Protein AF-0000000069268567 (afdb_homodimer)

pLDDT: mean 73.96, std 30.25, range [15.16, 98.88]

Foldseek 3Di:
DPPDDPVVVVPPPPPVVVVVVVCVVPVPPPPPVPCLVVLAPEDEPVQVCQFQVHVDPVQWPDADPFFTWGWGAGPVGFIKIKTKGLPCVQQLVVVQSVLQSVQDDPQAWHFRHKYADDPRRMIMTITHDAPQAFQLVVLVCLLVVNDFQALLLLLQLLLSNLVSQLSQQPDAFHKDQLEDDRNQWGAHPVSRTHGHRSRVMDTDRDQKDQDPDRDYDPLLFAPVCVVRSIDHLLRNLQSSLQRLLCSFQVDHQWDADPVDPPDIDGPCVVCVLPLVVSVVRGSVSRVDDPVLSSQSSVLSSLSNDPDSVSRDGSVVVSVSSVVSSVVVVVPPPPPPDPPVPPDDDDPDDDPPDDDPPDDPDPPPDPPCPDPPPPPDPPPDPDPDPPDPPPPDPPDPPDPPPPPPPDPDDDDPDDDD/DPPDDPVVVVPPDPPVVVVVVVCLVPVPPPPPVPCLVVLAPEDEPVQVCQFQVHVDPVQWPDADPFFTWGWGAGPVGFIKIKTKGLPCVQQLVVVQSVLQSVQDDPQAWHFRHKYADPPRRMIMTITHDAPQAFQLVVLVCLLVVNDFQALLLLLQLLLSALVSQLSQQPDVFHKDQLEDDRNQWGAHPVSRTHGHRSRVMDTDRDQKDQDPDRDYDPLLFAPVCVVRSIDHLLRNLQSSLQRLLCSFQVDHQWDADPVDPPDIDGPCVVCVLPLVVSVVRGSVSRVDDPVLSSQSSVLSSLSNDPDSVSRDGSVVVSVSSVVSSVVVVVPPPPPPDPPVPPDDDDDDDDPPDDDPPDDPDPPPDPPCPDPPPDPDPPPDPDPPPPDPPPPPPPDDPDPPPPDPPDPPDDDDDDPD

Sequence (832 aa):
CFFDDPSDLMALGIPDWLEGWREYLKSEAPRTDSHLNQANNEYTEEELRVATKDFDAACMLGSGSFGMVYRGAMNDGTEVAIKVLQIPEEGGFEDEVKVLSRFRHPNLVILMGFARHATTGWRSLIYEFLAGGDLSNRLLRSRQQKESFEGRQRVSVALDAACGLSHLHNMSPRAFHRDIKSPNILLDKNGTAKMADFGLSCVSKETQYQVLRVGGTVGYACPEYIRTGLITEGSEVYSFGMVLLELLTGAPPAVRRPDRPGAFAFLSDHLQGSPAKVQQMLDPSAHFSPNGSQALTAVAFRCTGPRPPERPLFKLLVEELRQLLLLSQDDSPVRGAAQTPKFGQGECGGFTPAAPPAAPSPFPNLAVYAQNPLPAPPPAAAASTWQPAMARPFAAPVATPVAVLPATLLYAAAVPCFFDDPSDLMALGIPDWLEGWREYLKSEAPRTDSHLNQANNEYTEEELRVATKDFDAACMLGSGSFGMVYRGAMNDGTEVAIKVLQIPEEGGFEDEVKVLSRFRHPNLVILMGFARHATTGWRSLIYEFLAGGDLSNRLLRSRQQKESFEGRQRVSVALDAACGLSHLHNMSPRAFHRDIKSPNILLDKNGTAKMADFGLSCVSKETQYQVLRVGGTVGYACPEYIRTGLITEGSEVYSFGMVLLELLTGAPPAVRRPDRPGAFAFLSDHLQGSPAKVQQMLDPSAHFSPNGSQALTAVAFRCTGPRPPERPLFKLLVEELRQLLLLSQDDSPVRGAAQTPKFGQGECGGFTPAAPPAAPSPFPNLAVYAQNPLPAPPPAAAASTWQPAMARPFAAPVATPVAVLPATLLYAAAVP

Organism: Polarella glacialis (NCBI:txid89957)

Structure (mmCIF, N/CA/C/O backbone):
data_AF-0000000069268567-model_v1
#
loop_
_entity.id
_entity.type
_entity.pdbx_description
1 polymer 'Protein kinase domain-containing protein'
#
loop_
_atom_site.group_PDB
_atom_site.id
_atom_site.type_symbol
_atom_site.label_atom_id
_atom_site.label_alt_id
_atom_site.label_comp_id
_atom_site.label_asym_id
_atom_site.label_entity_id
_atom_site.label_seq_id
_atom_site.pdbx_PDB_ins_code
_atom_site.Cartn_x
_atom_site.Cartn_y
_atom_site.Cartn_z
_atom_site.occupancy
_atom_site.B_iso_or_equiv
_atom_site.auth_seq_id
_atom_site.auth_comp_id
_atom_site.auth_asym_id
_atom_site.auth_atom_id
_atom_site.pdbx_PDB_model_num
ATOM 1 N N . CYS A 1 1 ? 28.484 7.785 40.875 1 21.34 1 CYS A N 1
ATOM 2 C CA . CYS A 1 1 ? 28.344 9.031 40.125 1 21.34 1 CYS A CA 1
ATOM 3 C C . CYS A 1 1 ? 29.156 8.984 38.844 1 21.34 1 CYS A C 1
ATOM 5 O O . CYS A 1 1 ? 29.422 10.023 38.25 1 21.34 1 CYS A O 1
ATOM 7 N N . PHE A 1 2 ? 29.641 7.855 38.438 1 23.48 2 PHE A N 1
ATOM 8 C CA . PHE A 1 2 ? 30.844 7.531 37.688 1 23.48 2 PHE A CA 1
ATOM 9 C C . PHE A 1 2 ? 30.672 7.898 36.219 1 23.48 2 PHE A C 1
ATOM 11 O O . PHE A 1 2 ? 31.594 7.738 35.406 1 23.48 2 PHE A O 1
ATOM 18 N N . PHE A 1 3 ? 29.375 7.668 35.688 1 28.72 3 PHE A N 1
ATOM 19 C CA . PHE A 1 3 ? 29.438 7.703 34.219 1 28.72 3 PHE A CA 1
ATOM 20 C C . PHE A 1 3 ? 29.75 9.109 33.719 1 28.72 3 PHE A C 1
ATOM 22 O O . PHE A 1 3 ? 28.859 9.977 33.719 1 28.72 3 PHE A O 1
ATOM 29 N N . ASP A 1 4 ? 30.906 9.562 33.969 1 25.5 4 ASP A N 1
ATOM 30 C CA . ASP A 1 4 ? 31.391 10.938 33.906 1 25.5 4 ASP A CA 1
ATOM 31 C C . ASP A 1 4 ? 31.172 11.531 32.5 1 25.5 4 ASP A C 1
ATOM 33 O O . ASP A 1 4 ? 30.609 12.617 32.375 1 25.5 4 ASP A O 1
ATOM 37 N N . ASP A 1 5 ? 32.312 11.352 31.594 1 28.27 5 ASP A N 1
ATOM 38 C CA . ASP A 1 5 ? 32.625 12.352 30.578 1 28.27 5 ASP A CA 1
ATOM 39 C C . ASP A 1 5 ? 31.781 12.172 29.328 1 28.27 5 ASP A C 1
ATOM 41 O O . ASP A 1 5 ? 31.672 11.062 28.797 1 28.27 5 ASP A O 1
ATOM 45 N N . PRO A 1 6 ? 30.875 13.109 28.906 1 30.38 6 PRO A N 1
ATOM 46 C CA . PRO A 1 6 ? 29.938 13.18 27.781 1 30.38 6 PRO A CA 1
ATOM 47 C C . PRO A 1 6 ? 30.625 12.969 26.438 1 30.38 6 PRO A C 1
ATOM 49 O O . PRO A 1 6 ? 29.953 12.961 25.391 1 30.38 6 PRO A O 1
ATOM 52 N N . SER A 1 7 ? 31.984 13.047 26.359 1 30.25 7 SER A N 1
ATOM 53 C CA . SER A 1 7 ? 32.781 13.008 25.125 1 30.25 7 SER A CA 1
ATOM 54 C C . SER A 1 7 ? 32.625 11.672 24.422 1 30.25 7 SER A C 1
ATOM 56 O O . SER A 1 7 ? 32.969 11.547 23.25 1 30.25 7 SER A O 1
ATOM 58 N N . ASP A 1 8 ? 32.406 10.586 25.125 1 26.41 8 ASP A N 1
ATOM 59 C CA . ASP A 1 8 ? 32.531 9.25 24.547 1 26.41 8 ASP A CA 1
ATOM 60 C C . ASP A 1 8 ? 31.359 8.93 23.625 1 26.41 8 ASP A C 1
ATOM 62 O O . ASP A 1 8 ? 31.328 7.859 23.016 1 26.41 8 ASP A O 1
ATOM 66 N N . LEU A 1 9 ? 30.312 9.578 23.828 1 25.94 9 LEU A N 1
ATOM 67 C CA . LEU A 1 9 ? 29.188 9.18 23 1 25.94 9 LEU A CA 1
ATOM 68 C C . LEU A 1 9 ? 29.375 9.656 21.562 1 25.94 9 LEU A C 1
ATOM 70 O O . LEU A 1 9 ? 28.562 9.352 20.688 1 25.94 9 LEU A O 1
ATOM 74 N N . MET A 1 10 ? 30.266 10.641 21.297 1 29.7 10 MET A N 1
ATOM 75 C CA . MET A 1 10 ? 30.5 11.18 19.953 1 29.7 10 MET A CA 1
ATOM 76 C C . MET A 1 10 ? 31.109 10.125 19.047 1 29.7 10 MET A C 1
ATOM 78 O O . MET A 1 10 ? 31.297 10.359 17.859 1 29.7 10 MET A O 1
ATOM 82 N N . ALA A 1 11 ? 31.828 9.195 19.594 1 28.27 11 ALA A N 1
ATOM 83 C CA . ALA A 1 11 ? 32.688 8.305 18.812 1 28.27 11 ALA A CA 1
ATOM 84 C C . ALA A 1 11 ? 31.859 7.277 18.047 1 28.27 11 ALA A C 1
ATOM 86 O O . ALA A 1 11 ? 32.406 6.328 17.484 1 28.27 11 ALA A O 1
ATOM 87 N N . LEU A 1 12 ? 30.656 7.152 18.422 1 30.8 12 LEU A N 1
ATOM 88 C CA . LEU A 1 12 ? 30.062 6.129 17.562 1 30.8 12 LEU A CA 1
ATOM 89 C C . LEU A 1 12 ? 29.953 6.613 16.125 1 30.8 12 LEU A C 1
ATOM 91 O O . LEU A 1 12 ? 29.375 7.668 15.859 1 30.8 12 LEU A O 1
ATOM 95 N N . GLY A 1 13 ? 30.891 6.258 15.289 1 30.31 13 GLY A N 1
ATOM 96 C CA . GLY A 1 13 ? 31.094 6.516 13.867 1 30.31 13 GLY A CA 1
ATOM 97 C C . GLY A 1 13 ? 29.797 6.523 13.078 1 30.31 13 GLY A C 1
ATOM 98 O O . GLY A 1 13 ? 28.938 5.652 13.266 1 30.31 13 GLY A O 1
ATOM 99 N N . ILE A 1 14 ? 29.406 7.684 12.797 1 35.53 14 ILE A N 1
ATOM 100 C CA . ILE A 1 14 ? 28.344 7.816 11.797 1 35.53 14 ILE A CA 1
ATOM 101 C C . ILE A 1 14 ? 28.531 6.766 10.711 1 35.53 14 ILE A C 1
ATOM 103 O O . ILE A 1 14 ? 29.578 6.715 10.055 1 35.53 14 ILE A O 1
ATOM 107 N N . PRO A 1 15 ? 27.875 5.691 10.836 1 37.25 15 PRO A N 1
ATOM 108 C CA . PRO A 1 15 ? 28.156 4.68 9.812 1 37.25 15 PRO A CA 1
ATOM 109 C C . PRO A 1 15 ? 28.266 5.27 8.406 1 37.25 15 PRO A C 1
ATOM 111 O O . PRO A 1 15 ? 27.609 6.277 8.109 1 37.25 15 PRO A O 1
ATOM 114 N N . ASP A 1 16 ? 29.266 4.961 7.703 1 38.75 16 ASP A N 1
ATOM 115 C CA . ASP A 1 16 ? 29.703 5.41 6.387 1 38.75 16 ASP A CA 1
ATOM 116 C C . ASP A 1 16 ? 28.516 5.566 5.438 1 38.75 16 ASP A C 1
ATOM 118 O O . ASP A 1 16 ? 28.484 6.488 4.621 1 38.75 16 ASP A O 1
ATOM 122 N N . TRP A 1 17 ? 27.594 4.785 5.582 1 36.72 17 TRP A N 1
ATOM 123 C CA . TRP A 1 17 ? 26.484 4.848 4.629 1 36.72 17 TRP A CA 1
ATOM 124 C C . TRP A 1 17 ? 25.641 6.094 4.863 1 36.72 17 TRP A C 1
ATOM 126 O O . TRP A 1 17 ? 25.062 6.641 3.922 1 36.72 17 TRP A O 1
ATOM 136 N N . LEU A 1 18 ? 25.594 6.602 6.035 1 37.22 18 LEU A N 1
ATOM 137 C CA . LEU A 1 18 ? 24.953 7.883 6.32 1 37.22 18 LEU A CA 1
ATOM 138 C C . LEU A 1 18 ? 25.75 9.031 5.711 1 37.22 18 LEU A C 1
ATOM 140 O O . LEU A 1 18 ? 25.172 10.023 5.258 1 37.22 18 LEU A O 1
ATOM 144 N N . GLU A 1 19 ? 27.094 8.812 5.82 1 39.84 19 GLU A N 1
ATOM 145 C CA . GLU A 1 19 ? 27.906 9.828 5.164 1 39.84 19 GLU A CA 1
ATOM 146 C C . GLU A 1 19 ? 27.641 9.867 3.664 1 39.84 19 GLU A C 1
ATOM 148 O O . GLU A 1 19 ? 27.547 10.938 3.07 1 39.84 19 GLU A O 1
ATOM 153 N N . GLY A 1 20 ? 27.547 8.727 3.062 1 39.28 20 GLY A N 1
ATOM 154 C CA . GLY A 1 20 ? 27.203 8.688 1.649 1 39.28 20 GLY A CA 1
ATOM 155 C C . GLY A 1 20 ? 25.828 9.281 1.353 1 39.28 20 GLY A C 1
ATOM 156 O O . GLY A 1 20 ? 25.672 10.047 0.396 1 39.28 20 GLY A O 1
ATOM 157 N N . TRP A 1 21 ? 24.875 8.953 2.068 1 37.06 21 TRP A N 1
ATOM 158 C CA . TRP A 1 21 ? 23.562 9.555 1.95 1 37.06 21 TRP A CA 1
ATOM 159 C C . TRP A 1 21 ? 23.609 11.047 2.289 1 37.06 21 TRP A C 1
ATOM 161 O O . TRP A 1 21 ? 22.984 11.859 1.605 1 37.06 21 TRP A O 1
ATOM 171 N N . ARG A 1 22 ? 24.375 11.508 3.344 1 38.66 22 ARG A N 1
ATOM 172 C CA . ARG A 1 22 ? 24.656 12.898 3.654 1 38.66 22 ARG A CA 1
ATOM 173 C C . ARG A 1 22 ? 25.312 13.602 2.473 1 38.66 22 ARG A C 1
ATOM 175 O O . ARG A 1 22 ? 24.969 14.742 2.148 1 38.66 22 ARG A O 1
ATOM 182 N N . GLU A 1 23 ? 26.438 12.938 2.123 1 39.84 23 GLU A N 1
ATOM 183 C CA . GLU A 1 23 ? 27.078 13.508 0.946 1 39.84 23 GLU A CA 1
ATOM 184 C C . GLU A 1 23 ? 26.109 13.602 -0.227 1 39.84 23 GLU A C 1
ATOM 186 O O . GLU A 1 23 ? 26.109 14.594 -0.96 1 39.84 23 GLU A O 1
ATOM 191 N N . TYR A 1 24 ? 25.328 12.57 -0.347 1 38.25 24 TYR A N 1
ATOM 192 C CA . TYR A 1 24 ? 24.312 12.609 -1.396 1 38.25 24 TYR A CA 1
ATOM 193 C C . TYR A 1 24 ? 23.297 13.719 -1.144 1 38.25 24 TYR A C 1
ATOM 195 O O . TYR A 1 24 ? 22.953 14.477 -2.059 1 38.25 24 TYR A O 1
ATOM 203 N N . LEU A 1 25 ? 22.922 13.93 0.058 1 36.34 25 LEU A N 1
ATOM 204 C CA . LEU A 1 25 ? 21.953 14.953 0.435 1 36.34 25 LEU A CA 1
ATOM 205 C C . LEU A 1 25 ? 22.594 16.344 0.417 1 36.34 25 LEU A C 1
ATOM 207 O O . LEU A 1 25 ? 21.906 17.328 0.147 1 36.34 25 LEU A O 1
ATOM 211 N N . LYS A 1 26 ? 23.844 16.609 0.869 1 37.53 26 LYS A N 1
ATOM 212 C CA . LYS A 1 26 ? 24.562 17.875 0.924 1 37.53 26 LYS A CA 1
ATOM 213 C C . LYS A 1 26 ? 25.25 18.172 -0.402 1 37.53 26 LYS A C 1
ATOM 215 O O . LYS A 1 26 ? 25.766 19.266 -0.608 1 37.53 26 LYS A O 1
ATOM 220 N N . SER A 1 27 ? 25.719 17.172 -1.188 1 34.72 27 SER A N 1
ATOM 221 C CA . SER A 1 27 ? 26.547 17.531 -2.34 1 34.72 27 SER A CA 1
ATOM 222 C C . SER A 1 27 ? 25.781 18.453 -3.287 1 34.72 27 SER A C 1
ATOM 224 O O . SER A 1 27 ? 24.609 18.234 -3.572 1 34.72 27 SER A O 1
ATOM 226 N N . GLU A 1 28 ? 26.125 19.688 -3.373 1 32.31 28 GLU A N 1
ATOM 227 C CA . GLU A 1 28 ? 25.844 20.656 -4.422 1 32.31 28 GLU A CA 1
ATOM 228 C C . GLU A 1 28 ? 26.031 20.047 -5.809 1 32.31 28 GLU A C 1
ATOM 230 O O . GLU A 1 28 ? 26.125 20.766 -6.801 1 32.31 28 GLU A O 1
ATOM 235 N N . ALA A 1 29 ? 26.656 18.844 -5.93 1 34.5 29 ALA A N 1
ATOM 236 C CA . ALA A 1 29 ? 26.859 18.422 -7.312 1 34.5 29 ALA A CA 1
ATOM 237 C C . ALA A 1 29 ? 25.547 18.516 -8.102 1 34.5 29 ALA A C 1
ATOM 239 O O . ALA A 1 29 ? 24.469 18.281 -7.555 1 34.5 29 ALA A O 1
ATOM 240 N N . PRO A 1 30 ? 25.641 19.094 -9.219 1 36.41 30 PRO A N 1
ATOM 241 C CA . PRO A 1 30 ? 24.422 19.141 -10.031 1 36.41 30 PRO A CA 1
ATOM 242 C C . PRO A 1 30 ? 23.562 17.891 -9.852 1 36.41 30 PRO A C 1
ATOM 244 O O . PRO A 1 30 ? 24.078 16.781 -9.82 1 36.41 30 PRO A O 1
ATOM 247 N N . ARG A 1 31 ? 22.438 17.922 -9.055 1 41.81 31 ARG A N 1
ATOM 248 C CA . ARG A 1 31 ? 21.375 16.938 -8.883 1 41.81 31 ARG A CA 1
ATOM 249 C C . ARG A 1 31 ? 21.25 16.031 -10.109 1 41.81 31 ARG A C 1
ATOM 251 O O . ARG A 1 31 ? 20.531 16.359 -11.047 1 41.81 31 ARG A O 1
ATOM 258 N N . THR A 1 32 ? 22.359 15.547 -10.625 1 46.03 32 THR A N 1
ATOM 259 C CA . THR A 1 32 ? 22.188 14.57 -11.695 1 46.03 32 THR A CA 1
ATOM 260 C C . THR A 1 32 ? 21.359 13.383 -11.203 1 46.03 32 THR A C 1
ATOM 262 O O . THR A 1 32 ? 21.672 12.781 -10.172 1 46.03 32 THR A O 1
ATOM 265 N N . ASP A 1 33 ? 20.062 13.336 -11.57 1 59 33 ASP A N 1
ATOM 266 C CA . ASP A 1 33 ? 19.016 12.383 -11.25 1 59 33 ASP A CA 1
ATOM 267 C C . ASP A 1 33 ? 19.484 10.945 -11.5 1 59 33 ASP A C 1
ATOM 269 O O . ASP A 1 33 ? 18.656 10.031 -11.602 1 59 33 ASP A O 1
ATOM 273 N N . SER A 1 34 ? 20.75 10.688 -11.664 1 57.56 34 SER A N 1
ATOM 274 C CA . SER A 1 34 ? 21.234 9.336 -11.953 1 57.56 34 SER A CA 1
ATOM 275 C C . SER A 1 34 ? 21.078 8.43 -10.742 1 57.56 34 SER A C 1
ATOM 277 O O . SER A 1 34 ? 20.875 7.219 -10.883 1 57.56 34 SER A O 1
ATOM 279 N N . HIS A 1 35 ? 21.078 9.039 -9.57 1 66.5 35 HIS A N 1
ATOM 280 C CA . HIS A 1 35 ? 21.031 8.242 -8.352 1 66.5 35 HIS A CA 1
ATOM 281 C C . HIS A 1 35 ? 19.609 7.773 -8.055 1 66.5 35 HIS A C 1
ATOM 283 O O . HIS A 1 35 ? 19.406 6.836 -7.281 1 66.5 35 HIS A O 1
ATOM 289 N N . LEU A 1 36 ? 18.719 8.352 -8.773 1 76.19 36 LEU A N 1
ATOM 290 C CA . LEU A 1 36 ? 17.328 8.023 -8.492 1 76.19 36 LEU A CA 1
ATOM 291 C C . LEU A 1 36 ? 17 6.609 -8.953 1 76.19 36 LEU A C 1
ATOM 293 O O . LEU A 1 36 ? 16.109 5.961 -8.398 1 76.19 36 LEU A O 1
ATOM 297 N N . ASN A 1 37 ? 17.719 6.125 -9.891 1 74.44 37 ASN A N 1
ATOM 298 C CA . ASN A 1 37 ? 17.469 4.793 -10.422 1 74.44 37 ASN A CA 1
ATOM 299 C C . ASN A 1 37 ? 17.828 3.705 -9.414 1 74.44 37 ASN A C 1
ATOM 301 O O . ASN A 1 37 ? 17.406 2.559 -9.547 1 74.44 37 ASN A O 1
ATOM 305 N N . GLN A 1 38 ? 18.578 4.152 -8.438 1 69.88 38 GLN A N 1
ATOM 306 C CA . GLN A 1 38 ? 18.922 3.215 -7.375 1 69.88 38 GLN A CA 1
ATOM 307 C C . GLN A 1 38 ? 17.781 3.105 -6.359 1 69.88 38 GLN A C 1
ATOM 309 O O . GLN A 1 38 ? 17.641 2.086 -5.68 1 69.88 38 GLN A O 1
ATOM 314 N N . ALA A 1 39 ? 17.078 4.129 -6.414 1 70.06 39 ALA A N 1
ATOM 315 C CA . ALA A 1 39 ? 16.078 4.227 -5.367 1 70.06 39 ALA A CA 1
ATOM 316 C C . ALA A 1 39 ? 14.727 3.707 -5.855 1 70.06 39 ALA A C 1
ATOM 318 O O . ALA A 1 39 ? 13.914 3.217 -5.062 1 70.06 39 ALA A O 1
ATOM 319 N N . ASN A 1 40 ? 14.531 3.904 -7.172 1 81.5 40 ASN A N 1
ATOM 320 C CA . ASN A 1 40 ? 13.203 3.582 -7.684 1 81.5 40 ASN A CA 1
ATOM 321 C C . ASN A 1 40 ? 13.25 3.203 -9.164 1 81.5 40 ASN A C 1
ATOM 323 O O . ASN A 1 40 ? 14.281 3.377 -9.82 1 81.5 40 ASN A O 1
ATOM 327 N N . ASN A 1 41 ? 12.156 2.686 -9.672 1 83.44 41 ASN A N 1
ATOM 328 C CA . ASN A 1 41 ? 12.047 2.287 -11.07 1 83.44 41 ASN A CA 1
ATOM 329 C C . ASN A 1 41 ? 11.805 3.49 -11.977 1 83.44 41 ASN A C 1
ATOM 331 O O . ASN A 1 41 ? 11.094 4.422 -11.602 1 83.44 41 ASN A O 1
ATOM 335 N N . GLU A 1 42 ? 12.414 3.432 -13.117 1 88.38 42 GLU A N 1
ATOM 336 C CA . GLU A 1 42 ? 12.172 4.461 -14.125 1 88.38 42 GLU A CA 1
ATOM 337 C C . GLU A 1 42 ? 11.312 3.92 -15.266 1 88.38 42 GLU A C 1
ATOM 339 O O . GLU A 1 42 ? 11.594 2.85 -15.812 1 88.38 42 GLU A O 1
ATOM 344 N N . TYR A 1 43 ? 10.297 4.605 -15.586 1 92.19 43 TYR A N 1
ATOM 345 C CA . TYR A 1 43 ? 9.445 4.324 -16.734 1 92.19 43 TYR A CA 1
ATOM 346 C C . TYR A 1 43 ? 9.828 5.191 -17.922 1 92.19 43 TYR A C 1
ATOM 348 O O . TYR A 1 43 ? 10.383 6.277 -17.766 1 92.19 43 TYR A O 1
ATOM 356 N N . THR A 1 44 ? 9.5 4.699 -19.094 1 92.5 44 THR A N 1
ATOM 357 C CA . THR A 1 44 ? 9.773 5.488 -20.297 1 92.5 44 THR A CA 1
ATOM 358 C C . THR A 1 44 ? 8.625 6.449 -20.578 1 92.5 44 THR A C 1
ATOM 360 O O . THR A 1 44 ? 7.488 6.211 -20.172 1 92.5 44 THR A O 1
ATOM 363 N N . GLU A 1 45 ? 8.945 7.48 -21.266 1 93.75 45 GLU A N 1
ATOM 364 C CA . GLU A 1 45 ? 7.91 8.422 -21.688 1 93.75 45 GLU A CA 1
ATOM 365 C C . GLU A 1 45 ? 6.855 7.734 -22.562 1 93.75 45 GLU A C 1
ATOM 367 O O . GLU A 1 45 ? 5.668 8.055 -22.469 1 93.75 45 GLU A O 1
ATOM 372 N N . GLU A 1 46 ? 7.262 6.84 -23.391 1 94.25 46 GLU A N 1
ATOM 373 C CA . GLU A 1 46 ? 6.355 6.113 -24.266 1 94.25 46 GLU A CA 1
ATOM 374 C C . GLU A 1 46 ? 5.324 5.32 -23.469 1 94.25 46 GLU A C 1
ATOM 376 O O . GLU A 1 46 ? 4.145 5.289 -23.828 1 94.25 46 GLU A O 1
ATOM 381 N N . GLU A 1 47 ? 5.781 4.703 -22.453 1 94.38 47 GLU A N 1
ATOM 382 C CA . GLU A 1 47 ? 4.867 3.963 -21.578 1 94.38 47 GLU A CA 1
ATOM 383 C C . GLU A 1 47 ? 3.799 4.883 -21 1 94.38 47 GLU A C 1
ATOM 385 O O . GLU A 1 47 ? 2.631 4.5 -20.906 1 94.38 47 GLU A O 1
ATOM 390 N N . LEU A 1 48 ? 4.223 6.07 -20.609 1 96.06 48 LEU A N 1
ATOM 391 C CA . LEU A 1 48 ? 3.287 7.016 -20.016 1 96.06 48 LEU A CA 1
ATOM 392 C C . LEU A 1 48 ? 2.299 7.535 -21.047 1 96.06 48 LEU A C 1
ATOM 394 O O . LEU A 1 48 ? 1.122 7.746 -20.75 1 96.06 48 LEU A O 1
ATOM 398 N N . ARG A 1 49 ? 2.785 7.777 -22.25 1 95.56 49 ARG A N 1
ATOM 399 C CA . ARG A 1 49 ? 1.911 8.227 -23.328 1 95.56 49 ARG A CA 1
ATOM 400 C C . ARG A 1 49 ? 0.84 7.188 -23.641 1 95.56 49 ARG A C 1
ATOM 402 O O . ARG A 1 49 ? -0.331 7.527 -23.828 1 95.56 49 ARG A O 1
ATOM 409 N N . VAL A 1 50 ? 1.25 5.98 -23.703 1 95.69 50 VAL A N 1
ATOM 410 C CA . VAL A 1 50 ? 0.298 4.906 -23.953 1 95.69 50 VAL A CA 1
ATOM 411 C C . VAL A 1 50 ? -0.697 4.812 -22.797 1 95.69 50 VAL A C 1
ATOM 413 O O . VAL A 1 50 ? -1.906 4.715 -23.016 1 95.69 50 VAL A O 1
ATOM 416 N N . ALA A 1 51 ? -0.191 4.906 -21.609 1 96.12 51 ALA A N 1
ATOM 417 C CA . ALA A 1 51 ? -1.021 4.754 -20.406 1 96.12 51 ALA A CA 1
ATOM 418 C C . ALA A 1 51 ? -2.08 5.852 -20.344 1 96.12 51 ALA A C 1
ATOM 420 O O . ALA A 1 51 ? -3.182 5.625 -19.828 1 96.12 51 ALA A O 1
ATOM 421 N N . THR A 1 52 ? -1.791 7.023 -20.812 1 96.31 52 THR A N 1
ATOM 422 C CA . THR A 1 52 ? -2.652 8.188 -20.641 1 96.31 52 THR A CA 1
ATOM 423 C C . THR A 1 52 ? -3.303 8.57 -21.969 1 96.31 52 THR A C 1
ATOM 425 O O . THR A 1 52 ? -3.877 9.656 -22.109 1 96.31 52 THR A O 1
ATOM 428 N N . LYS A 1 53 ? -3.143 7.723 -22.969 1 95.88 53 LYS A N 1
ATOM 429 C CA . LYS A 1 53 ? -3.611 8.062 -24.312 1 95.88 53 LYS A CA 1
ATOM 430 C C . LYS A 1 53 ? -3.059 9.414 -24.766 1 95.88 53 LYS A C 1
ATOM 432 O O . LYS A 1 53 ? -3.818 10.297 -25.156 1 95.88 53 LYS A O 1
ATOM 437 N N . ASP A 1 54 ? -1.766 9.508 -24.609 1 95.44 54 ASP A N 1
ATOM 438 C CA . ASP A 1 54 ? -1.004 10.695 -24.984 1 95.44 54 ASP A CA 1
ATOM 439 C C . ASP A 1 54 ? -1.426 11.906 -24.156 1 95.44 54 ASP A C 1
ATOM 441 O O . ASP A 1 54 ? -1.698 12.977 -24.719 1 95.44 54 ASP A O 1
ATOM 445 N N . PHE A 1 55 ? -1.603 11.648 -22.891 1 93.56 55 PHE A N 1
ATOM 446 C CA . PHE A 1 55 ? -1.954 12.688 -21.938 1 93.56 55 PHE A CA 1
ATOM 447 C C . PHE A 1 55 ? -3.215 13.422 -22.375 1 93.56 55 PHE A C 1
ATOM 449 O O . PHE A 1 55 ? -3.264 14.656 -22.344 1 93.56 55 PHE A O 1
ATOM 456 N N . ASP A 1 56 ? -4.121 12.656 -22.703 1 93.69 56 ASP A N 1
ATOM 457 C CA . ASP A 1 56 ? -5.422 13.18 -23.094 1 93.69 56 ASP A CA 1
ATOM 458 C C . ASP A 1 56 ? -6.094 13.922 -21.953 1 93.69 56 ASP A C 1
ATOM 460 O O . ASP A 1 56 ? -6.012 13.492 -20.797 1 93.69 56 ASP A O 1
ATOM 464 N N . ALA A 1 57 ? -6.836 14.961 -22.266 1 91.31 57 ALA A N 1
ATOM 465 C CA . ALA A 1 57 ? -7.52 15.781 -21.281 1 91.31 57 ALA A CA 1
ATOM 466 C C . ALA A 1 57 ? -8.562 14.961 -20.516 1 91.31 57 ALA A C 1
ATOM 468 O O . ALA A 1 57 ? -8.812 15.211 -19.328 1 91.31 57 ALA A O 1
ATOM 469 N N . ALA A 1 58 ? -9.102 14.008 -21.156 1 92.25 58 ALA A N 1
ATOM 470 C CA . ALA A 1 58 ? -10.109 13.156 -20.531 1 92.25 58 ALA A CA 1
ATOM 471 C C . ALA A 1 58 ? -9.508 12.359 -19.375 1 92.25 58 ALA A C 1
ATOM 473 O O . ALA A 1 58 ? -10.234 11.898 -18.484 1 92.25 58 ALA A O 1
ATOM 474 N N . CYS A 1 59 ? -8.25 12.219 -19.344 1 93.44 59 CYS A N 1
ATOM 475 C CA . CYS A 1 59 ? -7.543 11.453 -18.312 1 93.44 59 CYS A CA 1
ATOM 476 C C . CYS A 1 59 ? -7.066 12.359 -17.188 1 93.44 59 CYS A C 1
ATOM 478 O O . CYS A 1 59 ? -6.547 11.883 -16.188 1 93.44 59 CYS A O 1
ATOM 480 N N . MET A 1 60 ? -7.273 13.617 -17.297 1 92.88 60 MET A N 1
ATOM 481 C CA . MET A 1 60 ? -6.758 14.555 -16.312 1 92.88 60 MET A CA 1
ATOM 482 C C . MET A 1 60 ? -7.578 14.5 -15.023 1 92.88 60 MET A C 1
ATOM 484 O O . MET A 1 60 ? -8.805 14.609 -15.062 1 92.88 60 MET A O 1
ATOM 488 N N . LEU A 1 61 ? -6.965 14.281 -13.93 1 90.31 61 LEU A N 1
ATOM 489 C CA . LEU A 1 61 ? -7.602 14.219 -12.617 1 90.31 61 LEU A CA 1
ATOM 490 C C . LEU A 1 61 ? -7.609 15.594 -11.961 1 90.31 61 LEU A C 1
ATOM 492 O O . LEU A 1 61 ? -8.531 15.922 -11.211 1 90.31 61 LEU A O 1
ATOM 496 N N . GLY A 1 62 ? -6.543 16.297 -12.125 1 84.94 62 GLY A N 1
ATOM 497 C CA . GLY A 1 62 ? -6.43 17.609 -11.523 1 84.94 62 GLY A CA 1
ATOM 498 C C . GLY A 1 62 ? -5.145 18.328 -11.891 1 84.94 62 GLY A C 1
ATOM 499 O O . GLY A 1 62 ? -4.277 17.75 -12.555 1 84.94 62 GLY A O 1
ATOM 500 N N . SER A 1 63 ? -5.207 19.609 -11.609 1 80.19 63 SER A N 1
ATOM 501 C CA . SER A 1 63 ? -4.035 20.438 -11.828 1 80.19 63 SER A CA 1
ATOM 502 C C . SER A 1 63 ? -3.654 21.219 -10.57 1 80.19 63 SER A C 1
ATOM 504 O O . SER A 1 63 ? -4.527 21.641 -9.805 1 80.19 63 SER A O 1
ATOM 506 N N . GLY A 1 64 ? -2.398 21.016 -10.172 1 65.25 64 GLY A N 1
ATOM 507 C CA . GLY A 1 64 ? -1.947 21.828 -9.055 1 65.25 64 GLY A CA 1
ATOM 508 C C . GLY A 1 64 ? -0.865 22.812 -9.438 1 65.25 64 GLY A C 1
ATOM 509 O O . GLY A 1 64 ? -0.6 23.031 -10.617 1 65.25 64 GLY A O 1
ATOM 510 N N . SER A 1 65 ? -0.372 23.469 -8.406 1 59.59 65 SER A N 1
ATOM 511 C CA . SER A 1 65 ? 0.604 24.547 -8.57 1 59.59 65 SER A CA 1
ATOM 512 C C . SER A 1 65 ? 1.84 24.062 -9.32 1 59.59 65 SER A C 1
ATOM 514 O O . SER A 1 65 ? 2.475 24.828 -10.047 1 59.59 65 SER A O 1
ATOM 516 N N . PHE A 1 66 ? 2.068 22.766 -9.219 1 67.31 66 PHE A N 1
ATOM 517 C CA . PHE A 1 66 ? 3.365 22.375 -9.742 1 67.31 66 PHE A CA 1
ATOM 518 C C . PHE A 1 66 ? 3.197 21.422 -10.93 1 67.31 66 PHE A C 1
ATOM 520 O O . PHE A 1 66 ? 4.18 21.016 -11.555 1 67.31 66 PHE A O 1
ATOM 527 N N . GLY A 1 67 ? 1.962 21.047 -11.172 1 79.5 67 GLY A N 1
ATOM 528 C CA . GLY A 1 67 ? 1.838 20.156 -12.305 1 79.5 67 GLY A CA 1
ATOM 529 C C . GLY A 1 67 ? 0.446 19.562 -12.453 1 79.5 67 GLY A C 1
ATOM 530 O O . GLY A 1 67 ? -0.502 20.031 -11.82 1 79.5 67 GLY A O 1
ATOM 531 N N . MET A 1 68 ? 0.435 18.703 -13.461 1 90.44 68 MET A N 1
ATOM 532 C CA . MET A 1 68 ? -0.822 18.047 -13.812 1 90.44 68 MET A CA 1
ATOM 533 C C . MET A 1 68 ? -0.788 16.578 -13.43 1 90.44 68 MET A C 1
ATOM 535 O O . MET A 1 68 ? 0.264 15.938 -13.492 1 90.44 68 MET A O 1
ATOM 539 N N . VAL A 1 69 ? -1.946 16.125 -13 1 95.06 69 VAL A N 1
ATOM 540 C CA . VAL A 1 69 ? -2.043 14.711 -12.656 1 95.06 69 VAL A CA 1
ATOM 541 C C . VAL A 1 69 ? -3.02 14.016 -13.602 1 95.06 69 VAL A C 1
ATOM 543 O O . VAL A 1 69 ? -4.129 14.508 -13.828 1 95.06 69 VAL A O 1
ATOM 546 N N . TYR A 1 70 ? -2.619 12.891 -14.172 1 96.31 70 TYR A N 1
ATOM 547 C CA . TYR A 1 70 ? -3.416 12.117 -15.117 1 96.31 70 TYR A CA 1
ATOM 548 C C . TYR A 1 70 ? -3.693 10.719 -14.578 1 96.31 70 TYR A C 1
ATOM 550 O O . TYR A 1 70 ? -2.828 10.109 -13.945 1 96.31 70 TYR A O 1
ATOM 558 N N . ARG A 1 71 ? -4.867 10.312 -14.828 1 97 71 ARG A N 1
ATOM 559 C CA . ARG A 1 71 ? -5.156 8.891 -14.641 1 97 71 ARG A CA 1
ATOM 560 C C . ARG A 1 71 ? -4.668 8.07 -15.828 1 97 71 ARG A C 1
ATOM 562 O O . ARG A 1 71 ? -4.797 8.5 -16.984 1 97 71 ARG A O 1
ATOM 569 N N . GLY A 1 72 ? -4.102 6.938 -15.594 1 96.69 72 GLY A N 1
ATOM 570 C CA . GLY A 1 72 ? -3.621 6.074 -16.656 1 96.69 72 GLY A CA 1
ATOM 571 C C . GLY A 1 72 ? -3.732 4.598 -16.328 1 96.69 72 GLY A C 1
ATOM 572 O O . GLY A 1 72 ? -3.971 4.23 -15.18 1 96.69 72 GLY A O 1
ATOM 573 N N . ALA A 1 73 ? -3.602 3.779 -17.375 1 95.38 73 ALA A N 1
ATOM 574 C CA . ALA A 1 73 ? -3.49 2.328 -17.25 1 95.38 73 ALA A CA 1
ATOM 575 C C . ALA A 1 73 ? -2.199 1.822 -17.891 1 95.38 73 ALA A C 1
ATOM 577 O O . ALA A 1 73 ? -2.014 1.929 -19.109 1 95.38 73 ALA A O 1
ATOM 578 N N . MET A 1 74 ? -1.363 1.241 -17.094 1 95.44 74 MET A N 1
ATOM 579 C CA . MET A 1 74 ? -0.095 0.73 -17.609 1 95.44 74 MET A CA 1
ATOM 580 C C . MET A 1 74 ? -0.308 -0.544 -18.422 1 95.44 74 MET A C 1
ATOM 582 O O . MET A 1 74 ? -1.403 -1.109 -18.422 1 95.44 74 MET A O 1
ATOM 586 N N . ASN A 1 75 ? 0.74 -1.012 -19.047 1 92.12 75 ASN A N 1
ATOM 587 C CA . ASN A 1 75 ? 0.661 -2.191 -19.906 1 92.12 75 ASN A CA 1
ATOM 588 C C . ASN A 1 75 ? 0.306 -3.441 -19.094 1 92.12 75 ASN A C 1
ATOM 590 O O . ASN A 1 75 ? -0.311 -4.367 -19.625 1 92.12 75 ASN A O 1
ATOM 594 N N . ASP A 1 76 ? 0.624 -3.432 -17.906 1 93 76 ASP A N 1
ATOM 595 C CA . ASP A 1 76 ? 0.378 -4.602 -17.062 1 93 76 ASP A CA 1
ATOM 596 C C . ASP A 1 76 ? -1.032 -4.574 -16.484 1 93 76 ASP A C 1
ATOM 598 O O . ASP A 1 76 ? -1.402 -5.449 -15.695 1 93 76 ASP A O 1
ATOM 602 N N . GLY A 1 77 ? -1.759 -3.566 -16.781 1 93 77 GLY A N 1
ATOM 603 C CA . GLY A 1 77 ? -3.131 -3.457 -16.312 1 93 77 GLY A CA 1
ATOM 604 C C . GLY A 1 77 ? -3.27 -2.615 -15.07 1 93 77 GLY A C 1
ATOM 605 O O . GLY A 1 77 ? -4.383 -2.355 -14.609 1 93 77 GLY A O 1
ATOM 606 N N . THR A 1 78 ? -2.223 -2.129 -14.57 1 94.81 78 THR A N 1
ATOM 607 C CA . THR A 1 78 ? -2.258 -1.351 -13.344 1 94.81 78 THR A CA 1
ATOM 608 C C . THR A 1 78 ? -2.816 0.046 -13.602 1 94.81 78 THR A C 1
ATOM 610 O O . THR A 1 78 ? -2.355 0.746 -14.508 1 94.81 78 THR A O 1
ATOM 613 N N . GLU A 1 79 ? -3.795 0.366 -12.852 1 95.44 79 GLU A N 1
ATOM 614 C CA . GLU A 1 79 ? -4.262 1.748 -12.875 1 95.44 79 GLU A CA 1
ATOM 615 C C . GLU A 1 79 ? -3.342 2.658 -12.07 1 95.44 79 GLU A C 1
ATOM 617 O O . GLU A 1 79 ? -2.98 2.336 -10.938 1 95.44 79 GLU A O 1
ATOM 622 N N . VAL A 1 80 ? -2.988 3.801 -12.664 1 97.5 80 VAL A N 1
ATOM 623 C CA . VAL A 1 80 ? -1.994 4.656 -12.031 1 97.5 80 VAL A CA 1
ATOM 624 C C . VAL A 1 80 ? -2.451 6.113 -12.086 1 97.5 80 VAL A C 1
ATOM 626 O O . VAL A 1 80 ? -3.346 6.457 -12.859 1 97.5 80 VAL A O 1
ATOM 629 N N . ALA A 1 81 ? -1.945 6.918 -11.18 1 97.38 81 ALA A N 1
ATOM 630 C CA . ALA A 1 81 ? -1.96 8.375 -11.266 1 97.38 81 ALA A CA 1
ATOM 631 C C . ALA A 1 81 ? -0.582 8.922 -11.625 1 97.38 81 ALA A C 1
ATOM 633 O O . ALA A 1 81 ? 0.412 8.594 -10.969 1 97.38 81 ALA A O 1
ATOM 634 N N . ILE A 1 82 ? -0.51 9.719 -12.633 1 96.69 82 ILE A N 1
ATOM 635 C CA . ILE A 1 82 ? 0.755 10.242 -13.133 1 96.69 82 ILE A CA 1
ATOM 636 C C . ILE A 1 82 ? 0.806 11.758 -12.938 1 96.69 82 ILE A C 1
ATOM 638 O O . ILE A 1 82 ? 0.03 12.492 -13.547 1 96.69 82 ILE A O 1
ATOM 642 N N . LYS A 1 83 ? 1.658 12.195 -12.086 1 94.5 83 LYS A N 1
ATOM 643 C CA . LYS A 1 83 ? 1.911 13.617 -11.867 1 94.5 83 LYS A CA 1
ATOM 644 C C . LYS A 1 83 ? 3.029 14.125 -12.781 1 94.5 83 LYS A C 1
ATOM 646 O O . LYS A 1 83 ? 4.156 13.625 -12.719 1 94.5 83 LYS A O 1
ATOM 651 N N . VAL A 1 84 ? 2.736 15.07 -13.602 1 93.94 84 VAL A N 1
ATOM 652 C CA . VAL A 1 84 ? 3.709 15.648 -14.523 1 93.94 84 VAL A CA 1
ATOM 653 C C . VAL A 1 84 ? 4.188 17 -14 1 93.94 84 VAL A C 1
ATOM 655 O O . VAL A 1 84 ? 3.383 17.906 -13.789 1 93.94 84 VAL A O 1
ATOM 658 N N . LEU A 1 85 ? 5.441 17.062 -13.828 1 90.94 85 LEU A N 1
ATOM 659 C CA . LEU A 1 85 ? 6.062 18.281 -13.336 1 90.94 85 LEU A CA 1
ATOM 660 C C . LEU A 1 85 ? 6.82 19 -14.453 1 90.94 85 LEU A C 1
ATOM 662 O O . LEU A 1 85 ? 7.785 18.453 -15 1 90.94 85 LEU A O 1
ATOM 666 N N . GLN A 1 86 ? 6.465 20.203 -14.688 1 85.06 86 GLN A N 1
ATOM 667 C CA . GLN A 1 86 ? 7.086 20.984 -15.75 1 85.06 86 GLN A CA 1
ATOM 668 C C . GLN A 1 86 ? 8.367 21.656 -15.266 1 85.06 86 GLN A C 1
ATOM 670 O O . GLN A 1 86 ? 9.297 21.875 -16.047 1 85.06 86 GLN A O 1
ATOM 675 N N . ILE A 1 87 ? 8.367 22.031 -14.039 1 79.25 87 ILE A N 1
ATOM 676 C CA . ILE A 1 87 ? 9.555 22.547 -13.375 1 79.25 87 ILE A CA 1
ATOM 677 C C . ILE A 1 87 ? 9.906 21.656 -12.18 1 79.25 87 ILE A C 1
ATOM 679 O O . ILE A 1 87 ? 9.555 21.969 -11.039 1 79.25 87 ILE A O 1
ATOM 683 N N . PRO A 1 88 ? 10.633 20.609 -12.43 1 75.94 88 PRO A N 1
ATOM 684 C CA . PRO A 1 88 ? 10.844 19.562 -11.43 1 75.94 88 PRO A CA 1
ATOM 685 C C . PRO A 1 88 ? 11.484 20.078 -10.148 1 75.94 88 PRO A C 1
ATOM 687 O O . PRO A 1 88 ? 11.164 19.609 -9.047 1 75.94 88 PRO A O 1
ATOM 690 N N . GLU A 1 89 ? 12.391 20.984 -10.266 1 71.31 89 GLU A N 1
ATOM 691 C CA . GLU A 1 89 ? 13.078 21.516 -9.094 1 71.31 89 GLU A CA 1
ATOM 692 C C . GLU A 1 89 ? 12.109 22.234 -8.164 1 71.31 89 GLU A C 1
ATOM 694 O O . GLU A 1 89 ? 12.188 22.094 -6.941 1 71.31 89 GLU A O 1
ATOM 699 N N . GLU A 1 90 ? 11.234 22.891 -8.773 1 67.56 90 GLU A N 1
ATOM 700 C CA . GLU A 1 90 ? 10.242 23.625 -7.992 1 67.56 90 GLU A CA 1
ATOM 701 C C . GLU A 1 90 ? 9.172 22.688 -7.434 1 67.56 90 GLU A C 1
ATOM 703 O O . GLU A 1 90 ? 8.609 22.953 -6.371 1 67.56 90 GLU A O 1
ATOM 708 N N . GLY A 1 91 ? 9.078 21.625 -8.07 1 71.06 91 GLY A N 1
ATOM 709 C CA . GLY A 1 91 ? 8.016 20.703 -7.695 1 71.06 91 GLY A CA 1
ATOM 710 C C . GLY A 1 91 ? 8.453 19.672 -6.68 1 71.06 91 GLY A C 1
ATOM 711 O O . GLY A 1 91 ? 7.66 18.812 -6.277 1 71.06 91 GLY A O 1
ATOM 712 N N . GLY A 1 92 ? 9.688 19.781 -6.242 1 79 92 GLY A N 1
ATOM 713 C CA . GLY A 1 92 ? 10.164 18.875 -5.219 1 79 92 GLY A CA 1
ATOM 714 C C . GLY A 1 92 ? 10.336 17.453 -5.723 1 79 92 GLY A C 1
ATOM 715 O O . GLY A 1 92 ? 10.164 16.484 -4.969 1 79 92 GLY A O 1
ATOM 716 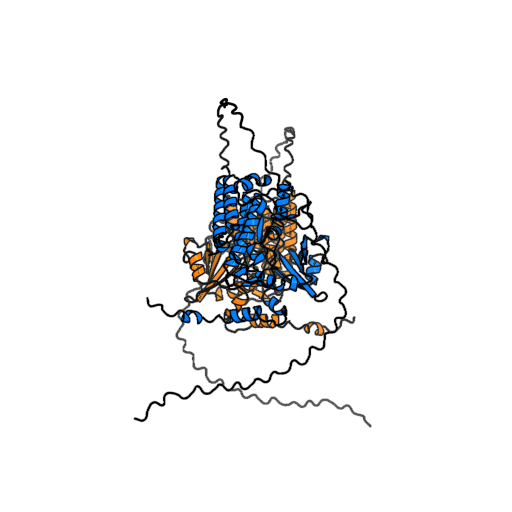N N . PHE A 1 93 ? 10.547 17.266 -7.027 1 85.88 93 PHE A N 1
ATOM 717 C CA . PHE A 1 93 ? 10.633 15.969 -7.68 1 85.88 93 PHE A CA 1
ATOM 718 C C . PHE A 1 93 ? 11.609 15.062 -6.941 1 85.88 93 PHE A C 1
ATOM 720 O O . PHE A 1 93 ? 11.25 13.961 -6.527 1 85.88 93 PHE A O 1
ATOM 727 N N . GLU A 1 94 ? 12.703 15.492 -6.73 1 82.31 94 GLU A N 1
ATOM 728 C CA . GLU A 1 94 ? 13.742 14.664 -6.117 1 82.31 94 GLU A CA 1
ATOM 729 C C . GLU A 1 94 ? 13.383 14.32 -4.672 1 82.31 94 GLU A C 1
ATOM 731 O O . GLU A 1 94 ? 13.594 13.188 -4.227 1 82.31 94 GLU A O 1
ATOM 736 N N . ASP A 1 95 ? 12.906 15.312 -3.965 1 82.19 95 ASP A N 1
ATOM 737 C CA . ASP A 1 95 ? 12.523 15.094 -2.574 1 82.19 95 ASP A CA 1
ATOM 738 C C . ASP A 1 95 ? 11.414 14.047 -2.465 1 82.19 95 ASP A C 1
ATOM 740 O O . ASP A 1 95 ? 11.461 13.172 -1.596 1 82.19 95 ASP A O 1
ATOM 744 N N . GLU A 1 96 ? 10.523 14.18 -3.322 1 87.38 96 GLU A N 1
ATOM 745 C CA . GLU A 1 96 ? 9.406 13.242 -3.32 1 87.38 96 GLU A CA 1
ATOM 746 C C . GLU A 1 96 ? 9.875 11.82 -3.607 1 87.38 96 GLU A C 1
ATOM 748 O O . GLU A 1 96 ? 9.477 10.875 -2.918 1 87.38 96 GLU A O 1
ATOM 753 N N . VAL A 1 97 ? 10.695 11.664 -4.59 1 86.56 97 VAL A N 1
ATOM 754 C CA . VAL A 1 97 ? 11.234 10.344 -4.922 1 86.56 97 VAL A CA 1
ATOM 755 C C . VAL A 1 97 ? 12.039 9.797 -3.744 1 86.56 97 VAL A C 1
ATOM 757 O O . VAL A 1 97 ? 11.883 8.641 -3.363 1 86.56 97 VAL A O 1
ATOM 760 N N . LYS A 1 98 ? 12.789 10.609 -3.158 1 83.44 98 LYS A N 1
ATOM 761 C CA . LYS A 1 98 ? 13.641 10.203 -2.045 1 83.44 98 LYS A CA 1
ATOM 762 C C . LYS A 1 98 ? 12.805 9.75 -0.85 1 83.44 98 LYS A C 1
ATOM 764 O O . LYS A 1 98 ? 13.047 8.688 -0.278 1 83.44 98 LYS A O 1
ATOM 769 N N . VAL A 1 99 ? 11.883 10.555 -0.521 1 88.06 99 VAL A N 1
ATOM 770 C CA . VAL A 1 99 ? 11.078 10.289 0.665 1 88.06 99 VAL A CA 1
ATOM 771 C C . VAL A 1 99 ? 10.242 9.023 0.447 1 88.06 99 VAL A C 1
ATOM 773 O O . VAL A 1 99 ? 10.258 8.109 1.274 1 88.06 99 VAL A O 1
ATOM 776 N N . LEU A 1 100 ? 9.617 8.922 -0.664 1 90.19 100 LEU A N 1
ATOM 777 C CA . LEU A 1 100 ? 8.672 7.824 -0.871 1 90.19 100 LEU A CA 1
ATOM 778 C C . LEU A 1 100 ? 9.406 6.543 -1.248 1 90.19 100 LEU A C 1
ATOM 780 O O . LEU A 1 100 ? 8.828 5.453 -1.19 1 90.19 100 LEU A O 1
ATOM 784 N N . SER A 1 101 ? 10.602 6.707 -1.638 1 86.12 101 SER A N 1
ATOM 785 C CA . SER A 1 101 ? 11.391 5.504 -1.871 1 86.12 101 SER A CA 1
ATOM 786 C C . SER A 1 101 ? 11.891 4.906 -0.56 1 86.12 101 SER A C 1
ATOM 788 O O . SER A 1 101 ? 12.133 3.701 -0.47 1 86.12 101 SER A O 1
ATOM 790 N N . ARG A 1 102 ? 11.984 5.719 0.357 1 85.31 102 ARG A N 1
ATOM 791 C CA . ARG A 1 102 ? 12.539 5.277 1.633 1 85.31 102 ARG A CA 1
ATOM 792 C C . ARG A 1 102 ? 11.43 4.93 2.621 1 85.31 102 ARG A C 1
ATOM 794 O O . ARG A 1 102 ? 11.516 3.92 3.324 1 85.31 102 ARG A O 1
ATOM 801 N N . PHE A 1 103 ? 10.523 5.781 2.729 1 90.81 103 PHE A N 1
ATOM 802 C CA . PHE A 1 103 ? 9.438 5.598 3.684 1 90.81 103 PHE A CA 1
ATOM 803 C C . PHE A 1 103 ? 8.289 4.812 3.059 1 90.81 103 PHE A C 1
ATOM 805 O O . PHE A 1 103 ? 7.594 5.316 2.176 1 90.81 103 PHE A O 1
ATOM 812 N N . ARG A 1 104 ? 8.148 3.625 3.547 1 92.88 104 ARG A N 1
ATOM 813 C CA . ARG A 1 104 ? 7.098 2.74 3.041 1 92.88 104 ARG A CA 1
ATOM 814 C C . ARG A 1 104 ? 6.117 2.369 4.145 1 92.88 104 ARG A C 1
ATOM 816 O O . ARG A 1 104 ? 6.516 1.86 5.195 1 92.88 104 ARG A O 1
ATOM 823 N N . HIS A 1 105 ? 4.918 2.578 3.883 1 96 105 HIS A N 1
ATOM 824 C CA . HIS A 1 105 ? 3.869 2.406 4.883 1 96 105 HIS A CA 1
ATOM 825 C C . HIS A 1 105 ? 2.5 2.26 4.227 1 96 105 HIS A C 1
ATOM 827 O O . HIS A 1 105 ? 2.23 2.885 3.199 1 96 105 HIS A O 1
ATOM 833 N N . PRO A 1 106 ? 1.625 1.466 4.848 1 96.19 106 PRO A N 1
ATOM 834 C CA . PRO A 1 106 ? 0.298 1.26 4.266 1 96.19 106 PRO A CA 1
ATOM 835 C C . PRO A 1 106 ? -0.495 2.559 4.129 1 96.19 106 PRO A C 1
ATOM 837 O O . PRO A 1 106 ? -1.44 2.627 3.338 1 96.19 106 PRO A O 1
ATOM 840 N N . ASN A 1 107 ? -0.176 3.539 4.887 1 98.19 107 ASN A N 1
ATOM 841 C CA . ASN A 1 107 ? -0.929 4.789 4.863 1 98.19 107 ASN A CA 1
ATOM 842 C C . ASN A 1 107 ? -0.132 5.91 4.199 1 98.19 107 ASN A C 1
ATOM 844 O O . ASN A 1 107 ? -0.38 7.09 4.457 1 98.19 107 ASN A O 1
ATOM 848 N N . LEU A 1 108 ? 0.828 5.57 3.445 1 97.94 108 LEU A N 1
ATOM 849 C CA . LEU A 1 108 ? 1.507 6.445 2.494 1 97.94 108 LEU A CA 1
ATOM 850 C C . LEU A 1 108 ? 1.261 5.984 1.062 1 97.94 108 LEU A C 1
ATOM 852 O O . LEU A 1 108 ? 1.278 4.785 0.778 1 97.94 108 LEU A O 1
ATOM 856 N N . VAL A 1 109 ? 1.022 6.926 0.218 1 97.88 109 VAL A N 1
ATOM 857 C CA . VAL A 1 109 ? 0.784 6.59 -1.182 1 97.88 109 VAL A CA 1
ATOM 858 C C . VAL A 1 109 ? 1.993 5.848 -1.749 1 97.88 109 VAL A C 1
ATOM 860 O O . VAL A 1 109 ? 3.137 6.18 -1.431 1 97.88 109 VAL A O 1
ATOM 863 N N . ILE A 1 110 ? 1.728 4.93 -2.613 1 96.94 110 ILE A N 1
ATOM 864 C CA . ILE A 1 110 ? 2.795 4.137 -3.209 1 96.94 110 ILE A CA 1
ATOM 865 C C . ILE A 1 110 ? 3.336 4.844 -4.449 1 96.94 110 ILE A C 1
ATOM 867 O O . ILE A 1 110 ? 2.588 5.113 -5.395 1 96.94 110 ILE A O 1
ATOM 871 N N . LEU A 1 111 ? 4.562 5.199 -4.398 1 95.5 111 LEU A N 1
ATOM 872 C CA . LEU A 1 111 ? 5.281 5.648 -5.582 1 95.5 111 LEU A CA 1
ATOM 873 C C . LEU A 1 111 ? 5.855 4.465 -6.352 1 95.5 111 LEU A C 1
ATOM 875 O O . LEU A 1 111 ? 6.797 3.818 -5.891 1 95.5 111 LEU A O 1
ATOM 879 N N . MET A 1 112 ? 5.352 4.223 -7.469 1 93.81 112 MET A N 1
ATOM 880 C CA . MET A 1 112 ? 5.758 3.061 -8.25 1 93.81 112 MET A CA 1
ATOM 881 C C . MET A 1 112 ? 7.027 3.355 -9.047 1 93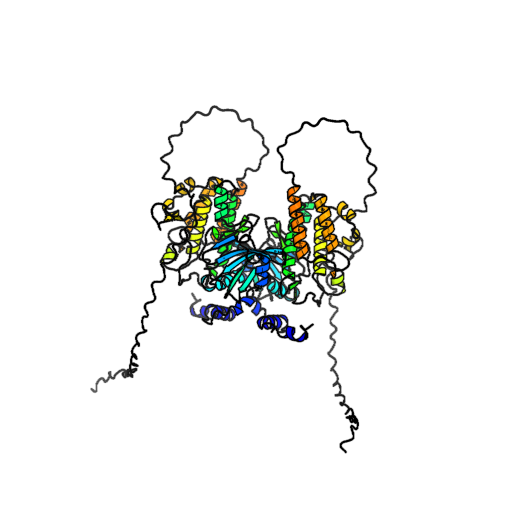.81 112 MET A C 1
ATOM 883 O O . MET A 1 112 ? 7.793 2.443 -9.367 1 93.81 112 MET A O 1
ATOM 887 N N . GLY A 1 113 ? 7.176 4.629 -9.375 1 92.88 113 GLY A N 1
ATOM 888 C CA . GLY A 1 113 ? 8.367 5.023 -10.109 1 92.88 113 GLY A CA 1
ATOM 889 C C . GLY A 1 113 ? 8.305 6.445 -10.633 1 92.88 113 GLY A C 1
ATOM 890 O O . GLY A 1 113 ? 7.473 7.238 -10.195 1 92.88 113 GLY A O 1
ATOM 891 N N . PHE A 1 114 ? 9.305 6.785 -11.461 1 93.38 114 PHE A N 1
ATOM 892 C CA . PHE A 1 114 ? 9.375 8.109 -12.07 1 93.38 114 PHE A CA 1
ATOM 893 C C . PHE A 1 114 ? 9.758 8.016 -13.539 1 93.38 114 PHE A C 1
ATOM 895 O O . PHE A 1 114 ? 10.07 6.93 -14.039 1 93.38 114 PHE A O 1
ATOM 902 N N . ALA A 1 115 ? 9.625 9.07 -14.258 1 93.56 115 ALA A N 1
ATOM 903 C CA . ALA A 1 115 ? 10.023 9.148 -15.656 1 93.56 115 ALA A CA 1
ATOM 904 C C . ALA A 1 115 ? 10.648 10.508 -15.977 1 93.56 115 ALA A C 1
ATOM 906 O O . ALA A 1 115 ? 10.32 11.516 -15.344 1 93.56 115 ALA A O 1
ATOM 907 N N . ARG A 1 116 ? 11.5 10.453 -16.938 1 91.44 116 ARG A N 1
ATOM 908 C CA . ARG A 1 116 ? 12.141 11.656 -17.453 1 91.44 116 ARG A CA 1
ATOM 909 C C . ARG A 1 116 ? 11.727 11.906 -18.906 1 91.44 116 ARG A C 1
ATOM 911 O O . ARG A 1 116 ? 11.719 10.977 -19.719 1 91.44 116 ARG A O 1
ATOM 918 N N . HIS A 1 117 ? 11.367 13.117 -19.094 1 91.25 117 HIS A N 1
ATOM 919 C CA . HIS A 1 117 ? 11.031 13.516 -20.453 1 91.25 117 HIS A CA 1
ATOM 920 C C . HIS A 1 117 ? 12.203 14.227 -21.125 1 91.25 117 HIS A C 1
ATOM 922 O O . HIS A 1 117 ? 12.453 15.406 -20.859 1 91.25 117 HIS A O 1
ATOM 928 N N . ALA A 1 118 ? 12.805 13.594 -21.969 1 86.38 118 ALA A N 1
ATOM 929 C CA . ALA A 1 118 ? 14.07 14.047 -22.531 1 86.38 118 ALA A CA 1
ATOM 930 C C . ALA A 1 118 ? 13.891 15.344 -23.312 1 86.38 118 ALA A C 1
ATOM 932 O O . ALA A 1 118 ? 14.703 16.266 -23.219 1 86.38 118 ALA A O 1
ATOM 933 N N . THR A 1 119 ? 12.883 15.445 -24.094 1 88.31 119 THR A N 1
ATOM 934 C CA . THR A 1 119 ? 12.688 16.578 -25 1 88.31 119 THR A CA 1
ATOM 935 C C . THR A 1 119 ? 12.297 17.828 -24.219 1 88.31 119 THR A C 1
ATOM 937 O O . THR A 1 119 ? 12.812 18.922 -24.484 1 88.31 119 THR A O 1
ATOM 940 N N . THR A 1 120 ? 11.484 17.719 -23.219 1 86.62 120 THR A N 1
ATOM 941 C CA . THR A 1 120 ? 10.922 18.875 -22.531 1 86.62 120 THR A CA 1
ATOM 942 C C . THR A 1 120 ? 11.68 19.172 -21.234 1 86.62 120 THR A C 1
ATOM 944 O O . THR A 1 120 ? 11.578 20.266 -20.688 1 86.62 120 THR A O 1
ATOM 947 N N . GLY A 1 121 ? 12.344 18.141 -20.75 1 87.88 121 GLY A N 1
ATOM 948 C CA . GLY A 1 121 ? 12.969 18.281 -19.438 1 87.88 121 GLY A CA 1
ATOM 949 C C . GLY A 1 121 ? 12 18.047 -18.281 1 87.88 121 GLY A C 1
ATOM 950 O O . GLY A 1 121 ? 12.383 18.125 -17.125 1 87.88 121 GLY A O 1
ATOM 951 N N . TRP A 1 122 ? 10.781 17.781 -18.625 1 90.31 122 TRP A N 1
ATOM 952 C CA . TRP A 1 122 ? 9.773 17.5 -17.625 1 90.31 122 TRP A CA 1
ATOM 953 C C . TRP A 1 122 ? 10.078 16.188 -16.891 1 90.31 122 TRP A C 1
ATOM 955 O O . TRP A 1 122 ? 10.93 15.414 -17.328 1 90.31 122 TRP A O 1
ATOM 965 N N . ARG A 1 123 ? 9.5 16.062 -15.68 1 93.44 123 ARG A N 1
ATOM 966 C CA . ARG A 1 123 ? 9.57 14.836 -14.898 1 93.44 123 ARG A CA 1
ATOM 967 C C . ARG A 1 123 ? 8.18 14.359 -14.5 1 93.44 123 ARG A C 1
ATOM 969 O O . ARG A 1 123 ? 7.266 15.172 -14.336 1 93.44 123 ARG A O 1
ATOM 976 N N . SER A 1 124 ? 8.102 13.031 -14.438 1 95 124 SER A N 1
ATOM 977 C CA . SER A 1 124 ? 6.82 12.461 -14.016 1 95 124 SER A CA 1
ATOM 978 C C . SER A 1 124 ? 7 11.523 -12.828 1 95 124 SER A C 1
ATOM 980 O O . SER A 1 124 ? 8.016 10.836 -12.711 1 95 124 SER A O 1
ATOM 982 N N . LEU A 1 125 ? 6.07 11.625 -11.93 1 95.06 125 LEU A N 1
ATOM 983 C CA . LEU A 1 125 ? 5.949 10.68 -10.828 1 95.06 125 LEU A CA 1
ATOM 984 C C . LEU A 1 125 ? 4.758 9.75 -11.031 1 95.06 125 LEU A C 1
ATOM 986 O O . LEU A 1 125 ? 3.643 10.211 -11.297 1 95.06 125 LEU A O 1
ATOM 990 N N . ILE A 1 126 ? 4.945 8.438 -10.969 1 96.25 126 ILE A N 1
ATOM 991 C CA . ILE A 1 126 ? 3.9 7.441 -11.172 1 96.25 126 ILE A CA 1
ATOM 992 C C . ILE A 1 126 ? 3.471 6.859 -9.828 1 96.25 126 ILE A C 1
ATOM 994 O O . ILE A 1 126 ? 4.266 6.207 -9.148 1 96.25 126 ILE A O 1
ATOM 998 N N . TYR A 1 127 ? 2.17 7.07 -9.484 1 97.06 127 TYR A N 1
ATOM 999 C CA . TYR A 1 127 ? 1.609 6.613 -8.219 1 97.06 127 TYR A CA 1
ATOM 1000 C C . TYR A 1 127 ? 0.542 5.547 -8.445 1 97.06 127 TYR A C 1
ATOM 1002 O O . TYR A 1 127 ? -0.038 5.465 -9.531 1 97.06 127 TYR A O 1
ATOM 1010 N N . GLU A 1 128 ? 0.339 4.746 -7.41 1 97.56 128 GLU A N 1
ATOM 1011 C CA . GLU A 1 128 ? -0.916 4 -7.398 1 97.56 128 GLU A CA 1
ATOM 1012 C C . GLU A 1 128 ? -2.113 4.934 -7.562 1 97.56 128 GLU A C 1
ATOM 1014 O O . GLU A 1 128 ? -2.09 6.07 -7.09 1 97.56 128 GLU A O 1
ATOM 1019 N N . PHE A 1 129 ? -3.104 4.445 -8.25 1 97.19 129 PHE A N 1
ATOM 1020 C CA . PHE A 1 129 ? -4.34 5.203 -8.383 1 97.19 129 PHE A CA 1
ATOM 1021 C C . PHE A 1 129 ? -5.289 4.895 -7.227 1 97.19 129 PHE A C 1
ATOM 1023 O O . PHE A 1 129 ? -5.629 3.732 -6.988 1 97.19 129 PHE A O 1
ATOM 1030 N N . LEU A 1 130 ? -5.672 5.895 -6.516 1 97.38 130 LEU A N 1
ATOM 1031 C CA . LEU A 1 130 ? -6.625 5.766 -5.418 1 97.38 130 LEU A CA 1
ATOM 1032 C C . LEU A 1 130 ? -8.008 6.234 -5.848 1 97.38 130 LEU A C 1
ATOM 1034 O O . LEU A 1 130 ? -8.297 7.434 -5.828 1 97.38 130 LEU A O 1
ATOM 1038 N N . ALA A 1 131 ? -8.883 5.316 -6.012 1 94.94 131 ALA A N 1
ATOM 1039 C CA . ALA A 1 131 ? -10.148 5.531 -6.711 1 94.94 131 ALA A CA 1
ATOM 1040 C C . ALA A 1 131 ? -11.141 6.273 -5.828 1 94.94 131 ALA A C 1
ATOM 1042 O O . ALA A 1 131 ? -12.141 6.805 -6.32 1 94.94 131 ALA A O 1
ATOM 1043 N N . GLY A 1 132 ? -10.906 6.324 -4.516 1 95.69 132 GLY A N 1
ATOM 1044 C CA . GLY A 1 132 ? -11.82 7.016 -3.623 1 95.69 132 GLY A CA 1
ATOM 1045 C C . GLY A 1 132 ? -11.664 8.523 -3.666 1 95.69 132 GLY A C 1
ATOM 1046 O O . GLY A 1 132 ? -12.445 9.25 -3.045 1 95.69 132 GLY A O 1
ATOM 1047 N N . GLY A 1 133 ? -10.617 8.969 -4.348 1 95 133 GLY A N 1
ATOM 1048 C CA . GLY A 1 133 ? -10.406 10.406 -4.438 1 95 133 GLY A CA 1
ATOM 1049 C C . GLY A 1 133 ? -9.75 10.984 -3.201 1 95 133 GLY A C 1
ATOM 1050 O O . GLY A 1 133 ? -9.133 10.266 -2.42 1 95 133 GLY A O 1
ATOM 1051 N N . ASP A 1 134 ? -9.852 12.336 -3.057 1 96.5 134 ASP A N 1
ATOM 1052 C CA . ASP A 1 134 ? -9.227 13.008 -1.921 1 96.5 134 ASP A CA 1
ATOM 1053 C C . ASP A 1 134 ? -10.25 13.336 -0.84 1 96.5 134 ASP A C 1
ATOM 1055 O O . ASP A 1 134 ? -11.453 13.359 -1.108 1 96.5 134 ASP A O 1
ATOM 1059 N N . LEU A 1 135 ? -9.789 13.586 0.316 1 98.25 135 LEU A N 1
ATOM 1060 C CA . LEU A 1 135 ? -10.625 13.797 1.496 1 98.25 135 LEU A CA 1
ATOM 1061 C C . LEU A 1 135 ? -11.469 15.055 1.343 1 98.25 135 LEU A C 1
ATOM 1063 O O . LEU A 1 135 ? -12.633 15.086 1.758 1 98.25 135 LEU A O 1
ATOM 1067 N N . SER A 1 136 ? -10.922 16.141 0.779 1 97 136 SER A N 1
ATOM 1068 C CA . SER A 1 136 ? -11.656 17.391 0.62 1 97 136 SER A CA 1
ATOM 1069 C C . SER A 1 136 ? -12.906 17.188 -0.237 1 97 136 SER A C 1
ATOM 1071 O O . SER A 1 136 ? -13.992 17.625 0.143 1 97 136 SER A O 1
ATOM 1073 N N . ASN A 1 137 ? -12.734 16.516 -1.35 1 96.06 137 ASN A N 1
ATOM 1074 C CA . ASN A 1 137 ? -13.867 16.25 -2.232 1 96.06 137 ASN A CA 1
ATOM 1075 C C . ASN A 1 137 ? -14.867 15.289 -1.599 1 96.06 137 ASN A C 1
ATOM 1077 O O . ASN A 1 137 ? -16.078 15.398 -1.817 1 96.06 137 ASN A O 1
ATOM 1081 N N . ARG A 1 138 ? -14.383 14.32 -0.878 1 97.5 138 ARG A N 1
ATOM 1082 C CA . ARG A 1 138 ? -15.266 13.398 -0.176 1 97.5 138 ARG A CA 1
ATOM 1083 C C . ARG A 1 138 ? -16.141 14.133 0.831 1 97.5 138 ARG A C 1
ATOM 1085 O O . ARG A 1 138 ? -17.328 13.828 0.963 1 97.5 138 ARG A O 1
ATOM 1092 N N . LEU A 1 139 ? -15.586 15.07 1.537 1 97.62 139 LEU A N 1
ATOM 1093 C CA . LEU A 1 139 ? -16.328 15.891 2.486 1 97.62 139 LEU A CA 1
ATOM 1094 C C . LEU A 1 139 ? -17.391 16.719 1.77 1 97.62 139 LEU A C 1
ATOM 1096 O O . LEU A 1 139 ? -18.531 16.812 2.229 1 97.62 139 LEU A O 1
ATOM 1100 N N . LEU A 1 140 ? -17 17.281 0.678 1 96 140 LEU A N 1
ATOM 1101 C CA . LEU A 1 140 ? -17.922 18.094 -0.108 1 96 140 LEU A CA 1
ATOM 1102 C C . LEU A 1 140 ? -19.109 17.266 -0.592 1 96 140 LEU A C 1
ATOM 1104 O O . LEU A 1 140 ? -20.25 17.688 -0.48 1 96 140 LEU A O 1
ATOM 1108 N N . ARG A 1 141 ? -18.781 16.078 -1.078 1 96.38 141 ARG A N 1
ATOM 1109 C CA . ARG A 1 141 ? -19.844 15.195 -1.568 1 96.38 141 ARG A CA 1
ATOM 1110 C C . ARG A 1 141 ? -20.766 14.773 -0.435 1 96.38 141 ARG A C 1
ATOM 1112 O O . ARG A 1 141 ? -21.984 14.609 -0.638 1 96.38 141 ARG A O 1
ATOM 1119 N N . SER A 1 142 ? -20.234 14.547 0.667 1 95.94 142 SER A N 1
ATOM 1120 C CA . SER A 1 142 ? -21.047 14.188 1.825 1 95.94 142 SER A CA 1
ATOM 1121 C C . SER A 1 142 ? -21.969 15.336 2.234 1 95.94 142 SER A C 1
ATOM 1123 O O . SER A 1 142 ? -23.156 15.125 2.457 1 95.94 142 SER A O 1
ATOM 1125 N N . ARG A 1 143 ? -21.484 16.484 2.281 1 94.12 143 ARG A N 1
ATOM 1126 C CA . ARG A 1 143 ? -22.25 17.656 2.658 1 94.12 143 ARG A CA 1
ATOM 1127 C C . ARG A 1 143 ? -23.391 17.906 1.676 1 94.12 143 ARG A C 1
ATOM 1129 O O . ARG A 1 143 ? -24.453 18.391 2.062 1 94.12 143 ARG A O 1
ATOM 1136 N N . GLN A 1 144 ? -23.125 17.531 0.439 1 93.75 144 GLN A N 1
ATOM 1137 C CA . GLN A 1 144 ? -24.141 17.672 -0.606 1 93.75 144 GLN A CA 1
ATOM 1138 C C . GLN A 1 144 ? -25.078 16.469 -0.627 1 93.75 144 GLN A C 1
ATOM 1140 O O . GLN A 1 144 ? -25.938 16.359 -1.515 1 93.75 144 GLN A O 1
ATOM 1145 N N . GLN A 1 145 ? -24.859 15.531 0.28 1 91.12 145 GLN A N 1
ATOM 1146 C CA . GLN A 1 145 ? -25.688 14.344 0.455 1 91.12 145 GLN A CA 1
ATOM 1147 C C . GLN A 1 145 ? -25.625 13.445 -0.774 1 91.12 145 GLN A C 1
ATOM 1149 O O . GLN A 1 145 ? -26.609 12.805 -1.131 1 91.12 145 GLN A O 1
ATOM 1154 N N . LYS A 1 146 ? -24.547 13.477 -1.433 1 92.88 146 LYS A N 1
ATOM 1155 C CA . LYS A 1 146 ? -24.344 12.625 -2.598 1 92.88 146 LYS A CA 1
ATOM 1156 C C . LYS A 1 146 ? -23.734 11.281 -2.197 1 92.88 146 LYS A C 1
ATOM 1158 O O . LYS A 1 146 ? -23.938 10.273 -2.885 1 92.88 146 LYS A O 1
ATOM 1163 N N . GLU A 1 147 ? -22.984 11.312 -1.178 1 93.69 147 GLU A N 1
ATOM 1164 C CA . GLU A 1 147 ? -22.312 10.117 -0.664 1 93.69 147 GLU A CA 1
ATOM 1165 C C . GLU A 1 147 ? -22.156 10.18 0.853 1 93.69 147 GLU A C 1
ATOM 1167 O O . GLU A 1 147 ? -21.797 11.227 1.4 1 93.69 147 GLU A O 1
ATOM 1172 N N . SER A 1 148 ? -22.422 9.141 1.438 1 95 148 SER A N 1
ATOM 1173 C CA . SER A 1 148 ? -22.297 9.109 2.891 1 95 148 SER A CA 1
ATOM 1174 C C . SER A 1 148 ? -20.828 9.094 3.326 1 95 148 SER A C 1
ATOM 1176 O O . SER A 1 148 ? -20 8.461 2.686 1 95 148 SER A O 1
ATOM 1178 N N . PHE A 1 149 ? -20.531 9.797 4.352 1 97.31 149 PHE A N 1
ATOM 1179 C CA . PHE A 1 149 ? -19.234 9.867 5.02 1 97.31 149 PHE A CA 1
ATOM 1180 C C . PHE A 1 149 ? -19.406 10.156 6.504 1 97.31 149 PHE A C 1
ATOM 1182 O O . PHE A 1 149 ? -19.156 11.281 6.953 1 97.31 149 PHE A O 1
ATOM 1189 N N . GLU A 1 150 ? -19.766 9.117 7.211 1 96.81 150 GLU A N 1
ATOM 1190 C CA . GLU A 1 150 ? -20.234 9.266 8.586 1 96.81 150 GLU A CA 1
ATOM 1191 C C . GLU A 1 150 ? -19.078 9.391 9.562 1 96.81 150 GLU A C 1
ATOM 1193 O O . GLU A 1 150 ? -17.922 9.195 9.18 1 96.81 150 GLU A O 1
ATOM 1198 N N . GLY A 1 151 ? -19.422 9.727 10.75 1 96.94 151 GLY A N 1
ATOM 1199 C CA . GLY A 1 151 ? -18.453 10.039 11.781 1 96.94 151 GLY A CA 1
ATOM 1200 C C . GLY A 1 151 ? -17.391 8.969 11.953 1 96.94 151 GLY A C 1
ATOM 1201 O O . GLY A 1 151 ? -16.203 9.266 12.023 1 96.94 151 GLY A O 1
ATOM 1202 N N . ARG A 1 152 ? -17.828 7.734 11.992 1 95.81 152 ARG A N 1
ATOM 1203 C CA . ARG A 1 152 ? -16.891 6.637 12.203 1 95.81 152 ARG A CA 1
ATOM 1204 C C . ARG A 1 152 ? -15.859 6.574 11.07 1 95.81 152 ARG A C 1
ATOM 1206 O O . ARG A 1 152 ? -14.672 6.359 11.312 1 95.81 152 ARG A O 1
ATOM 1213 N N . GLN A 1 153 ? -16.359 6.703 9.859 1 97.12 153 GLN A N 1
ATOM 1214 C CA . GLN A 1 153 ? -15.469 6.711 8.703 1 97.12 153 GLN A CA 1
ATOM 1215 C C . GLN A 1 153 ? -14.484 7.875 8.781 1 97.12 153 GLN A C 1
ATOM 1217 O O . GLN A 1 153 ? -13.305 7.723 8.445 1 97.12 153 GLN A O 1
ATOM 1222 N N . ARG A 1 154 ? -14.938 9.031 9.188 1 98.19 154 ARG A N 1
ATOM 1223 C CA . ARG A 1 154 ? -14.094 10.219 9.289 1 98.19 154 ARG A CA 1
ATOM 1224 C C . ARG A 1 154 ? -12.992 10.016 10.336 1 98.19 154 ARG A C 1
ATOM 1226 O O . ARG A 1 154 ? -11.844 10.398 10.109 1 98.19 154 ARG A O 1
ATOM 1233 N N . VAL A 1 155 ? -13.352 9.383 11.453 1 98.31 155 VAL A N 1
ATOM 1234 C CA . VAL A 1 155 ? -12.352 9.078 12.469 1 98.31 155 VAL A CA 1
ATOM 1235 C C . VAL A 1 155 ? -11.352 8.055 11.93 1 98.31 155 VAL A C 1
ATOM 1237 O O . VAL A 1 155 ? -10.156 8.156 12.195 1 98.31 155 VAL A O 1
ATOM 1240 N N . SER A 1 156 ? -11.836 7.098 11.195 1 97.94 156 SER A N 1
ATOM 1241 C CA . SER A 1 156 ? -10.953 6.109 10.586 1 97.94 156 SER A CA 1
ATOM 1242 C C . SER A 1 156 ? -9.945 6.773 9.648 1 97.94 156 SER A C 1
ATOM 1244 O O . SER A 1 156 ? -8.773 6.41 9.633 1 97.94 156 SER A O 1
ATOM 1246 N N . VAL A 1 157 ? -10.406 7.672 8.898 1 98.56 157 VAL A N 1
ATOM 1247 C CA . VAL A 1 157 ? -9.539 8.414 7.984 1 98.56 157 VAL A CA 1
ATOM 1248 C C . VAL A 1 157 ? -8.492 9.188 8.781 1 98.56 157 VAL A C 1
ATOM 1250 O O . VAL A 1 157 ? -7.32 9.219 8.414 1 98.56 157 VAL A O 1
ATOM 1253 N N . ALA A 1 158 ? -8.938 9.82 9.836 1 98.81 158 ALA A N 1
ATOM 1254 C CA . ALA A 1 158 ? -8.008 10.539 10.703 1 98.81 158 ALA A CA 1
ATOM 1255 C C . ALA A 1 158 ? -6.941 9.609 11.266 1 98.81 158 ALA A C 1
ATOM 1257 O O . ALA A 1 158 ? -5.758 9.953 11.297 1 98.81 158 ALA A O 1
ATOM 1258 N N . LEU A 1 159 ? -7.359 8.484 11.68 1 98.5 159 LEU A N 1
ATOM 1259 C CA . LEU A 1 159 ? -6.426 7.492 12.211 1 98.5 159 LEU A CA 1
ATOM 1260 C C . LEU A 1 159 ? -5.414 7.078 11.148 1 98.5 159 LEU A C 1
ATOM 1262 O O . LEU A 1 159 ? -4.211 7.051 11.406 1 98.5 159 LEU A O 1
ATOM 1266 N N . ASP A 1 160 ? -5.898 6.746 9.992 1 98.44 160 ASP A N 1
ATOM 1267 C CA . ASP A 1 160 ? -5.012 6.332 8.906 1 98.44 160 ASP A CA 1
ATOM 1268 C C . ASP A 1 160 ? -3.971 7.41 8.609 1 98.44 160 ASP A C 1
ATOM 1270 O O . ASP A 1 160 ? -2.779 7.109 8.484 1 98.44 160 ASP A O 1
ATOM 1274 N N . ALA A 1 161 ? -4.418 8.641 8.477 1 98.81 161 ALA A N 1
ATOM 1275 C CA . ALA A 1 161 ? -3.51 9.75 8.219 1 98.81 161 ALA A CA 1
ATOM 1276 C C . ALA A 1 161 ? -2.475 9.891 9.328 1 98.81 161 ALA A C 1
ATOM 1278 O O . ALA A 1 161 ? -1.281 10.047 9.062 1 98.81 161 ALA A O 1
ATOM 1279 N N . ALA A 1 162 ? -2.941 9.828 10.562 1 98.81 162 ALA A N 1
ATOM 1280 C CA . ALA A 1 162 ? -2.039 9.922 11.703 1 98.81 162 ALA A CA 1
ATOM 1281 C C . ALA A 1 162 ? -0.999 8.812 11.68 1 98.81 162 ALA A C 1
ATOM 1283 O O . ALA A 1 162 ? 0.163 9.023 12.031 1 98.81 162 ALA A O 1
ATOM 1284 N N . CYS A 1 163 ? -1.406 7.656 11.289 1 98.38 163 CYS A N 1
ATOM 1285 C CA . CYS A 1 163 ? -0.481 6.531 11.195 1 98.38 163 CYS A CA 1
ATOM 1286 C C . CYS A 1 163 ? 0.635 6.82 10.203 1 98.38 163 CYS A C 1
ATOM 1288 O O . CYS A 1 163 ? 1.811 6.605 10.5 1 98.38 163 CYS A O 1
ATOM 1290 N N . GLY A 1 164 ? 0.28 7.254 9.039 1 98.31 164 GLY A N 1
ATOM 1291 C CA . GLY A 1 164 ? 1.286 7.629 8.055 1 98.31 164 GLY A CA 1
ATOM 1292 C C . GLY A 1 164 ? 2.238 8.695 8.555 1 98.31 164 GLY A C 1
ATOM 1293 O O . GLY A 1 164 ? 3.455 8.578 8.391 1 98.31 164 GLY A O 1
ATOM 1294 N N . LEU A 1 165 ? 1.675 9.703 9.156 1 98.69 165 LEU A N 1
ATOM 1295 C CA . LEU A 1 165 ? 2.48 10.812 9.656 1 98.69 165 LEU A CA 1
ATOM 1296 C C . LEU A 1 165 ? 3.363 10.359 10.812 1 98.69 165 LEU A C 1
ATOM 1298 O O . LEU A 1 165 ? 4.508 10.805 10.938 1 98.69 165 LEU A O 1
ATOM 1302 N N . SER A 1 166 ? 2.809 9.555 11.688 1 98.38 166 SER A N 1
ATOM 1303 C CA . SER A 1 166 ? 3.594 9 12.781 1 98.38 166 SER A CA 1
ATOM 1304 C C . SER A 1 166 ? 4.809 8.234 12.266 1 98.38 166 SER A C 1
ATOM 1306 O O . SER A 1 166 ? 5.906 8.359 12.812 1 98.38 166 SER A O 1
ATOM 1308 N N . HIS A 1 167 ? 4.629 7.5 11.227 1 97 167 HIS A N 1
ATOM 1309 C CA . HIS A 1 167 ? 5.723 6.75 10.625 1 97 167 HIS A CA 1
ATOM 1310 C C . HIS A 1 167 ? 6.84 7.684 10.164 1 97 167 HIS A C 1
ATOM 1312 O O . HIS A 1 167 ? 8.016 7.426 10.422 1 97 167 HIS A O 1
ATOM 1318 N N . LEU A 1 168 ? 6.516 8.734 9.516 1 96.75 168 LEU A N 1
ATOM 1319 C CA . LEU A 1 168 ? 7.488 9.695 9.008 1 96.75 168 LEU A CA 1
ATOM 1320 C C . LEU A 1 168 ? 8.328 10.266 10.148 1 96.75 168 LEU A C 1
ATOM 1322 O O . LEU A 1 168 ? 9.539 10.43 10.016 1 96.75 168 LEU A O 1
ATOM 1326 N N . HIS A 1 169 ? 7.703 10.516 11.242 1 96.75 169 HIS A N 1
ATOM 1327 C CA . HIS A 1 169 ? 8.359 11.227 12.328 1 96.75 169 HIS A CA 1
ATOM 1328 C C . HIS A 1 169 ? 9.141 10.273 13.227 1 96.75 169 HIS A C 1
ATOM 1330 O O . HIS A 1 169 ? 9.969 10.711 14.031 1 96.75 169 HIS A O 1
ATOM 1336 N N . ASN A 1 170 ? 8.883 9.047 13.117 1 93.5 170 ASN A N 1
ATOM 1337 C CA . ASN A 1 170 ? 9.516 8.117 14.047 1 93.5 170 ASN A CA 1
ATOM 1338 C C . ASN A 1 170 ? 10.547 7.238 13.352 1 93.5 170 ASN A C 1
ATOM 1340 O O . ASN A 1 170 ? 11.031 6.262 13.922 1 93.5 170 ASN A O 1
ATOM 1344 N N . MET A 1 171 ? 10.805 7.559 12.195 1 88.81 171 MET A N 1
ATOM 1345 C CA . MET A 1 171 ? 11.922 6.938 11.484 1 88.81 171 MET A CA 1
ATOM 1346 C C . MET A 1 171 ? 13.188 7.762 11.633 1 88.81 171 MET A C 1
ATOM 1348 O O . MET A 1 171 ? 13.133 8.938 12.008 1 88.81 171 MET A O 1
ATOM 1352 N N . SER A 1 172 ? 14.32 7.035 11.398 1 84.5 172 SER A N 1
ATOM 1353 C CA . SER A 1 172 ? 15.602 7.727 11.367 1 84.5 172 SER A CA 1
ATOM 1354 C C . SER A 1 172 ? 16.312 7.516 10.039 1 84.5 172 SER A C 1
ATOM 1356 O O . SER A 1 172 ? 16.656 6.391 9.68 1 84.5 172 SER A O 1
ATOM 1358 N N . PRO A 1 173 ? 16.625 8.641 9.383 1 87.88 173 PRO A N 1
ATOM 1359 C CA . PRO A 1 173 ? 16.125 10 9.609 1 87.88 173 PRO A CA 1
ATOM 1360 C C . PRO A 1 173 ? 14.617 10.109 9.477 1 87.88 173 PRO A C 1
ATOM 1362 O O . PRO A 1 173 ? 13.969 9.211 8.93 1 87.88 173 PRO A O 1
ATOM 1365 N N . ARG A 1 174 ? 14.117 11.188 10.008 1 93.5 174 ARG A N 1
ATOM 1366 C CA . ARG A 1 174 ? 12.68 11.422 9.891 1 93.5 174 ARG A CA 1
ATOM 1367 C C . ARG A 1 174 ? 12.367 12.297 8.68 1 93.5 174 ARG A C 1
ATOM 1369 O O . ARG A 1 174 ? 13.266 12.891 8.086 1 93.5 174 ARG A O 1
ATOM 1376 N N . ALA A 1 175 ? 11.133 12.344 8.352 1 94.75 175 ALA A N 1
ATOM 1377 C CA . ALA A 1 175 ? 10.672 13.188 7.246 1 94.75 175 ALA A CA 1
ATOM 1378 C C . ALA A 1 175 ? 9.562 14.133 7.699 1 94.75 175 ALA A C 1
ATOM 1380 O O . ALA A 1 175 ? 8.711 13.75 8.508 1 94.75 175 ALA A O 1
ATOM 1381 N N . PHE A 1 176 ? 9.625 15.359 7.215 1 96.44 176 PHE A N 1
ATOM 1382 C CA . PHE A 1 176 ? 8.555 16.344 7.387 1 96.44 176 PHE A CA 1
ATOM 1383 C C . PHE A 1 176 ? 7.758 16.5 6.098 1 96.44 176 PHE A C 1
ATOM 1385 O O . PHE A 1 176 ? 8.328 16.656 5.02 1 96.44 176 PHE A O 1
ATOM 1392 N N . HIS A 1 177 ? 6.492 16.438 6.191 1 96.88 177 HIS A N 1
ATOM 1393 C CA . HIS A 1 177 ? 5.625 16.516 5.02 1 96.88 177 HIS A CA 1
ATOM 1394 C C . HIS A 1 177 ? 5.516 17.953 4.523 1 96.88 177 HIS A C 1
ATOM 1396 O O . HIS A 1 177 ? 5.668 18.219 3.326 1 96.88 177 HIS A O 1
ATOM 1402 N N . ARG A 1 178 ? 5.152 18.891 5.441 1 96.06 178 ARG A N 1
ATOM 1403 C CA . ARG A 1 178 ? 5.16 20.344 5.309 1 96.06 178 ARG A CA 1
ATOM 1404 C C . ARG A 1 178 ? 3.918 20.844 4.574 1 96.06 178 ARG A C 1
ATOM 1406 O O . ARG A 1 178 ? 3.715 22.047 4.426 1 96.06 178 ARG A O 1
ATOM 1413 N N . ASP A 1 179 ? 2.996 19.969 4.133 1 95.38 179 ASP A N 1
ATOM 1414 C CA . ASP A 1 179 ? 1.77 20.406 3.475 1 95.38 179 ASP A CA 1
ATOM 1415 C C . ASP A 1 179 ? 0.609 19.469 3.795 1 95.38 179 ASP A C 1
ATOM 1417 O O . ASP A 1 179 ? -0.073 18.984 2.889 1 95.38 179 ASP A O 1
ATOM 1421 N N . ILE A 1 180 ? 0.351 19.234 5.012 1 98.19 180 ILE A N 1
ATOM 1422 C CA . ILE A 1 180 ? -0.754 18.422 5.488 1 98.19 180 ILE A CA 1
ATOM 1423 C C . ILE A 1 180 ? -2.072 19.172 5.316 1 98.19 180 ILE A C 1
ATOM 1425 O O . ILE A 1 180 ? -2.271 20.234 5.918 1 98.19 180 ILE A O 1
ATOM 1429 N N . LYS A 1 181 ? -2.934 18.672 4.441 1 97.81 181 LYS A N 1
ATOM 1430 C CA . LYS A 1 181 ? -4.25 19.219 4.137 1 97.81 181 LYS A CA 1
ATOM 1431 C C . LYS A 1 181 ? -5.172 18.156 3.543 1 97.81 181 LYS A C 1
ATOM 1433 O O . LYS A 1 181 ? -4.707 17.109 3.096 1 97.81 181 LYS A O 1
ATOM 1438 N N . SER A 1 182 ? -6.41 18.359 3.6 1 98.12 182 SER A N 1
ATOM 1439 C CA . SER A 1 182 ? -7.406 17.359 3.227 1 98.12 182 SER A CA 1
ATOM 1440 C C . SER A 1 182 ? -7.254 16.953 1.766 1 98.12 182 SER A C 1
ATOM 1442 O O . SER A 1 182 ? -7.441 15.773 1.423 1 98.12 182 SER A O 1
ATOM 1444 N N . PRO A 1 183 ? -6.82 17.844 0.786 1 96 183 PRO A N 1
ATOM 1445 C CA . PRO A 1 183 ? -6.625 17.406 -0.596 1 96 183 PRO A CA 1
ATOM 1446 C C . PRO A 1 183 ? -5.438 16.453 -0.748 1 96 183 PRO A C 1
ATOM 1448 O O . PRO A 1 183 ? -5.324 15.766 -1.764 1 96 183 PRO A O 1
ATOM 1451 N N . ASN A 1 184 ? -4.559 16.438 0.223 1 96.56 184 ASN A N 1
ATOM 1452 C CA . ASN A 1 184 ? -3.373 15.586 0.147 1 96.56 184 ASN A CA 1
ATOM 1453 C C . ASN A 1 184 ? -3.568 14.281 0.916 1 96.56 184 ASN A C 1
ATOM 1455 O O . ASN A 1 184 ? -2.611 13.539 1.147 1 96.56 184 ASN A O 1
ATOM 1459 N N . ILE A 1 185 ? -4.723 14.055 1.396 1 98.62 185 ILE A N 1
ATOM 1460 C CA . ILE A 1 185 ? -5.145 12.781 1.958 1 98.62 185 ILE A CA 1
ATOM 1461 C C . ILE A 1 185 ? -6.062 12.062 0.974 1 98.62 185 ILE A C 1
ATOM 1463 O O . ILE A 1 185 ? -7.211 12.469 0.774 1 98.62 185 ILE A O 1
ATOM 1467 N N . LEU A 1 186 ? -5.543 10.984 0.417 1 98.31 186 LEU A N 1
ATOM 1468 C CA . LEU A 1 186 ? -6.27 10.266 -0.623 1 98.31 186 LEU A CA 1
ATOM 1469 C C . LEU A 1 186 ? -6.906 8.992 -0.064 1 98.31 186 LEU A C 1
ATOM 1471 O O . LEU A 1 186 ? -6.375 8.391 0.871 1 98.31 186 LEU A O 1
ATOM 1475 N N . LEU A 1 187 ? -8.016 8.656 -0.649 1 98.06 187 LEU A N 1
ATOM 1476 C CA . LEU A 1 187 ? -8.75 7.48 -0.215 1 98.06 187 LEU A CA 1
ATOM 1477 C C . LEU A 1 187 ? -8.727 6.398 -1.289 1 98.06 187 LEU A C 1
ATOM 1479 O O . LEU A 1 187 ? -8.859 6.695 -2.479 1 98.06 187 LEU A O 1
ATOM 1483 N N . ASP A 1 188 ? -8.531 5.148 -0.877 1 96.38 188 ASP A N 1
ATOM 1484 C CA . ASP A 1 188 ? -8.672 4.059 -1.836 1 96.38 188 ASP A CA 1
ATOM 1485 C C . ASP A 1 188 ? -10.133 3.656 -2.004 1 96.38 188 ASP A C 1
ATOM 1487 O O . ASP A 1 188 ? -11.031 4.32 -1.474 1 96.38 188 ASP A O 1
ATOM 1491 N N . LYS A 1 189 ? -10.414 2.613 -2.768 1 91.81 189 LYS A N 1
ATOM 1492 C CA . LYS A 1 189 ? -11.766 2.203 -3.127 1 91.81 189 LYS A CA 1
ATOM 1493 C C . LYS A 1 189 ? -12.57 1.814 -1.889 1 91.81 189 LYS A C 1
ATOM 1495 O O . LYS A 1 189 ? -13.805 1.888 -1.894 1 91.81 189 LYS A O 1
ATOM 1500 N N . ASN A 1 190 ? -11.875 1.454 -0.789 1 93.19 190 ASN A N 1
ATOM 1501 C CA . ASN A 1 190 ? -12.547 0.992 0.422 1 93.19 190 ASN A CA 1
ATOM 1502 C C . ASN A 1 190 ? -12.57 2.072 1.499 1 93.19 190 ASN A C 1
ATOM 1504 O O . ASN A 1 190 ? -13.031 1.834 2.615 1 93.19 190 ASN A O 1
ATOM 1508 N N . GLY A 1 191 ? -11.977 3.238 1.228 1 95.88 191 GLY A N 1
ATOM 1509 C CA . GLY A 1 191 ? -12.016 4.348 2.164 1 95.88 191 GLY A CA 1
ATOM 1510 C C . GLY A 1 191 ? -10.773 4.441 3.031 1 95.88 191 GLY A C 1
ATOM 1511 O O . GLY A 1 191 ? -10.688 5.301 3.912 1 95.88 191 GLY A O 1
ATOM 1512 N N . THR A 1 192 ? -9.812 3.582 2.824 1 96.94 192 THR A N 1
ATOM 1513 C CA . THR A 1 192 ? -8.547 3.695 3.545 1 96.94 192 THR A CA 1
ATOM 1514 C C . THR A 1 192 ? -7.773 4.926 3.082 1 96.94 192 THR A C 1
ATOM 1516 O O . THR A 1 192 ? -7.641 5.168 1.881 1 96.94 192 THR A O 1
ATOM 1519 N N . ALA A 1 193 ? -7.246 5.676 4.039 1 98.5 193 ALA A N 1
ATOM 1520 C CA . ALA A 1 193 ? -6.598 6.941 3.705 1 98.5 193 ALA A CA 1
ATOM 1521 C C . ALA A 1 193 ? -5.086 6.77 3.586 1 98.5 193 ALA A C 1
ATOM 1523 O O . ALA A 1 193 ? -4.48 6.02 4.352 1 98.5 193 ALA A O 1
ATOM 1524 N N . LYS A 1 194 ? -4.5 7.449 2.662 1 98.62 194 LYS A N 1
ATOM 1525 C CA . LYS A 1 194 ? -3.057 7.516 2.461 1 98.62 194 LYS A CA 1
ATOM 1526 C C . LYS A 1 194 ? -2.592 8.953 2.275 1 98.62 194 LYS A C 1
ATOM 1528 O O . LYS A 1 194 ? -3.219 9.727 1.546 1 98.62 194 LYS A O 1
ATOM 1533 N N . MET A 1 195 ? -1.541 9.312 2.969 1 98.5 195 MET A N 1
ATOM 1534 C CA . MET A 1 195 ? -0.925 10.617 2.75 1 98.5 195 MET A CA 1
ATOM 1535 C C . MET A 1 195 ? -0.3 10.695 1.36 1 98.5 195 MET A C 1
ATOM 1537 O O . MET A 1 195 ? 0.319 9.742 0.896 1 98.5 195 MET A O 1
ATOM 1541 N N . ALA A 1 196 ? -0.486 11.812 0.725 1 96.25 196 ALA A N 1
ATOM 1542 C CA . ALA A 1 196 ? 0.047 12.008 -0.621 1 96.25 196 ALA A CA 1
ATOM 1543 C C . ALA A 1 196 ? 0.667 13.398 -0.767 1 96.25 196 ALA A C 1
ATOM 1545 O O . ALA A 1 196 ? 0.667 14.188 0.179 1 96.25 196 ALA A O 1
ATOM 1546 N N . ASP A 1 197 ? 1.321 13.656 -1.942 1 92.38 197 ASP A N 1
ATOM 1547 C CA . ASP A 1 197 ? 1.949 14.906 -2.348 1 92.38 197 ASP A CA 1
ATOM 1548 C C . ASP A 1 197 ? 3.088 15.281 -1.401 1 92.38 197 ASP A C 1
ATOM 1550 O O . ASP A 1 197 ? 2.939 16.172 -0.564 1 92.38 197 ASP A O 1
ATOM 1554 N N . PHE A 1 198 ? 4.176 14.797 -1.612 1 93.69 198 PHE A N 1
ATOM 1555 C CA . PHE A 1 198 ? 5.371 15.008 -0.806 1 93.69 198 PHE A CA 1
ATOM 1556 C C . PHE A 1 198 ? 6.324 15.984 -1.486 1 93.69 198 PHE A C 1
ATOM 1558 O O . PHE A 1 198 ? 7.543 15.883 -1.324 1 93.69 198 PHE A O 1
ATOM 1565 N N . GLY A 1 199 ? 5.809 16.844 -2.262 1 88.69 199 GLY A N 1
ATOM 1566 C CA . GLY A 1 199 ? 6.613 17.781 -3.023 1 88.69 199 GLY A CA 1
ATOM 1567 C C . GLY A 1 199 ? 7.391 18.75 -2.148 1 88.69 199 GLY A C 1
ATOM 1568 O O . GLY A 1 199 ? 8.469 19.219 -2.531 1 88.69 199 GLY A O 1
ATOM 1569 N N . LEU A 1 200 ? 6.902 19.078 -1.006 1 87.88 200 LEU A N 1
ATOM 1570 C CA . LEU A 1 200 ? 7.555 20.016 -0.099 1 87.88 200 LEU A CA 1
ATOM 1571 C C . LEU A 1 200 ? 8.32 19.266 0.993 1 87.88 200 LEU A C 1
ATOM 1573 O O . LEU A 1 200 ? 8.945 19.906 1.854 1 87.88 200 LEU A O 1
ATOM 1577 N N . SER A 1 201 ? 8.234 17.953 0.926 1 92.38 201 SER A N 1
ATOM 1578 C CA . SER A 1 201 ? 8.773 17.156 2.023 1 92.38 201 SER A CA 1
ATOM 1579 C C . SER A 1 201 ? 10.289 17.297 2.115 1 92.38 201 SER A C 1
ATOM 1581 O O . SER A 1 201 ? 10.938 17.719 1.156 1 92.38 201 SER A O 1
ATOM 1583 N N . CYS A 1 202 ? 10.773 17.062 3.283 1 89.81 202 CYS A N 1
ATOM 1584 C CA . CYS A 1 202 ? 12.219 17.047 3.506 1 89.81 202 CYS A CA 1
ATOM 1585 C C . CYS A 1 202 ? 12.594 16.031 4.586 1 89.81 202 CYS A C 1
ATOM 1587 O O . CYS A 1 202 ? 11.758 15.672 5.418 1 89.81 202 CYS A O 1
ATOM 1589 N N . VAL A 1 203 ? 13.758 15.586 4.504 1 90.06 203 VAL A N 1
ATOM 1590 C CA . VAL A 1 203 ? 14.273 14.602 5.449 1 90.06 203 VAL A CA 1
ATOM 1591 C C . VAL A 1 203 ? 15.289 15.25 6.375 1 90.06 203 VAL A C 1
ATOM 1593 O O . VAL A 1 203 ? 16.094 16.078 5.938 1 90.06 203 VAL A O 1
ATOM 1596 N N . SER A 1 204 ? 15.227 14.914 7.672 1 90.88 204 SER A N 1
ATOM 1597 C CA . SER A 1 204 ? 16.156 15.469 8.641 1 90.88 204 SER A CA 1
ATOM 1598 C C . SER A 1 204 ? 16.469 14.461 9.75 1 90.88 204 SER A C 1
ATOM 1600 O O . SER A 1 204 ? 15.594 13.703 10.172 1 90.88 204 SER A O 1
ATOM 1602 N N . LYS A 1 205 ? 17.625 14.516 10.242 1 89.5 205 LYS A N 1
ATOM 1603 C CA . LYS A 1 205 ? 18.016 13.703 11.398 1 89.5 205 LYS A CA 1
ATOM 1604 C C . LYS A 1 205 ? 17.609 14.383 12.703 1 89.5 205 LYS A C 1
ATOM 1606 O O . LYS A 1 205 ? 17.562 13.742 13.75 1 89.5 205 LYS A O 1
ATOM 1611 N N . GLU A 1 206 ? 17.391 15.648 12.57 1 91.5 206 GLU A N 1
ATOM 1612 C CA . GLU A 1 206 ? 17.031 16.438 13.75 1 91.5 206 GLU A CA 1
ATOM 1613 C C . GLU A 1 206 ? 15.516 16.469 13.945 1 91.5 206 GLU A C 1
ATOM 1615 O O . GLU A 1 206 ? 14.758 16.125 13.039 1 91.5 206 GLU A O 1
ATOM 1620 N N . THR A 1 207 ? 15.172 16.859 15.148 1 93.06 207 THR A N 1
ATOM 1621 C CA . THR A 1 207 ? 13.75 16.922 15.492 1 93.06 207 THR A CA 1
ATOM 1622 C C . THR A 1 207 ? 13.117 18.188 14.898 1 93.06 207 THR A C 1
ATOM 1624 O O . THR A 1 207 ? 11.891 18.312 14.883 1 93.06 207 THR A O 1
ATOM 1627 N N . GLN A 1 208 ? 13.938 19.109 14.484 1 93.31 208 GLN A N 1
ATOM 1628 C CA . GLN A 1 208 ? 13.469 20.328 13.828 1 93.31 208 GLN A CA 1
ATOM 1629 C C . GLN A 1 208 ? 14.32 20.641 12.602 1 93.31 208 GLN A C 1
ATOM 1631 O O . GLN A 1 208 ? 15.445 20.156 12.469 1 93.31 208 GLN A O 1
ATOM 1636 N N . TYR A 1 209 ? 13.68 21.391 11.703 1 92.56 209 TYR A N 1
ATOM 1637 C CA . TYR A 1 209 ? 14.375 21.75 10.469 1 92.56 209 TYR A CA 1
ATOM 1638 C C . TYR A 1 209 ? 14.031 23.172 10.039 1 92.56 209 TYR A C 1
ATOM 1640 O O . TYR A 1 209 ? 12.852 23.531 9.953 1 92.56 209 TYR A O 1
ATOM 1648 N N . GLN A 1 210 ? 15.023 24 9.82 1 92.88 210 GLN A N 1
ATOM 1649 C CA . GLN A 1 210 ? 14.852 25.359 9.305 1 92.88 210 GLN A CA 1
ATOM 1650 C C . GLN A 1 210 ? 14.75 25.359 7.781 1 92.88 210 GLN A C 1
ATOM 1652 O O . GLN A 1 210 ? 15.727 25.062 7.09 1 92.88 210 GLN A O 1
ATOM 1657 N N . VAL A 1 211 ? 13.617 25.703 7.309 1 89.06 211 VAL A N 1
ATOM 1658 C CA . VAL A 1 211 ? 13.445 25.688 5.859 1 89.06 211 VAL A CA 1
ATOM 1659 C C . VAL A 1 211 ? 13.883 27.031 5.273 1 89.06 211 VAL A C 1
ATOM 1661 O O . VAL A 1 211 ? 13.789 28.062 5.934 1 89.06 211 VAL A O 1
ATOM 1664 N N . LEU A 1 212 ? 14.344 27 4.062 1 82.75 212 LEU A N 1
ATOM 1665 C CA . LEU A 1 212 ? 14.75 28.234 3.379 1 82.75 212 LEU A CA 1
ATOM 1666 C C . LEU A 1 212 ? 13.531 29 2.867 1 82.75 212 LEU A C 1
ATOM 1668 O O . LEU A 1 212 ? 13.484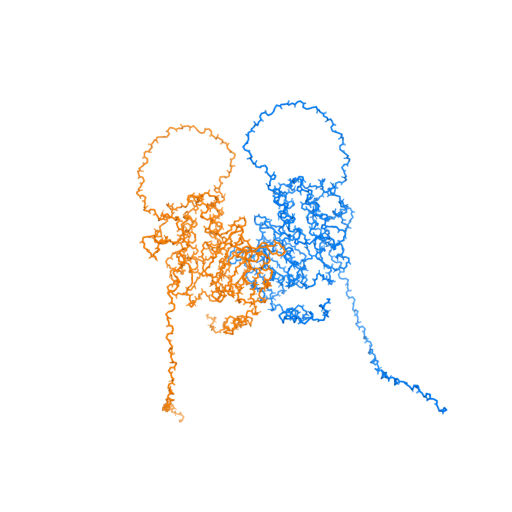 30.219 2.955 1 82.75 212 LEU A O 1
ATOM 1672 N N . ARG A 1 213 ? 12.609 28.266 2.328 1 83.12 213 ARG A N 1
ATOM 1673 C CA . ARG A 1 213 ? 11.352 28.844 1.852 1 83.12 213 ARG A CA 1
ATOM 1674 C C . ARG A 1 213 ? 10.156 28.125 2.475 1 83.12 213 ARG A C 1
ATOM 1676 O O . ARG A 1 213 ? 10.023 26.906 2.352 1 83.12 213 ARG A O 1
ATOM 1683 N N . VAL A 1 214 ? 9.398 28.953 3.105 1 84.88 214 VAL A N 1
ATOM 1684 C CA . VAL A 1 214 ? 8.227 28.391 3.766 1 84.88 214 VAL A CA 1
ATOM 1685 C C . VAL A 1 214 ? 7.184 27.984 2.721 1 84.88 214 VAL A C 1
ATOM 1687 O O . VAL A 1 214 ? 6.918 28.734 1.779 1 84.88 214 VAL A O 1
ATOM 1690 N N . GLY A 1 215 ? 6.719 26.781 2.812 1 85.25 215 GLY A N 1
ATOM 1691 C CA . GLY A 1 215 ? 5.633 26.266 1.996 1 85.25 215 GLY A CA 1
ATOM 1692 C C . GLY A 1 215 ? 4.473 25.734 2.816 1 85.25 215 GLY A C 1
ATOM 1693 O O . GLY A 1 215 ? 4.605 25.516 4.023 1 85.25 215 GLY A O 1
ATOM 1694 N N . GLY A 1 216 ? 3.322 25.641 2.215 1 88.44 216 GLY A N 1
ATOM 1695 C CA . GLY A 1 216 ? 2.111 25.156 2.861 1 88.44 216 GLY A CA 1
ATOM 1696 C C . GLY A 1 216 ? 0.851 25.812 2.33 1 88.44 216 GLY A C 1
ATOM 1697 O O . GLY A 1 216 ? 0.905 26.594 1.377 1 88.44 216 GLY A O 1
ATOM 1698 N N . THR A 1 217 ? -0.189 25.375 2.936 1 90.44 217 THR A N 1
ATOM 1699 C CA . THR A 1 217 ? -1.479 25.891 2.49 1 90.44 217 THR A CA 1
ATOM 1700 C C . THR A 1 217 ? -2.111 26.781 3.562 1 90.44 217 THR A C 1
ATOM 1702 O O . THR A 1 217 ? -2.158 26.406 4.734 1 90.44 217 THR A O 1
ATOM 1705 N N . VAL A 1 218 ? -2.613 27.922 3.154 1 90.5 218 VAL A N 1
ATOM 1706 C CA . VAL A 1 218 ? -3.258 28.875 4.039 1 90.5 218 VAL A CA 1
ATOM 1707 C C . VAL A 1 218 ? -4.406 28.203 4.789 1 90.5 218 VAL A C 1
ATOM 1709 O O . VAL A 1 218 ? -5.191 27.469 4.195 1 90.5 218 VAL A O 1
ATOM 1712 N N . GLY A 1 219 ? -4.48 28.453 6.031 1 93.06 219 GLY A N 1
ATOM 1713 C CA . GLY A 1 219 ? -5.52 27.891 6.871 1 93.06 219 GLY A CA 1
ATOM 1714 C C . GLY A 1 219 ? -5.098 26.594 7.547 1 93.06 219 GLY A C 1
ATOM 1715 O O . GLY A 1 219 ? -5.477 26.328 8.695 1 93.06 219 GLY A O 1
ATOM 1716 N N . TYR A 1 220 ? -4.336 25.812 6.836 1 96.56 220 TYR A N 1
ATOM 1717 C CA . TYR A 1 220 ? -3.871 24.547 7.383 1 96.56 220 TYR A CA 1
ATOM 1718 C C . TYR A 1 220 ? -2.537 24.719 8.102 1 96.56 220 TYR A C 1
ATOM 1720 O O . TYR A 1 220 ? -2.295 24.094 9.133 1 96.56 220 TYR A O 1
ATOM 1728 N N . ALA A 1 221 ? -1.701 25.531 7.555 1 95.75 221 ALA A N 1
ATOM 1729 C CA . ALA A 1 221 ? -0.314 25.625 7.996 1 95.75 221 ALA A CA 1
ATOM 1730 C C . ALA A 1 221 ? -0.229 26.219 9.406 1 95.75 221 ALA A C 1
ATOM 1732 O O . ALA A 1 221 ? -0.979 27.125 9.75 1 95.75 221 ALA A O 1
ATOM 1733 N N . CYS A 1 222 ? 0.716 25.734 10.133 1 95.94 222 CYS A N 1
ATOM 1734 C CA . CYS A 1 222 ? 0.983 26.219 11.484 1 95.94 222 CYS A CA 1
ATOM 1735 C C . CYS A 1 222 ? 1.479 27.656 11.469 1 95.94 222 CYS A C 1
ATOM 1737 O O . CYS A 1 222 ? 2.463 27.969 10.797 1 95.94 222 CYS A O 1
ATOM 1739 N N . PRO A 1 223 ? 0.878 28.516 12.25 1 93.56 223 PRO A N 1
ATOM 1740 C CA . PRO A 1 223 ? 1.277 29.922 12.25 1 93.56 223 PRO A CA 1
ATOM 1741 C C . PRO A 1 223 ? 2.727 30.125 12.688 1 93.56 223 PRO A C 1
ATOM 1743 O O . PRO A 1 223 ? 3.428 30.984 12.141 1 93.56 223 PRO A O 1
ATOM 1746 N N . GLU A 1 224 ? 3.217 29.406 13.68 1 94.19 224 GLU A N 1
ATOM 1747 C CA . GLU A 1 224 ? 4.602 29.516 14.133 1 94.19 224 GLU A CA 1
ATOM 1748 C C . GLU A 1 224 ? 5.574 29.125 13.031 1 94.19 224 GLU A C 1
ATOM 1750 O O . GLU A 1 224 ? 6.605 29.766 12.836 1 94.19 224 GLU A O 1
ATOM 1755 N N . TYR A 1 225 ? 5.242 28.062 12.344 1 94.44 225 TYR A N 1
ATOM 1756 C CA . TYR A 1 225 ? 6.059 27.609 11.219 1 94.44 225 TYR A CA 1
ATOM 1757 C C . TYR A 1 225 ? 6.113 28.688 10.133 1 94.44 225 TYR A C 1
ATOM 1759 O O . TYR A 1 225 ? 7.188 28.984 9.602 1 94.44 225 TYR A O 1
ATOM 1767 N N . ILE A 1 226 ? 4.992 29.266 9.812 1 91.62 226 ILE A N 1
ATOM 1768 C CA . ILE A 1 226 ? 4.918 30.297 8.789 1 91.62 226 ILE A CA 1
ATOM 1769 C C . ILE A 1 226 ? 5.793 31.484 9.195 1 91.62 226 ILE A C 1
ATOM 1771 O O . ILE A 1 226 ? 6.512 32.031 8.367 1 91.62 226 ILE A O 1
ATOM 1775 N N . ARG A 1 227 ? 5.773 31.844 10.445 1 91.19 227 ARG A N 1
ATOM 1776 C CA . ARG A 1 227 ? 6.469 33.031 10.945 1 91.19 227 ARG A CA 1
ATOM 1777 C C . ARG A 1 227 ? 7.969 32.781 11.039 1 91.19 227 ARG A C 1
ATOM 1779 O O . ARG A 1 227 ? 8.773 33.656 10.75 1 91.19 227 ARG A O 1
ATOM 1786 N N . THR A 1 228 ? 8.367 31.547 11.414 1 92.5 228 THR A N 1
ATOM 1787 C CA . THR A 1 228 ? 9.758 31.344 11.797 1 92.5 228 THR A CA 1
ATOM 1788 C C . THR A 1 228 ? 10.492 30.531 10.727 1 92.5 228 THR A C 1
ATOM 1790 O O . THR A 1 228 ? 11.727 30.531 10.68 1 92.5 228 THR A O 1
ATOM 1793 N N . GLY A 1 229 ? 9.688 29.734 10 1 92.88 229 GLY A N 1
ATOM 1794 C CA . GLY A 1 229 ? 10.312 28.828 9.039 1 92.88 229 GLY A CA 1
ATOM 1795 C C . GLY A 1 229 ? 10.836 27.547 9.68 1 92.88 229 GLY A C 1
ATOM 1796 O O . GLY A 1 229 ? 11.484 26.75 9.008 1 92.88 229 GLY A O 1
ATOM 1797 N N . LEU A 1 230 ? 10.594 27.438 10.945 1 94.19 230 LEU A N 1
ATOM 1798 C CA . LEU A 1 230 ? 11.039 26.234 11.656 1 94.19 230 LEU A CA 1
ATOM 1799 C C . LEU A 1 230 ? 9.945 25.172 11.672 1 94.19 230 LEU A C 1
ATOM 1801 O O . LEU A 1 230 ? 8.883 25.375 12.25 1 94.19 230 LEU A O 1
ATOM 1805 N N . ILE A 1 231 ? 10.258 24.031 11.039 1 95.75 231 ILE A N 1
ATOM 1806 C CA . ILE A 1 231 ? 9.281 22.953 11.008 1 95.75 231 ILE A CA 1
ATOM 1807 C C . ILE A 1 231 ? 9.602 21.938 12.094 1 95.75 231 ILE A C 1
ATOM 1809 O O . ILE A 1 231 ? 10.773 21.609 12.32 1 95.75 231 ILE A O 1
ATOM 1813 N N . THR A 1 232 ? 8.609 21.547 12.836 1 97.25 232 THR A N 1
ATOM 1814 C CA . THR A 1 232 ? 8.68 20.531 13.883 1 97.25 232 THR A CA 1
ATOM 1815 C C . THR A 1 232 ? 7.504 19.562 13.781 1 97.25 232 THR A C 1
ATOM 1817 O O . THR A 1 232 ? 6.598 19.766 12.969 1 97.25 232 THR A O 1
ATOM 1820 N N . GLU A 1 233 ? 7.586 18.453 14.547 1 97.94 233 GLU A N 1
ATOM 1821 C CA . GLU A 1 233 ? 6.418 17.578 14.648 1 97.94 233 GLU A CA 1
ATOM 1822 C C . GLU A 1 233 ? 5.195 18.344 15.141 1 97.94 233 GLU A C 1
ATOM 1824 O O . GLU A 1 233 ? 4.082 18.141 14.656 1 97.94 233 GLU A O 1
ATOM 1829 N N . GLY A 1 234 ? 5.422 19.297 16.078 1 98.31 234 GLY A N 1
ATOM 1830 C CA . GLY A 1 234 ? 4.34 20.109 16.594 1 98.31 234 GLY A CA 1
ATOM 1831 C C . GLY A 1 234 ? 3.678 20.969 15.531 1 98.31 234 GLY A C 1
ATOM 1832 O O . GLY A 1 234 ? 2.461 21.172 15.555 1 98.31 234 GLY A O 1
ATOM 1833 N N . SER A 1 235 ? 4.504 21.5 14.633 1 97.44 235 SER A N 1
ATOM 1834 C CA . SER A 1 235 ? 3.947 22.281 13.531 1 97.44 235 SER A CA 1
ATOM 1835 C C . SER A 1 235 ? 3.059 21.422 12.641 1 97.44 235 SER A C 1
ATOM 1837 O O . SER A 1 235 ? 2.012 21.875 12.172 1 97.44 235 SER A O 1
ATOM 1839 N N . GLU A 1 236 ? 3.449 20.219 12.391 1 98.31 236 GLU A N 1
ATOM 1840 C CA . GLU A 1 236 ? 2.674 19.312 11.539 1 98.31 236 GLU A CA 1
ATOM 1841 C C . GLU A 1 236 ? 1.419 18.828 12.258 1 98.31 236 GLU A C 1
ATOM 1843 O O . GLU A 1 236 ? 0.374 18.641 11.625 1 98.31 236 GLU A O 1
ATOM 1848 N N . VAL A 1 237 ? 1.572 18.641 13.547 1 98.81 237 VAL A N 1
ATOM 1849 C CA . VAL A 1 237 ? 0.42 18.266 14.359 1 98.81 237 VAL A CA 1
ATOM 1850 C C . VAL A 1 237 ? -0.647 19.344 14.281 1 98.81 237 VAL A C 1
ATOM 1852 O O . VAL A 1 237 ? -1.844 19.062 14.25 1 98.81 237 VAL A O 1
ATOM 1855 N N . TYR A 1 238 ? -0.202 20.594 14.258 1 98.62 238 TYR A N 1
ATOM 1856 C CA . TYR A 1 238 ? -1.152 21.688 14.094 1 98.62 238 TYR A CA 1
ATOM 1857 C C . TYR A 1 238 ? -1.951 21.531 12.805 1 98.62 238 TYR A C 1
ATOM 1859 O O . TYR A 1 238 ? -3.182 21.594 12.82 1 98.62 238 TYR A O 1
ATOM 1867 N N . SER A 1 239 ? -1.24 21.328 11.695 1 98.69 239 SER A N 1
ATOM 1868 C CA . SER A 1 239 ? -1.896 21.172 10.406 1 98.69 239 SER A CA 1
ATOM 1869 C C . SER A 1 239 ? -2.877 20 10.43 1 98.69 239 SER A C 1
ATOM 1871 O O . SER A 1 239 ? -3.973 20.094 9.875 1 98.69 239 SER A O 1
ATOM 1873 N N . PHE A 1 240 ? -2.465 18.953 11.086 1 98.88 240 PHE A N 1
ATOM 1874 C CA . PHE A 1 240 ? -3.342 17.797 11.242 1 98.88 240 PHE A CA 1
ATOM 1875 C C . PHE A 1 240 ? -4.574 18.156 12.062 1 98.88 240 PHE A C 1
ATOM 1877 O O . PHE A 1 240 ? -5.684 17.719 11.758 1 98.88 240 PHE A O 1
ATOM 1884 N N . GLY A 1 241 ? -4.41 18.906 13.094 1 98.88 241 GLY A N 1
ATOM 1885 C CA . GLY A 1 241 ? -5.527 19.391 13.891 1 98.88 241 GLY A CA 1
ATOM 1886 C C . GLY A 1 241 ? -6.543 20.172 13.07 1 98.88 241 GLY A C 1
ATOM 1887 O O . GLY A 1 241 ? -7.75 20.031 13.281 1 98.88 241 GLY A O 1
ATOM 1888 N N . MET A 1 242 ? -6.039 20.969 12.172 1 98.62 242 MET A N 1
ATOM 1889 C CA . MET A 1 242 ? -6.941 21.703 11.297 1 98.62 242 MET A CA 1
ATOM 1890 C C . MET A 1 242 ? -7.75 20.766 10.414 1 98.62 242 MET A C 1
ATOM 1892 O O . MET A 1 242 ? -8.922 21.016 10.141 1 98.62 242 MET A O 1
ATOM 1896 N N . VAL A 1 243 ? -7.113 19.672 9.961 1 98.88 243 VAL A N 1
ATOM 1897 C CA . VAL A 1 243 ? -7.84 18.656 9.211 1 98.88 243 VAL A CA 1
ATOM 1898 C C . VAL A 1 243 ? -8.93 18.047 10.086 1 98.88 243 VAL A C 1
ATOM 1900 O O . VAL A 1 243 ? -10.039 17.797 9.625 1 98.88 243 VAL A O 1
ATOM 1903 N N . LEU A 1 244 ? -8.609 17.781 11.391 1 98.81 244 LEU A N 1
ATOM 1904 C CA . LEU A 1 244 ? -9.602 17.219 12.297 1 98.81 244 LEU A CA 1
ATOM 1905 C C . LEU A 1 244 ? -10.805 18.141 12.43 1 98.81 244 LEU A C 1
ATOM 1907 O O . LEU A 1 244 ? -11.945 17.688 12.414 1 98.81 244 LEU A O 1
ATOM 1911 N N . LEU A 1 245 ? -10.555 19.438 12.539 1 98.69 245 LEU A N 1
ATOM 1912 C CA . LEU A 1 245 ? -11.648 20.406 12.633 1 98.69 245 LEU A CA 1
ATOM 1913 C C . LEU A 1 245 ? -12.477 20.406 11.352 1 98.69 245 LEU A C 1
ATOM 1915 O O . LEU A 1 245 ? -13.703 20.531 11.406 1 98.69 245 LEU A O 1
ATOM 1919 N N . GLU A 1 246 ? -11.789 20.266 10.266 1 98.44 246 GLU A N 1
ATOM 1920 C CA . GLU A 1 246 ? -12.484 20.141 8.992 1 98.44 246 GLU A CA 1
ATOM 1921 C C . GLU A 1 246 ? -13.344 18.891 8.938 1 98.44 246 GLU A C 1
ATOM 1923 O O . GLU A 1 246 ? -14.469 18.906 8.422 1 98.44 246 GLU A O 1
ATOM 1928 N N . LEU A 1 247 ? -12.844 17.797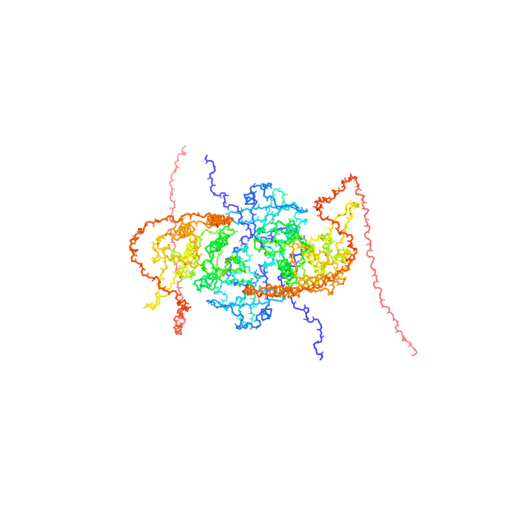 9.445 1 98.62 247 LEU A N 1
ATOM 1929 C CA . LEU A 1 247 ? -13.586 16.531 9.484 1 98.62 247 LEU A CA 1
ATOM 1930 C C . LEU A 1 247 ? -14.844 16.672 10.336 1 98.62 247 LEU A C 1
ATOM 1932 O O . LEU A 1 247 ? -15.875 16.062 10.039 1 98.62 247 LEU A O 1
ATOM 1936 N N . LEU A 1 248 ? -14.773 17.438 11.359 1 98.5 248 LEU A N 1
ATOM 1937 C CA . LEU A 1 248 ? -15.883 17.625 12.281 1 98.5 248 LEU A CA 1
ATOM 1938 C C . LEU A 1 248 ? -16.938 18.562 11.68 1 98.5 248 LEU A C 1
ATOM 1940 O O . LEU A 1 248 ? -18.125 18.266 11.719 1 98.5 248 LEU A O 1
ATOM 1944 N N . THR A 1 249 ? -16.484 19.641 11.031 1 97.56 249 THR A N 1
ATOM 1945 C CA . THR A 1 249 ? -17.391 20.719 10.695 1 97.56 249 THR A CA 1
ATOM 1946 C C . THR A 1 249 ? -17.766 20.688 9.219 1 97.56 249 THR A C 1
ATOM 1948 O O . THR A 1 249 ? -18.766 21.266 8.805 1 97.56 249 THR A O 1
ATOM 1951 N N . GLY A 1 250 ? -16.828 20.031 8.445 1 96.44 250 GLY A N 1
ATOM 1952 C CA . GLY A 1 250 ? -17.016 20.078 7 1 96.44 250 GLY A CA 1
ATOM 1953 C C . GLY A 1 250 ? -16.578 21.391 6.383 1 96.44 250 GLY A C 1
ATOM 1954 O O . GLY A 1 250 ? -16.641 21.562 5.164 1 96.44 250 GLY A O 1
ATOM 1955 N N . ALA A 1 251 ? -16.094 22.328 7.195 1 94.62 251 ALA A N 1
ATOM 1956 C CA . ALA A 1 251 ? -15.672 23.641 6.723 1 94.62 251 ALA A CA 1
ATOM 1957 C C . ALA A 1 251 ? -14.164 23.688 6.496 1 94.62 251 ALA A C 1
ATOM 1959 O O . ALA A 1 251 ? -13.383 23.219 7.332 1 94.62 251 ALA A O 1
ATOM 1960 N N . PRO A 1 252 ? -13.812 24.234 5.355 1 94.88 252 PRO A N 1
ATOM 1961 C CA . PRO A 1 252 ? -12.375 24.375 5.152 1 94.88 252 PRO A CA 1
ATOM 1962 C C . PRO A 1 252 ? -11.734 25.344 6.148 1 94.88 252 PRO A C 1
ATOM 1964 O O . PRO A 1 252 ? -12.391 26.281 6.621 1 94.88 252 PRO A O 1
ATOM 1967 N N . PRO A 1 253 ? -10.477 25.188 6.414 1 95.94 253 PRO A N 1
ATOM 1968 C CA . PRO A 1 253 ? -9.797 26 7.426 1 95.94 253 PRO A CA 1
ATOM 1969 C C . PRO A 1 253 ? -9.688 27.469 7.027 1 95.94 253 PRO A C 1
ATOM 1971 O O . PRO A 1 253 ? -9.539 28.328 7.891 1 95.94 253 PRO A O 1
ATOM 1974 N N . ALA A 1 254 ? -9.711 27.734 5.754 1 93.06 254 ALA A N 1
ATOM 1975 C CA . ALA A 1 254 ? -9.68 29.109 5.273 1 93.06 254 ALA A CA 1
ATOM 1976 C C . ALA A 1 254 ? -10.586 29.297 4.059 1 93.06 254 ALA A C 1
ATOM 1978 O O . ALA A 1 254 ? -10.641 28.422 3.186 1 93.06 254 ALA A O 1
ATOM 1979 N N . VAL A 1 255 ? -11.266 30.359 4.105 1 89.5 255 VAL A N 1
ATOM 1980 C CA . VAL A 1 255 ? -12.141 30.703 2.992 1 89.5 255 VAL A CA 1
ATOM 1981 C C . VAL A 1 255 ? -11.906 32.156 2.574 1 89.5 255 VAL A C 1
ATOM 1983 O O . VAL A 1 255 ? -11.742 33.031 3.422 1 89.5 255 VAL A O 1
ATOM 1986 N N . ARG A 1 256 ? -11.867 32.344 1.313 1 85.88 256 ARG A N 1
ATOM 1987 C CA . ARG A 1 256 ? -11.711 33.719 0.823 1 85.88 256 ARG A CA 1
ATOM 1988 C C . ARG A 1 256 ? -12.953 34.562 1.115 1 85.88 256 ARG A C 1
ATOM 1990 O O . ARG A 1 256 ? -14.078 34.094 0.929 1 85.88 256 ARG A O 1
ATOM 1997 N N . ARG A 1 257 ? -12.664 35.75 1.54 1 82.88 257 ARG A N 1
ATOM 1998 C CA . ARG A 1 257 ? -13.773 36.625 1.838 1 82.88 257 ARG A CA 1
ATOM 1999 C C . ARG A 1 257 ? -14.289 37.312 0.569 1 82.88 257 ARG A C 1
ATOM 2001 O O . ARG A 1 257 ? -13.508 37.844 -0.213 1 82.88 257 ARG A O 1
ATOM 2008 N N . PRO A 1 258 ? -15.531 37.188 0.378 1 80.25 258 PRO A N 1
ATOM 2009 C CA . PRO A 1 258 ? -16.078 37.812 -0.826 1 80.25 258 PRO A CA 1
ATOM 2010 C C . PRO A 1 258 ? -15.977 39.344 -0.807 1 80.25 258 PRO A C 1
ATOM 2012 O O . PRO A 1 258 ? -15.836 39.969 -1.861 1 80.25 258 PRO A O 1
ATOM 2015 N N . ASP A 1 259 ? -16.094 40 0.313 1 80.81 259 ASP A N 1
ATOM 2016 C CA . ASP A 1 259 ? -16.203 41.469 0.446 1 80.81 259 ASP A CA 1
ATOM 2017 C C . ASP A 1 259 ? -14.82 42.094 0.443 1 80.81 259 ASP A C 1
ATOM 2019 O O . ASP A 1 259 ? -14.703 43.312 0.257 1 80.81 259 ASP A O 1
ATOM 2023 N N . ARG A 1 260 ? -13.812 41.438 0.737 1 80.5 260 ARG A N 1
ATOM 2024 C CA . ARG A 1 260 ? -12.461 41.969 0.804 1 80.5 260 ARG A CA 1
ATOM 2025 C C . ARG A 1 260 ? -11.492 41.125 0.001 1 80.5 260 ARG A C 1
ATOM 2027 O O . ARG A 1 260 ? -10.977 40.125 0.506 1 80.5 260 ARG A O 1
ATOM 2034 N N . PRO A 1 261 ? -11.195 41.625 -1.149 1 75.06 261 PRO A N 1
ATOM 2035 C CA . PRO A 1 261 ? -10.289 40.844 -1.992 1 75.06 261 PRO A CA 1
ATOM 2036 C C . PRO A 1 261 ? -8.945 40.594 -1.315 1 75.06 261 PRO A C 1
ATOM 2038 O O . PRO A 1 261 ? -8.391 41.469 -0.659 1 75.06 261 PRO A O 1
ATOM 2041 N N . GLY A 1 262 ? -8.469 39.281 -1.282 1 76.56 262 GLY A N 1
ATOM 2042 C CA . GLY A 1 262 ? -7.18 38.875 -0.734 1 76.56 262 GLY A CA 1
ATOM 2043 C C . GLY A 1 262 ? -7.254 38.469 0.72 1 76.56 262 GLY A C 1
ATOM 2044 O O . GLY A 1 262 ? -6.281 37.938 1.272 1 76.56 262 GLY A O 1
ATOM 2045 N N . ALA A 1 263 ? -8.484 38.781 1.244 1 82.88 263 ALA A N 1
ATOM 2046 C CA . ALA A 1 263 ? -8.617 38.469 2.664 1 82.88 263 ALA A CA 1
ATOM 2047 C C . ALA A 1 263 ? -9.258 37.094 2.859 1 82.88 263 ALA A C 1
ATOM 2049 O O . ALA A 1 263 ? -10.023 36.625 2.014 1 82.88 263 ALA A O 1
ATOM 2050 N N . PHE A 1 264 ? -8.836 36.438 3.92 1 87.5 264 PHE A N 1
ATOM 2051 C CA . PHE A 1 264 ? -9.367 35.125 4.262 1 87.5 264 PHE A CA 1
ATOM 2052 C C . PHE A 1 264 ? -10.086 35.156 5.605 1 87.5 264 PHE A C 1
ATOM 2054 O O . PHE A 1 264 ? -9.711 35.906 6.492 1 87.5 264 PHE A O 1
ATOM 2061 N N . ALA A 1 265 ? -11.18 34.406 5.648 1 88.94 265 ALA A N 1
ATOM 2062 C CA . ALA A 1 265 ? -11.758 34.062 6.938 1 88.94 265 ALA A CA 1
ATOM 2063 C C . ALA A 1 265 ? -11.211 32.719 7.422 1 88.94 265 ALA A C 1
ATOM 2065 O O . ALA A 1 265 ? -11.164 31.75 6.664 1 88.94 265 ALA A O 1
ATOM 2066 N N . PHE A 1 266 ? -10.781 32.75 8.664 1 91.94 266 PHE A N 1
ATOM 2067 C CA . PHE A 1 266 ? -10.133 31.562 9.188 1 91.94 266 PHE A CA 1
ATOM 2068 C C . PHE A 1 266 ? -11.055 30.828 10.156 1 91.94 266 PHE A C 1
ATOM 2070 O O . PHE A 1 266 ? -11.664 31.453 11.031 1 91.94 266 PHE A O 1
ATOM 2077 N N . LEU A 1 267 ? -11.125 29.516 9.984 1 93.31 267 LEU A N 1
ATOM 2078 C CA . LEU A 1 267 ? -11.93 28.672 10.867 1 93.31 267 LEU A CA 1
ATOM 2079 C C . LEU A 1 267 ? -11.461 28.797 12.312 1 93.31 267 LEU A C 1
ATOM 2081 O O . LEU A 1 267 ? -12.281 28.875 13.227 1 93.31 267 LEU A O 1
ATOM 2085 N N . SER A 1 268 ? -10.234 28.797 12.555 1 93.06 268 SER A N 1
ATOM 2086 C CA . SER A 1 268 ? -9.664 28.891 13.891 1 93.06 268 SER A CA 1
ATOM 2087 C C . SER A 1 268 ? -10.117 30.172 14.586 1 93.06 268 SER A C 1
ATOM 2089 O O . SER A 1 268 ? -10.43 30.156 15.781 1 93.06 268 SER A O 1
ATOM 2091 N N . ASP A 1 269 ? -10.156 31.25 13.82 1 91 269 ASP A N 1
ATOM 2092 C CA . ASP A 1 269 ? -10.609 32.531 14.367 1 91 269 ASP A CA 1
ATOM 2093 C C . ASP A 1 269 ? -12.078 32.469 14.773 1 91 269 ASP A C 1
ATOM 2095 O O . ASP A 1 269 ? -12.469 33.031 15.789 1 91 269 ASP A O 1
ATOM 2099 N N . HIS A 1 270 ? -12.797 31.812 13.953 1 92.5 270 HIS A N 1
ATOM 2100 C CA . HIS A 1 270 ? -14.227 31.688 14.227 1 92.5 270 HIS A CA 1
ATOM 2101 C C . HIS A 1 270 ? -14.477 30.828 15.461 1 92.5 270 HIS A C 1
ATOM 2103 O O . HIS A 1 270 ? -15.305 31.172 16.297 1 92.5 270 HIS A O 1
ATOM 2109 N N . LEU A 1 271 ? -13.773 29.75 15.562 1 95.12 271 LEU A N 1
ATOM 2110 C CA . LEU A 1 271 ? -14 28.797 16.641 1 95.12 271 LEU A CA 1
ATOM 2111 C C . LEU A 1 271 ? -13.422 29.297 17.953 1 95.12 271 LEU A C 1
ATOM 2113 O O . LEU A 1 271 ? -13.945 29 19.031 1 95.12 271 LEU A O 1
ATOM 2117 N N . GLN A 1 272 ? -12.305 30.031 17.922 1 92.31 272 GLN A N 1
ATOM 2118 C CA . GLN A 1 272 ? -11.648 30.641 19.078 1 92.31 272 GLN A CA 1
ATOM 2119 C C . GLN A 1 272 ? -11.445 29.625 20.188 1 92.31 272 GLN A C 1
ATOM 2121 O O . GLN A 1 272 ? -11.727 29.922 21.359 1 92.31 272 GLN A O 1
ATOM 2126 N N . GLY A 1 273 ? -11.164 28.406 19.844 1 93.19 273 GLY A N 1
ATOM 2127 C CA . GLY A 1 273 ? -10.859 27.391 20.828 1 93.19 273 GLY A CA 1
ATOM 2128 C C . GLY A 1 273 ? -12.07 26.922 21.609 1 93.19 273 GLY A C 1
ATOM 2129 O O . GLY A 1 273 ? -11.93 26.312 22.672 1 93.19 273 GLY A O 1
ATOM 2130 N N . SER A 1 274 ? -13.289 27.125 21.078 1 96.69 274 SER A N 1
ATOM 2131 C CA . SER A 1 274 ? -14.516 26.812 21.797 1 96.69 274 SER A CA 1
ATOM 2132 C C . SER A 1 274 ? -15.094 25.469 21.344 1 96.69 274 SER A C 1
ATOM 2134 O O . SER A 1 274 ? -15.625 25.359 20.25 1 96.69 274 SER A O 1
ATOM 2136 N N . PRO A 1 275 ? -15.078 24.531 22.203 1 97.25 275 PRO A N 1
ATOM 2137 C CA . PRO A 1 275 ? -15.719 23.25 21.859 1 97.25 275 PRO A CA 1
ATOM 2138 C C . PRO A 1 275 ? -17.203 23.406 21.531 1 97.25 275 PRO A C 1
ATOM 2140 O O . PRO A 1 275 ? -17.719 22.703 20.672 1 97.25 275 PRO A O 1
ATOM 2143 N N . ALA A 1 276 ? -17.828 24.281 22.25 1 97.06 276 ALA A N 1
ATOM 2144 C CA . ALA A 1 276 ? -19.25 24.516 22.031 1 97.06 276 ALA A CA 1
ATOM 2145 C C . ALA A 1 276 ? -19.531 24.984 20.609 1 97.06 276 ALA A C 1
ATOM 2147 O O . ALA A 1 276 ? -20.5 24.547 19.984 1 97.06 276 ALA A O 1
ATOM 2148 N N . LYS A 1 277 ? -18.703 25.859 20.125 1 97.25 277 LYS A N 1
ATOM 2149 C CA . LYS A 1 277 ? -18.875 26.344 18.766 1 97.25 277 LYS A CA 1
ATOM 2150 C C . LYS A 1 277 ? -18.672 25.219 17.75 1 97.25 277 LYS A C 1
ATOM 2152 O O . LYS A 1 277 ? -19.375 25.156 16.734 1 97.25 277 LYS A O 1
ATOM 2157 N N . VAL A 1 278 ? -17.703 24.328 18.047 1 98 278 VAL A N 1
ATOM 2158 C CA . VAL A 1 278 ? -17.5 23.188 17.156 1 98 278 VAL A CA 1
ATOM 2159 C C . VAL A 1 278 ? -18.75 22.328 17.109 1 98 278 VAL A C 1
ATOM 2161 O O . VAL A 1 278 ? -19.203 21.922 16.047 1 98 278 VAL A O 1
ATOM 2164 N N . GLN A 1 279 ? -19.281 22.047 18.297 1 97.69 279 GLN A N 1
ATOM 2165 C CA . GLN A 1 279 ? -20.484 21.203 18.375 1 97.69 279 GLN A CA 1
ATOM 2166 C C . GLN A 1 279 ? -21.641 21.812 17.625 1 97.69 279 GLN A C 1
ATOM 2168 O O . GLN A 1 279 ? -22.453 21.109 17.016 1 97.69 279 GLN A O 1
ATOM 2173 N N . GLN A 1 280 ? -21.703 23.125 17.609 1 96.88 280 GLN A N 1
ATOM 2174 C CA . GLN A 1 280 ? -22.75 23.828 16.906 1 96.88 280 GLN A CA 1
ATOM 2175 C C . GLN A 1 280 ? -22.531 23.781 15.391 1 96.88 280 GLN A C 1
ATOM 2177 O O . GLN A 1 280 ? -23.484 23.859 14.617 1 96.88 280 GLN A O 1
ATOM 2182 N N . MET A 1 281 ? -21.281 23.578 15 1 97.31 281 MET A N 1
ATOM 2183 C CA . MET A 1 281 ? -20.938 23.656 13.586 1 97.31 281 MET A CA 1
ATOM 2184 C C . MET A 1 281 ? -20.734 22.266 13 1 97.31 281 MET A C 1
ATOM 2186 O O . MET A 1 281 ? -20.234 22.141 11.875 1 97.31 281 MET A O 1
ATOM 2190 N N . LEU A 1 282 ? -21.062 21.234 13.711 1 98 282 LEU A N 1
ATOM 2191 C CA . LEU A 1 282 ? -20.844 19.875 13.203 1 98 282 LEU A CA 1
ATOM 2192 C C . LEU A 1 282 ? -21.547 19.688 11.867 1 98 282 LEU A C 1
ATOM 2194 O O . LEU A 1 282 ? -22.672 20.156 11.672 1 98 282 LEU A O 1
ATOM 2198 N N . ASP A 1 283 ? -20.797 19.062 10.969 1 97.5 283 ASP A N 1
ATOM 2199 C CA . ASP A 1 283 ? -21.438 18.672 9.719 1 97.5 283 ASP A CA 1
ATOM 2200 C C . ASP A 1 283 ? -22.562 17.672 9.961 1 97.5 283 ASP A C 1
ATOM 2202 O O . ASP A 1 283 ? -22.328 16.531 10.375 1 97.5 283 ASP A O 1
ATOM 2206 N N . PRO A 1 284 ? -23.734 18.016 9.688 1 96.44 284 PRO A N 1
ATOM 2207 C CA . PRO A 1 284 ? -24.859 17.125 9.992 1 96.44 284 PRO A CA 1
ATOM 2208 C C . PRO A 1 284 ? -24.812 15.828 9.188 1 96.44 284 PRO A C 1
ATOM 2210 O O . PRO A 1 284 ? -25.328 14.805 9.641 1 96.44 284 PRO A O 1
ATOM 2213 N N . SER A 1 285 ? -24.156 15.891 8.031 1 96.31 285 SER A N 1
ATOM 2214 C CA . SER A 1 285 ? -24.125 14.703 7.18 1 96.31 285 SER A CA 1
ATOM 2215 C C . SER A 1 285 ? -23.234 13.617 7.777 1 96.31 285 SER A C 1
ATOM 2217 O O . SER A 1 285 ? -23.297 12.461 7.352 1 96.31 285 SER A O 1
ATOM 2219 N N . ALA A 1 286 ? -22.516 13.945 8.75 1 96.38 286 ALA A N 1
ATOM 2220 C CA . ALA A 1 286 ? -21.594 12.992 9.352 1 96.38 286 ALA A CA 1
ATOM 2221 C C . ALA A 1 286 ? -22.297 12.125 10.391 1 96.38 286 ALA A C 1
ATOM 2223 O O . ALA A 1 286 ? -21.797 11.055 10.758 1 96.38 286 ALA A O 1
ATOM 2224 N N . HIS A 1 287 ? -23.359 12.617 10.953 1 95.69 287 HIS A N 1
ATOM 2225 C CA . HIS A 1 287 ? -24.094 11.898 11.984 1 95.69 287 HIS A CA 1
ATOM 2226 C C . HIS A 1 287 ? -23.172 11.445 13.109 1 95.69 287 HIS A C 1
ATOM 2228 O O . HIS A 1 287 ? -23.203 10.281 13.508 1 95.69 287 HIS A O 1
ATOM 2234 N N . PHE A 1 288 ? -22.469 12.383 13.648 1 96 288 PHE A N 1
ATOM 2235 C CA . PHE A 1 288 ? -21.562 12.07 14.75 1 96 288 PHE A CA 1
ATOM 2236 C C . PHE A 1 288 ? -22.359 11.688 16 1 96 288 PHE A C 1
ATOM 2238 O O . PHE A 1 288 ? -23.375 12.297 16.312 1 96 288 PHE A O 1
ATOM 2245 N N . SER A 1 289 ? -21.859 10.648 16.688 1 94.19 289 SER A N 1
ATOM 2246 C CA . SER A 1 289 ? -22.328 10.492 18.062 1 94.19 289 SER A CA 1
ATOM 2247 C C . SER A 1 289 ? -21.844 11.633 18.953 1 94.19 289 SER A C 1
ATOM 2249 O O . SER A 1 289 ? -20.766 12.172 18.734 1 94.19 289 SER A O 1
ATOM 2251 N N . PRO A 1 290 ? -22.641 12.008 19.891 1 93.94 290 PRO A N 1
ATOM 2252 C CA . PRO A 1 290 ? -22.219 13.102 20.766 1 93.94 290 PRO A CA 1
ATOM 2253 C C . PRO A 1 290 ? -20.859 12.852 21.422 1 93.94 290 PRO A C 1
ATOM 2255 O O . PRO A 1 290 ? -20.016 13.75 21.453 1 93.94 290 PRO A O 1
ATOM 2258 N N . ASN A 1 291 ? -20.656 11.648 21.891 1 93.56 291 ASN A N 1
ATOM 2259 C CA . ASN A 1 291 ? -19.391 11.32 22.531 1 93.56 291 ASN A CA 1
ATOM 2260 C C . ASN A 1 291 ? -18.234 11.352 21.531 1 93.56 291 ASN A C 1
ATOM 2262 O O . ASN A 1 291 ? -17.141 11.805 21.859 1 93.56 291 ASN A O 1
ATOM 2266 N N . GLY A 1 292 ? -18.562 10.875 20.375 1 95.19 292 GLY A N 1
ATOM 2267 C CA . GLY A 1 292 ? -17.531 10.844 19.344 1 95.19 292 GLY A CA 1
ATOM 2268 C C . GLY A 1 292 ? -17.094 12.227 18.906 1 95.19 292 GLY A C 1
ATOM 2269 O O . GLY A 1 292 ? -15.891 12.492 18.781 1 95.19 292 GLY A O 1
ATOM 2270 N N . SER A 1 293 ? -18.062 13.094 18.688 1 97.12 293 SER A N 1
ATOM 2271 C CA . SER A 1 293 ? -17.719 14.445 18.25 1 97.12 293 SER A CA 1
ATOM 2272 C C . SER A 1 293 ? -16.984 15.219 19.344 1 97.12 293 SER A C 1
ATOM 2274 O O . SER A 1 293 ? -16.047 15.977 19.062 1 97.12 293 SER A O 1
ATOM 2276 N N . GLN A 1 294 ? -17.375 15.023 20.578 1 97.5 294 GLN A N 1
ATOM 2277 C CA . GLN A 1 294 ? -16.734 15.719 21.688 1 97.5 294 GLN A CA 1
ATOM 2278 C C . GLN A 1 294 ? -15.289 15.25 21.844 1 97.5 294 GLN A C 1
ATOM 2280 O O . GLN A 1 294 ? -14.383 16.078 22.047 1 97.5 294 GLN A O 1
ATOM 2285 N N . ALA A 1 295 ? -15.141 13.961 21.766 1 97.75 295 ALA A N 1
ATOM 2286 C CA . ALA A 1 295 ? -13.797 13.398 21.922 1 97.75 295 ALA A CA 1
ATOM 2287 C C . ALA A 1 295 ? -12.867 13.883 20.812 1 97.75 295 ALA A C 1
ATOM 2289 O O . ALA A 1 295 ? -11.727 14.273 21.078 1 97.75 295 ALA A O 1
ATOM 2290 N N . LEU A 1 296 ? -13.336 13.844 19.609 1 98.25 296 LEU A N 1
ATOM 2291 C CA . LEU A 1 296 ? -12.523 14.289 18.484 1 98.25 296 LEU A CA 1
ATOM 2292 C C . LEU A 1 296 ? -12.242 15.781 18.578 1 98.25 296 LEU A C 1
ATOM 2294 O O . LEU A 1 296 ? -11.164 16.234 18.188 1 98.25 296 LEU A O 1
ATOM 2298 N N . THR A 1 297 ? -13.227 16.578 19.031 1 98.62 297 THR A N 1
ATOM 2299 C CA . THR A 1 297 ? -13.039 18 19.234 1 98.62 297 THR A CA 1
ATOM 2300 C C . THR A 1 297 ? -11.898 18.266 20.219 1 98.62 297 THR A C 1
ATOM 2302 O O . THR A 1 297 ? -11.047 19.125 19.984 1 98.62 297 THR A O 1
ATOM 2305 N N . ALA A 1 298 ? -11.922 17.484 21.234 1 98.44 298 ALA A N 1
ATOM 2306 C CA . ALA A 1 298 ? -10.875 17.625 22.25 1 98.44 298 ALA A CA 1
ATOM 2307 C C . ALA A 1 298 ? -9.5 17.344 21.656 1 98.44 298 ALA A C 1
ATOM 2309 O O . ALA A 1 298 ? -8.539 18.078 21.922 1 98.44 298 ALA A O 1
ATOM 2310 N N . VAL A 1 299 ? -9.398 16.297 20.891 1 98.56 299 VAL A N 1
ATOM 2311 C CA . VAL A 1 299 ? -8.141 15.961 20.234 1 98.56 299 VAL A CA 1
ATOM 2312 C C . VAL A 1 299 ? -7.723 17.109 19.312 1 98.56 299 VAL A C 1
ATOM 2314 O O . VAL A 1 299 ? -6.559 17.516 19.312 1 98.56 299 VAL A O 1
ATOM 2317 N N . ALA A 1 300 ? -8.633 17.656 18.516 1 98.75 300 ALA A N 1
ATOM 2318 C CA . ALA A 1 300 ? -8.344 18.719 17.562 1 98.75 300 ALA A CA 1
ATOM 2319 C C . ALA A 1 300 ? -7.785 19.953 18.266 1 98.75 300 ALA A C 1
ATOM 2321 O O . ALA A 1 300 ? -6.816 20.547 17.797 1 98.75 300 ALA A O 1
ATOM 2322 N N . PHE A 1 301 ? -8.32 20.297 19.375 1 98.44 301 PHE A N 1
ATOM 2323 C CA . PHE A 1 301 ? -7.902 21.516 20.062 1 98.44 301 PHE A CA 1
ATOM 2324 C C . PHE A 1 301 ? -6.562 21.312 20.75 1 98.44 301 PHE A C 1
ATOM 2326 O O . PHE A 1 301 ? -5.773 22.25 20.875 1 98.44 301 PHE A O 1
ATOM 2333 N N . ARG A 1 302 ? -6.27 20.094 21.219 1 98.44 302 ARG A N 1
ATOM 2334 C CA . ARG A 1 302 ? -4.926 19.828 21.719 1 98.44 302 ARG A CA 1
ATOM 2335 C C . ARG A 1 302 ? -3.891 19.953 20.609 1 98.44 302 ARG A C 1
ATOM 2337 O O . ARG A 1 302 ? -2.789 20.453 20.828 1 98.44 302 ARG A O 1
ATOM 2344 N N . CYS A 1 303 ? -4.23 19.516 19.438 1 98.75 303 CYS A N 1
ATOM 2345 C CA . CYS A 1 303 ? -3.338 19.578 18.297 1 98.75 303 CYS A CA 1
ATOM 2346 C C . CYS A 1 303 ? -3.104 21.031 17.875 1 98.75 303 CYS A C 1
ATOM 2348 O O . CYS A 1 303 ? -2.023 21.375 17.391 1 98.75 303 CYS A O 1
ATOM 2350 N N . THR A 1 304 ? -4.125 21.859 18.016 1 98 304 THR A N 1
ATOM 2351 C CA . THR A 1 304 ? -4.043 23.234 17.531 1 98 304 THR A CA 1
ATOM 2352 C C . THR A 1 304 ? -3.76 24.203 18.672 1 98 304 THR A C 1
ATOM 2354 O O . THR A 1 304 ? -3.996 25.406 18.562 1 98 304 THR A O 1
ATOM 2357 N N . GLY A 1 305 ? -3.33 23.719 19.75 1 96.38 305 GLY A N 1
ATOM 2358 C CA . GLY A 1 305 ? -2.99 24.562 20.891 1 96.38 305 GLY A CA 1
ATOM 2359 C C . GLY A 1 305 ? -1.938 25.609 20.547 1 96.38 305 GLY A C 1
ATOM 2360 O O . GLY A 1 305 ? -1.188 25.453 19.578 1 96.38 305 GLY A O 1
ATOM 2361 N N . PRO A 1 306 ? -1.798 26.641 21.328 1 92.81 306 PRO A N 1
ATOM 2362 C CA . PRO A 1 306 ? -0.959 27.797 20.984 1 92.81 306 PRO A CA 1
ATOM 2363 C C . PRO A 1 306 ? 0.534 27.484 21.078 1 92.81 306 PRO A C 1
ATOM 2365 O O . PRO A 1 306 ? 1.341 28.109 20.391 1 92.81 306 PRO A O 1
ATOM 2368 N N . ARG A 1 307 ? 0.945 26.531 21.906 1 93.94 307 ARG A N 1
ATOM 2369 C CA . ARG A 1 307 ? 2.361 26.234 22.078 1 93.94 307 ARG A CA 1
ATOM 2370 C C . ARG A 1 307 ? 2.725 24.922 21.391 1 93.94 307 ARG A C 1
ATOM 2372 O O . ARG A 1 307 ? 2.387 23.844 21.891 1 93.94 307 ARG A O 1
ATOM 2379 N N . PRO A 1 308 ? 3.562 24.922 20.391 1 94.56 308 PRO A N 1
ATOM 2380 C CA . PRO A 1 308 ? 3.875 23.734 19.594 1 94.56 308 PRO A CA 1
ATOM 2381 C C . PRO A 1 308 ? 4.457 22.594 20.422 1 94.56 308 PRO A C 1
ATOM 2383 O O . PRO A 1 308 ? 4.047 21.438 20.281 1 94.56 308 PRO A O 1
ATOM 2386 N N . PRO A 1 309 ? 5.352 22.828 21.391 1 94.69 309 PRO A N 1
ATOM 2387 C CA . PRO A 1 309 ? 5.957 21.719 22.141 1 94.69 309 PRO A CA 1
ATOM 2388 C C . PRO A 1 309 ? 4.953 20.984 23.016 1 94.69 309 PRO A C 1
ATOM 2390 O O . PRO A 1 309 ? 5.23 19.859 23.484 1 94.69 309 PRO A O 1
ATOM 2393 N N . GLU A 1 310 ? 3.818 21.609 23.297 1 97.06 310 GLU A N 1
ATOM 2394 C CA . GLU A 1 310 ? 2.812 21.016 24.172 1 97.06 310 GLU A CA 1
ATOM 2395 C C . GLU A 1 310 ? 1.83 20.156 23.375 1 97.06 310 GLU A C 1
ATOM 2397 O O . GLU A 1 310 ? 1.03 19.422 23.953 1 97.06 310 GLU A O 1
ATOM 2402 N N . ARG A 1 311 ? 1.924 20.281 22.109 1 98.31 311 ARG A N 1
ATOM 2403 C CA . ARG A 1 311 ? 1.031 19.484 21.266 1 98.31 311 ARG A CA 1
ATOM 2404 C C . ARG A 1 311 ? 1.41 18.016 21.297 1 98.31 311 ARG A C 1
ATOM 2406 O O . ARG A 1 311 ? 2.58 17.672 21.484 1 98.31 311 ARG A O 1
ATOM 2413 N N . PRO A 1 312 ? 0.423 17.156 21.203 1 98.38 312 PRO A N 1
ATOM 2414 C CA . PRO A 1 312 ? 0.723 15.719 21.281 1 98.38 312 PRO A CA 1
ATOM 2415 C C . PRO A 1 312 ? 1.586 15.227 20.125 1 98.38 312 PRO A C 1
ATOM 2417 O O . PRO A 1 312 ? 1.551 15.805 19.031 1 98.38 312 PRO A O 1
ATOM 2420 N N . LEU A 1 313 ? 2.35 14.164 20.375 1 98.12 313 LEU A N 1
ATOM 2421 C CA . LEU A 1 313 ? 3.078 13.477 19.312 1 98.12 313 LEU A CA 1
ATOM 2422 C C . LEU A 1 313 ? 2.135 12.617 18.469 1 98.12 313 LEU A C 1
ATOM 2424 O O . LEU A 1 313 ? 1.109 12.148 18.969 1 98.12 313 LEU A O 1
ATOM 2428 N N . PHE A 1 314 ? 2.477 12.375 17.25 1 98.56 314 PHE A N 1
ATOM 2429 C CA . PHE A 1 314 ? 1.627 11.586 16.359 1 98.56 314 PHE A CA 1
ATOM 2430 C C . PHE A 1 314 ? 1.433 10.18 16.922 1 98.56 314 PHE A C 1
ATOM 2432 O O . PHE A 1 314 ? 0.349 9.602 16.797 1 98.56 314 PHE A O 1
ATOM 2439 N N . LYS A 1 315 ? 2.475 9.594 17.516 1 97.44 315 LYS A N 1
ATOM 2440 C CA . LYS A 1 315 ? 2.35 8.234 18.031 1 97.44 315 LYS A CA 1
ATOM 2441 C C . LYS A 1 315 ? 1.243 8.156 19.078 1 97.44 315 LYS A C 1
ATOM 2443 O O . LYS A 1 315 ? 0.518 7.16 19.156 1 97.44 315 LYS A O 1
ATOM 2448 N N . LEU A 1 316 ? 1.071 9.18 19.875 1 98.06 316 LEU A N 1
ATOM 2449 C CA . LEU A 1 316 ? 0.018 9.227 20.891 1 98.06 316 LEU A CA 1
ATOM 2450 C C . LEU A 1 316 ? -1.344 9.461 20.234 1 98.06 316 LEU A C 1
ATOM 2452 O O . LEU A 1 316 ? -2.352 8.906 20.688 1 98.06 316 LEU A O 1
ATOM 2456 N N . LEU A 1 317 ? -1.344 10.297 19.234 1 98.69 317 LEU A N 1
ATOM 2457 C CA . LEU A 1 317 ? -2.588 10.539 18.5 1 98.69 317 LEU A CA 1
ATOM 2458 C C . LEU A 1 317 ? -3.115 9.25 17.875 1 98.69 317 LEU A C 1
ATOM 2460 O O . LEU A 1 317 ? -4.328 9.023 17.859 1 98.69 317 LEU A O 1
ATOM 2464 N N . VAL A 1 318 ? -2.205 8.422 17.312 1 98.5 318 VAL A N 1
ATOM 2465 C CA . VAL A 1 318 ? -2.596 7.137 16.75 1 98.5 318 VAL A CA 1
ATOM 2466 C C . VAL A 1 318 ? -3.309 6.293 17.797 1 98.5 318 VAL A C 1
ATOM 2468 O O . VAL A 1 318 ? -4.387 5.754 17.547 1 98.5 318 VAL A O 1
ATOM 2471 N N . GLU A 1 319 ? -2.779 6.234 18.969 1 97.12 319 GLU A N 1
ATOM 2472 C CA . GLU A 1 319 ? -3.371 5.457 20.047 1 97.12 319 GLU A CA 1
ATOM 2473 C C . GLU A 1 319 ? -4.742 6.004 20.438 1 97.12 319 GLU A C 1
ATOM 2475 O O . GLU A 1 319 ? -5.691 5.242 20.625 1 97.12 319 GLU A O 1
ATOM 2480 N N . GLU A 1 320 ? -4.82 7.254 20.547 1 97.62 320 GLU A N 1
ATOM 2481 C CA . GLU A 1 320 ? -6.062 7.891 20.984 1 97.62 320 GLU A CA 1
ATOM 2482 C C . GLU A 1 320 ? -7.164 7.715 19.938 1 97.62 320 GLU A C 1
ATOM 2484 O O . GLU A 1 320 ? -8.305 7.414 20.281 1 97.62 320 GLU A O 1
ATOM 2489 N N . LEU A 1 321 ? -6.82 7.91 18.734 1 98.06 321 LEU A N 1
ATOM 2490 C CA . LEU A 1 321 ? -7.812 7.777 17.672 1 98.06 321 LEU A CA 1
ATOM 2491 C C . LEU A 1 321 ? -8.258 6.328 17.516 1 98.06 321 LEU A C 1
ATOM 2493 O O . LEU A 1 321 ? -9.43 6.062 17.219 1 98.06 321 LEU A O 1
ATOM 2497 N N . ARG A 1 322 ? -7.316 5.43 17.672 1 96.5 322 ARG A N 1
ATOM 2498 C CA . ARG A 1 322 ? -7.672 4.012 17.656 1 96.5 322 ARG A CA 1
ATOM 2499 C C . ARG A 1 322 ? -8.68 3.684 18.75 1 96.5 322 ARG A C 1
ATOM 2501 O O . ARG A 1 322 ? -9.648 2.959 18.516 1 96.5 322 ARG A O 1
ATOM 2508 N N . GLN A 1 323 ? -8.469 4.199 19.922 1 95.5 323 GLN A N 1
ATOM 2509 C CA . GLN A 1 323 ? -9.383 3.988 21.031 1 95.5 323 GLN A CA 1
ATOM 2510 C C . GLN A 1 323 ? -10.758 4.59 20.75 1 95.5 323 GLN A C 1
ATOM 2512 O O . GLN A 1 323 ? -11.781 4 21.078 1 95.5 323 GLN A O 1
ATOM 2517 N N . LEU A 1 324 ? -10.75 5.746 20.172 1 95.56 324 LEU A N 1
ATOM 2518 C CA . LEU A 1 324 ? -12 6.402 19.812 1 95.56 324 LEU A CA 1
ATOM 2519 C C . LEU A 1 324 ? -12.805 5.547 18.828 1 95.56 324 LEU A C 1
ATOM 2521 O O . LEU A 1 324 ? -14.031 5.477 18.922 1 95.56 324 LEU A O 1
ATOM 2525 N N . LEU A 1 325 ? -12.133 4.895 17.891 1 94 325 LEU A N 1
ATOM 2526 C CA . LEU A 1 325 ? -12.797 4.062 16.906 1 94 325 LEU A CA 1
ATOM 2527 C C . LEU A 1 325 ? -13.367 2.803 17.547 1 94 325 LEU A C 1
ATOM 2529 O O . LEU A 1 325 ? -14.453 2.348 17.172 1 94 325 LEU A O 1
ATOM 2533 N N . LEU A 1 326 ? -12.68 2.303 18.484 1 89.75 326 LEU A N 1
ATOM 2534 C CA . LEU A 1 326 ? -13.125 1.097 19.172 1 89.75 326 LEU A CA 1
ATOM 2535 C C . LEU A 1 326 ? -14.359 1.381 20.016 1 89.75 326 LEU A C 1
ATOM 2537 O O . LEU A 1 326 ? -15.258 0.544 20.109 1 89.75 326 LEU A O 1
ATOM 2541 N N . LEU A 1 327 ? -14.469 2.494 20.578 1 84.25 327 LEU A N 1
ATOM 2542 C CA . LEU A 1 327 ? -15.578 2.877 21.438 1 84.25 327 LEU A CA 1
ATOM 2543 C C . LEU A 1 327 ? -16.828 3.184 20.609 1 84.25 327 LEU A C 1
ATOM 2545 O O . LEU A 1 327 ? -17.953 3.041 21.109 1 84.25 327 LEU A O 1
ATOM 2549 N N . SER A 1 328 ? -16.656 3.637 19.469 1 77.25 328 SER A N 1
ATOM 2550 C CA . SER A 1 328 ? -17.781 3.965 18.594 1 77.25 328 SER A CA 1
ATOM 2551 C C . SER A 1 328 ? -18.438 2.705 18.047 1 77.25 328 SER A C 1
ATOM 2553 O O . SER A 1 328 ? -19.609 2.738 17.609 1 77.25 328 SER A O 1
ATOM 2555 N N . GLN A 1 329 ? -17.766 1.616 17.891 1 66.12 329 GLN A N 1
ATOM 2556 C CA . GLN A 1 329 ? -18.344 0.353 17.438 1 66.12 329 GLN A CA 1
ATOM 2557 C C . GLN A 1 329 ? -19.359 -0.177 18.438 1 66.12 329 GLN A C 1
ATOM 2559 O O . GLN A 1 329 ? -20.359 -0.787 18.047 1 66.12 329 GLN A O 1
ATOM 2564 N N . ASP A 1 330 ? -19.125 0.049 19.75 1 53.12 330 ASP A N 1
ATOM 2565 C CA . ASP A 1 330 ? -20 -0.467 20.797 1 53.12 330 ASP A CA 1
ATOM 2566 C C . ASP A 1 330 ? -21.328 0.274 20.812 1 53.12 330 ASP A C 1
ATOM 2568 O O . ASP A 1 330 ? -22.359 -0.287 21.203 1 53.12 330 ASP A O 1
ATOM 2572 N N . ASP A 1 331 ? -21.297 1.565 20.469 1 48.34 331 ASP A N 1
ATOM 2573 C CA . ASP A 1 331 ? -22.547 2.312 20.547 1 48.34 331 ASP A CA 1
ATOM 2574 C C . ASP A 1 331 ? -23.469 1.949 19.375 1 48.34 331 ASP A C 1
ATOM 2576 O O . ASP A 1 331 ? -24.547 2.521 19.234 1 48.34 331 ASP A O 1
ATOM 2580 N N . SER A 1 332 ? -22.891 1.365 18.422 1 46.16 332 SER A N 1
ATOM 2581 C CA . SER A 1 332 ? -23.875 0.923 17.438 1 46.16 332 SER A CA 1
ATOM 2582 C C . SER A 1 332 ? -24.812 -0.12 18.016 1 46.16 332 SER A C 1
ATOM 2584 O O . SER A 1 332 ? -24.375 -1.07 18.672 1 46.16 332 SER A O 1
ATOM 2586 N N . PRO A 1 333 ? -26.094 0.225 18.297 1 36.91 333 PRO A N 1
ATOM 2587 C CA . PRO A 1 333 ? -27.031 -0.716 18.922 1 36.91 333 PRO A CA 1
ATOM 2588 C C . PRO A 1 333 ? -26.844 -2.15 18.438 1 36.91 333 PRO A C 1
ATOM 2590 O O . PRO A 1 333 ? -26.625 -2.375 17.234 1 36.91 333 PRO A O 1
ATOM 2593 N N . VAL A 1 334 ? -26.156 -2.971 19.203 1 35.06 334 VAL A N 1
ATOM 2594 C CA . VAL A 1 334 ? -26.484 -4.363 18.922 1 35.06 334 VAL A CA 1
ATOM 2595 C C . VAL A 1 334 ? -27.922 -4.465 18.406 1 35.06 334 VAL A C 1
ATOM 2597 O O . VAL A 1 334 ? -28.844 -3.953 19.047 1 35.06 334 VAL A O 1
ATOM 2600 N N . ARG A 1 335 ? -28.141 -4.609 17.203 1 31.25 335 ARG A N 1
ATOM 2601 C CA . ARG A 1 335 ? -29.484 -4.969 16.766 1 31.25 335 ARG A CA 1
ATOM 2602 C C . ARG A 1 335 ? -30.125 -5.949 17.734 1 31.25 335 ARG A C 1
ATOM 2604 O O . ARG A 1 335 ? -29.828 -7.148 17.703 1 31.25 335 ARG A O 1
ATOM 2611 N N . GLY A 1 336 ? -30.188 -5.746 19.047 1 26.73 336 GLY A N 1
ATOM 2612 C CA . GLY A 1 336 ? -31.109 -6.578 19.797 1 26.73 336 GLY A CA 1
ATOM 2613 C C . GLY A 1 336 ? -32.406 -6.84 19.062 1 26.73 336 GLY A C 1
ATOM 2614 O O . GLY A 1 336 ? -32.875 -6.004 18.281 1 26.73 336 GLY A O 1
ATOM 2615 N N . ALA A 1 337 ? -32.812 -8.125 18.906 1 27.7 337 ALA A N 1
ATOM 2616 C CA . ALA A 1 337 ? -34.125 -8.602 18.547 1 27.7 337 ALA A CA 1
ATOM 2617 C C . ALA A 1 337 ? -35.219 -7.664 19.094 1 27.7 337 ALA A C 1
ATOM 2619 O O . ALA A 1 337 ? -35.125 -7.215 20.25 1 27.7 337 ALA A O 1
ATOM 2620 N N . ALA A 1 338 ? -35.906 -6.93 18.266 1 25.67 338 ALA A N 1
ATOM 2621 C CA . ALA A 1 338 ? -37.094 -6.078 18.375 1 25.67 338 ALA A CA 1
ATOM 2622 C C . ALA A 1 338 ? -38 -6.551 19.5 1 25.67 338 ALA A C 1
ATOM 2624 O O . ALA A 1 338 ? -38.844 -7.441 19.297 1 25.67 338 ALA A O 1
ATOM 2625 N N . GLN A 1 339 ? -37.469 -7.02 20.672 1 23.34 339 GLN A N 1
ATOM 2626 C CA . GLN A 1 339 ? -38.656 -7.238 21.484 1 23.34 339 GLN A CA 1
ATOM 2627 C C . GLN A 1 339 ? -39.375 -5.922 21.797 1 23.34 339 GLN A C 1
ATOM 2629 O O . GLN A 1 339 ? -38.75 -4.988 22.312 1 23.34 339 GLN A O 1
ATOM 2634 N N . THR A 1 340 ? -40.281 -5.605 20.922 1 24.55 340 THR A N 1
ATOM 2635 C CA . THR A 1 340 ? -41.219 -4.484 20.922 1 24.55 340 THR A CA 1
ATOM 2636 C C . THR A 1 340 ? -41.812 -4.281 22.312 1 24.55 340 THR A C 1
ATOM 2638 O O . THR A 1 340 ? -42.688 -5.059 22.734 1 24.55 340 THR A O 1
ATOM 2641 N N . PRO A 1 341 ? -40.969 -4.066 23.344 1 21.7 341 PRO A N 1
ATOM 2642 C CA . PRO A 1 341 ? -41.875 -3.971 24.484 1 21.7 341 PRO A CA 1
ATOM 2643 C C . PRO A 1 341 ? -42.875 -2.822 24.344 1 21.7 341 PRO A C 1
ATOM 2645 O O . PRO A 1 341 ? -42.562 -1.785 23.766 1 21.7 341 PRO A O 1
ATOM 2648 N N . LYS A 1 342 ? -44.125 -3.143 24.297 1 21.84 342 LYS A N 1
ATOM 2649 C CA . LYS A 1 342 ? -45.344 -2.348 24.25 1 21.84 342 LYS A CA 1
ATOM 2650 C C . LYS A 1 342 ? -45.344 -1.299 25.359 1 21.84 342 LYS A C 1
ATOM 2652 O O . LYS A 1 342 ? -45.719 -1.595 26.5 1 21.84 342 LYS A O 1
ATOM 2657 N N . PHE A 1 343 ? -44.188 -0.466 25.594 1 19.58 343 PHE A N 1
ATOM 2658 C CA . PHE A 1 343 ? -44.312 0.436 26.734 1 19.58 343 PHE A CA 1
ATOM 2659 C C . PHE A 1 343 ? -45.375 1.49 26.5 1 19.58 343 PHE A C 1
ATOM 2661 O O . PHE A 1 343 ? -45.594 1.907 25.359 1 19.58 343 PHE A O 1
ATOM 2668 N N . GLY A 1 344 ? -46.25 1.624 27.5 1 21.55 344 GLY A N 1
ATOM 2669 C CA . GLY A 1 344 ? -47.438 2.428 27.734 1 21.55 344 GLY A CA 1
ATOM 2670 C C . GLY A 1 344 ? -47.188 3.918 27.578 1 21.55 344 GLY A C 1
ATOM 2671 O O . GLY A 1 344 ? -46.062 4.383 27.75 1 21.55 344 GLY A O 1
ATOM 2672 N N . GLN A 1 345 ? -48.062 4.664 27.047 1 21.47 345 GLN A N 1
ATOM 2673 C CA . GLN A 1 345 ? -48.344 5.988 26.5 1 21.47 345 GLN A CA 1
ATOM 2674 C C . GLN A 1 345 ? -48.25 7.066 27.562 1 21.47 345 GLN A C 1
ATOM 2676 O O . GLN A 1 345 ? -49.25 7.488 28.125 1 21.47 345 GLN A O 1
ATOM 2681 N N . GLY A 1 346 ? -47.344 6.883 28.625 1 20.2 346 GLY A N 1
ATOM 2682 C CA . GLY A 1 346 ? -47.75 7.914 29.578 1 20.2 346 GLY A CA 1
ATOM 2683 C C . GLY A 1 346 ? -47.562 9.32 29.031 1 20.2 346 GLY A C 1
ATOM 2684 O O . GLY A 1 346 ? -46.781 9.539 28.109 1 20.2 346 GLY A O 1
ATOM 2685 N N . GLU A 1 347 ? -48.438 10.242 29.406 1 22.62 347 GLU A N 1
ATOM 2686 C CA . GLU A 1 347 ? -48.906 11.586 29.062 1 22.62 347 GLU A CA 1
ATOM 2687 C C . GLU A 1 347 ? -47.844 12.633 29.391 1 22.62 347 GLU A C 1
ATOM 2689 O O . GLU A 1 347 ? -47.625 12.953 30.562 1 22.62 347 GLU A O 1
ATOM 2694 N N . CYS A 1 348 ? -46.562 12.375 29.109 1 20.44 348 CYS A N 1
ATOM 2695 C CA . CYS A 1 348 ? -45.656 13.359 29.734 1 20.44 348 CYS A CA 1
ATOM 2696 C C . CYS A 1 348 ? -46 14.773 29.266 1 20.44 348 CYS A C 1
ATOM 2698 O O . CYS A 1 348 ? -46.438 14.969 28.141 1 20.44 348 CYS A O 1
ATOM 2700 N N . GLY A 1 349 ? -46.125 15.695 30.281 1 21.27 349 GLY A N 1
ATOM 2701 C CA . GLY A 1 349 ? -46.406 17.125 30.359 1 21.27 349 GLY A CA 1
ATOM 2702 C C . GLY A 1 349 ? -45.469 17.969 29.547 1 21.27 349 GLY A C 1
ATOM 2703 O O . GLY A 1 349 ? -44.312 17.578 29.328 1 21.27 349 GLY A O 1
ATOM 2704 N N . GLY A 1 350 ? -45.906 18.844 28.734 1 20.98 350 GLY A N 1
ATOM 2705 C CA . GLY A 1 350 ? -45.531 19.75 27.656 1 20.98 350 GLY A CA 1
ATOM 2706 C C . GLY A 1 350 ? -44.562 20.828 28.094 1 20.98 350 GLY A C 1
ATOM 2707 O O . GLY A 1 350 ? -44.969 21.781 28.766 1 20.98 350 GLY A O 1
ATOM 2708 N N . PHE A 1 351 ? -43.438 20.484 28.891 1 21.41 351 PHE A N 1
ATOM 2709 C CA . PHE A 1 351 ? -42.688 21.672 29.266 1 21.41 351 PHE A CA 1
ATOM 2710 C C . PHE A 1 351 ? -42.25 22.438 28.016 1 21.41 351 PHE A C 1
ATOM 2712 O O . PHE A 1 351 ? -41.812 21.828 27.031 1 21.41 351 PHE A O 1
ATOM 2719 N N . THR A 1 352 ? -42.688 23.656 27.844 1 23.42 352 THR A N 1
ATOM 2720 C CA . THR A 1 352 ? -42.469 24.656 26.797 1 23.42 352 THR A CA 1
ATOM 2721 C C . THR A 1 352 ? -41 25.094 26.781 1 23.42 352 THR A C 1
ATOM 2723 O O . THR A 1 352 ? -40.5 25.641 27.766 1 23.42 352 THR A O 1
ATOM 2726 N N . PRO A 1 353 ? -40.062 24.344 26.172 1 23.03 353 PRO A N 1
ATOM 2727 C CA . PRO A 1 353 ? -38.656 24.719 26.188 1 23.03 353 PRO A CA 1
ATOM 2728 C C . PRO A 1 353 ? -38.438 26.172 25.75 1 23.03 353 PRO A C 1
ATOM 2730 O O . PRO A 1 353 ? -39.25 26.719 24.984 1 23.03 353 PRO A O 1
ATOM 2733 N N . ALA A 1 354 ? -37.75 26.984 26.594 1 26.98 354 ALA A N 1
ATOM 2734 C CA . ALA A 1 354 ? -37.344 28.375 26.406 1 26.98 354 ALA A CA 1
ATOM 2735 C C . ALA A 1 354 ? -36.594 28.562 25.078 1 26.98 354 ALA A C 1
ATOM 2737 O O . ALA A 1 354 ? -36.031 27.609 24.547 1 26.98 354 ALA A O 1
ATOM 2738 N N . ALA A 1 355 ? -36.781 29.719 24.422 1 25.98 355 ALA A N 1
ATOM 2739 C CA . ALA A 1 355 ? -36.344 30.188 23.109 1 25.98 355 ALA A CA 1
ATOM 2740 C C . ALA A 1 355 ? -34.812 30.141 22.984 1 25.98 355 ALA A C 1
ATOM 2742 O O . ALA A 1 355 ? -34.094 30.578 23.891 1 25.98 355 ALA A O 1
ATOM 2743 N N . PRO A 1 356 ? -34.25 29.172 22.25 1 28.91 356 PRO A N 1
ATOM 2744 C CA . PRO A 1 356 ? -32.812 29.047 22.141 1 28.91 356 PRO A CA 1
ATOM 2745 C C . PRO A 1 356 ? -32.125 30.359 21.766 1 28.91 356 PRO A C 1
ATOM 2747 O O . PRO A 1 356 ? -32.75 31.234 21.156 1 28.91 356 PRO A O 1
ATOM 2750 N N . PRO A 1 357 ? -31.125 30.797 22.516 1 26.88 357 PRO A N 1
ATOM 2751 C CA . PRO A 1 357 ? -30.391 32.031 22.266 1 26.88 357 PRO A CA 1
ATOM 2752 C C . PRO A 1 357 ? -30 32.188 20.797 1 26.88 357 PRO A C 1
ATOM 2754 O O . PRO A 1 357 ? -30 31.219 20.047 1 26.88 357 PRO A O 1
ATOM 2757 N N . ALA A 1 358 ? -29.781 33.469 20.297 1 28.23 358 ALA A N 1
ATOM 2758 C CA . ALA A 1 358 ? -29.531 34 18.953 1 28.23 358 ALA A CA 1
ATOM 2759 C C . ALA A 1 358 ? -28.328 33.312 18.312 1 28.23 358 ALA A C 1
ATOM 2761 O O . ALA A 1 358 ? -27.312 33.094 18.953 1 28.23 358 ALA A O 1
ATOM 2762 N N . ALA A 1 359 ? -28.516 32.531 17.297 1 33.22 359 ALA A N 1
ATOM 2763 C CA . ALA A 1 359 ? -27.562 31.766 16.5 1 33.22 359 ALA A CA 1
ATOM 2764 C C . ALA A 1 359 ? -26.438 32.656 16 1 33.22 359 ALA A C 1
ATOM 2766 O O . ALA A 1 359 ? -26.688 33.75 15.477 1 33.22 359 ALA A O 1
ATOM 2767 N N . PRO A 1 360 ? -25.266 32.594 16.547 1 33 360 PRO A N 1
ATOM 2768 C CA . PRO A 1 360 ? -24.188 33.438 15.969 1 33 360 PRO A CA 1
ATOM 2769 C C . PRO A 1 360 ? -24.172 33.406 14.445 1 33 360 PRO A C 1
ATOM 2771 O O . PRO A 1 360 ? -24.75 32.5 13.836 1 33 360 PRO A O 1
ATOM 2774 N N . SER A 1 361 ? -23.734 34.5 13.711 1 34.94 361 SER A N 1
ATOM 2775 C CA . SER A 1 361 ? -23.688 34.688 12.266 1 34.94 361 SER A CA 1
ATOM 2776 C C . SER A 1 361 ? -23.047 33.5 11.57 1 34.94 361 SER A C 1
ATOM 2778 O O . SER A 1 361 ? -22.016 32.969 12.023 1 34.94 361 SER A O 1
ATOM 2780 N N . PRO A 1 362 ? -23.703 32.812 10.727 1 43.19 362 PRO A N 1
ATOM 2781 C CA . PRO A 1 362 ? -23.25 31.609 10.023 1 43.19 362 PRO A CA 1
ATOM 2782 C C . PRO A 1 362 ? -21.938 31.812 9.281 1 43.19 362 PRO A C 1
ATOM 2784 O O . PRO A 1 362 ? -21.641 32.938 8.836 1 43.19 362 PRO A O 1
ATOM 2787 N N . PHE A 1 363 ? -20.875 31.203 9.758 1 46.56 363 PHE A N 1
ATOM 2788 C CA . PHE A 1 363 ? -19.672 31.156 8.938 1 46.56 363 PHE A CA 1
ATOM 2789 C C . PHE A 1 363 ? -20.031 31.094 7.457 1 46.56 363 PHE A C 1
ATOM 2791 O O . PHE A 1 363 ? -21.016 30.453 7.078 1 46.56 363 PHE A O 1
ATOM 2798 N N . PRO A 1 364 ? -19.703 32.125 6.602 1 38.47 364 PRO A N 1
ATOM 2799 C CA . PRO A 1 364 ? -20.109 32.25 5.199 1 38.47 364 PRO A CA 1
ATOM 2800 C C . PRO A 1 364 ? -20.172 30.906 4.484 1 38.47 364 PRO A C 1
ATOM 2802 O O . PRO A 1 364 ? -19.422 29.984 4.82 1 38.47 364 PRO A O 1
ATOM 2805 N N . ASN A 1 365 ? -21.453 30.656 4.082 1 37.59 365 ASN A N 1
ATOM 2806 C CA . ASN A 1 365 ? -21.766 29.422 3.342 1 37.59 365 ASN A CA 1
ATOM 2807 C C . ASN A 1 365 ? -20.703 29.125 2.285 1 37.59 365 ASN A C 1
ATOM 2809 O O . ASN A 1 365 ? -20.219 30.031 1.619 1 37.59 365 ASN A O 1
ATOM 2813 N N . LEU A 1 366 ? -20.156 28.031 2.354 1 37.34 366 LEU A N 1
ATOM 2814 C CA . LEU A 1 366 ? -19.062 27.406 1.631 1 37.34 366 LEU A CA 1
ATOM 2815 C C . LEU A 1 366 ? -19.375 27.297 0.142 1 37.34 366 LEU A C 1
ATOM 2817 O O . LEU A 1 366 ? -19.547 26.203 -0.382 1 37.34 366 LEU A O 1
ATOM 2821 N N . ALA A 1 367 ? -20.422 28.141 -0.392 1 29.7 367 ALA A N 1
ATOM 2822 C CA . ALA A 1 367 ? -20.609 27.734 -1.785 1 29.7 367 ALA A CA 1
ATOM 2823 C C . ALA A 1 367 ? -19.281 27.766 -2.547 1 29.7 367 ALA A C 1
ATOM 2825 O O . ALA A 1 367 ? -19.016 26.891 -3.371 1 29.7 367 ALA A O 1
ATOM 2826 N N . VAL A 1 368 ? -18.719 29.047 -2.787 1 27.33 368 VAL A N 1
ATOM 2827 C CA . VAL A 1 368 ? -17.891 29.328 -3.951 1 27.33 368 VAL A CA 1
ATOM 2828 C C . VAL A 1 368 ? -16.469 28.812 -3.711 1 27.33 368 VAL A C 1
ATOM 2830 O O . VAL A 1 368 ? -15.68 29.453 -3.012 1 27.33 368 VAL A O 1
ATOM 2833 N N . TYR A 1 369 ? -16.344 27.656 -3.395 1 30.72 369 TYR A N 1
ATOM 2834 C CA . TYR A 1 369 ? -14.938 27.266 -3.318 1 30.72 369 TYR A CA 1
ATOM 2835 C C . TYR A 1 369 ? -14.242 27.484 -4.656 1 30.72 369 TYR A C 1
ATOM 2837 O O . TYR A 1 369 ? -13.992 26.531 -5.395 1 30.72 369 TYR A O 1
ATOM 2845 N N . ALA A 1 370 ? -14.805 28.375 -5.574 1 26.05 370 ALA A N 1
ATOM 2846 C CA . ALA A 1 370 ? -14.078 28.391 -6.844 1 26.05 370 ALA A CA 1
ATOM 2847 C C . ALA A 1 370 ? -12.594 28.688 -6.621 1 26.05 370 ALA A C 1
ATOM 2849 O O . ALA A 1 370 ? -12.227 29.344 -5.652 1 26.05 370 ALA A O 1
ATOM 2850 N N . GLN A 1 371 ? -11.852 28 -7.445 1 27.36 371 GLN A N 1
ATOM 2851 C CA . GLN A 1 371 ? -10.414 27.984 -7.684 1 27.36 371 GLN A CA 1
ATOM 2852 C C . GLN A 1 371 ? -9.852 29.406 -7.781 1 27.36 371 GLN A C 1
ATOM 2854 O O . GLN A 1 371 ? -10.109 30.109 -8.758 1 27.36 371 GLN A O 1
ATOM 2859 N N . ASN A 1 372 ? -10.055 30.281 -6.891 1 25.81 372 ASN A N 1
ATOM 2860 C CA . ASN A 1 372 ? -9.453 31.594 -7.184 1 25.81 372 ASN A CA 1
ATOM 2861 C C . ASN A 1 372 ? -7.996 31.453 -7.613 1 25.81 372 ASN A C 1
ATOM 2863 O O . ASN A 1 372 ? -7.168 30.922 -6.867 1 25.81 372 ASN A O 1
ATOM 2867 N N . PRO A 1 373 ? -7.723 31.5 -8.875 1 27.7 373 PRO A N 1
ATOM 2868 C CA . PRO A 1 373 ? -6.328 31.469 -9.32 1 27.7 373 PRO A CA 1
ATOM 2869 C C . PRO A 1 373 ? -5.449 32.5 -8.602 1 27.7 373 PRO A C 1
ATOM 2871 O O . PRO A 1 373 ? -5.926 33.562 -8.234 1 27.7 373 PRO A O 1
ATOM 2874 N N . LEU A 1 374 ? -4.609 32.156 -7.766 1 26.64 374 LEU A N 1
ATOM 2875 C CA . LEU A 1 374 ? -3.662 33.125 -7.266 1 26.64 374 LEU A CA 1
ATOM 2876 C C . LEU A 1 374 ? -3.359 34.188 -8.328 1 26.64 374 LEU A C 1
ATOM 2878 O O . LEU A 1 374 ? -3.297 33.875 -9.516 1 26.64 374 LEU A O 1
ATOM 2882 N N . PRO A 1 375 ? -3.666 35.438 -8.172 1 27.95 375 PRO A N 1
ATOM 2883 C CA . PRO A 1 375 ? -3.398 36.469 -9.18 1 27.95 375 PRO A CA 1
ATOM 2884 C C . PRO A 1 375 ? -2.047 36.281 -9.867 1 27.95 375 PRO A C 1
ATOM 2886 O O . PRO A 1 375 ? -1.123 35.719 -9.281 1 27.95 375 PRO A O 1
ATOM 2889 N N . ALA A 1 376 ? -1.969 36.25 -11.227 1 26.16 376 ALA A N 1
ATOM 2890 C CA . ALA A 1 376 ? -0.792 36.156 -12.086 1 26.16 376 ALA A CA 1
ATOM 2891 C C . ALA A 1 376 ? 0.318 37.094 -11.609 1 26.16 376 ALA A C 1
ATOM 2893 O O . ALA A 1 376 ? 0.051 38.219 -11.164 1 26.16 376 ALA A O 1
ATOM 2894 N N . PRO A 1 377 ? 1.453 36.656 -11.219 1 27.3 377 PRO A N 1
ATOM 2895 C CA . PRO A 1 377 ? 2.48 37.594 -10.773 1 27.3 377 PRO A CA 1
ATOM 2896 C C . PRO A 1 377 ? 2.578 38.844 -11.672 1 27.3 377 PRO A C 1
ATOM 2898 O O . PRO A 1 377 ? 2.221 38.781 -12.852 1 27.3 377 PRO A O 1
ATOM 2901 N N . PRO A 1 378 ? 2.512 40 -11.211 1 27.12 378 PRO A N 1
ATOM 2902 C CA . PRO A 1 378 ? 2.572 41.219 -12.031 1 27.12 378 PRO A CA 1
ATOM 2903 C C . PRO A 1 378 ? 3.562 41.094 -13.188 1 27.12 378 PRO A C 1
ATOM 2905 O O . PRO A 1 378 ? 4.492 40.281 -13.133 1 27.12 378 PRO A O 1
ATOM 2908 N N . PRO A 1 379 ? 3.232 41.531 -14.352 1 25.47 379 PRO A N 1
ATOM 2909 C CA . PRO A 1 379 ? 4.086 41.406 -15.539 1 25.47 379 PRO A CA 1
ATOM 2910 C C . PRO A 1 379 ? 5.531 41.812 -15.258 1 25.47 379 PRO A C 1
ATOM 2912 O O . PRO A 1 379 ? 5.789 42.625 -14.375 1 25.47 379 PRO A O 1
ATOM 2915 N N . ALA A 1 380 ? 6.469 41.062 -15.594 1 24.09 380 ALA A N 1
ATOM 2916 C CA . ALA A 1 380 ? 7.895 41.312 -15.469 1 24.09 380 ALA A CA 1
ATOM 2917 C C . ALA A 1 380 ? 8.234 42.719 -16 1 24.09 380 ALA A C 1
ATOM 2919 O O . ALA A 1 380 ? 7.957 43.031 -17.156 1 24.09 380 ALA A O 1
ATOM 2920 N N . ALA A 1 381 ? 8.227 43.75 -15.227 1 25.52 381 ALA A N 1
ATOM 2921 C CA . ALA A 1 381 ? 8.75 45.031 -15.602 1 25.52 381 ALA A CA 1
ATOM 2922 C C . ALA A 1 381 ? 9.969 44.906 -16.516 1 25.52 381 ALA A C 1
ATOM 2924 O O . ALA A 1 381 ? 10.703 43.906 -16.422 1 25.52 381 ALA A O 1
ATOM 2925 N N . ALA A 1 382 ? 10.094 45.656 -17.562 1 22.7 382 ALA A N 1
ATOM 2926 C CA . ALA A 1 382 ? 11.156 45.781 -18.562 1 22.7 382 ALA A CA 1
ATOM 2927 C C . ALA A 1 382 ? 12.531 45.781 -17.906 1 22.7 382 ALA A C 1
ATOM 2929 O O . ALA A 1 382 ? 12.781 46.594 -17 1 22.7 382 ALA A O 1
ATOM 2930 N N . ALA A 1 383 ? 13.211 44.719 -17.922 1 23.03 383 ALA A N 1
ATOM 2931 C CA . ALA A 1 383 ? 14.602 44.656 -17.484 1 23.03 383 ALA A CA 1
ATOM 2932 C C . ALA A 1 383 ? 15.422 45.812 -18.047 1 23.03 383 ALA A C 1
ATOM 2934 O O . ALA A 1 383 ? 15.586 45.906 -19.266 1 23.03 383 ALA A O 1
ATOM 2935 N N . SER A 1 384 ? 15.32 47 -17.469 1 21.73 384 SER A N 1
ATOM 2936 C CA . SER A 1 384 ? 16.328 48 -17.781 1 21.73 384 SER A CA 1
ATOM 2937 C C . SER A 1 384 ? 17.719 47.375 -17.859 1 21.73 384 SER A C 1
ATOM 2939 O O . SER A 1 384 ? 17.984 46.344 -17.25 1 21.73 384 SER A O 1
ATOM 2941 N N . THR A 1 385 ? 18.578 47.688 -18.938 1 24.5 385 THR A N 1
ATOM 2942 C CA . THR A 1 385 ? 19.922 47.375 -19.391 1 24.5 385 THR A CA 1
ATOM 2943 C C . THR A 1 385 ? 20.938 47.562 -18.266 1 24.5 385 THR A C 1
ATOM 2945 O O . THR A 1 385 ? 22.125 47.781 -18.516 1 24.5 385 THR A O 1
ATOM 2948 N N . TRP A 1 386 ? 20.562 47.344 -17 1 20.77 386 TRP A N 1
ATOM 2949 C CA . TRP A 1 386 ? 21.484 47.844 -15.969 1 20.77 386 TRP A CA 1
ATOM 2950 C C . TRP A 1 386 ? 22.875 47.25 -16.156 1 20.77 386 TRP A C 1
ATOM 2952 O O . TRP A 1 386 ? 23.031 46.031 -16.219 1 20.77 386 TRP A O 1
ATOM 2962 N N . GLN A 1 387 ? 23.797 48 -16.859 1 21.31 387 GLN A N 1
ATOM 2963 C CA . GLN A 1 387 ? 25.203 47.844 -17.172 1 21.31 387 GLN A CA 1
ATOM 2964 C C . GLN A 1 387 ? 26.016 47.5 -15.914 1 21.31 387 GLN A C 1
ATOM 2966 O O . GLN A 1 387 ? 25.906 48.188 -14.898 1 21.31 387 GLN A O 1
ATOM 2971 N N . PRO A 1 388 ? 26.344 46.281 -15.758 1 22.11 388 PRO A N 1
ATOM 2972 C CA . PRO A 1 388 ? 27.078 45.844 -14.57 1 22.11 388 PRO A CA 1
ATOM 2973 C C . PRO A 1 388 ? 28.266 46.75 -14.234 1 22.11 388 PRO A C 1
ATOM 2975 O O . PRO A 1 388 ? 29.094 47.031 -15.094 1 22.11 388 PRO A O 1
ATOM 2978 N N . ALA A 1 389 ? 27.969 47.844 -13.547 1 21.05 389 ALA A N 1
ATOM 2979 C CA . ALA A 1 389 ? 29.094 48.688 -13.18 1 21.05 389 ALA A CA 1
ATOM 2980 C C . ALA A 1 389 ? 30.312 47.875 -12.797 1 21.05 389 ALA A C 1
ATOM 2982 O O . ALA A 1 389 ? 30.203 46.812 -12.219 1 21.05 389 ALA A O 1
ATOM 2983 N N . MET A 1 390 ? 31.438 48.219 -13.414 1 19.97 390 MET A N 1
ATOM 2984 C CA . MET A 1 390 ? 32.812 47.781 -13.359 1 19.97 390 MET A CA 1
ATOM 2985 C C . MET A 1 390 ? 33.344 47.75 -11.922 1 19.97 390 MET A C 1
ATOM 2987 O O . MET A 1 390 ? 33.469 48.812 -11.297 1 19.97 390 MET A O 1
ATOM 2991 N N . ALA A 1 391 ? 32.656 46.969 -11.102 1 20.84 391 ALA A N 1
ATOM 2992 C CA . ALA A 1 391 ? 33.062 47 -9.703 1 20.84 391 ALA A CA 1
ATOM 2993 C C . ALA A 1 391 ? 34.594 47.031 -9.578 1 20.84 391 ALA A C 1
ATOM 2995 O O . ALA A 1 391 ? 35.281 46.281 -10.25 1 20.84 391 ALA A O 1
ATOM 2996 N N . ARG A 1 392 ? 35.062 48.188 -9.172 1 21.17 392 ARG A N 1
ATOM 2997 C CA . ARG A 1 392 ? 36.438 48.594 -8.961 1 21.17 392 ARG A CA 1
ATOM 2998 C C . ARG A 1 392 ? 37.219 47.531 -8.211 1 21.17 392 ARG A C 1
ATOM 3000 O O . ARG A 1 392 ? 36.656 46.75 -7.453 1 21.17 392 ARG A O 1
ATOM 3007 N N . PRO A 1 393 ? 38.5 47.344 -8.586 1 21.2 393 PRO A N 1
ATOM 3008 C CA . PRO A 1 393 ? 39.531 46.406 -8.172 1 21.2 393 PRO A CA 1
ATOM 3009 C C . PRO A 1 393 ? 39.781 46.438 -6.668 1 21.2 393 PRO A C 1
ATOM 3011 O O . PRO A 1 393 ? 40.188 47.469 -6.129 1 21.2 393 PRO A O 1
ATOM 3014 N N . PHE A 1 394 ? 38.688 46.094 -5.871 1 20.45 394 PHE A N 1
ATOM 3015 C CA . PHE A 1 394 ? 38.969 46.344 -4.461 1 20.45 394 PHE A CA 1
ATOM 3016 C C . PHE A 1 394 ? 40.375 45.844 -4.094 1 20.45 394 PHE A C 1
ATOM 3018 O O . PHE A 1 394 ? 40.75 44.719 -4.465 1 20.45 394 PHE A O 1
ATOM 3025 N N . ALA A 1 395 ? 41.219 46.75 -3.867 1 20.16 395 ALA A N 1
ATOM 3026 C CA . ALA A 1 395 ? 42.625 46.688 -3.506 1 20.16 395 ALA A CA 1
ATOM 3027 C C . ALA A 1 395 ? 42.875 45.656 -2.391 1 20.16 395 ALA A C 1
ATOM 3029 O O . ALA A 1 395 ? 42 45.469 -1.537 1 20.16 395 ALA A O 1
ATOM 3030 N N . ALA A 1 396 ? 43.75 44.781 -2.641 1 21.33 396 ALA A N 1
ATOM 3031 C CA . ALA A 1 396 ? 44.312 43.625 -1.953 1 21.33 396 ALA A CA 1
ATOM 3032 C C . ALA A 1 396 ? 44.781 43.969 -0.542 1 21.33 396 ALA A C 1
ATOM 3034 O O . ALA A 1 396 ? 45.719 44.75 -0.369 1 21.33 396 ALA A O 1
ATOM 3035 N N . PRO A 1 397 ? 43.781 44.531 0.276 1 20.77 397 PRO A N 1
ATOM 3036 C CA . PRO A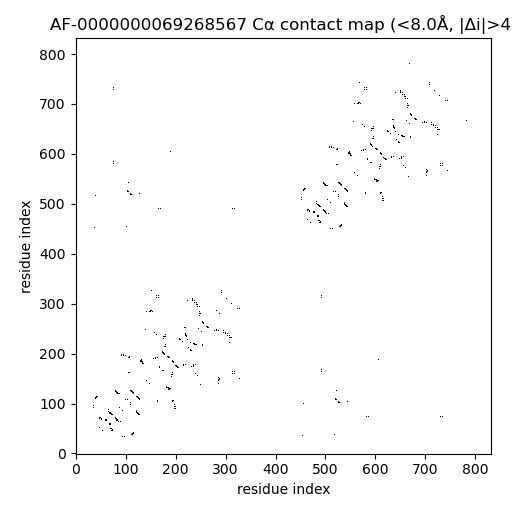 1 397 ? 44.531 45.125 1.395 1 20.77 397 PRO A CA 1
ATOM 3037 C C . PRO A 1 397 ? 45.625 44.219 1.924 1 20.77 397 PRO A C 1
ATOM 3039 O O . PRO A 1 397 ? 45.562 43 1.782 1 20.77 397 PRO A O 1
ATOM 3042 N N . VAL A 1 398 ? 46.812 44.75 1.948 1 19.83 398 VAL A N 1
ATOM 3043 C CA . VAL A 1 398 ? 48.125 44.312 2.41 1 19.83 398 VAL A CA 1
ATOM 3044 C C . VAL A 1 398 ? 48 43.75 3.83 1 19.83 398 VAL A C 1
ATOM 3046 O O . VAL A 1 398 ? 47.438 44.406 4.711 1 19.83 398 VAL A O 1
ATOM 3049 N N . ALA A 1 399 ? 47.938 42.469 3.873 1 21.45 399 ALA A N 1
ATOM 3050 C CA . ALA A 1 399 ? 47.938 41.656 5.082 1 21.45 399 ALA A CA 1
ATOM 3051 C C . ALA A 1 399 ? 49 42.156 6.074 1 21.45 399 ALA A C 1
ATOM 3053 O O . ALA A 1 399 ? 50.188 42.062 5.805 1 21.45 399 ALA A O 1
ATOM 3054 N N . THR A 1 400 ? 48.75 43.438 6.496 1 20.41 400 THR A N 1
ATOM 3055 C CA . THR A 1 400 ? 49.812 43.906 7.363 1 20.41 400 THR A CA 1
ATOM 3056 C C . THR A 1 400 ? 50.25 42.844 8.367 1 20.41 400 THR A C 1
ATOM 3058 O O . THR A 1 400 ? 49.406 42.094 8.852 1 20.41 400 THR A O 1
ATOM 3061 N N . PRO A 1 401 ? 51.562 42.562 8.367 1 22.48 401 PRO A N 1
ATOM 3062 C CA . PRO A 1 401 ? 52.312 41.594 9.164 1 22.48 401 PRO A CA 1
ATOM 3063 C C . PRO A 1 401 ? 52.031 41.719 10.664 1 22.48 401 PRO A C 1
ATOM 3065 O O . PRO A 1 401 ? 52.344 42.75 11.25 1 22.48 401 PRO A O 1
ATOM 3068 N N . VAL A 1 402 ? 50.781 41.781 11.031 1 19.56 402 VAL A N 1
ATOM 3069 C CA . VAL A 1 402 ? 50.656 42.281 12.391 1 19.56 402 VAL A CA 1
ATOM 3070 C C . VAL A 1 402 ? 51.625 41.531 13.312 1 19.56 402 VAL A C 1
ATOM 3072 O O . VAL A 1 402 ? 51.594 40.312 13.398 1 19.56 402 VAL A O 1
ATOM 3075 N N . ALA A 1 403 ? 52.781 42.188 13.492 1 18.98 403 ALA A N 1
ATOM 3076 C CA . ALA A 1 403 ? 53.875 41.906 14.414 1 18.98 403 ALA A CA 1
ATOM 3077 C C . ALA A 1 403 ? 53.344 41.438 15.773 1 18.98 403 ALA A C 1
ATOM 3079 O O . ALA A 1 403 ? 52.5 42.125 16.375 1 18.98 403 ALA A O 1
ATOM 3080 N N . VAL A 1 404 ? 53.062 40.156 15.734 1 18.78 404 VAL A N 1
ATOM 3081 C CA . VAL A 1 404 ? 52.719 39.562 17.031 1 18.78 404 VAL A CA 1
ATOM 3082 C C . VAL A 1 404 ? 53.719 40.094 18.094 1 18.78 404 VAL A C 1
ATOM 3084 O O . VAL A 1 404 ? 54.906 39.844 17.984 1 18.78 404 VAL A O 1
ATOM 3087 N N . LEU A 1 405 ? 53.5 41.312 18.516 1 18.22 405 LEU A N 1
ATOM 3088 C CA . LEU A 1 405 ? 54.312 41.969 19.516 1 18.22 405 LEU A CA 1
ATOM 3089 C C . LEU A 1 405 ? 54.719 41.031 20.641 1 18.22 405 LEU A C 1
ATOM 3091 O O . LEU A 1 405 ? 53.906 40.156 21.031 1 18.22 405 LEU A O 1
ATOM 3095 N N . PRO A 1 406 ? 56.062 40.875 20.781 1 19.05 406 PRO A N 1
ATOM 3096 C CA . PRO A 1 406 ? 56.812 40.188 21.844 1 19.05 406 PRO A CA 1
ATOM 3097 C C . PRO A 1 406 ? 56.281 40.469 23.234 1 19.05 406 PRO A C 1
ATOM 3099 O O . PRO A 1 406 ? 55.906 41.625 23.531 1 19.05 406 PRO A O 1
ATOM 3102 N N . ALA A 1 407 ? 55.406 39.656 23.641 1 16.84 407 ALA A N 1
ATOM 3103 C CA . ALA A 1 407 ? 55.031 39.75 25.047 1 16.84 407 ALA A CA 1
ATOM 3104 C C . ALA A 1 407 ? 56.25 40.125 25.891 1 16.84 407 ALA A C 1
ATOM 3106 O O . ALA A 1 407 ? 57.312 39.438 25.812 1 16.84 407 ALA A O 1
ATOM 3107 N N . THR A 1 408 ? 56.469 41.25 26.5 1 16.56 408 THR A N 1
ATOM 3108 C CA . THR A 1 408 ? 57.188 42.188 27.328 1 16.56 408 THR A CA 1
ATOM 3109 C C . THR A 1 408 ? 57.875 41.438 28.484 1 16.56 408 THR A C 1
ATOM 3111 O O . THR A 1 408 ? 57.438 40.375 28.891 1 16.56 408 THR A O 1
ATOM 3114 N N . LEU A 1 409 ? 58.781 42.188 29.297 1 17.25 409 LEU A N 1
ATOM 3115 C CA . LEU A 1 409 ? 60 42.594 29.969 1 17.25 409 LEU A CA 1
ATOM 3116 C C . LEU A 1 409 ? 59.969 42.125 31.438 1 17.25 409 LEU A C 1
ATOM 3118 O O . LEU A 1 409 ? 61 41.719 31.984 1 17.25 409 LEU A O 1
ATOM 3122 N N . LEU A 1 410 ? 58.812 42.375 32.281 1 15.85 410 LEU A N 1
ATOM 3123 C CA . LEU A 1 410 ? 59.188 43.25 33.406 1 15.85 410 LEU A CA 1
ATOM 3124 C C . LEU A 1 410 ? 60.094 42.5 34.375 1 15.85 410 LEU A C 1
ATOM 3126 O O . LEU A 1 410 ? 61.031 43.094 34.906 1 15.85 410 LEU A O 1
ATOM 3130 N N . TYR A 1 411 ? 59.75 41.375 35.094 1 15.9 411 TYR A N 1
ATOM 3131 C CA . TYR A 1 411 ? 60.062 41.688 36.5 1 15.9 411 TYR A CA 1
ATOM 3132 C C . TYR A 1 411 ? 61.562 41.656 36.75 1 15.9 411 TYR A C 1
ATOM 3134 O O . TYR A 1 411 ? 62.188 40.594 36.594 1 15.9 411 TYR A O 1
ATOM 3142 N N . ALA A 1 412 ? 62.312 42.75 36.688 1 15.16 412 ALA A N 1
ATOM 3143 C CA . ALA A 1 412 ? 63.688 43.188 37 1 15.16 412 ALA A CA 1
ATOM 3144 C C . ALA A 1 412 ? 63.969 43.094 38.5 1 15.16 412 ALA A C 1
ATOM 3146 O O . ALA A 1 412 ? 65.062 43.406 38.938 1 15.16 412 ALA A O 1
ATOM 3147 N N . ALA A 1 413 ? 62.969 42.938 39.438 1 17.36 413 ALA A N 1
ATOM 3148 C CA . ALA A 1 413 ? 63.5 43.688 40.594 1 17.36 413 ALA A CA 1
ATOM 3149 C C . ALA A 1 413 ? 65 43.375 40.812 1 17.36 413 ALA A C 1
ATOM 3151 O O . ALA A 1 413 ? 65.5 42.344 40.375 1 17.36 413 ALA A O 1
ATOM 3152 N N . ALA A 1 414 ? 65.312 44.156 41.844 1 16.97 414 ALA A N 1
ATOM 3153 C CA . ALA A 1 414 ? 66.188 45.094 42.5 1 16.97 414 ALA A CA 1
ATOM 3154 C C . ALA A 1 414 ? 67.438 44.375 43.062 1 16.97 414 ALA A C 1
ATOM 3156 O O . ALA A 1 414 ? 67.312 43.281 43.594 1 16.97 414 ALA A O 1
ATOM 3157 N N . VAL A 1 415 ? 68.375 44.938 42.75 1 17.67 415 VAL A N 1
ATOM 3158 C CA . VAL A 1 415 ? 69.812 45.156 43.031 1 17.67 415 VAL A CA 1
ATOM 3159 C C . VAL A 1 415 ? 70 45.531 44.5 1 17.67 415 VAL A C 1
ATOM 3161 O O . VAL A 1 415 ? 71.125 45.438 45.031 1 17.67 415 VAL A O 1
ATOM 3164 N N . PRO A 1 416 ? 69.062 45.969 45.469 1 20.27 416 PRO A N 1
ATOM 3165 C CA . PRO A 1 416 ? 70 46.031 46.625 1 20.27 416 PRO A CA 1
ATOM 3166 C C . PRO A 1 416 ? 70.5 44.656 47.062 1 20.27 416 PRO A C 1
ATOM 3168 O O . PRO A 1 416 ? 69.812 43.656 46.844 1 20.27 416 PRO A O 1
ATOM 3171 N N . CYS B 1 1 ? 14.617 -2.689 -48.844 1 20.77 1 CYS B N 1
ATOM 3172 C CA . CYS B 1 1 ? 15.078 -3.844 -48.062 1 20.77 1 CYS B CA 1
ATOM 3173 C C . CYS B 1 1 ? 16.172 -3.447 -47.094 1 20.77 1 CYS B C 1
ATOM 3175 O O . CYS B 1 1 ? 16.906 -4.305 -46.594 1 20.77 1 CYS B O 1
ATOM 3177 N N . PHE B 1 2 ? 16.359 -2.213 -46.844 1 23.56 2 PHE B N 1
ATOM 3178 C CA . PHE B 1 2 ? 17.547 -1.499 -46.438 1 23.56 2 PHE B CA 1
ATOM 3179 C C . PHE B 1 2 ? 17.891 -1.818 -44.969 1 23.56 2 PHE B C 1
ATOM 3181 O O . PHE B 1 2 ? 18.891 -1.325 -44.438 1 23.56 2 PHE B O 1
ATOM 3188 N N . PHE B 1 3 ? 16.812 -2.008 -44.125 1 29.02 3 PHE B N 1
ATOM 3189 C CA . PHE B 1 3 ? 17.266 -1.945 -42.75 1 29.02 3 PHE B CA 1
ATOM 3190 C C . PHE B 1 3 ? 18.156 -3.145 -42.406 1 29.02 3 PHE B C 1
ATOM 3192 O O . PHE B 1 3 ? 17.641 -4.238 -42.125 1 29.02 3 PHE B O 1
ATOM 3199 N N . ASP B 1 4 ? 19.25 -3.223 -43 1 25.75 4 ASP B N 1
ATOM 3200 C CA . ASP B 1 4 ? 20.141 -4.379 -43.125 1 25.75 4 ASP B CA 1
ATOM 3201 C C . ASP B 1 4 ? 20.547 -4.926 -41.781 1 25.75 4 ASP B C 1
ATOM 3203 O O . ASP B 1 4 ? 20.406 -6.121 -41.5 1 25.75 4 ASP B O 1
ATOM 3207 N N . ASP B 1 5 ? 21.797 -4.355 -41.25 1 28.39 5 ASP B N 1
ATOM 3208 C CA . ASP B 1 5 ? 22.734 -5.141 -40.438 1 28.39 5 ASP B CA 1
ATOM 3209 C C . ASP B 1 5 ? 22.297 -5.156 -38.969 1 28.39 5 ASP B C 1
ATOM 3211 O O . ASP B 1 5 ? 22.047 -4.105 -38.406 1 28.39 5 ASP B O 1
ATOM 3215 N N . PRO B 1 6 ? 21.859 -6.281 -38.344 1 29.98 6 PRO B N 1
ATOM 3216 C CA . PRO B 1 6 ? 21.391 -6.574 -36.969 1 29.98 6 PRO B CA 1
ATOM 3217 C C . PRO B 1 6 ? 22.391 -6.117 -35.906 1 29.98 6 PRO B C 1
ATOM 3219 O O . PRO B 1 6 ? 22.109 -6.258 -34.719 1 29.98 6 PRO B O 1
ATOM 3222 N N . SER B 1 7 ? 23.656 -5.785 -36.25 1 29.89 7 SER B N 1
ATOM 3223 C CA . SER B 1 7 ? 24.75 -5.473 -35.344 1 29.89 7 SER B CA 1
ATOM 3224 C C . SER B 1 7 ? 24.453 -4.207 -34.562 1 29.89 7 SER B C 1
ATOM 3226 O O . SER B 1 7 ? 25.125 -3.932 -33.562 1 29.89 7 SER B O 1
ATOM 3228 N N . ASP B 1 8 ? 23.75 -3.273 -35.094 1 26.47 8 ASP B N 1
ATOM 3229 C CA . ASP B 1 8 ? 23.672 -1.927 -34.531 1 26.47 8 ASP B CA 1
ATOM 3230 C C . ASP B 1 8 ? 22.828 -1.905 -33.281 1 26.47 8 ASP B C 1
ATOM 3232 O O . ASP B 1 8 ? 22.688 -0.865 -32.625 1 26.47 8 ASP B O 1
ATOM 3236 N N . LEU B 1 9 ? 21.969 -2.824 -33.156 1 25.89 9 LEU B N 1
ATOM 3237 C CA . LEU B 1 9 ? 21.109 -2.717 -31.969 1 25.89 9 LEU B CA 1
ATOM 3238 C C . LEU B 1 9 ? 21.875 -3.092 -30.703 1 25.89 9 LEU B C 1
ATOM 3240 O O . LEU B 1 9 ? 21.344 -2.99 -29.594 1 25.89 9 LEU B O 1
ATOM 3244 N N . MET B 1 10 ? 23.031 -3.805 -30.797 1 30.23 10 MET B N 1
ATOM 3245 C CA . MET B 1 10 ? 23.828 -4.207 -29.641 1 30.23 10 MET B CA 1
ATOM 3246 C C . MET B 1 10 ? 24.422 -2.99 -28.938 1 30.23 10 MET B C 1
ATOM 3248 O O . MET B 1 10 ? 25.078 -3.121 -27.906 1 30.23 10 MET B O 1
ATOM 3252 N N . ALA B 1 11 ? 24.656 -1.934 -29.625 1 28.94 11 ALA B N 1
ATOM 3253 C CA . ALA B 1 11 ? 25.453 -0.802 -29.156 1 28.94 11 ALA B CA 1
ATOM 3254 C C . ALA B 1 11 ? 24.688 0.021 -28.125 1 28.94 11 ALA B C 1
ATOM 3256 O O . ALA B 1 11 ? 25.125 1.104 -27.734 1 28.94 11 ALA B O 1
ATOM 3257 N N . LEU B 1 12 ? 23.438 -0.189 -28.016 1 30.61 12 LEU B N 1
ATOM 3258 C CA . LEU B 1 12 ? 22.906 0.683 -26.969 1 30.61 12 LEU B CA 1
ATOM 3259 C C . LEU B 1 12 ? 23.422 0.256 -25.594 1 30.61 12 LEU B C 1
ATOM 3261 O O . LEU B 1 12 ? 23.25 -0.899 -25.188 1 30.61 12 LEU B O 1
ATOM 3265 N N . GLY B 1 13 ? 24.438 0.9 -25.094 1 30.39 13 GLY B N 1
ATOM 3266 C CA . GLY B 1 13 ? 25.156 0.773 -23.844 1 30.39 13 GLY B CA 1
ATOM 3267 C C . GLY B 1 13 ? 24.266 0.439 -22.656 1 30.39 13 GLY B C 1
ATOM 3268 O O . GLY B 1 13 ? 23.203 1.044 -22.484 1 30.39 13 GLY B O 1
ATOM 3269 N N . ILE B 1 14 ? 24.344 -0.76 -22.328 1 35.78 14 ILE B N 1
ATOM 3270 C CA . ILE B 1 14 ? 23.75 -1.141 -21.047 1 35.78 14 ILE B CA 1
ATOM 3271 C C . ILE B 1 14 ? 24 -0.038 -20.016 1 35.78 14 ILE B C 1
ATOM 3273 O O . ILE B 1 14 ? 25.156 0.322 -19.75 1 35.78 14 ILE B O 1
ATOM 3277 N N . PRO B 1 15 ? 23.109 0.802 -19.844 1 37.59 15 PRO B N 1
ATOM 3278 C CA . PRO B 1 15 ? 23.438 1.891 -18.922 1 37.59 15 PRO B CA 1
ATOM 3279 C C . PRO B 1 15 ? 24.156 1.402 -17.672 1 37.59 15 PRO B C 1
ATOM 3281 O O . PRO B 1 15 ? 23.938 0.272 -17.219 1 37.59 15 PRO B O 1
ATOM 3284 N N . ASP B 1 16 ? 25.203 1.987 -17.328 1 39.22 16 ASP B N 1
ATOM 3285 C CA . ASP B 1 16 ? 26.172 1.724 -16.25 1 39.22 16 ASP B CA 1
ATOM 3286 C C . ASP B 1 16 ? 25.469 1.295 -14.969 1 39.22 16 ASP B C 1
ATOM 3288 O O . ASP B 1 16 ? 25.953 0.424 -14.25 1 39.22 16 ASP B O 1
ATOM 3292 N N . TRP B 1 17 ? 24.359 1.798 -14.758 1 36.94 17 TRP B N 1
ATOM 3293 C CA . TRP B 1 17 ? 23.703 1.478 -13.5 1 36.94 17 TRP B CA 1
ATOM 3294 C C . TRP B 1 17 ? 23.188 0.044 -13.508 1 36.94 17 TRP B C 1
ATOM 3296 O O . TRP B 1 17 ? 23.125 -0.607 -12.461 1 36.94 17 TRP B O 1
ATOM 3306 N N . LEU B 1 18 ? 22.859 -0.5 -14.633 1 37.22 18 LEU B N 1
ATOM 3307 C CA . LEU B 1 18 ? 22.531 -1.915 -14.766 1 37.22 18 LEU B CA 1
ATOM 3308 C C . LEU B 1 18 ? 23.766 -2.785 -14.531 1 37.22 18 LEU B C 1
ATOM 3310 O O . LEU B 1 18 ? 23.656 -3.877 -13.969 1 37.22 18 LEU B O 1
ATOM 3314 N N . GLU B 1 19 ? 24.875 -2.211 -15.07 1 40.44 19 GLU B N 1
ATOM 3315 C CA . GLU B 1 19 ? 26.109 -2.938 -14.789 1 40.44 19 GLU B CA 1
ATOM 3316 C C . GLU B 1 19 ? 26.391 -2.986 -13.289 1 40.44 19 GLU B C 1
ATOM 3318 O O . GLU B 1 19 ? 26.797 -4.023 -12.766 1 40.44 19 GLU B O 1
ATOM 3323 N N . GLY B 1 20 ? 26.188 -1.892 -12.625 1 39.69 20 GLY B N 1
ATOM 3324 C CA . GLY B 1 20 ? 26.344 -1.895 -11.18 1 39.69 20 GLY B CA 1
ATOM 3325 C C . GLY B 1 20 ? 25.375 -2.818 -10.469 1 39.69 20 GLY B C 1
ATOM 3326 O O . GLY B 1 20 ? 25.75 -3.561 -9.562 1 39.69 20 GLY B O 1
ATOM 3327 N N . TRP B 1 21 ? 24.188 -2.771 -10.812 1 37.75 21 TRP B N 1
ATOM 3328 C CA . TRP B 1 21 ? 23.188 -3.701 -10.297 1 37.75 21 TRP B CA 1
ATOM 3329 C C . TRP B 1 21 ? 23.5 -5.133 -10.719 1 37.75 21 TRP B C 1
ATOM 3331 O O . TRP B 1 21 ? 23.391 -6.062 -9.914 1 37.75 21 TRP B O 1
ATOM 3341 N N . ARG B 1 22 ? 23.953 -5.391 -11.977 1 39 22 ARG B N 1
ATOM 3342 C CA . ARG B 1 22 ? 24.469 -6.672 -12.453 1 39 22 ARG B CA 1
ATOM 3343 C C . ARG B 1 22 ? 25.656 -7.133 -11.609 1 39 22 ARG B C 1
ATOM 3345 O O . ARG B 1 22 ? 25.75 -8.305 -11.258 1 39 22 ARG B O 1
ATOM 3352 N N . GLU B 1 23 ? 26.594 -6.176 -11.617 1 39.91 23 GLU B N 1
ATOM 3353 C CA . GLU B 1 23 ? 27.75 -6.512 -10.773 1 39.91 23 GLU B CA 1
ATOM 3354 C C . GLU B 1 23 ? 27.297 -6.82 -9.344 1 39.91 23 GLU B C 1
ATOM 3356 O O . GLU B 1 23 ? 27.812 -7.746 -8.719 1 39.91 23 GLU B O 1
ATOM 3361 N N . TYR B 1 24 ? 26.359 -6.039 -8.898 1 38.5 24 TYR B N 1
ATOM 3362 C CA . TYR B 1 24 ? 25.812 -6.309 -7.57 1 38.5 24 TYR B CA 1
ATOM 3363 C C . TYR B 1 24 ? 25.109 -7.664 -7.531 1 38.5 24 TYR B C 1
ATOM 3365 O O . TYR B 1 24 ? 25.328 -8.445 -6.602 1 38.5 24 TYR B O 1
ATOM 3373 N N . LEU B 1 25 ? 24.422 -8.016 -8.547 1 36.81 25 LEU B N 1
ATOM 3374 C CA . LEU B 1 25 ? 23.688 -9.273 -8.641 1 36.81 25 LEU B CA 1
ATOM 3375 C C . LEU B 1 25 ? 24.641 -10.438 -8.914 1 36.81 25 LEU B C 1
ATOM 3377 O O . LEU B 1 25 ? 24.391 -11.562 -8.477 1 36.81 25 LEU B O 1
ATOM 3381 N N . LYS B 1 26 ? 25.641 -10.352 -9.789 1 38.09 26 LYS B N 1
ATOM 3382 C CA . LYS B 1 26 ? 26.594 -11.383 -10.156 1 38.09 26 LYS B CA 1
ATOM 3383 C C . LYS B 1 26 ? 27.75 -11.445 -9.164 1 38.09 26 LYS B C 1
ATOM 3385 O O . LYS B 1 26 ? 28.562 -12.375 -9.195 1 38.09 26 LYS B O 1
ATOM 3390 N N . SER B 1 27 ? 28.156 -10.359 -8.523 1 35.03 27 SER B N 1
ATOM 3391 C CA . SER B 1 27 ? 29.391 -10.453 -7.738 1 35.03 27 SER B CA 1
ATOM 3392 C C . SER B 1 27 ? 29.266 -11.523 -6.652 1 35.03 27 SER B C 1
ATOM 3394 O O . SER B 1 27 ? 28.234 -11.609 -5.977 1 35.03 27 SER B O 1
ATOM 3396 N N . GLU B 1 28 ? 29.922 -12.625 -6.793 1 33.28 28 GLU B N 1
ATOM 3397 C CA . GLU B 1 28 ? 30.25 -13.625 -5.781 1 33.28 28 GLU B CA 1
ATOM 3398 C C . GLU B 1 28 ? 30.75 -12.961 -4.496 1 33.28 28 GLU B C 1
ATOM 3400 O O . GLU B 1 28 ? 31.312 -13.633 -3.631 1 33.28 28 GLU B O 1
ATOM 3405 N N . ALA B 1 29 ? 31.078 -11.633 -4.523 1 34.91 29 ALA B N 1
ATOM 3406 C CA . ALA B 1 29 ? 31.609 -11.148 -3.252 1 34.91 29 ALA B CA 1
ATOM 3407 C C . ALA B 1 29 ? 30.703 -11.539 -2.09 1 34.91 29 ALA B C 1
ATOM 3409 O O . ALA B 1 29 ? 29.484 -11.578 -2.232 1 34.91 29 ALA B O 1
ATOM 3410 N N . PRO B 1 30 ? 31.266 -12.078 -1.09 1 33.84 30 PRO B N 1
ATOM 3411 C CA . PRO B 1 30 ? 30.422 -12.328 0.083 1 33.84 30 PRO B CA 1
ATOM 3412 C C . PRO B 1 30 ? 29.328 -11.266 0.264 1 33.84 30 PRO B C 1
ATOM 3414 O O . PRO B 1 30 ? 29.594 -10.07 0.107 1 33.84 30 PRO B O 1
ATOM 3417 N N . ARG B 1 31 ? 28.094 -11.492 -0.108 1 42.69 31 ARG B N 1
ATOM 3418 C CA . ARG B 1 31 ? 26.859 -10.719 0.086 1 42.69 31 ARG B CA 1
ATOM 3419 C C . ARG B 1 31 ? 26.953 -9.867 1.348 1 42.69 31 ARG B C 1
ATOM 3421 O O . ARG B 1 31 ? 26.656 -10.344 2.447 1 42.69 31 ARG B O 1
ATOM 3428 N N . THR B 1 32 ? 28 -9.172 1.53 1 45.44 32 THR B N 1
ATOM 3429 C CA . THR B 1 32 ? 27.906 -8.242 2.646 1 45.44 32 THR B CA 1
ATOM 3430 C C . THR B 1 32 ? 26.672 -7.359 2.518 1 45.44 32 THR B C 1
ATOM 3432 O O . THR B 1 32 ? 26.438 -6.758 1.466 1 45.44 32 THR B O 1
ATOM 3435 N N . ASP B 1 33 ? 25.641 -7.652 3.303 1 58.84 33 ASP B N 1
ATOM 3436 C CA . ASP B 1 33 ? 24.312 -7.035 3.371 1 58.84 33 ASP B CA 1
ATOM 3437 C C . ASP B 1 33 ? 24.422 -5.523 3.533 1 58.84 33 ASP B C 1
ATOM 3439 O O . ASP B 1 33 ? 23.469 -4.867 3.957 1 58.84 33 ASP B O 1
ATOM 3443 N N . SER B 1 34 ? 25.562 -4.906 3.293 1 58.06 34 SER B N 1
ATOM 3444 C CA . SER B 1 34 ? 25.734 -3.471 3.48 1 58.06 34 SER B CA 1
ATOM 3445 C C . SER B 1 34 ? 24.953 -2.682 2.438 1 58.06 34 SER B C 1
ATOM 3447 O O . SER B 1 34 ? 24.5 -1.568 2.705 1 58.06 34 SER B O 1
ATOM 3449 N N . HIS B 1 35 ? 24.719 -3.311 1.319 1 67.06 35 HIS B N 1
ATOM 3450 C CA . HIS B 1 35 ? 24.047 -2.604 0.231 1 67.06 35 HIS B CA 1
ATOM 3451 C C . HIS B 1 35 ? 22.547 -2.537 0.458 1 67.06 35 HIS B C 1
ATOM 3453 O O . HIS B 1 35 ? 21.859 -1.72 -0.156 1 67.06 35 HIS B O 1
ATOM 3459 N N . LEU B 1 36 ? 22.141 -3.279 1.41 1 76.25 36 LEU B N 1
ATOM 3460 C CA . LEU B 1 36 ? 20.688 -3.344 1.625 1 76.25 36 LEU B CA 1
ATOM 3461 C C . LEU B 1 36 ? 20.172 -2.047 2.238 1 76.25 36 LEU B C 1
ATOM 3463 O O . LEU B 1 36 ? 19.016 -1.685 2.045 1 76.25 36 LEU B O 1
ATOM 3467 N N . ASN B 1 37 ? 21.016 -1.336 2.896 1 74.38 37 ASN B N 1
ATOM 3468 C CA . ASN B 1 37 ? 20.609 -0.095 3.547 1 74.38 37 ASN B CA 1
ATOM 3469 C C . ASN B 1 37 ? 20.328 1.003 2.529 1 74.38 37 ASN B C 1
ATOM 3471 O O . ASN B 1 37 ? 19.672 2 2.854 1 74.38 37 ASN B O 1
ATOM 3475 N N . GLN B 1 38 ? 20.781 0.724 1.337 1 69.75 38 GLN B N 1
ATOM 3476 C CA . GLN B 1 38 ? 20.484 1.668 0.265 1 69.75 38 GLN B CA 1
ATOM 3477 C C . GLN B 1 38 ? 19.094 1.432 -0.301 1 69.75 38 GLN B C 1
ATOM 3479 O O . GLN B 1 38 ? 18.469 2.35 -0.844 1 69.75 38 GLN B O 1
ATOM 3484 N N . ALA B 1 39 ? 18.75 0.255 -0.053 1 70.12 39 ALA B N 1
ATOM 3485 C CA . ALA B 1 39 ? 17.5 -0.15 -0.703 1 70.12 39 ALA B CA 1
ATOM 3486 C C . ALA B 1 39 ? 16.312 0.013 0.239 1 70.12 39 ALA B C 1
ATOM 3488 O O . ALA B 1 39 ? 15.188 0.233 -0.208 1 70.12 39 ALA B O 1
ATOM 3489 N N . ASN B 1 40 ? 16.641 -0.16 1.529 1 81.56 40 ASN B N 1
ATOM 3490 C CA . ASN B 1 40 ? 15.531 -0.177 2.475 1 81.56 40 ASN B CA 1
ATOM 3491 C C . ASN B 1 40 ? 15.977 0.268 3.867 1 81.56 40 ASN B C 1
ATOM 3493 O O . ASN B 1 40 ? 17.172 0.399 4.129 1 81.56 40 ASN B O 1
ATOM 3497 N N . ASN B 1 41 ? 15.016 0.508 4.738 1 83.56 41 ASN B N 1
ATOM 3498 C CA . ASN B 1 41 ? 15.281 0.925 6.109 1 83.56 41 ASN B CA 1
ATOM 3499 C C . ASN B 1 41 ? 15.688 -0.257 6.988 1 83.56 41 ASN B C 1
ATOM 3501 O O . ASN B 1 41 ? 15.156 -1.359 6.832 1 83.56 41 ASN B O 1
ATOM 3505 N N . GLU B 1 42 ? 16.609 -0.003 7.848 1 88.56 42 GLU B N 1
ATOM 3506 C CA . GLU B 1 42 ? 17 -1.01 8.828 1 88.56 42 GLU B CA 1
ATOM 3507 C C . GLU B 1 42 ? 16.484 -0.662 10.219 1 88.56 42 GLU B C 1
ATOM 3509 O O . GLU B 1 42 ? 16.625 0.471 10.68 1 88.56 42 GLU B O 1
ATOM 3514 N N . TYR B 1 43 ? 15.852 -1.575 10.828 1 92.25 43 TYR B N 1
ATOM 3515 C CA . TYR B 1 43 ? 15.398 -1.471 12.211 1 92.25 43 TYR B CA 1
ATOM 3516 C C . TYR B 1 43 ? 16.375 -2.15 13.164 1 92.25 43 TYR B C 1
ATOM 3518 O O . TYR B 1 43 ? 17.109 -3.062 12.766 1 92.25 43 TYR B O 1
ATOM 3526 N N . THR B 1 44 ? 16.359 -1.702 14.391 1 92.56 44 THR B N 1
ATOM 3527 C CA . THR B 1 44 ? 17.219 -2.336 15.383 1 92.56 44 THR B CA 1
ATOM 3528 C C . THR B 1 44 ? 16.531 -3.553 16 1 92.56 44 THR B C 1
ATOM 3530 O O . THR B 1 44 ? 15.297 -3.637 16 1 92.56 44 THR B O 1
ATOM 3533 N N . GLU B 1 45 ? 17.312 -4.438 16.484 1 93.75 45 GLU B N 1
ATOM 3534 C CA . GLU B 1 45 ? 16.766 -5.594 17.188 1 93.75 45 GLU B CA 1
ATOM 3535 C C . GLU B 1 45 ? 15.93 -5.168 18.391 1 93.75 45 GLU B C 1
ATOM 3537 O O . GLU B 1 45 ? 14.914 -5.793 18.703 1 93.75 45 GLU B O 1
ATOM 3542 N N . GLU B 1 46 ? 16.359 -4.164 19.078 1 94.25 46 GLU B N 1
ATOM 3543 C CA . GLU B 1 46 ? 15.641 -3.656 20.25 1 94.25 46 GLU B CA 1
ATOM 3544 C C . GLU B 1 46 ? 14.234 -3.201 19.891 1 94.25 46 GLU B C 1
ATOM 3546 O O . GLU B 1 46 ? 13.281 -3.465 20.625 1 94.25 46 GLU B O 1
ATOM 3551 N N . GLU B 1 47 ? 14.125 -2.529 18.797 1 94.44 47 GLU B N 1
ATOM 3552 C CA . GLU B 1 47 ? 12.812 -2.098 18.328 1 94.44 47 GLU B CA 1
ATOM 3553 C C . GLU B 1 47 ? 11.891 -3.289 18.109 1 94.44 47 GLU B C 1
ATOM 3555 O O . GLU B 1 47 ? 10.703 -3.232 18.438 1 94.44 47 GLU B O 1
ATOM 3560 N N . LEU B 1 48 ? 12.453 -4.344 17.547 1 96.06 48 LEU B N 1
ATOM 3561 C CA . LEU B 1 48 ? 11.648 -5.527 17.25 1 96.06 48 LEU B CA 1
ATOM 3562 C C . LEU B 1 48 ? 11.242 -6.238 18.547 1 96.06 48 LEU B C 1
ATOM 3564 O O . LEU B 1 48 ? 10.133 -6.762 18.641 1 96.06 48 LEU B O 1
ATOM 3568 N N . ARG B 1 49 ? 12.156 -6.285 19.5 1 95.56 49 ARG B N 1
ATOM 3569 C CA . ARG B 1 49 ? 11.852 -6.902 20.781 1 95.56 49 ARG B CA 1
ATOM 3570 C C . ARG B 1 49 ? 10.719 -6.164 21.484 1 95.56 49 ARG B C 1
ATOM 3572 O O . ARG B 1 49 ? 9.812 -6.793 22.047 1 95.56 49 ARG B O 1
ATOM 3579 N N . VAL B 1 50 ? 10.797 -4.891 21.453 1 95.75 50 VAL B N 1
ATOM 3580 C CA . VAL B 1 50 ? 9.742 -4.09 22.062 1 95.75 50 VAL B CA 1
ATOM 3581 C C . VAL B 1 50 ? 8.422 -4.316 21.328 1 95.75 50 VAL B C 1
ATOM 3583 O O . VAL B 1 50 ? 7.383 -4.531 21.953 1 95.75 50 VAL B O 1
ATOM 3586 N N . ALA B 1 51 ? 8.492 -4.324 20.031 1 96.12 51 ALA B N 1
ATOM 3587 C CA . ALA B 1 51 ? 7.301 -4.457 19.203 1 96.12 51 ALA B CA 1
ATOM 3588 C C . ALA B 1 51 ? 6.609 -5.793 19.438 1 96.12 51 ALA B C 1
ATOM 3590 O O . ALA B 1 51 ? 5.383 -5.891 19.344 1 96.12 51 ALA B O 1
ATOM 3591 N N . THR B 1 52 ? 7.336 -6.824 19.734 1 96.38 52 THR B N 1
ATOM 3592 C CA . THR B 1 52 ? 6.809 -8.18 19.828 1 96.38 52 THR B CA 1
ATOM 3593 C C . THR B 1 52 ? 6.773 -8.664 21.266 1 96.38 52 THR B C 1
ATOM 3595 O O . THR B 1 52 ? 6.578 -9.852 21.531 1 96.38 52 THR B O 1
ATOM 3598 N N . LYS B 1 53 ? 7.031 -7.758 22.188 1 95.88 53 LYS B N 1
ATOM 3599 C CA . LYS B 1 53 ? 7.152 -8.148 23.594 1 95.88 53 LYS B CA 1
ATOM 3600 C C . LYS B 1 53 ? 8.156 -9.281 23.75 1 95.88 53 LYS B C 1
ATOM 3602 O O . LYS B 1 53 ? 7.84 -10.32 24.344 1 95.88 53 LYS B O 1
ATOM 3607 N N . ASP B 1 54 ? 9.305 -9.039 23.172 1 95.44 54 ASP B N 1
ATOM 3608 C CA . ASP B 1 54 ? 10.438 -9.961 23.219 1 95.44 54 ASP B CA 1
ATOM 3609 C C . ASP B 1 54 ? 10.086 -11.281 22.531 1 95.44 54 ASP B C 1
ATOM 3611 O O . ASP B 1 54 ? 10.305 -12.359 23.094 1 95.44 54 ASP B O 1
ATOM 3615 N N . PHE B 1 55 ? 9.438 -11.133 21.406 1 93.56 55 PHE B N 1
ATOM 3616 C CA . PHE B 1 55 ? 9.07 -12.273 20.578 1 93.56 55 PHE B CA 1
ATOM 3617 C C . PHE B 1 55 ? 8.266 -13.297 21.375 1 93.56 55 PHE B C 1
ATOM 3619 O O . PHE B 1 55 ? 8.539 -14.492 21.297 1 93.56 55 PHE B O 1
ATOM 3626 N N . ASP B 1 56 ? 7.359 -12.789 22.031 1 93.75 56 ASP B N 1
ATOM 3627 C CA . ASP B 1 56 ? 6.457 -13.617 22.828 1 93.75 56 ASP B CA 1
ATOM 3628 C C . ASP B 1 56 ? 5.652 -14.555 21.938 1 93.75 56 ASP B C 1
ATOM 3630 O O . ASP B 1 56 ? 5.223 -14.172 20.844 1 93.75 56 ASP B O 1
ATOM 3634 N N . ALA B 1 57 ? 5.359 -15.734 22.438 1 91.31 57 ALA B N 1
ATOM 3635 C CA . ALA B 1 57 ? 4.621 -16.75 21.688 1 91.31 57 ALA B CA 1
ATOM 3636 C C . ALA B 1 57 ? 3.207 -16.281 21.375 1 91.31 57 ALA B C 1
ATOM 3638 O O . ALA B 1 57 ? 2.645 -16.641 20.328 1 91.31 57 ALA B O 1
ATOM 3639 N N . ALA B 1 58 ? 2.684 -15.461 22.188 1 92.31 58 ALA B N 1
ATOM 3640 C CA . ALA B 1 58 ? 1.337 -14.938 21.984 1 92.31 58 ALA B CA 1
ATOM 3641 C C . ALA B 1 58 ? 1.278 -14.062 20.734 1 92.31 58 ALA B C 1
ATOM 3643 O O . ALA B 1 58 ? 0.205 -13.852 20.172 1 92.31 58 ALA B O 1
ATOM 3644 N N . CYS B 1 59 ? 2.369 -13.602 20.281 1 93.44 59 CYS B N 1
ATOM 3645 C CA . CYS B 1 59 ? 2.459 -12.719 19.125 1 93.44 59 CYS B CA 1
ATOM 3646 C C . CYS B 1 59 ? 2.74 -13.516 17.859 1 93.44 59 CYS B C 1
ATOM 3648 O O . CYS B 1 59 ? 2.746 -12.961 16.75 1 93.44 59 CYS B O 1
ATOM 3650 N N . MET B 1 60 ? 2.912 -14.781 17.969 1 92.81 60 MET B N 1
ATOM 3651 C CA . MET B 1 60 ? 3.291 -15.594 16.812 1 92.81 60 MET B CA 1
ATOM 3652 C C . MET B 1 60 ? 2.098 -15.82 15.891 1 92.81 60 MET B C 1
ATOM 3654 O O . MET B 1 60 ? 1.029 -16.234 16.344 1 92.81 60 MET B O 1
ATOM 3658 N N . LEU B 1 61 ? 2.225 -15.5 14.672 1 90.44 61 LEU B N 1
ATOM 3659 C CA . LEU B 1 61 ? 1.19 -15.672 13.656 1 90.44 61 LEU B CA 1
ATOM 3660 C C . LEU B 1 61 ? 1.317 -17.031 12.977 1 90.44 61 LEU B C 1
ATOM 3662 O O . LEU B 1 61 ? 0.315 -17.625 12.578 1 90.44 61 LEU B O 1
ATOM 3666 N N . GLY B 1 62 ? 2.518 -17.422 12.734 1 85 62 GLY B N 1
ATOM 3667 C CA . GLY B 1 62 ? 2.764 -18.688 12.07 1 85 62 GLY B CA 1
ATOM 3668 C C . GLY B 1 62 ? 4.238 -19.016 11.953 1 85 62 GLY B C 1
ATOM 3669 O O . GLY B 1 62 ? 5.094 -18.203 12.305 1 85 62 GLY B O 1
ATOM 3670 N N . SER B 1 63 ? 4.426 -20.281 11.648 1 80.31 63 SER B N 1
ATOM 3671 C CA . SER B 1 63 ? 5.781 -20.766 11.414 1 80.31 63 SER B CA 1
ATOM 3672 C C . SER B 1 63 ? 5.895 -21.453 10.055 1 80.31 63 SER B C 1
ATOM 3674 O O . SER B 1 63 ? 4.953 -22.125 9.609 1 80.31 63 SER B O 1
ATOM 3676 N N . GLY B 1 64 ? 6.848 -20.969 9.281 1 65.56 64 GLY B N 1
ATOM 3677 C CA . GLY B 1 64 ? 7.086 -21.672 8.031 1 65.56 64 GLY B CA 1
ATOM 3678 C C . GLY B 1 64 ? 8.453 -22.328 7.973 1 65.56 64 GLY B C 1
ATOM 3679 O O . GLY B 1 64 ? 9.148 -22.422 8.984 1 65.56 64 GLY B O 1
ATOM 3680 N N . SER B 1 65 ? 8.719 -22.859 6.801 1 59.91 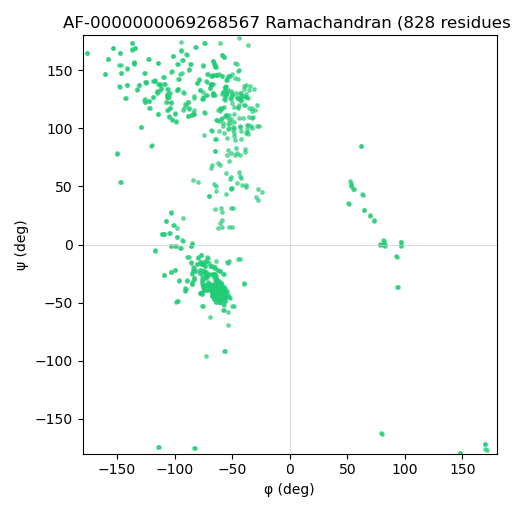65 SER B N 1
ATOM 3681 C CA . SER B 1 65 ? 9.93 -23.641 6.566 1 59.91 65 SER B CA 1
ATOM 3682 C C . SER B 1 65 ? 11.18 -22.812 6.883 1 59.91 65 SER B C 1
ATOM 3684 O O . SER B 1 65 ? 12.195 -23.359 7.301 1 59.91 65 SER B O 1
ATOM 3686 N N . PHE B 1 66 ? 11.016 -21.516 6.777 1 67.31 66 PHE B N 1
ATOM 3687 C CA . PHE B 1 66 ? 12.258 -20.766 6.859 1 67.31 66 PHE B CA 1
ATOM 3688 C C . PHE B 1 66 ? 12.258 -19.844 8.07 1 67.31 66 PHE B C 1
ATOM 3690 O O . PHE B 1 66 ? 13.25 -19.172 8.344 1 67.31 66 PHE B O 1
ATOM 3697 N N . GLY B 1 67 ? 11.133 -19.812 8.75 1 79.5 67 GLY B N 1
ATOM 3698 C CA . GLY B 1 67 ? 11.172 -18.938 9.906 1 79.5 67 GLY B CA 1
ATOM 3699 C C . GLY B 1 67 ? 9.812 -18.719 10.539 1 79.5 67 GLY B C 1
ATOM 3700 O O . GLY B 1 67 ? 8.867 -19.453 10.242 1 79.5 67 GLY B O 1
ATOM 3701 N N . MET B 1 68 ? 9.914 -17.844 11.523 1 90.5 68 MET B N 1
ATOM 3702 C CA . MET B 1 68 ? 8.727 -17.531 12.305 1 90.5 68 MET B CA 1
ATOM 3703 C C . MET B 1 68 ? 8.242 -16.109 12.008 1 90.5 68 MET B C 1
ATOM 3705 O O . MET B 1 68 ? 9.047 -15.219 11.742 1 90.5 68 MET B O 1
ATOM 3709 N N . VAL B 1 69 ? 6.934 -16 12.016 1 95.06 69 VAL B N 1
ATOM 3710 C CA . VAL B 1 69 ? 6.359 -14.688 11.789 1 95.06 69 VAL B CA 1
ATOM 3711 C C . VAL B 1 69 ? 5.613 -14.227 13.047 1 95.06 69 VAL B C 1
ATOM 3713 O O . VAL B 1 69 ? 4.816 -14.977 13.609 1 95.06 69 VAL B O 1
ATOM 3716 N N . TYR B 1 70 ? 5.879 -13.016 13.5 1 96.31 70 TYR B N 1
ATOM 3717 C CA . TYR B 1 70 ? 5.277 -12.43 14.688 1 96.31 70 TYR B CA 1
ATOM 3718 C C . TYR B 1 70 ? 4.477 -11.188 14.336 1 96.31 70 TYR B C 1
ATOM 3720 O O . TYR B 1 70 ? 4.887 -10.398 13.484 1 96.31 70 TYR B O 1
ATOM 3728 N N . ARG B 1 71 ? 3.395 -11.086 14.992 1 97 71 ARG B N 1
ATOM 3729 C CA . ARG B 1 71 ? 2.699 -9.805 14.977 1 97 71 ARG B CA 1
ATOM 3730 C C . ARG B 1 71 ? 3.324 -8.836 15.969 1 97 71 ARG B C 1
ATOM 3732 O O . ARG B 1 71 ? 3.709 -9.227 17.078 1 97 71 ARG B O 1
ATOM 3739 N N . GLY B 1 72 ? 3.455 -7.59 15.602 1 96.69 72 GLY B N 1
ATOM 3740 C CA . GLY B 1 72 ? 4.023 -6.586 16.484 1 96.69 72 GLY B CA 1
ATOM 3741 C C . GLY B 1 72 ? 3.426 -5.207 16.281 1 96.69 72 GLY B C 1
ATOM 3742 O O . GLY B 1 72 ? 2.725 -4.965 15.305 1 96.69 72 GLY B O 1
ATOM 3743 N N . ALA B 1 73 ? 3.676 -4.332 17.266 1 95.38 73 ALA B N 1
ATOM 3744 C CA . ALA B 1 73 ? 3.357 -2.908 17.188 1 95.38 73 ALA B CA 1
ATOM 3745 C C . ALA B 1 73 ? 4.609 -2.053 17.359 1 95.38 73 ALA B C 1
ATOM 3747 O O . ALA B 1 73 ? 5.215 -2.051 18.438 1 95.38 73 ALA B O 1
ATOM 3748 N N . MET B 1 74 ? 4.945 -1.312 16.359 1 95.38 74 MET B N 1
ATOM 3749 C CA . MET B 1 74 ? 6.133 -0.465 16.438 1 95.38 74 MET B CA 1
ATOM 3750 C C . MET B 1 74 ? 5.883 0.749 17.328 1 95.38 74 MET B C 1
ATOM 3752 O O . MET B 1 74 ? 4.75 1.005 17.734 1 95.38 74 MET B O 1
ATOM 3756 N N . ASN B 1 75 ? 6.918 1.506 17.578 1 91.94 75 ASN B N 1
ATOM 3757 C CA . ASN B 1 75 ? 6.828 2.664 18.453 1 91.94 75 ASN B CA 1
ATOM 3758 C C . ASN B 1 75 ? 5.906 3.736 17.891 1 91.94 75 ASN B C 1
ATOM 3760 O O . ASN B 1 75 ? 5.285 4.492 18.641 1 91.94 75 ASN B O 1
ATOM 3764 N N . ASP B 1 76 ? 5.793 3.752 16.656 1 92.94 76 ASP B N 1
ATOM 3765 C CA . ASP B 1 76 ? 4.98 4.773 16 1 92.94 76 ASP B CA 1
ATOM 3766 C C . ASP B 1 76 ? 3.516 4.352 15.938 1 92.94 76 ASP B C 1
ATOM 3768 O O . ASP B 1 76 ? 2.682 5.062 15.367 1 92.94 76 ASP B O 1
ATOM 3772 N N . GLY B 1 77 ? 3.223 3.203 16.422 1 93 77 GLY B N 1
ATOM 3773 C CA . GLY B 1 77 ? 1.853 2.713 16.453 1 93 77 GLY B CA 1
ATOM 3774 C C . GLY B 1 77 ? 1.523 1.806 15.281 1 93 77 GLY B C 1
ATOM 3775 O O . GLY B 1 77 ? 0.43 1.24 15.219 1 93 77 GLY B O 1
ATOM 3776 N N . THR B 1 78 ? 2.428 1.588 14.438 1 94.81 78 THR B N 1
ATOM 3777 C CA . THR B 1 78 ? 2.182 0.769 13.258 1 94.81 78 THR B CA 1
ATOM 3778 C C . THR B 1 78 ? 2.133 -0.711 13.625 1 94.81 78 THR B C 1
ATOM 3780 O O . THR B 1 78 ? 3.039 -1.223 14.281 1 94.81 78 THR B O 1
ATOM 3783 N N . GLU B 1 79 ? 1.083 -1.307 13.234 1 95.44 79 GLU B N 1
ATOM 3784 C CA . GLU B 1 79 ? 1.029 -2.762 13.352 1 95.44 79 GLU B CA 1
ATOM 3785 C C . GLU B 1 79 ? 1.828 -3.432 12.234 1 95.44 79 GLU B C 1
ATOM 3787 O O . GLU B 1 79 ? 1.686 -3.076 11.062 1 95.44 79 GLU B O 1
ATOM 3792 N N . VAL B 1 80 ? 2.648 -4.41 12.633 1 97.5 80 VAL B N 1
ATOM 3793 C CA . VAL B 1 80 ? 3.553 -5.004 11.656 1 97.5 80 VAL B CA 1
ATOM 3794 C C . VAL B 1 80 ? 3.543 -6.523 11.797 1 97.5 80 VAL B C 1
ATOM 3796 O O . VAL B 1 80 ? 3.092 -7.055 12.812 1 97.5 80 VAL B O 1
ATOM 3799 N N . ALA B 1 81 ? 3.908 -7.207 10.727 1 97.38 81 ALA B N 1
ATOM 3800 C CA . ALA B 1 81 ? 4.301 -8.617 10.742 1 97.38 81 ALA B CA 1
ATOM 3801 C C . ALA B 1 81 ? 5.812 -8.766 10.586 1 97.38 81 ALA B C 1
ATOM 3803 O O . ALA B 1 81 ? 6.402 -8.234 9.648 1 97.38 81 ALA B O 1
ATOM 3804 N N . ILE B 1 82 ? 6.426 -9.469 11.477 1 96.75 82 ILE B N 1
ATOM 3805 C CA . ILE B 1 82 ? 7.875 -9.617 11.5 1 96.75 82 ILE B CA 1
ATOM 3806 C C . ILE B 1 82 ? 8.25 -11.07 11.227 1 96.75 82 ILE B C 1
ATOM 3808 O O . ILE B 1 82 ? 7.949 -11.961 12.023 1 96.75 82 ILE B O 1
ATOM 3812 N N . LYS B 1 83 ? 8.852 -11.32 10.109 1 94.56 83 LYS B N 1
ATOM 3813 C CA . LYS B 1 83 ? 9.375 -12.633 9.758 1 94.56 83 LYS B CA 1
ATOM 3814 C C . LYS B 1 83 ? 10.828 -12.781 10.211 1 94.56 83 LYS B C 1
ATOM 3816 O O . LYS B 1 83 ? 11.695 -12.016 9.789 1 94.56 83 LYS B O 1
ATOM 3821 N N . VAL B 1 84 ? 11.094 -13.734 11.039 1 94 84 VAL B N 1
ATOM 3822 C CA . VAL B 1 84 ? 12.438 -13.984 11.555 1 94 84 VAL B CA 1
ATOM 3823 C C . VAL B 1 84 ? 13.047 -15.188 10.836 1 94 84 VAL B C 1
ATOM 3825 O O . VAL B 1 84 ? 12.484 -16.281 10.859 1 94 84 VAL B O 1
ATOM 3828 N N . LEU B 1 85 ? 14.141 -14.93 10.25 1 91.06 85 LEU B N 1
ATOM 3829 C CA . LEU B 1 85 ? 14.859 -15.969 9.516 1 91.06 85 LEU B CA 1
ATOM 3830 C C . LEU B 1 85 ? 16.109 -16.406 10.273 1 91.06 85 LEU B C 1
ATOM 3832 O O . LEU B 1 85 ? 17.031 -15.609 10.484 1 91.06 85 LEU B O 1
ATOM 3836 N N . GLN B 1 86 ? 16.188 -17.641 10.562 1 85.19 86 GLN B N 1
ATOM 3837 C CA . GLN B 1 86 ? 17.328 -18.188 11.312 1 85.19 86 GLN B CA 1
ATOM 3838 C C . GLN B 1 86 ? 18.484 -18.516 10.391 1 85.19 86 GLN B C 1
ATOM 3840 O O . GLN B 1 86 ? 19.656 -18.453 10.805 1 85.19 86 GLN B O 1
ATOM 3845 N N . ILE B 1 87 ? 18.188 -18.938 9.211 1 79.56 87 ILE B N 1
ATOM 3846 C CA . ILE B 1 87 ? 19.172 -19.156 8.164 1 79.56 87 ILE B CA 1
ATOM 3847 C C . ILE B 1 87 ? 18.844 -18.266 6.961 1 79.56 87 ILE B C 1
ATOM 3849 O O . ILE B 1 87 ? 18.219 -18.719 5.996 1 79.56 87 ILE B O 1
ATOM 3853 N N . PRO B 1 88 ? 19.297 -17.047 7 1 76 88 PRO B N 1
ATOM 3854 C CA . PRO B 1 88 ? 18.875 -16.031 6.039 1 76 88 PRO B CA 1
ATOM 3855 C C . PRO B 1 88 ? 19.172 -16.422 4.594 1 76 88 PRO B C 1
ATOM 3857 O O . PRO B 1 88 ? 18.375 -16.109 3.693 1 76 88 PRO B O 1
ATOM 3860 N N . GLU B 1 89 ? 20.266 -17.062 4.363 1 71.62 89 GLU B N 1
ATOM 3861 C CA . GLU B 1 89 ? 20.625 -17.438 3.006 1 71.62 89 GLU B CA 1
ATOM 3862 C C . GLU B 1 89 ? 19.625 -18.438 2.424 1 71.62 89 GLU B C 1
ATOM 3864 O O . GLU B 1 89 ? 19.25 -18.328 1.259 1 71.62 89 GLU B O 1
ATOM 3869 N N . GLU B 1 90 ? 19.203 -19.266 3.256 1 67.94 90 GLU B N 1
ATOM 3870 C CA . GLU B 1 90 ? 18.25 -20.281 2.824 1 67.94 90 GLU B CA 1
ATOM 3871 C C . GLU B 1 90 ? 16.844 -19.688 2.705 1 67.94 90 GLU B C 1
ATOM 3873 O O . GLU B 1 90 ? 16.047 -20.141 1.888 1 67.94 90 GLU B O 1
ATOM 3878 N N . GLY B 1 91 ? 16.688 -18.641 3.381 1 71.38 91 GLY B N 1
ATOM 3879 C CA . GLY B 1 91 ? 15.359 -18.062 3.43 1 71.38 91 GLY B CA 1
ATOM 3880 C C . GLY B 1 91 ? 15.141 -16.984 2.375 1 71.38 91 GLY B C 1
ATOM 3881 O O . GLY B 1 91 ? 14.062 -16.391 2.301 1 71.38 91 GLY B O 1
ATOM 3882 N N . GLY B 1 92 ? 16.141 -16.797 1.539 1 79.12 92 GLY B N 1
ATOM 3883 C CA . GLY B 1 92 ? 15.984 -15.844 0.458 1 79.12 92 GLY B CA 1
ATOM 3884 C C . GLY B 1 92 ? 15.93 -14.406 0.938 1 79.12 92 GLY B C 1
ATOM 3885 O O . GLY B 1 92 ? 15.273 -13.562 0.326 1 79.12 92 GLY B O 1
ATOM 3886 N N . PHE B 1 93 ? 16.5 -14.117 2.107 1 85.75 93 PHE B N 1
ATOM 3887 C CA . PHE B 1 93 ? 16.469 -12.812 2.75 1 85.75 93 PHE B CA 1
ATOM 3888 C C . PHE B 1 93 ? 16.859 -11.711 1.768 1 85.75 93 PHE B C 1
ATOM 3890 O O . PHE B 1 93 ? 16.109 -10.758 1.556 1 85.75 93 PHE B O 1
ATOM 3897 N N . GLU B 1 94 ? 17.891 -11.844 1.179 1 82.38 94 GLU B N 1
ATOM 3898 C CA . GLU B 1 94 ? 18.406 -10.805 0.295 1 82.38 94 GLU B CA 1
ATOM 3899 C C . GLU B 1 94 ? 17.5 -10.633 -0.93 1 82.38 94 GLU B C 1
ATOM 3901 O O . GLU B 1 94 ? 17.25 -9.508 -1.361 1 82.38 94 GLU B O 1
ATOM 3906 N N . ASP B 1 95 ? 17.094 -11.742 -1.48 1 82.19 95 ASP B N 1
ATOM 3907 C CA . ASP B 1 95 ? 16.234 -11.695 -2.652 1 82.19 95 ASP B CA 1
ATOM 3908 C C . ASP B 1 95 ? 14.914 -10.992 -2.332 1 82.19 95 ASP B C 1
ATOM 3910 O O . ASP B 1 95 ? 14.43 -10.188 -3.125 1 82.19 95 ASP B O 1
ATOM 3914 N N . GLU B 1 96 ? 14.43 -11.312 -1.228 1 87.44 96 GLU B N 1
ATOM 3915 C CA . GLU B 1 96 ? 13.164 -10.711 -0.81 1 87.44 96 GLU B CA 1
ATOM 3916 C C . GLU B 1 96 ? 13.312 -9.203 -0.631 1 87.44 96 GLU B C 1
ATOM 3918 O O . GLU B 1 96 ? 12.469 -8.43 -1.102 1 87.44 96 GLU B O 1
ATOM 3923 N N . VAL B 1 97 ? 14.344 -8.773 0.028 1 86.69 97 VAL B N 1
ATOM 3924 C CA . VAL B 1 97 ? 14.586 -7.352 0.221 1 86.69 97 VAL B CA 1
ATOM 3925 C C . VAL B 1 97 ? 14.773 -6.672 -1.134 1 86.69 97 VAL B C 1
ATOM 3927 O O . VAL B 1 97 ? 14.203 -5.609 -1.387 1 86.69 97 VAL B O 1
ATOM 3930 N N . LYS B 1 98 ? 15.469 -7.277 -1.976 1 83.5 98 LYS B N 1
ATOM 3931 C CA . LYS B 1 98 ? 15.758 -6.711 -3.291 1 83.5 98 LYS B CA 1
ATOM 3932 C C . LYS B 1 98 ? 14.477 -6.555 -4.113 1 83.5 98 LYS B C 1
ATOM 3934 O O . LYS B 1 98 ? 14.227 -5.492 -4.684 1 83.5 98 LYS B O 1
ATOM 3939 N N . VAL B 1 99 ? 13.75 -7.59 -4.148 1 88.06 99 VAL B N 1
ATOM 3940 C CA . VAL B 1 99 ? 12.547 -7.602 -4.977 1 88.06 99 VAL B CA 1
ATOM 3941 C C . VAL B 1 99 ? 11.539 -6.594 -4.434 1 88.06 99 VAL B C 1
ATOM 3943 O O . VAL B 1 99 ? 11.031 -5.746 -5.176 1 88.06 99 VAL B O 1
ATOM 3946 N N . LEU B 1 100 ? 11.32 -6.609 -3.174 1 90.25 100 LEU B N 1
ATOM 3947 C CA . LEU B 1 100 ? 10.25 -5.789 -2.609 1 90.25 100 LEU B CA 1
ATOM 3948 C C . LEU B 1 100 ? 10.703 -4.344 -2.443 1 90.25 100 LEU B C 1
ATOM 3950 O O . LEU B 1 100 ? 9.883 -3.449 -2.25 1 90.25 100 LEU B O 1
ATOM 3954 N N . SER B 1 101 ? 11.953 -4.16 -2.482 1 86.06 101 SER B N 1
ATOM 3955 C CA . SER B 1 101 ? 12.43 -2.781 -2.475 1 86.06 101 SER B CA 1
ATOM 3956 C C . SER B 1 101 ? 12.289 -2.139 -3.85 1 86.06 101 SER B C 1
ATOM 3958 O O . SER B 1 101 ? 12.156 -0.917 -3.961 1 86.06 101 SER B O 1
ATOM 3960 N N . ARG B 1 102 ? 12.266 -2.943 -4.781 1 85.12 102 ARG B N 1
ATOM 3961 C CA . ARG B 1 102 ? 12.219 -2.436 -6.152 1 85.12 102 ARG B CA 1
ATOM 3962 C C . ARG B 1 102 ? 10.789 -2.434 -6.688 1 85.12 102 ARG B C 1
ATOM 3964 O O . ARG B 1 102 ? 10.367 -1.472 -7.332 1 85.12 102 ARG B O 1
ATOM 3971 N N . PHE B 1 103 ? 10.156 -3.5 -6.516 1 90.81 103 PHE B N 1
ATOM 3972 C CA . PHE B 1 103 ? 8.805 -3.656 -7.035 1 90.81 103 PHE B CA 1
ATOM 3973 C C . PHE B 1 103 ? 7.773 -3.168 -6.02 1 90.81 103 PHE B C 1
ATOM 3975 O O . PHE B 1 103 ? 7.57 -3.801 -4.98 1 90.81 103 PHE B O 1
ATOM 3982 N N . ARG B 1 104 ? 7.168 -2.074 -6.371 1 92.88 104 ARG B N 1
ATOM 3983 C CA . ARG B 1 104 ? 6.16 -1.475 -5.5 1 92.88 104 ARG B CA 1
ATOM 3984 C C . ARG B 1 104 ? 4.801 -1.426 -6.188 1 92.88 104 ARG B C 1
ATOM 3986 O O . ARG B 1 104 ? 4.676 -0.884 -7.285 1 92.88 104 ARG B O 1
ATOM 3993 N N . HIS B 1 105 ? 3.867 -1.931 -5.543 1 96 105 HIS B N 1
ATOM 3994 C CA . HIS B 1 105 ? 2.537 -2.086 -6.117 1 96 105 HIS B CA 1
ATOM 3995 C C . HIS B 1 105 ? 1.484 -2.275 -5.031 1 96 105 HIS B C 1
ATOM 3997 O O . HIS B 1 105 ? 1.753 -2.902 -4.004 1 96 105 HIS B O 1
ATOM 4003 N N . PRO B 1 106 ? 0.272 -1.767 -5.281 1 96.19 106 PRO B N 1
ATOM 4004 C CA . PRO B 1 106 ? -0.783 -1.892 -4.27 1 96.19 106 PRO B CA 1
ATOM 4005 C C . PRO B 1 106 ? -1.11 -3.346 -3.936 1 96.19 106 PRO B C 1
ATOM 4007 O O . PRO B 1 106 ? -1.678 -3.625 -2.877 1 96.19 106 PRO B O 1
ATOM 4010 N N . ASN B 1 107 ? -0.824 -4.242 -4.812 1 98.19 107 ASN B N 1
ATOM 4011 C CA . ASN B 1 107 ? -1.169 -5.641 -4.59 1 98.19 107 ASN B CA 1
ATOM 4012 C C . ASN B 1 107 ? 0.069 -6.48 -4.293 1 98.19 107 ASN B C 1
ATOM 4014 O O . ASN B 1 107 ? 0.063 -7.695 -4.5 1 98.19 107 ASN B O 1
ATOM 4018 N N . LEU B 1 108 ? 1.102 -5.875 -3.898 1 97.94 108 LEU B N 1
ATOM 4019 C CA . LEU B 1 108 ? 2.266 -6.496 -3.277 1 97.94 108 LEU B CA 1
ATOM 4020 C C . LEU B 1 108 ? 2.408 -6.051 -1.825 1 97.94 108 LEU B C 1
ATOM 4022 O O . LEU B 1 108 ? 2.207 -4.879 -1.509 1 97.94 108 LEU B O 1
ATOM 4026 N N . VAL B 1 109 ? 2.725 -6.98 -0.994 1 97.88 109 VAL B N 1
ATOM 4027 C CA . VAL B 1 109 ? 2.895 -6.652 0.418 1 97.88 109 VAL B CA 1
ATOM 4028 C C . VAL B 1 109 ? 3.984 -5.598 0.576 1 97.88 109 VAL B C 1
ATOM 4030 O O . VAL B 1 109 ? 4.996 -5.629 -0.128 1 97.88 109 VAL B O 1
ATOM 4033 N N . ILE B 1 110 ? 3.793 -4.742 1.521 1 96.94 110 ILE B N 1
ATOM 4034 C CA . ILE B 1 110 ? 4.75 -3.668 1.757 1 96.94 110 ILE B CA 1
ATOM 4035 C C . ILE B 1 110 ? 5.848 -4.152 2.705 1 96.94 110 ILE B C 1
ATOM 4037 O O . ILE B 1 110 ? 5.562 -4.566 3.832 1 96.94 110 ILE B O 1
ATOM 4041 N N . LEU B 1 111 ? 7.035 -4.18 2.227 1 95.56 111 LEU B N 1
ATOM 4042 C CA . LEU B 1 111 ? 8.203 -4.371 3.076 1 95.56 111 LEU B CA 1
ATOM 4043 C C . LEU B 1 111 ? 8.672 -3.041 3.66 1 95.56 111 LEU B C 1
ATOM 4045 O O . LEU B 1 111 ? 9.203 -2.193 2.938 1 95.56 111 LEU B O 1
ATOM 4049 N N . MET B 1 112 ? 8.531 -2.887 4.891 1 93.94 112 MET B N 1
ATOM 4050 C CA . MET B 1 112 ? 8.859 -1.622 5.547 1 93.94 112 MET B CA 1
ATOM 4051 C C . MET B 1 112 ? 10.352 -1.535 5.848 1 93.94 112 MET B C 1
ATOM 4053 O O . MET B 1 112 ? 10.906 -0.439 5.934 1 93.94 112 MET B O 1
ATOM 4057 N N . GLY B 1 113 ? 10.93 -2.703 6.039 1 92.94 113 GLY B N 1
ATOM 4058 C CA . GLY B 1 113 ? 12.359 -2.734 6.305 1 92.94 113 GLY B CA 1
ATOM 4059 C C . GLY B 1 113 ? 12.852 -4.098 6.758 1 92.94 113 GLY B C 1
ATOM 4060 O O . GLY B 1 113 ? 12.156 -5.102 6.594 1 92.94 113 GLY B O 1
ATOM 4061 N N . PHE B 1 114 ? 14.133 -4.125 7.188 1 93.44 114 PHE B N 1
ATOM 4062 C CA . PHE B 1 114 ? 14.75 -5.359 7.676 1 93.44 114 PHE B CA 1
ATOM 4063 C C . PHE B 1 114 ? 15.57 -5.098 8.93 1 93.44 114 PHE B C 1
ATOM 4065 O O . PHE B 1 114 ? 15.742 -3.945 9.336 1 93.44 114 PHE B O 1
ATOM 4072 N N . ALA B 1 115 ? 15.969 -6.113 9.594 1 93.62 115 ALA B N 1
ATOM 4073 C CA . ALA B 1 115 ? 16.828 -6.02 10.773 1 93.62 115 ALA B CA 1
ATOM 4074 C C . ALA B 1 115 ? 17.844 -7.145 10.797 1 93.62 115 ALA B C 1
ATOM 4076 O O . ALA B 1 115 ? 17.609 -8.234 10.273 1 93.62 115 ALA B O 1
ATOM 4077 N N . ARG B 1 116 ? 18.938 -6.828 11.398 1 91.56 116 ARG B N 1
ATOM 4078 C CA . ARG B 1 116 ? 20.016 -7.793 11.625 1 91.56 116 ARG B CA 1
ATOM 4079 C C . ARG B 1 116 ? 20.188 -8.07 13.117 1 91.56 116 ARG B C 1
ATOM 4081 O O . ARG B 1 116 ? 20.219 -7.145 13.93 1 91.56 116 ARG B O 1
ATOM 4088 N N . HIS B 1 117 ? 20.25 -9.32 13.352 1 91.38 117 HIS B N 1
ATOM 4089 C CA . HIS B 1 117 ? 20.5 -9.734 14.727 1 91.38 117 HIS B CA 1
ATOM 4090 C C . HIS B 1 117 ? 21.984 -10.078 14.93 1 91.38 117 HIS B C 1
ATOM 4092 O O . HIS B 1 117 ? 22.422 -11.156 14.539 1 91.38 117 HIS B O 1
ATOM 4098 N N . ALA B 1 118 ? 22.641 -9.266 15.539 1 86.25 118 ALA B N 1
ATOM 4099 C CA . ALA B 1 118 ? 24.094 -9.336 15.625 1 86.25 118 ALA B CA 1
ATOM 4100 C C . ALA B 1 118 ? 24.547 -10.594 16.359 1 86.25 118 ALA B C 1
ATOM 4102 O O . ALA B 1 118 ? 25.484 -11.266 15.945 1 86.25 118 ALA B O 1
ATOM 4103 N N . THR B 1 119 ? 23.922 -10.93 17.422 1 88.38 119 THR B N 1
ATOM 4104 C CA . THR B 1 119 ? 24.359 -12.031 18.281 1 88.38 119 THR B CA 1
ATOM 4105 C C . THR B 1 119 ? 24.078 -13.375 17.625 1 88.38 119 THR B C 1
ATOM 4107 O O . THR B 1 119 ? 24.922 -14.273 17.641 1 88.38 119 THR B O 1
ATOM 4110 N N . THR B 1 120 ? 22.984 -13.547 16.969 1 86.75 120 THR B N 1
ATOM 4111 C CA . THR B 1 120 ? 22.547 -14.844 16.453 1 86.75 120 THR B CA 1
ATOM 4112 C C . THR B 1 120 ? 22.859 -14.977 14.977 1 86.75 120 THR B C 1
ATOM 4114 O O . THR B 1 120 ? 22.875 -16.094 14.438 1 86.75 120 THR B O 1
ATOM 4117 N N . GLY B 1 121 ? 23.016 -13.844 14.336 1 88.06 121 GLY B N 1
ATOM 4118 C CA . GLY B 1 121 ? 23.172 -13.875 12.883 1 88.06 121 GLY B CA 1
ATOM 4119 C C . GLY B 1 121 ? 21.844 -13.969 12.148 1 88.06 121 GLY B C 1
ATOM 4120 O O . GLY B 1 121 ? 21.812 -14.008 10.922 1 88.06 121 GLY B O 1
ATOM 4121 N N . TRP B 1 122 ? 20.797 -14 12.906 1 90.44 122 TRP B N 1
ATOM 4122 C CA . TRP B 1 122 ? 19.453 -14.039 12.32 1 90.44 122 TRP B CA 1
ATOM 4123 C C . TRP B 1 122 ? 19.141 -12.742 11.586 1 90.44 122 TRP B C 1
ATOM 4125 O O . TRP B 1 122 ? 19.859 -11.742 11.742 1 90.44 122 TRP B O 1
ATOM 4135 N N . ARG B 1 123 ? 18.172 -12.828 10.656 1 93.44 123 ARG B N 1
ATOM 4136 C CA . ARG B 1 123 ? 17.656 -11.656 9.953 1 93.44 123 ARG B CA 1
ATOM 4137 C C . ARG B 1 123 ? 16.125 -11.578 10.078 1 93.44 123 ARG B C 1
ATOM 4139 O O . ARG B 1 123 ? 15.461 -12.609 10.195 1 93.44 123 ARG B O 1
ATOM 4146 N N . SER B 1 124 ? 15.688 -10.328 10.109 1 95 124 SER B N 1
ATOM 4147 C CA . SER B 1 124 ? 14.242 -10.133 10.172 1 95 124 SER B CA 1
ATOM 4148 C C . SER B 1 124 ? 13.75 -9.242 9.039 1 95 124 SER B C 1
ATOM 4150 O O . SER B 1 124 ? 14.453 -8.32 8.617 1 95 124 SER B O 1
ATOM 4152 N N . LEU B 1 125 ? 12.641 -9.625 8.5 1 95.06 125 LEU B N 1
ATOM 4153 C CA . LEU B 1 125 ? 11.906 -8.797 7.547 1 95.06 125 LEU B CA 1
ATOM 4154 C C . LEU B 1 125 ? 10.656 -8.203 8.188 1 95.06 125 LEU B C 1
ATOM 4156 O O . LEU B 1 125 ? 9.859 -8.93 8.789 1 95.06 125 LEU B O 1
ATOM 4160 N N . ILE B 1 126 ? 10.453 -6.887 8.133 1 96.25 126 ILE B N 1
ATOM 4161 C CA . ILE B 1 126 ? 9.32 -6.188 8.727 1 96.25 126 ILE B CA 1
ATOM 4162 C C . ILE B 1 126 ? 8.328 -5.805 7.633 1 96.25 126 ILE B C 1
ATOM 4164 O O . ILE B 1 126 ? 8.641 -4.996 6.754 1 96.25 126 ILE B O 1
ATOM 4168 N N . TYR B 1 127 ? 7.09 -6.371 7.73 1 97.06 127 TYR B N 1
ATOM 4169 C CA . TYR B 1 127 ? 6.035 -6.137 6.75 1 97.06 127 TYR B CA 1
ATOM 4170 C C . TYR B 1 127 ? 4.871 -5.379 7.375 1 97.06 127 TYR B C 1
ATOM 4172 O O . TYR B 1 127 ? 4.691 -5.402 8.594 1 97.06 127 TYR B O 1
ATOM 4180 N N . GLU B 1 128 ? 4.121 -4.695 6.512 1 97.62 128 GLU B N 1
ATOM 4181 C CA . GLU B 1 128 ? 2.787 -4.309 6.961 1 97.62 128 GLU B CA 1
ATOM 4182 C C . GLU B 1 128 ? 2.008 -5.512 7.48 1 97.62 128 GLU B C 1
ATOM 4184 O O . GLU B 1 128 ? 2.168 -6.625 6.977 1 97.62 128 GLU B O 1
ATOM 4189 N N . PHE B 1 129 ? 1.217 -5.273 8.477 1 97.31 129 PHE B N 1
ATOM 4190 C CA . PHE B 1 129 ? 0.342 -6.324 8.977 1 97.31 129 PHE B CA 1
ATOM 4191 C C . PHE B 1 129 ? -0.987 -6.332 8.234 1 97.31 129 PHE B C 1
ATOM 4193 O O . PHE B 1 129 ? -1.677 -5.309 8.172 1 97.31 129 PHE B O 1
ATOM 4200 N N . LEU B 1 130 ? -1.314 -7.422 7.652 1 97.38 130 LEU B N 1
ATOM 4201 C CA . LEU B 1 130 ? -2.58 -7.602 6.949 1 97.38 130 LEU B CA 1
ATOM 4202 C C . LEU B 1 130 ? -3.566 -8.398 7.797 1 97.38 130 LEU B C 1
ATOM 4204 O O . LEU B 1 130 ? -3.516 -9.633 7.828 1 97.38 130 LEU B O 1
ATOM 4208 N N . ALA B 1 131 ? -4.543 -7.727 8.297 1 95 131 ALA B N 1
ATOM 4209 C CA . ALA B 1 131 ? -5.395 -8.227 9.367 1 95 131 ALA B CA 1
ATOM 4210 C C . ALA B 1 131 ? -6.398 -9.25 8.836 1 95 131 ALA B C 1
ATOM 4212 O O . ALA B 1 131 ? -6.996 -10 9.617 1 95 131 ALA B O 1
ATOM 4213 N N . GLY B 1 132 ? -6.613 -9.297 7.523 1 95.75 132 GLY B N 1
ATOM 4214 C CA . GLY B 1 132 ? -7.559 -10.242 6.961 1 95.75 132 GLY B CA 1
ATOM 4215 C C . GLY B 1 132 ? -7.008 -11.656 6.879 1 95.75 132 GLY B C 1
ATOM 4216 O O . GLY B 1 132 ? -7.727 -12.594 6.523 1 95.75 132 GLY B O 1
ATOM 4217 N N . GLY B 1 133 ? -5.715 -11.773 7.152 1 95.06 133 GLY B N 1
ATOM 4218 C CA . GLY B 1 133 ? -5.113 -13.094 7.098 1 95.06 133 GLY B CA 1
ATOM 4219 C C . GLY B 1 133 ? -4.789 -13.547 5.684 1 95.06 133 GLY B C 1
ATOM 4220 O O . GLY B 1 133 ? -4.68 -12.727 4.773 1 95.06 133 GLY B O 1
ATOM 4221 N N . ASP B 1 134 ? -4.574 -14.891 5.52 1 96.5 134 ASP B N 1
ATOM 4222 C CA . ASP B 1 134 ? -4.219 -15.422 4.207 1 96.5 134 ASP B CA 1
ATOM 4223 C C . ASP B 1 134 ? -5.43 -16.062 3.527 1 96.5 134 ASP B C 1
ATOM 4225 O O . ASP B 1 134 ? -6.418 -16.391 4.188 1 96.5 134 ASP B O 1
ATOM 4229 N N . LEU B 1 135 ? -5.336 -16.234 2.268 1 98.25 135 LEU B N 1
ATOM 4230 C CA . LEU B 1 135 ? -6.43 -16.703 1.433 1 98.25 135 LEU B CA 1
ATOM 4231 C C . LEU B 1 135 ? -6.816 -18.141 1.807 1 98.25 135 LEU B C 1
ATOM 4233 O O . LEU B 1 135 ? -8 -18.484 1.813 1 98.25 135 LEU B O 1
ATOM 4237 N N . SER B 1 136 ? -5.855 -19 2.104 1 97.06 136 SER B N 1
ATOM 4238 C CA . SER B 1 136 ? -6.137 -20.406 2.445 1 97.06 136 SER B CA 1
ATOM 4239 C C . SER B 1 136 ? -7.023 -20.5 3.682 1 97.06 136 SER B C 1
ATOM 4241 O O . SER B 1 136 ? -8.031 -21.203 3.676 1 97.06 136 SER B O 1
ATOM 4243 N N . ASN B 1 137 ? -6.676 -19.75 4.703 1 96.06 137 ASN B N 1
ATOM 4244 C CA . ASN B 1 137 ? -7.465 -19.75 5.93 1 96.06 137 ASN B CA 1
ATOM 4245 C C . ASN B 1 137 ? -8.836 -19.109 5.715 1 96.06 137 ASN B C 1
ATOM 4247 O O . ASN B 1 137 ? -9.82 -19.516 6.324 1 96.06 137 ASN B O 1
ATOM 4251 N N . ARG B 1 138 ? -8.891 -18.078 4.93 1 97.5 138 ARG B N 1
ATOM 4252 C CA . ARG B 1 138 ? -10.172 -17.453 4.609 1 97.5 138 ARG B CA 1
ATOM 4253 C C . ARG B 1 138 ? -11.109 -18.438 3.926 1 97.5 138 ARG B C 1
ATOM 4255 O O . ARG B 1 138 ? -12.305 -18.469 4.223 1 97.5 138 ARG B O 1
ATOM 4262 N N . LEU B 1 139 ? -10.594 -19.234 3.021 1 97.62 139 LEU B N 1
ATOM 4263 C CA . LEU B 1 139 ? -11.375 -20.266 2.346 1 97.62 139 LEU B CA 1
ATOM 4264 C C . LEU B 1 139 ? -11.867 -21.312 3.338 1 97.62 139 LEU B C 1
ATOM 4266 O O . LEU B 1 139 ? -13.031 -21.719 3.287 1 97.62 139 LEU B O 1
ATOM 4270 N N . LEU B 1 140 ? -11.016 -21.688 4.215 1 96 140 LEU B N 1
ATOM 4271 C CA . LEU B 1 140 ? -11.367 -22.672 5.227 1 96 140 LEU B CA 1
ATOM 4272 C C . LEU B 1 140 ? -12.492 -22.156 6.121 1 96 140 LEU B C 1
ATOM 4274 O O . LEU B 1 140 ? -13.461 -22.859 6.387 1 96 140 LEU B O 1
ATOM 4278 N N . ARG B 1 141 ? -12.352 -20.906 6.52 1 96.44 141 ARG B N 1
ATOM 4279 C CA . ARG B 1 141 ? -13.375 -20.312 7.383 1 96.44 141 ARG B CA 1
ATOM 4280 C C . ARG B 1 141 ? -14.703 -20.203 6.648 1 96.44 141 ARG B C 1
ATOM 4282 O O . ARG B 1 141 ? -15.766 -20.344 7.254 1 96.44 141 ARG B O 1
ATOM 4289 N N . SER B 1 142 ? -14.648 -19.891 5.441 1 95.94 142 SER B N 1
ATOM 4290 C CA . SER B 1 142 ? -15.875 -19.812 4.645 1 95.94 142 SER B CA 1
ATOM 4291 C C . SER B 1 142 ? -16.547 -21.172 4.52 1 95.94 142 SER B C 1
ATOM 4293 O O . SER B 1 142 ? -17.75 -21.297 4.723 1 95.94 142 SER B O 1
ATOM 4295 N N . ARG B 1 143 ? -15.812 -22.156 4.258 1 94.06 143 ARG B N 1
ATOM 4296 C CA . ARG B 1 143 ? -16.328 -23.516 4.113 1 94.06 143 ARG B CA 1
ATOM 4297 C C . ARG B 1 143 ? -16.969 -24 5.414 1 94.06 143 ARG B C 1
ATOM 4299 O O . ARG B 1 143 ? -17.938 -24.766 5.391 1 94.06 143 ARG B O 1
ATOM 4306 N N . GLN B 1 144 ? -16.406 -23.5 6.5 1 93.75 144 GLN B N 1
ATOM 4307 C CA . GLN B 1 144 ? -16.922 -23.844 7.82 1 93.75 144 GLN B CA 1
ATOM 4308 C C . GLN B 1 144 ? -18.094 -22.938 8.211 1 93.75 144 GLN B C 1
ATOM 4310 O O . GLN B 1 144 ? -18.578 -23 9.344 1 93.75 144 GLN B O 1
ATOM 4315 N N . GLN B 1 145 ? -18.438 -22.031 7.328 1 90.94 145 GLN B N 1
ATOM 4316 C CA . GLN B 1 145 ? -19.562 -21.109 7.5 1 90.94 145 GLN B CA 1
ATOM 4317 C C . GLN B 1 145 ? -19.328 -20.172 8.672 1 90.94 145 GLN B C 1
ATOM 4319 O O . GLN B 1 145 ? -20.266 -19.781 9.375 1 90.94 145 GLN B O 1
ATOM 4324 N N . LYS B 1 146 ? -18.125 -19.891 8.93 1 92.81 146 LYS B N 1
ATOM 4325 C CA . LYS B 1 146 ? -17.766 -18.969 10 1 92.81 146 LYS B CA 1
ATOM 4326 C C . LYS B 1 146 ? -17.703 -17.531 9.477 1 92.81 146 LYS B C 1
ATOM 4328 O O . LYS B 1 146 ? -17.906 -16.578 10.234 1 92.81 146 LYS B O 1
ATOM 4333 N N . GLU B 1 147 ? -17.344 -17.406 8.258 1 93.75 147 GLU B N 1
ATOM 4334 C CA . GLU B 1 147 ? -17.234 -16.109 7.609 1 93.75 147 GLU B CA 1
ATOM 4335 C C . GLU B 1 147 ? -17.578 -16.188 6.125 1 93.75 147 GLU B C 1
ATOM 4337 O O . GLU B 1 147 ? -17.156 -17.125 5.438 1 93.75 147 GLU B O 1
ATOM 4342 N N . SER B 1 148 ? -18.297 -15.297 5.715 1 95 148 SER B N 1
ATOM 4343 C CA . SER B 1 148 ? -18.703 -15.297 4.309 1 95 148 SER B CA 1
ATOM 4344 C C . SER B 1 148 ? -17.531 -14.922 3.404 1 95 148 SER B C 1
ATOM 4346 O O . SER B 1 148 ? -16.719 -14.055 3.75 1 95 148 SER B O 1
ATOM 4348 N N . PHE B 1 149 ? -17.422 -15.57 2.307 1 97.25 149 PHE B N 1
ATOM 4349 C CA . PHE B 1 149 ? -16.453 -15.328 1.236 1 97.25 149 PHE B CA 1
ATOM 4350 C C . PHE B 1 149 ? -17.047 -15.727 -0.114 1 97.25 149 PHE B C 1
ATOM 4352 O O . PHE B 1 149 ? -16.672 -16.766 -0.67 1 97.25 149 PHE B O 1
ATOM 4359 N N . GLU B 1 150 ? -17.875 -14.844 -0.62 1 96.81 150 GLU B N 1
ATOM 4360 C CA . GLU B 1 150 ? -18.734 -15.172 -1.755 1 96.81 150 GLU B CA 1
ATOM 4361 C C . GLU B 1 150 ? -17.969 -15.031 -3.074 1 96.81 150 GLU B C 1
ATOM 4363 O O . GLU B 1 150 ? -16.859 -14.523 -3.104 1 96.81 150 GLU B O 1
ATOM 4368 N N . GLY B 1 151 ? -18.609 -15.508 -4.082 1 96.94 151 GLY B N 1
ATOM 4369 C CA . GLY B 1 151 ? -17.984 -15.609 -5.395 1 96.94 151 GLY B CA 1
ATOM 4370 C C . GLY B 1 151 ? -17.375 -14.305 -5.867 1 96.94 151 GLY B C 1
ATOM 4371 O O . GLY B 1 151 ? -16.234 -14.289 -6.344 1 96.94 151 GLY B O 1
ATOM 4372 N N . ARG B 1 152 ? -18.094 -13.227 -5.707 1 95.75 152 ARG B N 1
ATOM 4373 C CA . ARG B 1 152 ? -17.609 -11.938 -6.168 1 95.75 152 ARG B CA 1
ATOM 4374 C C . ARG B 1 152 ? -16.312 -11.555 -5.449 1 95.75 152 ARG B C 1
ATOM 4376 O O . ARG B 1 152 ? -15.375 -11.047 -6.07 1 95.75 152 ARG B O 1
ATOM 4383 N N . GLN B 1 153 ? -16.312 -11.75 -4.156 1 97.12 153 GLN B N 1
ATOM 4384 C CA . GLN B 1 153 ? -15.117 -11.477 -3.373 1 97.12 153 GLN B CA 1
ATOM 4385 C C . GLN B 1 153 ? -13.953 -12.344 -3.828 1 97.12 153 GLN B C 1
ATOM 4387 O O . GLN B 1 153 ? -12.812 -11.875 -3.902 1 97.12 153 GLN B O 1
ATOM 4392 N N . ARG B 1 154 ? -14.195 -13.594 -4.102 1 98.19 154 ARG B N 1
ATOM 4393 C CA . ARG B 1 154 ? -13.164 -14.523 -4.539 1 98.19 154 ARG B CA 1
ATOM 4394 C C . ARG B 1 154 ? -12.578 -14.094 -5.883 1 98.19 154 ARG B C 1
ATOM 4396 O O . ARG B 1 154 ? -11.359 -14.156 -6.078 1 98.19 154 ARG B O 1
ATOM 4403 N N . VAL B 1 155 ? -13.445 -13.625 -6.781 1 98.31 155 VAL B N 1
ATOM 4404 C CA . VAL B 1 155 ? -12.969 -13.117 -8.062 1 98.31 155 VAL B CA 1
ATOM 4405 C C . VAL B 1 155 ? -12.141 -11.852 -7.852 1 98.31 155 VAL B C 1
ATOM 4407 O O . VAL B 1 155 ? -11.125 -11.648 -8.508 1 98.31 155 VAL B O 1
ATOM 4410 N N . SER B 1 156 ? -12.578 -11.016 -6.957 1 97.94 156 SER B N 1
ATOM 4411 C CA . SER B 1 156 ? -11.828 -9.805 -6.633 1 97.94 156 SER B CA 1
ATOM 4412 C C . SER B 1 156 ? -10.43 -10.141 -6.125 1 97.94 156 SER B C 1
ATOM 4414 O O . SER B 1 156 ? -9.461 -9.484 -6.496 1 97.94 156 SER B O 1
ATOM 4416 N N . VAL B 1 157 ? -10.352 -11.094 -5.309 1 98.56 157 VAL B N 1
ATOM 4417 C CA . VAL B 1 157 ? -9.07 -11.539 -4.781 1 98.56 157 VAL B CA 1
ATOM 4418 C C . VAL B 1 157 ? -8.188 -12.047 -5.918 1 98.56 157 VAL B C 1
ATOM 4420 O O . VAL B 1 157 ? -6.996 -11.75 -5.973 1 98.56 157 VAL B O 1
ATOM 4423 N N . ALA B 1 158 ? -8.781 -12.82 -6.785 1 98.81 158 ALA B N 1
ATOM 4424 C CA . ALA B 1 158 ? -8.055 -13.312 -7.949 1 98.81 158 ALA B CA 1
ATOM 4425 C C . ALA B 1 158 ? -7.52 -12.156 -8.789 1 98.81 158 ALA B C 1
ATOM 4427 O O . ALA B 1 158 ? -6.371 -12.188 -9.242 1 98.81 158 ALA B O 1
ATOM 4428 N N . LEU B 1 159 ? -8.336 -11.203 -8.992 1 98.56 159 LEU B N 1
ATOM 4429 C CA . LEU B 1 159 ? -7.93 -10.023 -9.758 1 98.56 159 LEU B CA 1
ATOM 4430 C C . LEU B 1 159 ? -6.762 -9.312 -9.086 1 98.56 159 LEU B C 1
ATOM 4432 O O . LEU B 1 159 ? -5.77 -8.977 -9.734 1 98.56 159 LEU B O 1
ATOM 4436 N N . ASP B 1 160 ? -6.895 -9.07 -7.812 1 98.5 160 ASP B N 1
ATOM 4437 C CA . ASP B 1 160 ? -5.836 -8.391 -7.07 1 98.5 160 ASP B CA 1
ATOM 4438 C C . ASP B 1 160 ? -4.512 -9.141 -7.199 1 98.5 160 ASP B C 1
ATOM 4440 O O . ASP B 1 160 ? -3.473 -8.539 -7.473 1 98.5 160 ASP B O 1
ATOM 4444 N N . ALA B 1 161 ? -4.551 -10.438 -6.988 1 98.81 161 ALA B N 1
ATOM 4445 C CA . ALA B 1 161 ? -3.35 -11.266 -7.102 1 98.81 161 ALA B CA 1
ATOM 4446 C C . ALA B 1 161 ? -2.756 -11.172 -8.508 1 98.81 161 ALA B C 1
ATOM 4448 O O . ALA B 1 161 ? -1.545 -11.008 -8.664 1 98.81 161 ALA B O 1
ATOM 4449 N N . ALA B 1 162 ? -3.613 -11.297 -9.492 1 98.81 162 ALA B N 1
ATOM 4450 C CA . ALA B 1 162 ? -3.164 -11.203 -10.883 1 98.81 162 ALA B CA 1
ATOM 4451 C C . ALA B 1 162 ? -2.504 -9.852 -11.156 1 98.81 162 ALA B C 1
ATOM 4453 O O . ALA B 1 162 ? -1.518 -9.781 -11.891 1 98.81 162 ALA B O 1
ATOM 4454 N N . CYS B 1 163 ? -3.039 -8.828 -10.602 1 98.38 163 CYS B N 1
ATOM 4455 C CA . CYS B 1 163 ? -2.465 -7.5 -10.781 1 98.38 163 CYS B CA 1
ATOM 4456 C C . CYS B 1 163 ? -1.043 -7.445 -10.234 1 98.38 163 CYS B C 1
ATOM 4458 O O . CYS B 1 163 ? -0.138 -6.938 -10.898 1 98.38 163 CYS B O 1
ATOM 4460 N N . GLY B 1 164 ? -0.852 -7.906 -9.039 1 98.38 164 GLY B N 1
ATOM 4461 C CA . GLY B 1 164 ? 0.488 -7.961 -8.477 1 98.38 164 GLY B CA 1
ATOM 4462 C C . GLY B 1 164 ? 1.459 -8.766 -9.32 1 98.38 164 GLY B C 1
ATOM 4463 O O . GLY B 1 164 ? 2.582 -8.328 -9.57 1 98.38 164 GLY B O 1
ATOM 4464 N N . LEU B 1 165 ? 1.002 -9.898 -9.734 1 98.69 165 LEU B N 1
ATOM 4465 C CA . LEU B 1 165 ? 1.85 -10.781 -10.531 1 98.69 165 LEU B CA 1
ATOM 4466 C C . LEU B 1 165 ? 2.137 -10.164 -11.898 1 98.69 165 LEU B C 1
ATOM 4468 O O . LEU B 1 165 ? 3.246 -10.297 -12.422 1 98.69 165 LEU B O 1
ATOM 4472 N N . SER B 1 166 ? 1.13 -9.586 -12.492 1 98.44 166 SER B N 1
ATOM 4473 C CA . SER B 1 166 ? 1.321 -8.891 -13.766 1 98.44 166 SER B CA 1
ATOM 4474 C C . SER B 1 166 ? 2.398 -7.82 -13.656 1 98.44 166 SER B C 1
ATOM 4476 O O . SER B 1 166 ? 3.234 -7.676 -14.547 1 98.44 166 SER B O 1
ATOM 4478 N N . HIS B 1 167 ? 2.391 -7.102 -12.586 1 97 167 HIS B N 1
ATOM 4479 C CA . HIS B 1 167 ? 3.393 -6.066 -12.352 1 97 167 HIS B CA 1
ATOM 4480 C C . HIS B 1 167 ? 4.801 -6.656 -12.344 1 97 167 HIS B C 1
ATOM 4482 O O . HIS B 1 167 ? 5.711 -6.109 -12.969 1 97 167 HIS B O 1
ATOM 4488 N N . LEU B 1 168 ? 5.008 -7.719 -11.672 1 96.75 168 LEU B N 1
ATOM 4489 C CA . LEU B 1 168 ? 6.312 -8.367 -11.578 1 96.75 168 LEU B CA 1
ATOM 4490 C C . LEU B 1 168 ? 6.832 -8.75 -12.961 1 96.75 168 LEU B C 1
ATOM 4492 O O . LEU B 1 168 ? 8.016 -8.586 -13.258 1 96.75 168 LEU B O 1
ATOM 4496 N N . HIS B 1 169 ? 5.953 -9.203 -13.781 1 96.75 169 HIS B N 1
ATOM 4497 C CA . HIS B 1 169 ? 6.363 -9.773 -15.062 1 96.75 169 HIS B CA 1
ATOM 4498 C C . HIS B 1 169 ? 6.512 -8.695 -16.125 1 96.75 169 HIS B C 1
ATOM 4500 O O . HIS B 1 169 ? 7.094 -8.93 -17.188 1 96.75 169 HIS B O 1
ATOM 4506 N N . ASN B 1 170 ? 6 -7.57 -15.883 1 93.44 170 ASN B N 1
ATOM 4507 C CA . ASN B 1 170 ? 6.008 -6.551 -16.922 1 93.44 170 ASN B CA 1
ATOM 4508 C C . ASN B 1 170 ? 6.949 -5.398 -16.578 1 93.44 170 ASN B C 1
ATOM 4510 O O . ASN B 1 170 ? 6.926 -4.352 -17.219 1 93.44 170 ASN B O 1
ATOM 4514 N N . MET B 1 171 ? 7.672 -5.594 -15.594 1 88.81 171 MET B N 1
ATOM 4515 C CA . MET B 1 171 ? 8.758 -4.668 -15.273 1 88.81 171 MET B CA 1
ATOM 4516 C C . MET B 1 171 ? 10.07 -5.141 -15.883 1 88.81 171 MET B C 1
ATOM 4518 O O . MET B 1 171 ? 10.203 -6.305 -16.266 1 88.81 171 MET B O 1
ATOM 4522 N N . SER B 1 172 ? 10.969 -4.121 -16.016 1 84.5 172 SER B N 1
ATOM 4523 C CA . SER B 1 172 ? 12.32 -4.453 -16.453 1 84.5 172 SER B CA 1
ATOM 4524 C C . SER B 1 172 ? 13.359 -4.004 -15.438 1 84.5 172 SER B C 1
ATOM 4526 O O . SER B 1 172 ? 13.5 -2.809 -15.164 1 84.5 172 SER B O 1
ATOM 4528 N N . PRO B 1 173 ? 14.156 -4.984 -14.984 1 87.94 173 PRO B N 1
ATOM 4529 C CA . PRO B 1 173 ? 13.992 -6.434 -15.094 1 87.94 173 PRO B CA 1
ATOM 4530 C C . PRO B 1 173 ? 12.695 -6.934 -14.461 1 87.94 173 PRO B C 1
ATOM 4532 O O . PRO B 1 173 ? 12.062 -6.207 -13.688 1 87.94 173 PRO B O 1
ATOM 4535 N N . ARG B 1 174 ? 12.352 -8.125 -14.836 1 93.56 174 ARG B N 1
ATOM 4536 C CA . ARG B 1 174 ? 11.156 -8.719 -14.25 1 93.56 174 ARG B CA 1
ATOM 4537 C C . ARG B 1 174 ? 11.508 -9.586 -13.047 1 93.56 174 ARG B C 1
ATOM 4539 O O . ARG B 1 174 ? 12.68 -9.898 -12.82 1 93.56 174 ARG B O 1
ATOM 4546 N N . ALA B 1 175 ? 10.531 -9.938 -12.312 1 94.75 175 ALA B N 1
ATOM 4547 C CA . ALA B 1 175 ? 10.711 -10.82 -11.164 1 94.75 175 ALA B CA 1
ATOM 4548 C C . ALA B 1 175 ? 9.797 -12.039 -11.258 1 94.75 175 ALA B C 1
ATOM 4550 O O . ALA B 1 175 ? 8.656 -11.938 -11.711 1 94.75 175 ALA B O 1
ATOM 4551 N N . PHE B 1 176 ? 10.336 -13.18 -10.875 1 96.44 176 PHE B N 1
ATOM 4552 C CA . PHE B 1 176 ? 9.57 -14.414 -10.727 1 96.44 176 PHE B CA 1
ATOM 4553 C C . PHE B 1 176 ? 9.328 -14.727 -9.25 1 96.44 176 PHE B C 1
ATOM 4555 O O . PHE B 1 176 ? 10.25 -14.68 -8.438 1 96.44 176 PHE B O 1
ATOM 4562 N N . HIS B 1 177 ? 8.133 -14.992 -8.906 1 96.88 177 HIS B N 1
ATOM 4563 C CA . HIS B 1 177 ? 7.766 -15.25 -7.516 1 96.88 177 HIS B CA 1
ATOM 4564 C C . HIS B 1 177 ? 8.211 -16.641 -7.078 1 96.88 177 HIS B C 1
ATOM 4566 O O . HIS B 1 177 ? 8.82 -16.797 -6.016 1 96.88 177 HIS B O 1
ATOM 4572 N N . ARG B 1 178 ? 7.82 -17.688 -7.855 1 96.12 178 ARG B N 1
ATOM 4573 C CA . ARG B 1 178 ? 8.25 -19.078 -7.805 1 96.12 178 ARG B CA 1
ATOM 4574 C C . ARG B 1 178 ? 7.512 -19.844 -6.715 1 96.12 178 ARG B C 1
ATOM 4576 O O . ARG B 1 178 ? 7.695 -21.047 -6.562 1 96.12 178 ARG B O 1
ATOM 4583 N N . ASP B 1 179 ? 6.594 -19.234 -5.953 1 95.38 179 ASP B N 1
ATOM 4584 C CA . ASP B 1 179 ? 5.82 -19.938 -4.941 1 95.38 179 ASP B CA 1
ATOM 4585 C C . ASP B 1 179 ? 4.418 -19.359 -4.801 1 95.38 179 ASP B C 1
ATOM 4587 O O . ASP B 1 179 ? 3.982 -19.031 -3.695 1 95.38 179 ASP B O 1
ATOM 4591 N N . ILE B 1 180 ? 3.713 -19.266 -5.84 1 98.19 180 ILE B N 1
ATOM 4592 C CA . ILE B 1 180 ? 2.338 -18.766 -5.871 1 98.19 180 ILE B CA 1
ATOM 4593 C C . ILE B 1 180 ? 1.402 -19.828 -5.297 1 98.19 180 ILE B C 1
ATOM 4595 O O . ILE B 1 180 ? 1.297 -20.938 -5.84 1 98.19 180 ILE B O 1
ATOM 4599 N N . LYS B 1 181 ? 0.786 -19.531 -4.164 1 97.81 181 LYS B N 1
ATOM 4600 C CA . LYS B 1 181 ? -0.156 -20.391 -3.459 1 97.81 181 LYS B CA 1
ATOM 4601 C C . LYS B 1 181 ? -1.066 -19.578 -2.543 1 97.81 181 LYS B C 1
ATOM 4603 O O . LYS B 1 181 ? -0.769 -18.422 -2.23 1 97.81 181 LYS B O 1
ATOM 4608 N N . SER B 1 182 ? -2.158 -20.109 -2.188 1 98.12 182 SER B N 1
ATOM 4609 C CA . SER B 1 182 ? -3.193 -19.375 -1.453 1 98.12 182 SER B CA 1
ATOM 4610 C C . SER B 1 182 ? -2.67 -18.875 -0.112 1 98.12 182 SER B C 1
ATOM 4612 O O . SER B 1 182 ? -3.027 -17.781 0.329 1 98.12 182 SER B O 1
ATOM 4614 N N . PRO B 1 183 ? -1.711 -19.594 0.625 1 96 183 PRO B N 1
ATOM 4615 C CA . PRO B 1 183 ? -1.181 -19.047 1.878 1 96 183 PRO B CA 1
ATOM 4616 C C . PRO B 1 183 ? -0.305 -17.812 1.664 1 96 183 PRO B C 1
ATOM 4618 O O . PRO B 1 183 ? -0.03 -17.078 2.613 1 96 183 PRO B O 1
ATOM 4621 N N . ASN B 1 184 ? 0.166 -17.609 0.454 1 96.56 184 ASN B N 1
ATOM 4622 C CA . ASN B 1 184 ? 1.04 -16.469 0.163 1 96.56 184 ASN B CA 1
ATOM 4623 C C . ASN B 1 184 ? 0.263 -15.305 -0.431 1 96.56 184 ASN B C 1
ATOM 4625 O O . ASN B 1 184 ? 0.858 -14.352 -0.94 1 96.56 184 ASN B O 1
ATOM 4629 N N . ILE B 1 185 ? -1.003 -15.406 -0.479 1 98.62 185 ILE B N 1
ATOM 4630 C CA . ILE B 1 185 ? -1.908 -14.312 -0.805 1 98.62 185 ILE B CA 1
ATOM 4631 C C . ILE B 1 185 ? -2.596 -13.812 0.464 1 98.62 185 ILE B C 1
ATOM 4633 O O . ILE B 1 185 ? -3.459 -14.5 1.019 1 98.62 185 ILE B O 1
ATOM 4637 N N . LEU B 1 186 ? -2.213 -12.617 0.858 1 98.31 186 LEU B N 1
ATOM 4638 C CA . LEU B 1 186 ? -2.709 -12.07 2.115 1 98.31 186 LEU B CA 1
ATOM 4639 C C . LEU B 1 186 ? -3.805 -11.039 1.862 1 98.31 186 LEU B C 1
ATOM 4641 O O . LEU B 1 186 ? -3.805 -10.367 0.83 1 98.31 186 LEU B O 1
ATOM 4645 N N . LEU B 1 187 ? -4.699 -10.969 2.805 1 98.06 187 LEU B N 1
ATOM 4646 C CA . LEU B 1 187 ? -5.82 -10.047 2.701 1 98.06 187 LEU B CA 1
ATOM 4647 C C . LEU B 1 187 ? -5.719 -8.945 3.754 1 98.06 187 LEU B C 1
ATOM 4649 O O . LEU B 1 187 ? -5.355 -9.211 4.902 1 98.06 187 LEU B O 1
ATOM 4653 N N . ASP B 1 188 ? -6.004 -7.715 3.365 1 96.44 188 ASP B N 1
ATOM 4654 C CA . ASP B 1 188 ? -6.086 -6.652 4.363 1 96.44 188 ASP B CA 1
ATOM 4655 C C . ASP B 1 188 ? -7.457 -6.641 5.035 1 96.44 188 ASP B C 1
ATOM 4657 O O . ASP B 1 188 ? -8.273 -7.539 4.812 1 96.44 188 ASP B O 1
ATOM 4661 N N . LYS B 1 189 ? -7.727 -5.664 5.891 1 91.88 189 LYS B N 1
ATOM 4662 C CA . LYS B 1 189 ? -8.938 -5.609 6.707 1 91.88 189 LYS B CA 1
ATOM 4663 C C . LYS B 1 189 ? -10.188 -5.5 5.836 1 91.88 189 LYS B C 1
ATOM 4665 O O . LYS B 1 189 ? -11.273 -5.891 6.25 1 91.88 189 LYS B O 1
ATOM 4670 N N . ASN B 1 190 ? -10.016 -5.023 4.582 1 93.25 190 ASN B N 1
ATOM 4671 C CA . ASN B 1 190 ? -11.156 -4.809 3.693 1 93.25 190 ASN B CA 1
ATOM 4672 C C . ASN B 1 190 ? -11.258 -5.91 2.641 1 93.25 190 ASN B C 1
ATOM 4674 O O . ASN B 1 190 ? -12.125 -5.859 1.766 1 93.25 190 ASN B O 1
ATOM 4678 N N . GLY B 1 191 ? -10.328 -6.871 2.646 1 95.88 191 GLY B N 1
ATOM 4679 C CA . GLY B 1 191 ? -10.391 -7.996 1.729 1 95.88 191 GLY B CA 1
ATOM 4680 C C . GLY B 1 191 ? -9.539 -7.805 0.489 1 95.88 191 GLY B C 1
ATOM 4681 O O . GLY B 1 191 ? -9.539 -8.648 -0.406 1 95.88 191 GLY B O 1
ATOM 4682 N N . THR B 1 192 ? -8.828 -6.711 0.387 1 96.94 192 THR B N 1
ATOM 4683 C CA . THR B 1 192 ? -7.906 -6.527 -0.724 1 96.94 192 THR B CA 1
ATOM 4684 C C . THR B 1 192 ? -6.723 -7.484 -0.61 1 96.94 192 THR B C 1
ATOM 4686 O O . THR B 1 192 ? -6.129 -7.621 0.461 1 96.94 192 THR B O 1
ATOM 4689 N N . ALA B 1 193 ? -6.379 -8.117 -1.719 1 98.5 193 ALA B N 1
ATOM 4690 C CA . ALA B 1 193 ? -5.352 -9.156 -1.682 1 98.5 193 ALA B CA 1
ATOM 4691 C C . ALA B 1 193 ? -3.988 -8.586 -2.072 1 98.5 193 ALA B C 1
ATOM 4693 O O . ALA B 1 193 ? -3.895 -7.738 -2.965 1 98.5 193 ALA B O 1
ATOM 4694 N N . LYS B 1 194 ? -2.969 -9.047 -1.441 1 98.62 194 LYS B N 1
ATOM 4695 C CA . LYS B 1 194 ? -1.579 -8.727 -1.745 1 98.62 194 LYS B CA 1
ATOM 4696 C C . LYS B 1 194 ? -0.718 -9.984 -1.795 1 98.62 194 LYS B C 1
ATOM 4698 O O . LYS B 1 194 ? -0.841 -10.859 -0.937 1 98.62 194 LYS B O 1
ATOM 4703 N N . MET B 1 195 ? 0.098 -10.07 -2.812 1 98.5 195 MET B N 1
ATOM 4704 C CA . MET B 1 195 ? 1.07 -11.156 -2.879 1 98.5 195 MET B CA 1
ATOM 4705 C C . MET B 1 195 ? 2.125 -11.016 -1.787 1 98.5 195 MET B C 1
ATOM 4707 O O . MET B 1 195 ? 2.592 -9.906 -1.514 1 98.5 195 MET B O 1
ATOM 4711 N N . ALA B 1 196 ? 2.475 -12.109 -1.184 1 96.25 196 ALA B N 1
ATOM 4712 C CA . ALA B 1 196 ? 3.463 -12.102 -0.108 1 96.25 196 ALA B CA 1
ATOM 4713 C C . ALA B 1 196 ? 4.434 -13.266 -0.247 1 96.25 196 ALA B C 1
ATOM 4715 O O . ALA B 1 196 ? 4.316 -14.07 -1.172 1 96.25 196 ALA B O 1
ATOM 4716 N N . ASP B 1 197 ? 5.488 -13.289 0.625 1 92.44 197 ASP B N 1
ATOM 4717 C CA . ASP B 1 197 ? 6.523 -14.312 0.732 1 92.44 197 ASP B CA 1
ATOM 4718 C C . ASP B 1 197 ? 7.332 -14.414 -0.561 1 92.44 197 ASP B C 1
ATOM 4720 O O . ASP B 1 197 ? 7.148 -15.352 -1.341 1 92.44 197 ASP B O 1
ATOM 4724 N N . PHE B 1 198 ? 8.25 -13.656 -0.709 1 93.69 198 PHE B N 1
ATOM 4725 C CA . PHE B 1 198 ? 9.117 -13.578 -1.881 1 93.69 198 PHE B CA 1
ATOM 4726 C C . PHE B 1 198 ? 10.461 -14.234 -1.606 1 93.69 198 PHE B C 1
ATOM 4728 O O . PHE B 1 198 ? 11.484 -13.836 -2.168 1 93.69 198 PHE B O 1
ATOM 4735 N N . GLY B 1 199 ? 10.5 -15.156 -0.745 1 88.62 199 GLY B N 1
ATOM 4736 C CA . GLY B 1 199 ? 11.727 -15.82 -0.343 1 88.62 199 GLY B CA 1
ATOM 4737 C C . GLY B 1 199 ? 12.391 -16.594 -1.473 1 88.62 199 GLY B C 1
ATOM 4738 O O . GLY B 1 199 ? 13.617 -16.734 -1.5 1 88.62 199 GLY B O 1
ATOM 4739 N N . LEU B 1 200 ? 11.648 -17.094 -2.4 1 87.69 200 LEU B N 1
ATOM 4740 C CA . LEU B 1 200 ? 12.172 -17.859 -3.516 1 87.69 200 LEU B CA 1
ATOM 4741 C C . LEU B 1 200 ? 12.305 -17 -4.766 1 87.69 200 LEU B C 1
ATOM 4743 O O . LEU B 1 200 ? 12.75 -17.484 -5.812 1 87.69 200 LEU B O 1
ATOM 4747 N N . SER B 1 201 ? 11.898 -15.75 -4.609 1 92.31 201 SER B N 1
ATOM 4748 C CA . SER B 1 201 ? 11.797 -14.898 -5.785 1 92.31 201 SER B CA 1
ATOM 4749 C C . SER B 1 201 ? 13.172 -14.641 -6.395 1 92.31 201 SER B C 1
ATOM 4751 O O . SER B 1 201 ? 14.195 -14.82 -5.73 1 92.31 201 SER B O 1
ATOM 4753 N N . CYS B 1 202 ? 13.164 -14.328 -7.648 1 89.88 202 CYS B N 1
ATOM 4754 C CA . CYS B 1 202 ? 14.383 -13.945 -8.344 1 89.88 202 CYS B CA 1
ATOM 4755 C C . CYS B 1 202 ? 14.094 -12.93 -9.445 1 89.88 202 CYS B C 1
ATOM 4757 O O . CYS B 1 202 ? 12.961 -12.836 -9.922 1 89.88 202 CYS B O 1
ATOM 4759 N N . VAL B 1 203 ? 15.062 -12.195 -9.75 1 90.06 203 VAL B N 1
ATOM 4760 C CA . VAL B 1 203 ? 14.938 -11.156 -10.766 1 90.06 203 VAL B CA 1
ATOM 4761 C C . VAL B 1 203 ? 15.719 -11.562 -12.016 1 90.06 203 VAL B C 1
ATOM 4763 O O . VAL B 1 203 ? 16.812 -12.117 -11.922 1 90.06 203 VAL B O 1
ATOM 4766 N N . SER B 1 204 ? 15.125 -11.312 -13.195 1 90.94 204 SER B N 1
ATOM 4767 C CA . SER B 1 204 ? 15.781 -11.648 -14.453 1 90.94 204 SER B CA 1
ATOM 4768 C C . SER B 1 204 ? 15.43 -10.648 -15.547 1 90.94 204 SER B C 1
ATOM 4770 O O . SER B 1 204 ? 14.289 -10.172 -15.609 1 90.94 204 SER B O 1
ATOM 4772 N N . LYS B 1 205 ? 16.312 -10.414 -16.406 1 89.5 205 LYS B N 1
ATOM 4773 C CA . LYS B 1 205 ? 16.062 -9.594 -17.594 1 89.5 205 LYS B CA 1
ATOM 4774 C C . LYS B 1 205 ? 15.43 -10.414 -18.703 1 89.5 205 LYS B C 1
ATOM 4776 O O . LYS B 1 205 ? 14.852 -9.852 -19.641 1 89.5 205 LYS B O 1
ATOM 4781 N N . GLU B 1 206 ? 15.609 -11.68 -18.578 1 91.5 206 GLU B N 1
ATOM 4782 C CA . GLU B 1 206 ? 15.094 -12.586 -19.594 1 91.5 206 GLU B CA 1
ATOM 4783 C C . GLU B 1 206 ? 13.664 -13.023 -19.266 1 91.5 206 GLU B C 1
ATOM 4785 O O . GLU B 1 206 ? 13.195 -12.852 -18.141 1 91.5 206 GLU B O 1
ATOM 4790 N N . THR B 1 207 ? 13.039 -13.547 -20.297 1 92.94 207 THR B N 1
ATOM 4791 C CA . THR B 1 207 ? 11.664 -14 -20.141 1 92.94 207 THR B CA 1
ATOM 4792 C C . THR B 1 207 ? 11.617 -15.344 -19.422 1 92.94 207 THR B C 1
ATOM 4794 O O . THR B 1 207 ? 10.547 -15.789 -18.984 1 92.94 207 THR B O 1
ATOM 4797 N N . GLN B 1 208 ? 12.734 -16 -19.344 1 93.19 208 GLN B N 1
ATOM 4798 C CA . GLN B 1 208 ? 12.859 -17.266 -18.641 1 93.19 208 GLN B CA 1
ATOM 4799 C C . GLN B 1 208 ? 14.125 -17.297 -17.781 1 93.19 208 GLN B C 1
ATOM 4801 O O . GLN B 1 208 ? 15.062 -16.531 -18.031 1 93.19 208 GLN B O 1
ATOM 4806 N N . TYR B 1 209 ? 14.055 -18.141 -16.75 1 92.38 209 TYR B N 1
ATOM 4807 C CA . TYR B 1 209 ? 15.195 -18.234 -15.852 1 92.38 209 TYR B CA 1
ATOM 4808 C C . TYR B 1 209 ? 15.398 -19.672 -15.391 1 92.38 209 TYR B C 1
ATOM 4810 O O . TYR B 1 209 ? 14.453 -20.328 -14.938 1 92.38 209 TYR B O 1
ATOM 4818 N N . GLN B 1 210 ? 16.578 -20.219 -15.555 1 92.75 210 GLN B N 1
ATOM 4819 C CA . GLN B 1 210 ? 16.969 -21.547 -15.07 1 92.75 210 GLN B CA 1
ATOM 4820 C C . GLN B 1 210 ? 17.391 -21.5 -13.609 1 92.75 210 GLN B C 1
ATOM 4822 O O . GLN B 1 210 ? 18.422 -20.922 -13.273 1 92.75 210 GLN B O 1
ATOM 4827 N N . VAL B 1 211 ? 16.609 -22.109 -12.805 1 88.94 211 VAL B N 1
ATOM 4828 C CA . VAL B 1 211 ? 16.953 -22.078 -11.383 1 88.94 211 VAL B CA 1
ATOM 4829 C C . VAL B 1 211 ? 17.891 -23.234 -11.039 1 88.94 211 VAL B C 1
ATOM 4831 O O . VAL B 1 211 ? 17.844 -24.281 -11.68 1 88.94 211 VAL B O 1
ATOM 4834 N N . LEU B 1 212 ? 18.719 -23.016 -10.062 1 82.56 212 LEU B N 1
ATOM 4835 C CA . LEU B 1 212 ? 19.641 -24.062 -9.617 1 82.56 212 LEU B CA 1
ATOM 4836 C C . LEU B 1 212 ? 18.922 -25.094 -8.758 1 82.56 212 LEU B C 1
ATOM 4838 O O . LEU B 1 212 ? 19.156 -26.297 -8.883 1 82.56 212 LEU B O 1
ATOM 4842 N N . ARG B 1 213 ? 18.078 -24.625 -7.906 1 83.12 213 ARG B N 1
ATOM 4843 C CA . ARG B 1 213 ? 17.25 -25.469 -7.059 1 83.12 213 ARG B CA 1
ATOM 4844 C C . ARG B 1 213 ? 15.773 -25.125 -7.199 1 83.12 213 ARG B C 1
ATOM 4846 O O . ARG B 1 213 ? 15.375 -23.969 -6.973 1 83.12 213 ARG B O 1
ATOM 4853 N N . VAL B 1 214 ? 15.07 -26.141 -7.57 1 84.44 214 VAL B N 1
ATOM 4854 C CA . VAL B 1 214 ? 13.641 -25.938 -7.77 1 84.44 214 VAL B CA 1
ATOM 4855 C C . VAL B 1 214 ? 12.953 -25.781 -6.418 1 84.44 214 VAL B C 1
ATOM 4857 O O . VAL B 1 214 ? 13.227 -26.531 -5.48 1 84.44 214 VAL B O 1
ATOM 4860 N N . GLY B 1 215 ? 12.188 -24.734 -6.289 1 85 215 GLY B N 1
ATOM 4861 C CA . GLY B 1 215 ? 11.344 -24.484 -5.129 1 85 215 GLY B CA 1
ATOM 4862 C C . GLY B 1 215 ? 9.875 -24.328 -5.48 1 85 215 GLY B C 1
ATOM 4863 O O . GLY B 1 215 ? 9.531 -24.141 -6.648 1 85 215 GLY B O 1
ATOM 4864 N N . GLY B 1 216 ? 9.023 -24.516 -4.523 1 88.38 216 GLY B N 1
ATOM 4865 C CA . GLY B 1 216 ? 7.582 -24.406 -4.699 1 88.38 216 GLY B CA 1
ATOM 4866 C C . GLY B 1 216 ? 6.797 -25.344 -3.805 1 88.38 216 GLY B C 1
ATOM 4867 O O . GLY B 1 216 ? 7.375 -26.031 -2.963 1 88.38 216 GLY B O 1
ATOM 4868 N N . THR B 1 217 ? 5.539 -25.219 -3.994 1 90.38 217 THR B N 1
ATOM 4869 C CA . THR B 1 217 ? 4.66 -26.031 -3.16 1 90.38 217 THR B CA 1
ATOM 4870 C C . THR B 1 217 ? 3.951 -27.094 -3.996 1 90.38 217 THR B C 1
ATOM 4872 O O . THR B 1 217 ? 3.412 -26.797 -5.062 1 90.38 217 THR B O 1
ATOM 4875 N N . VAL B 1 218 ? 3.93 -28.312 -3.492 1 90.38 218 VAL B N 1
ATOM 4876 C CA . VAL B 1 218 ? 3.299 -29.438 -4.148 1 90.38 218 VAL B CA 1
ATOM 4877 C C . VAL B 1 218 ? 1.831 -29.125 -4.434 1 90.38 218 VAL B C 1
ATOM 4879 O O . VAL B 1 218 ? 1.129 -28.594 -3.574 1 90.38 218 VAL B O 1
ATOM 4882 N N . GLY B 1 219 ? 1.407 -29.438 -5.594 1 93 219 GLY B N 1
ATOM 4883 C CA . GLY B 1 219 ? 0.033 -29.203 -6.004 1 93 219 GLY B CA 1
ATOM 4884 C C . GLY B 1 219 ? -0.151 -27.875 -6.723 1 93 219 GLY B C 1
ATOM 4885 O O . GLY B 1 219 ? -0.946 -27.781 -7.66 1 93 219 GLY B O 1
ATOM 4886 N N . TYR B 1 220 ? 0.579 -26.891 -6.273 1 96.5 220 TYR B N 1
ATOM 4887 C CA . TYR B 1 220 ? 0.483 -25.578 -6.883 1 96.5 220 TYR B CA 1
ATOM 4888 C C . TYR B 1 220 ? 1.491 -25.422 -8.016 1 96.5 220 TYR B C 1
ATOM 4890 O O . TYR B 1 220 ? 1.195 -24.797 -9.039 1 96.5 220 TYR B O 1
ATOM 4898 N N . ALA B 1 221 ? 2.641 -25.969 -7.82 1 95.69 221 ALA B N 1
ATOM 4899 C CA . ALA B 1 221 ? 3.771 -25.719 -8.711 1 95.69 221 ALA B CA 1
ATOM 4900 C C . ALA B 1 221 ? 3.527 -26.344 -10.086 1 95.69 221 ALA B C 1
ATOM 4902 O O . ALA B 1 221 ? 2.975 -27.438 -10.195 1 95.69 221 ALA B O 1
ATOM 4903 N N . CYS B 1 222 ? 4.004 -25.672 -11.078 1 95.81 222 CYS B N 1
ATOM 4904 C CA . CYS B 1 222 ? 3.908 -26.125 -12.461 1 95.81 222 CYS B CA 1
ATOM 4905 C C . CYS B 1 222 ? 4.742 -27.375 -12.68 1 95.81 222 CYS B C 1
ATOM 4907 O O . CYS B 1 222 ? 5.941 -27.391 -12.398 1 95.81 222 CYS B O 1
ATOM 4909 N N . PRO B 1 223 ? 4.164 -28.406 -13.242 1 93.38 223 PRO B N 1
ATOM 4910 C CA . PRO B 1 223 ? 4.891 -29.656 -13.453 1 93.38 223 PRO B CA 1
ATOM 4911 C C . PRO B 1 223 ? 6.105 -29.5 -14.359 1 93.38 223 PRO B C 1
ATOM 4913 O O . PRO B 1 223 ? 7.148 -30.109 -14.125 1 93.38 223 PRO B O 1
ATOM 4916 N N . GLU B 1 224 ? 6.02 -28.719 -15.43 1 93.88 224 GLU B N 1
ATOM 4917 C CA . GLU B 1 224 ? 7.145 -28.484 -16.328 1 93.88 224 GLU B CA 1
ATOM 4918 C C . GLU B 1 224 ? 8.297 -27.797 -15.609 1 93.88 224 GLU B C 1
ATOM 4920 O O . GLU B 1 224 ? 9.461 -28.141 -15.812 1 93.88 224 GLU B O 1
ATOM 4925 N N . TYR B 1 225 ? 7.957 -26.812 -14.805 1 94.38 225 TYR B N 1
ATOM 4926 C CA . TYR B 1 225 ? 8.961 -26.125 -14.008 1 94.38 225 TYR B CA 1
ATOM 4927 C C . TYR B 1 225 ? 9.656 -27.078 -13.047 1 94.38 225 TYR B C 1
ATOM 4929 O O . TYR B 1 225 ? 10.883 -27.078 -12.93 1 94.38 225 TYR B O 1
ATOM 4937 N N . ILE B 1 226 ? 8.898 -27.922 -12.391 1 91.31 226 ILE B N 1
ATOM 4938 C CA . ILE B 1 226 ? 9.445 -28.906 -11.453 1 91.31 226 ILE B CA 1
ATOM 4939 C C . ILE B 1 226 ? 10.414 -29.828 -12.18 1 91.31 226 ILE B C 1
ATOM 4941 O O . ILE B 1 226 ? 11.484 -30.156 -11.672 1 91.31 226 ILE B O 1
ATOM 4945 N N . ARG B 1 227 ? 10.07 -30.25 -13.375 1 90.94 227 ARG B N 1
ATOM 4946 C CA . ARG B 1 227 ? 10.836 -31.234 -14.133 1 90.94 227 ARG B CA 1
ATOM 4947 C C . ARG B 1 227 ? 12.094 -30.594 -14.719 1 90.94 227 ARG B C 1
ATOM 4949 O O . ARG B 1 227 ? 13.156 -31.234 -14.766 1 90.94 227 ARG B O 1
ATOM 4956 N N . THR B 1 228 ? 12.008 -29.328 -15.141 1 92.31 228 THR B N 1
ATOM 4957 C CA . THR B 1 228 ? 13.078 -28.781 -15.961 1 92.31 228 THR B CA 1
ATOM 4958 C C . THR B 1 228 ? 13.891 -27.75 -15.172 1 92.31 228 THR B C 1
ATOM 4960 O O . THR B 1 228 ? 15.023 -27.438 -15.547 1 92.31 228 THR B O 1
ATOM 4963 N N . GLY B 1 229 ? 13.211 -27.156 -14.18 1 92.81 229 GLY B N 1
ATOM 4964 C CA . GLY B 1 229 ? 13.859 -26.078 -13.453 1 92.81 229 GLY B CA 1
ATOM 4965 C C . GLY B 1 229 ? 13.789 -24.75 -14.172 1 92.81 229 GLY B C 1
ATOM 4966 O O . GLY B 1 229 ? 14.383 -23.766 -13.727 1 92.81 229 GLY B O 1
ATOM 4967 N N . LEU B 1 230 ? 13.102 -24.734 -15.273 1 94.06 230 LEU B N 1
ATOM 4968 C CA . LEU B 1 230 ? 12.953 -23.516 -16.047 1 94.06 230 LEU B CA 1
ATOM 4969 C C . LEU B 1 230 ? 11.68 -22.766 -15.633 1 94.06 230 LEU B C 1
ATOM 4971 O O . LEU B 1 230 ? 10.578 -23.266 -15.836 1 94.06 230 LEU B O 1
ATOM 4975 N N . ILE B 1 231 ? 11.875 -21.562 -15.086 1 95.62 231 ILE B N 1
ATOM 4976 C CA . ILE B 1 231 ? 10.719 -20.781 -14.672 1 95.62 231 ILE B CA 1
ATOM 4977 C C . ILE B 1 231 ? 10.375 -19.75 -15.758 1 95.62 231 ILE B C 1
ATOM 4979 O O . ILE B 1 231 ? 11.273 -19.156 -16.359 1 95.62 231 ILE B O 1
ATOM 4983 N N . THR B 1 232 ? 9.125 -19.672 -16.094 1 97.12 232 THR B N 1
ATOM 4984 C CA . THR B 1 232 ? 8.57 -18.734 -17.062 1 97.12 232 THR B CA 1
ATOM 4985 C C . THR B 1 232 ? 7.289 -18.094 -16.516 1 97.12 232 THR B C 1
ATOM 4987 O O . THR B 1 232 ? 6.797 -18.484 -15.461 1 97.12 232 THR B O 1
ATOM 4990 N N . GLU B 1 233 ? 6.812 -17.047 -17.219 1 97.94 233 GLU B N 1
ATOM 4991 C CA . GLU B 1 233 ? 5.496 -16.516 -16.875 1 97.94 233 GLU B CA 1
ATOM 4992 C C . GLU B 1 233 ? 4.426 -17.594 -16.969 1 97.94 233 GLU B C 1
ATOM 4994 O O . GLU B 1 233 ? 3.529 -17.656 -16.125 1 97.94 233 GLU B O 1
ATOM 4999 N N . GLY B 1 234 ? 4.555 -18.484 -17.969 1 98.31 234 GLY B N 1
ATOM 5000 C CA . GLY B 1 234 ? 3.617 -19.594 -18.125 1 98.31 234 GLY B CA 1
ATOM 5001 C C . GLY B 1 234 ? 3.604 -20.531 -16.938 1 98.31 234 GLY B C 1
ATOM 5002 O O . GLY B 1 234 ? 2.551 -21.047 -16.562 1 98.31 234 GLY B O 1
ATOM 5003 N N . SER B 1 235 ? 4.785 -20.797 -16.391 1 97.38 235 SER B N 1
ATOM 5004 C CA . SER B 1 235 ? 4.859 -21.641 -15.203 1 97.38 235 SER B CA 1
ATOM 5005 C C . SER B 1 235 ? 4.133 -21 -14.023 1 97.38 235 SER B C 1
ATOM 5007 O O . SER B 1 235 ? 3.469 -21.688 -13.25 1 97.38 235 SER B O 1
ATOM 5009 N N . GLU B 1 236 ? 4.258 -19.719 -13.875 1 98.25 236 GLU B N 1
ATOM 5010 C CA . GLU B 1 236 ? 3.613 -19.016 -12.766 1 98.25 236 GLU B CA 1
ATOM 5011 C C . GLU B 1 236 ? 2.107 -18.906 -12.992 1 98.25 236 GLU B C 1
ATOM 5013 O O . GLU B 1 236 ? 1.327 -18.969 -12.039 1 98.25 236 GLU B O 1
ATOM 5018 N N . VAL B 1 237 ? 1.76 -18.75 -14.25 1 98.81 237 VAL B N 1
ATOM 5019 C CA . VAL B 1 237 ? 0.344 -18.719 -14.602 1 98.81 237 VAL B CA 1
ATOM 5020 C C . VAL B 1 237 ? -0.309 -20.047 -14.219 1 98.81 237 VAL B C 1
ATOM 5022 O O . VAL B 1 237 ? -1.457 -20.078 -13.766 1 98.81 237 VAL B O 1
ATOM 5025 N N . TYR B 1 238 ? 0.428 -21.141 -14.414 1 98.62 238 TYR B N 1
ATOM 5026 C CA . TYR B 1 238 ? -0.088 -22.438 -13.984 1 98.62 238 TYR B CA 1
ATOM 5027 C C . TYR B 1 238 ? -0.413 -22.422 -12.492 1 98.62 238 TYR B C 1
ATOM 5029 O O . TYR B 1 238 ? -1.513 -22.812 -12.094 1 98.62 238 TYR B O 1
ATOM 5037 N N . SER B 1 239 ? 0.551 -22 -11.68 1 98.62 239 SER B N 1
ATOM 5038 C CA . SER B 1 239 ? 0.355 -21.953 -10.234 1 98.62 239 SER B CA 1
ATOM 5039 C C . SER B 1 239 ? -0.847 -21.078 -9.875 1 98.62 239 SER B C 1
ATOM 5041 O O . SER B 1 239 ? -1.624 -21.438 -8.984 1 98.62 239 SER B O 1
ATOM 5043 N N . PHE B 1 240 ? -0.976 -19.984 -10.578 1 98.88 240 PHE B N 1
ATOM 5044 C CA . PHE B 1 240 ? -2.123 -19.109 -10.375 1 98.88 240 PHE B CA 1
ATOM 5045 C C . PHE B 1 240 ? -3.42 -19.812 -10.742 1 98.88 240 PHE B C 1
ATOM 5047 O O . PHE B 1 240 ? -4.434 -19.672 -10.062 1 98.88 240 PHE B O 1
ATOM 5054 N N . GLY B 1 241 ? -3.424 -20.547 -11.812 1 98.88 241 GLY B N 1
ATOM 5055 C CA . GLY B 1 241 ? -4.574 -21.344 -12.195 1 98.88 241 GLY B CA 1
ATOM 5056 C C . GLY B 1 241 ? -5.012 -22.312 -11.125 1 98.88 241 GLY B C 1
ATOM 5057 O O . GLY B 1 241 ? -6.211 -22.516 -10.906 1 98.88 241 GLY B O 1
ATOM 5058 N N . MET B 1 242 ? -4.051 -22.906 -10.484 1 98.56 242 MET B N 1
ATOM 5059 C CA . MET B 1 242 ? -4.375 -23.828 -9.391 1 98.56 242 MET B CA 1
ATOM 5060 C C . MET B 1 242 ? -5.055 -23.078 -8.242 1 98.56 242 MET B C 1
ATOM 5062 O O . MET B 1 242 ? -5.953 -23.625 -7.598 1 98.56 242 MET B O 1
ATOM 5066 N N . VAL B 1 243 ? -4.613 -21.859 -7.984 1 98.88 243 VAL B N 1
ATOM 5067 C CA . VAL B 1 243 ? -5.281 -21.031 -6.988 1 98.88 243 VAL B CA 1
ATOM 5068 C C . VAL B 1 243 ? -6.723 -20.766 -7.418 1 98.88 243 VAL B C 1
ATOM 5070 O O . VAL B 1 243 ? -7.637 -20.797 -6.594 1 98.88 243 VAL B O 1
ATOM 5073 N N . LEU B 1 244 ? -6.934 -20.469 -8.727 1 98.81 244 LEU B N 1
ATOM 5074 C CA . LEU B 1 244 ? -8.289 -20.234 -9.227 1 98.81 244 LEU B CA 1
ATOM 5075 C C . LEU B 1 244 ? -9.18 -21.453 -8.977 1 98.81 244 LEU B C 1
ATOM 5077 O O . LEU B 1 244 ? -10.328 -21.312 -8.555 1 98.81 244 LEU B O 1
ATOM 5081 N N . LEU B 1 245 ? -8.648 -22.641 -9.227 1 98.69 245 LEU B N 1
ATOM 5082 C CA . LEU B 1 245 ? -9.414 -23.859 -8.984 1 98.69 245 LEU B CA 1
ATOM 5083 C C . LEU B 1 245 ? -9.734 -24.016 -7.5 1 98.69 245 LEU B C 1
ATOM 5085 O O . LEU B 1 245 ? -10.828 -24.453 -7.137 1 98.69 245 LEU B O 1
ATOM 5089 N N . GLU B 1 246 ? -8.781 -23.641 -6.707 1 98.38 246 GLU B N 1
ATOM 5090 C CA . GLU B 1 246 ? -9.016 -23.656 -5.266 1 98.38 246 GLU B CA 1
ATOM 5091 C C . GLU B 1 246 ? -10.102 -22.672 -4.867 1 98.38 246 GLU B C 1
ATOM 5093 O O . GLU B 1 246 ? -10.938 -22.969 -4.008 1 98.38 246 GLU B O 1
ATOM 5098 N N . LEU B 1 247 ? -10.109 -21.5 -5.465 1 98.62 247 LEU B N 1
ATOM 5099 C CA . LEU B 1 247 ? -11.117 -20.484 -5.195 1 98.62 247 LEU B CA 1
ATOM 5100 C C . LEU B 1 247 ? -12.508 -20.984 -5.574 1 98.62 247 LEU B C 1
ATOM 5102 O O . LEU B 1 247 ? -13.5 -20.656 -4.914 1 98.62 247 LEU B O 1
ATOM 5106 N N . LEU B 1 248 ? -12.586 -21.75 -6.586 1 98.5 248 LEU B N 1
ATOM 5107 C CA . LEU B 1 248 ? -13.852 -22.281 -7.086 1 98.5 248 LEU B CA 1
ATOM 5108 C C . LEU B 1 248 ? -14.359 -23.422 -6.207 1 98.5 248 LEU B C 1
ATOM 5110 O O . LEU B 1 248 ? -15.531 -23.453 -5.828 1 98.5 248 LEU B O 1
ATOM 5114 N N . THR B 1 249 ? -13.445 -24.312 -5.809 1 97.5 249 THR B N 1
ATOM 5115 C CA . THR B 1 249 ? -13.867 -25.578 -5.234 1 97.5 249 THR B CA 1
ATOM 5116 C C . THR B 1 249 ? -13.711 -25.578 -3.715 1 97.5 249 THR B C 1
ATOM 5118 O O . THR B 1 249 ? -14.328 -26.375 -3.016 1 97.5 249 THR B O 1
ATOM 5121 N N . GLY B 1 250 ? -12.781 -24.672 -3.277 1 96.31 250 GLY B N 1
ATOM 5122 C CA . GLY B 1 250 ? -12.445 -24.688 -1.863 1 96.31 250 GLY B CA 1
ATOM 5123 C C . GLY B 1 250 ? -11.492 -25.812 -1.494 1 96.31 250 GLY B C 1
ATOM 5124 O O . GLY B 1 250 ? -11.102 -25.938 -0.333 1 96.31 250 GLY B O 1
ATOM 5125 N N . ALA B 1 251 ? -11.086 -26.609 -2.469 1 94.56 251 ALA B N 1
ATOM 5126 C CA . ALA B 1 251 ? -10.203 -27.75 -2.229 1 94.56 251 ALA B CA 1
ATOM 5127 C C . ALA B 1 251 ? -8.75 -27.391 -2.525 1 94.56 251 ALA B C 1
ATOM 5129 O O . ALA B 1 251 ? -8.453 -26.781 -3.551 1 94.56 251 ALA B O 1
ATOM 5130 N N . PRO B 1 252 ? -7.91 -27.781 -1.591 1 94.69 252 PRO B N 1
ATOM 5131 C CA . PRO B 1 252 ? -6.5 -27.547 -1.896 1 94.69 252 PRO B CA 1
ATOM 5132 C C . PRO B 1 252 ? -6.004 -28.359 -3.092 1 94.69 252 PRO B C 1
ATOM 5134 O O . PRO B 1 252 ? -6.516 -29.453 -3.352 1 94.69 252 PRO B O 1
ATOM 5137 N N . PRO B 1 253 ? -5.004 -27.875 -3.768 1 95.81 253 PRO B N 1
ATOM 5138 C CA . PRO B 1 253 ? -4.52 -28.531 -4.988 1 95.81 253 PRO B CA 1
ATOM 5139 C C . PRO B 1 253 ? -3.9 -29.906 -4.715 1 95.81 253 PRO B C 1
ATOM 5141 O O . PRO B 1 253 ? -3.836 -30.734 -5.617 1 95.81 253 PRO B O 1
ATOM 5144 N N . ALA B 1 254 ? -3.414 -30.109 -3.529 1 92.94 254 ALA B N 1
ATOM 5145 C CA . ALA B 1 254 ? -2.855 -31.406 -3.152 1 92.94 254 ALA B CA 1
ATOM 5146 C C . ALA B 1 254 ? -3.215 -31.766 -1.712 1 92.94 254 ALA B C 1
ATOM 5148 O O . ALA B 1 254 ? -3.195 -30.891 -0.831 1 92.94 254 ALA B O 1
ATOM 5149 N N . VAL B 1 255 ? -3.561 -32.969 -1.576 1 89.38 255 VAL B N 1
ATOM 5150 C CA . VAL B 1 255 ? -3.881 -33.5 -0.247 1 89.38 255 VAL B CA 1
ATOM 5151 C C . VAL B 1 255 ? -3.143 -34.812 -0.007 1 89.38 255 VAL B C 1
ATOM 5153 O O . VAL B 1 255 ? -3.049 -35.656 -0.905 1 89.38 255 VAL B O 1
ATOM 5156 N N . ARG B 1 256 ? -2.641 -34.906 1.159 1 85.62 256 ARG B N 1
ATOM 5157 C CA . ARG B 1 256 ? -1.973 -36.156 1.501 1 85.62 256 ARG B CA 1
ATOM 5158 C C . ARG B 1 256 ? -2.977 -37.312 1.612 1 85.62 256 ARG B C 1
ATOM 5160 O O . ARG B 1 256 ? -4.051 -37.156 2.191 1 85.62 256 ARG B O 1
ATOM 5167 N N . ARG B 1 257 ? -2.555 -38.406 1.056 1 82.38 257 ARG B N 1
ATOM 5168 C CA . ARG B 1 257 ? -3.428 -39.562 1.115 1 82.38 257 ARG B CA 1
ATOM 5169 C C . ARG B 1 257 ? -3.287 -40.312 2.451 1 82.38 257 ARG B C 1
ATOM 5171 O O . ARG B 1 257 ? -2.172 -40.594 2.889 1 82.38 257 ARG B O 1
ATOM 5178 N N . PRO B 1 258 ? -4.371 -40.5 3.068 1 80 258 PRO B N 1
ATOM 5179 C CA . PRO B 1 258 ? -4.297 -41.188 4.359 1 80 258 PRO B CA 1
ATOM 5180 C C . PRO B 1 258 ? -3.807 -42.625 4.23 1 80 258 PRO B C 1
ATOM 5182 O O . PRO B 1 258 ? -3.16 -43.156 5.145 1 80 258 PRO B O 1
ATOM 5185 N N . ASP B 1 259 ? -4.117 -43.375 3.186 1 80.62 259 ASP B N 1
ATOM 5186 C CA . ASP B 1 259 ? -3.881 -44.812 3.027 1 80.62 259 ASP B CA 1
ATOM 5187 C C . ASP B 1 259 ? -2.465 -45.062 2.529 1 80.62 259 ASP B C 1
ATOM 5189 O O . ASP B 1 259 ? -1.977 -46.188 2.609 1 80.62 259 ASP B O 1
ATOM 5193 N N . ARG B 1 260 ? -1.835 -44.188 1.936 1 80.31 260 ARG B N 1
ATOM 5194 C CA . ARG B 1 260 ? -0.493 -44.344 1.385 1 80.31 260 ARG B CA 1
ATOM 5195 C C . ARG B 1 260 ? 0.428 -43.219 1.851 1 80.31 260 ARG B C 1
ATOM 5197 O O . ARG B 1 260 ? 0.465 -42.156 1.244 1 80.31 260 ARG B O 1
ATOM 5204 N N . PRO B 1 261 ? 1.208 -43.562 2.816 1 74.81 261 PRO B N 1
ATOM 5205 C CA . PRO B 1 261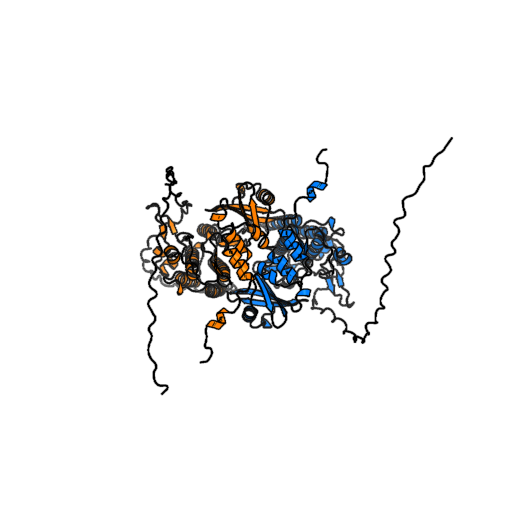 ? 2.115 -42.562 3.332 1 74.81 261 PRO B CA 1
ATOM 5206 C C . PRO B 1 261 ? 3.023 -41.969 2.25 1 74.81 261 PRO B C 1
ATOM 5208 O O . PRO B 1 261 ? 3.539 -42.719 1.408 1 74.81 261 PRO B O 1
ATOM 5211 N N . GLY B 1 262 ? 3.109 -40.594 2.111 1 75.94 262 GLY B N 1
ATOM 5212 C CA . GLY B 1 262 ? 3.98 -39.906 1.175 1 75.94 262 GLY B 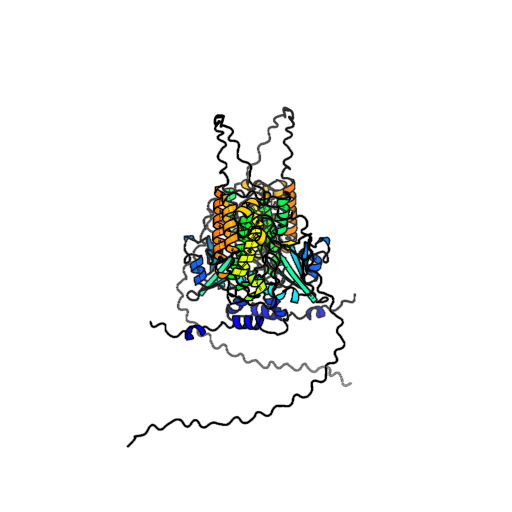CA 1
ATOM 5213 C C . GLY B 1 262 ? 3.303 -39.594 -0.143 1 75.94 262 GLY B C 1
ATOM 5214 O O . GLY B 1 262 ? 3.852 -38.844 -0.965 1 75.94 262 GLY B O 1
ATOM 5215 N N . ALA B 1 263 ? 2.1 -40.25 -0.231 1 82.44 263 ALA B N 1
ATOM 5216 C CA . ALA B 1 263 ? 1.409 -40.031 -1.502 1 82.44 263 ALA B CA 1
ATOM 5217 C C . ALA B 1 263 ? 0.414 -38.875 -1.406 1 82.44 263 ALA B C 1
ATOM 5219 O O . ALA B 1 263 ? -0.112 -38.594 -0.328 1 82.44 263 ALA B O 1
ATOM 5220 N N . PHE B 1 264 ? 0.266 -38.188 -2.518 1 87.44 264 PHE B N 1
ATOM 5221 C CA . PHE B 1 264 ? -0.67 -37.062 -2.598 1 87.44 264 PHE B CA 1
ATOM 5222 C C . PHE B 1 264 ? -1.766 -37.344 -3.619 1 87.44 264 PHE B C 1
ATOM 5224 O O . PHE B 1 264 ? -1.528 -38.031 -4.617 1 87.44 264 PHE B O 1
ATOM 5231 N N . ALA B 1 265 ? -2.947 -36.938 -3.244 1 88.75 265 ALA B N 1
ATOM 5232 C CA . ALA B 1 265 ? -4.008 -36.812 -4.238 1 88.75 265 ALA B CA 1
ATOM 5233 C C . ALA B 1 265 ? -4.023 -35.375 -4.816 1 88.75 265 ALA B C 1
ATOM 5235 O O . ALA B 1 265 ? -3.973 -34.406 -4.074 1 88.75 265 ALA B O 1
ATOM 5236 N N . PHE B 1 266 ? -4.051 -35.375 -6.137 1 91.81 266 PHE B N 1
ATOM 5237 C CA . PHE B 1 266 ? -3.959 -34.062 -6.789 1 91.81 266 PHE B CA 1
ATOM 5238 C C . PHE B 1 266 ? -5.309 -33.656 -7.359 1 91.81 266 PHE B C 1
ATOM 5240 O O . PHE B 1 266 ? -5.992 -34.438 -8 1 91.81 266 PHE B O 1
ATOM 5247 N N . LEU B 1 267 ? -5.672 -32.406 -7.098 1 93.12 267 LEU B N 1
ATOM 5248 C CA . LEU B 1 267 ? -6.914 -31.828 -7.609 1 93.12 267 LEU B CA 1
ATOM 5249 C C . LEU B 1 267 ? -6.953 -31.906 -9.133 1 93.12 267 LEU B C 1
ATOM 5251 O O . LEU B 1 267 ? -7.988 -32.25 -9.719 1 93.12 267 LEU B O 1
ATOM 5255 N N . SER B 1 268 ? -5.926 -31.594 -9.789 1 92.81 268 SER B N 1
ATOM 5256 C CA . SER B 1 268 ? -5.836 -31.594 -11.242 1 92.81 268 SER B CA 1
ATOM 5257 C C . SER B 1 268 ? -6.145 -33 -11.805 1 92.81 268 SER B C 1
ATOM 5259 O O . SER B 1 268 ? -6.832 -33.125 -12.82 1 92.81 268 SER B O 1
ATOM 5261 N N . ASP B 1 269 ? -5.637 -34 -11.109 1 90.75 269 ASP B N 1
ATOM 5262 C CA . ASP B 1 269 ? -5.895 -35.375 -11.531 1 90.75 269 ASP B CA 1
ATOM 5263 C C . ASP B 1 269 ? -7.379 -35.719 -11.414 1 90.75 269 ASP B C 1
ATOM 5265 O O . ASP B 1 269 ? -7.926 -36.406 -12.258 1 90.75 269 ASP B O 1
ATOM 5269 N N . HIS B 1 270 ? -7.918 -35.25 -10.367 1 92.31 270 HIS B N 1
ATOM 5270 C CA . HIS B 1 270 ? -9.336 -35.5 -10.141 1 92.31 270 HIS B CA 1
ATOM 5271 C C . HIS B 1 270 ? -10.203 -34.781 -11.172 1 92.31 270 HIS B C 1
ATOM 5273 O O . HIS B 1 270 ? -11.148 -35.375 -11.703 1 92.31 270 HIS B O 1
ATOM 5279 N N . LEU B 1 271 ? -9.891 -33.562 -11.445 1 94.94 271 LEU B N 1
ATOM 5280 C CA . LEU B 1 271 ? -10.711 -32.75 -12.336 1 94.94 271 LEU B CA 1
ATOM 5281 C C . LEU B 1 271 ? -10.5 -33.156 -13.789 1 94.94 271 LEU B C 1
ATOM 5283 O O . LEU B 1 271 ? -11.422 -33.031 -14.609 1 94.94 271 LEU B O 1
ATOM 5287 N N . GLN B 1 272 ? -9.289 -33.562 -14.18 1 92.06 272 GLN B N 1
ATOM 5288 C CA . GLN B 1 272 ? -8.93 -34.031 -15.508 1 92.06 272 GLN B CA 1
ATOM 5289 C C . GLN B 1 272 ? -9.383 -33.031 -16.594 1 92.06 272 GLN B C 1
ATOM 5291 O O . GLN B 1 272 ? -9.961 -33.438 -17.594 1 92.06 272 GLN B O 1
ATOM 5296 N N . GLY B 1 273 ? -9.336 -31.781 -16.297 1 93.12 273 GLY B N 1
ATOM 5297 C CA . GLY B 1 273 ? -9.656 -30.75 -17.281 1 93.12 273 GLY B CA 1
ATOM 5298 C C . GLY B 1 273 ? -11.141 -30.656 -17.578 1 93.12 273 GLY B C 1
ATOM 5299 O O . GLY B 1 273 ? -11.531 -30.078 -18.594 1 93.12 273 GLY B O 1
ATOM 5300 N N . SER B 1 274 ? -12.008 -31.156 -16.688 1 96.56 274 SER B N 1
ATOM 5301 C CA . SER B 1 274 ? -13.445 -31.203 -16.938 1 96.56 274 SER B CA 1
ATOM 5302 C C . SER B 1 274 ? -14.164 -30.047 -16.25 1 96.56 274 SER B C 1
ATOM 5304 O O . SER B 1 274 ? -14.305 -30.031 -15.023 1 96.56 274 SER B O 1
ATOM 5306 N N . PRO B 1 275 ? -14.695 -29.172 -17.016 1 97.19 275 PRO B N 1
ATOM 5307 C CA . PRO B 1 275 ? -15.484 -28.094 -16.406 1 97.19 275 PRO B CA 1
ATOM 5308 C C . PRO B 1 275 ? -16.672 -28.609 -15.602 1 97.19 275 PRO B C 1
ATOM 5310 O O . PRO B 1 275 ? -17.031 -28.031 -14.578 1 97.19 275 PRO B O 1
ATOM 5313 N N . ALA B 1 276 ? -17.25 -29.672 -16.109 1 96.94 276 ALA B N 1
ATOM 5314 C CA . ALA B 1 276 ? -18.406 -30.25 -15.43 1 96.94 276 ALA B CA 1
ATOM 5315 C C . ALA B 1 276 ? -18.047 -30.703 -14.016 1 96.94 276 ALA B C 1
ATOM 5317 O O . ALA B 1 276 ? -18.828 -30.516 -13.078 1 96.94 276 ALA B O 1
ATOM 5318 N N . LYS B 1 277 ? -16.906 -31.312 -13.891 1 97.19 277 LYS B N 1
ATOM 5319 C CA . LYS B 1 277 ? -16.469 -31.75 -12.57 1 97.19 277 LYS B CA 1
ATOM 5320 C C . LYS B 1 277 ? -16.234 -30.578 -11.633 1 97.19 277 LYS B C 1
ATOM 5322 O O . LYS B 1 277 ? -16.547 -30.656 -10.445 1 97.19 277 LYS B O 1
ATOM 5327 N N . VAL B 1 278 ? -15.703 -29.484 -12.188 1 97.94 278 VAL B N 1
ATOM 5328 C CA . VAL B 1 278 ? -15.508 -28.281 -11.375 1 97.94 278 VAL B CA 1
ATOM 5329 C C . VAL B 1 278 ? -16.859 -27.766 -10.875 1 97.94 278 VAL B C 1
ATOM 5331 O O . VAL B 1 278 ? -17 -27.453 -9.688 1 97.94 278 VAL B O 1
ATOM 5334 N N . GLN B 1 279 ? -17.812 -27.703 -11.797 1 97.56 279 GLN B N 1
ATOM 5335 C CA . GLN B 1 279 ? -19.141 -27.203 -11.43 1 97.56 279 GLN B CA 1
ATOM 5336 C C . GLN B 1 279 ? -19.766 -28.062 -10.344 1 97.56 279 GLN B C 1
ATOM 5338 O O . GLN B 1 279 ? -20.484 -27.562 -9.477 1 97.56 279 GLN B O 1
ATOM 5343 N N . GLN B 1 280 ? -19.469 -29.344 -10.383 1 96.81 280 GLN B N 1
ATOM 5344 C CA . GLN B 1 280 ? -20 -30.266 -9.391 1 96.81 280 GLN B CA 1
ATOM 5345 C C . GLN B 1 280 ? -19.297 -30.094 -8.047 1 96.81 280 GLN B C 1
ATOM 5347 O O . GLN B 1 280 ? -19.875 -30.375 -6.996 1 96.81 280 GLN B O 1
ATOM 5352 N N . MET B 1 281 ? -18.094 -29.547 -8.086 1 97.25 281 MET B N 1
ATOM 5353 C CA . MET B 1 281 ? -17.281 -29.469 -6.883 1 97.25 281 MET B CA 1
ATOM 5354 C C . MET B 1 281 ? -17.25 -28.047 -6.332 1 97.25 281 MET B C 1
ATOM 5356 O O . MET B 1 281 ? -16.453 -27.734 -5.441 1 97.25 281 MET B O 1
ATOM 5360 N N . LEU B 1 282 ? -18.062 -27.172 -6.836 1 98 282 LEU B N 1
ATOM 5361 C CA . LEU B 1 282 ? -18.062 -25.797 -6.375 1 98 282 LEU B CA 1
ATOM 5362 C C . LEU B 1 282 ? -18.281 -25.719 -4.867 1 98 282 LEU B C 1
ATOM 5364 O O . LEU B 1 282 ? -19.109 -26.453 -4.324 1 98 282 LEU B O 1
ATOM 5368 N N . ASP B 1 283 ? -17.469 -24.891 -4.25 1 97.5 283 ASP B N 1
ATOM 5369 C CA . ASP B 1 283 ? -17.719 -24.609 -2.84 1 97.5 283 ASP B CA 1
ATOM 5370 C C . ASP B 1 283 ? -19.094 -23.969 -2.639 1 97.5 283 ASP B C 1
ATOM 5372 O O . ASP B 1 283 ? -19.312 -22.828 -3.057 1 97.5 283 ASP B O 1
ATOM 5376 N N . PRO B 1 284 ? -19.953 -24.578 -2.004 1 96.44 284 PRO B N 1
ATOM 5377 C CA . PRO B 1 284 ? -21.312 -24.016 -1.868 1 96.44 284 PRO B CA 1
ATOM 5378 C C . PRO B 1 284 ? -21.344 -22.719 -1.065 1 96.44 284 PRO B C 1
ATOM 5380 O O . PRO B 1 284 ? -22.219 -21.891 -1.268 1 96.44 284 PRO B O 1
ATOM 5383 N N . SER B 1 285 ? -20.344 -22.562 -0.203 1 96.38 285 SER B N 1
ATOM 5384 C CA . SER B 1 285 ? -20.328 -21.375 0.643 1 96.38 285 SER B CA 1
ATOM 5385 C C . SER B 1 285 ? -20.016 -20.125 -0.17 1 96.38 285 SER B C 1
ATOM 5387 O O . SER B 1 285 ? -20.219 -19 0.301 1 96.38 285 SER B O 1
ATOM 5389 N N . ALA B 1 286 ? -19.609 -20.297 -1.348 1 96.38 286 ALA B N 1
ATOM 5390 C CA . ALA B 1 286 ? -19.234 -19.156 -2.182 1 96.38 286 ALA B CA 1
ATOM 5391 C C . ALA B 1 286 ? -20.438 -18.547 -2.877 1 96.38 286 ALA B C 1
ATOM 5393 O O . ALA B 1 286 ? -20.391 -17.422 -3.348 1 96.38 286 ALA B O 1
ATOM 5394 N N . HIS B 1 287 ? -21.469 -19.344 -3.062 1 95.75 287 HIS B N 1
ATOM 5395 C CA . HIS B 1 287 ? -22.672 -18.875 -3.744 1 95.75 287 HIS B CA 1
ATOM 5396 C C . HIS B 1 287 ? -22.344 -18.266 -5.094 1 95.75 287 HIS B C 1
ATOM 5398 O O . HIS B 1 287 ? -22.812 -17.156 -5.41 1 95.75 287 HIS B O 1
ATOM 5404 N N . PHE B 1 288 ? -21.641 -19 -5.891 1 95.94 288 PHE B N 1
ATOM 5405 C CA . PHE B 1 288 ? -21.281 -18.516 -7.219 1 95.94 288 PHE B CA 1
ATOM 5406 C C . PHE B 1 288 ? -22.516 -18.406 -8.109 1 95.94 288 PHE B C 1
ATOM 5408 O O . PHE B 1 288 ? -23.391 -19.281 -8.07 1 95.94 288 PHE B O 1
ATOM 5415 N N . SER B 1 289 ? -22.578 -17.312 -8.867 1 94.19 289 SER B N 1
ATOM 5416 C CA . SER B 1 289 ? -23.516 -17.344 -9.984 1 94.19 289 SER B CA 1
ATOM 5417 C C . SER B 1 289 ? -23.078 -18.359 -11.039 1 94.19 289 SER B C 1
ATOM 5419 O O . SER B 1 289 ? -21.875 -18.578 -11.234 1 94.19 289 SER B O 1
ATOM 5421 N N . PRO B 1 290 ? -24 -18.984 -11.68 1 93.94 290 PRO B N 1
ATOM 5422 C CA . PRO B 1 290 ? -23.641 -19.969 -12.695 1 93.94 290 PRO B CA 1
ATOM 5423 C C . PRO B 1 290 ? -22.688 -19.406 -13.758 1 93.94 290 PRO B C 1
ATOM 5425 O O . PRO B 1 290 ? -21.703 -20.047 -14.109 1 93.94 290 PRO B O 1
ATOM 5428 N N . ASN B 1 291 ? -22.984 -18.203 -14.203 1 93.62 291 ASN B N 1
ATOM 5429 C CA . ASN B 1 291 ? -22.141 -17.594 -15.219 1 93.62 291 ASN B CA 1
ATOM 5430 C C . ASN B 1 291 ? -20.75 -17.266 -14.672 1 93.62 291 ASN B C 1
ATOM 5432 O O . ASN B 1 291 ? -19.75 -17.438 -15.375 1 93.62 291 ASN B O 1
ATOM 5436 N N . GLY B 1 292 ? -20.781 -16.844 -13.469 1 95.19 292 GLY B N 1
ATOM 5437 C CA . GLY B 1 292 ? -19.516 -16.5 -12.844 1 95.19 292 GLY B CA 1
ATOM 5438 C C . GLY B 1 292 ? -18.594 -17.688 -12.648 1 95.19 292 GLY B C 1
ATOM 5439 O O . GLY B 1 292 ? -17.406 -17.625 -12.953 1 95.19 292 GLY B O 1
ATOM 5440 N N . SER B 1 293 ? -19.172 -18.781 -12.156 1 97.12 293 SER B N 1
ATOM 5441 C CA . SER B 1 293 ? -18.359 -19.969 -11.922 1 97.12 293 SER B CA 1
ATOM 5442 C C . SER B 1 293 ? -17.875 -20.562 -13.234 1 97.12 293 SER B C 1
ATOM 5444 O O . SER B 1 293 ? -16.734 -21.047 -13.32 1 97.12 293 SER B O 1
ATOM 5446 N N . GLN B 1 294 ? -18.703 -20.547 -14.25 1 97.5 294 GLN B N 1
ATOM 5447 C CA . GLN B 1 294 ? -18.312 -21.094 -15.539 1 97.5 294 GLN B CA 1
ATOM 5448 C C . GLN B 1 294 ? -17.172 -20.281 -16.172 1 97.5 294 GLN B C 1
ATOM 5450 O O . GLN B 1 294 ? -16.219 -20.844 -16.703 1 97.5 294 GLN B O 1
ATOM 5455 N N . ALA B 1 295 ? -17.359 -18.984 -16.078 1 97.75 295 ALA B N 1
ATOM 5456 C CA . ALA B 1 295 ? -16.344 -18.094 -16.656 1 97.75 295 ALA B CA 1
ATOM 5457 C C . ALA B 1 295 ? -15.008 -18.266 -15.953 1 97.75 295 ALA B C 1
ATOM 5459 O O . ALA B 1 295 ? -13.961 -18.375 -16.609 1 97.75 295 ALA B O 1
ATOM 5460 N N . LEU B 1 296 ? -15.031 -18.297 -14.664 1 98.25 296 LEU B N 1
ATOM 5461 C CA . LEU B 1 296 ? -13.797 -18.469 -13.906 1 98.25 296 LEU B CA 1
ATOM 5462 C C . LEU B 1 296 ? -13.18 -19.828 -14.148 1 98.25 296 LEU B C 1
ATOM 5464 O O . LEU B 1 296 ? -11.953 -19.969 -14.18 1 98.25 296 LEU B O 1
ATOM 5468 N N . THR B 1 297 ? -14.023 -20.875 -14.281 1 98.56 297 THR B N 1
ATOM 5469 C CA . THR B 1 297 ? -13.547 -22.219 -14.609 1 98.56 297 THR B CA 1
ATOM 5470 C C . THR B 1 297 ? -12.789 -22.219 -15.93 1 98.56 297 THR B C 1
ATOM 5472 O O . THR B 1 297 ? -11.711 -22.812 -16.031 1 98.56 297 THR B O 1
ATOM 5475 N N . ALA B 1 298 ? -13.359 -21.516 -16.844 1 98.38 298 ALA B N 1
ATOM 5476 C CA . ALA B 1 298 ? -12.711 -21.422 -18.156 1 98.38 298 ALA B CA 1
ATOM 5477 C C . ALA B 1 298 ? -11.344 -20.766 -18.047 1 98.38 298 ALA B C 1
ATOM 5479 O O . ALA B 1 298 ? -10.375 -21.234 -18.656 1 98.38 298 ALA B O 1
ATOM 5480 N N . VAL B 1 299 ? -11.258 -19.703 -17.312 1 98.56 299 VAL B N 1
ATOM 5481 C CA . VAL B 1 299 ? -9.984 -19.016 -17.109 1 98.56 299 VAL B CA 1
ATOM 5482 C C . VAL B 1 299 ? -8.992 -19.969 -16.438 1 98.56 299 VAL B C 1
ATOM 5484 O O . VAL B 1 299 ? -7.84 -20.062 -16.859 1 98.56 299 VAL B O 1
ATOM 5487 N N . ALA B 1 300 ? -9.414 -20.688 -15.414 1 98.75 300 ALA B N 1
ATOM 5488 C CA . ALA B 1 300 ? -8.555 -21.594 -14.664 1 98.75 300 ALA B CA 1
ATOM 5489 C C . ALA B 1 300 ? -7.961 -22.672 -15.57 1 98.75 300 ALA B C 1
ATOM 5491 O O . ALA B 1 300 ? -6.77 -22.984 -15.484 1 98.75 300 ALA B O 1
ATOM 5492 N N . PHE B 1 301 ? -8.727 -23.203 -16.438 1 98.38 301 PHE B N 1
ATOM 5493 C CA . PHE B 1 301 ? -8.266 -24.297 -17.281 1 98.38 301 PHE B CA 1
ATOM 5494 C C . PHE B 1 301 ? -7.344 -23.781 -18.391 1 98.38 301 PHE B C 1
ATOM 5496 O O . PHE B 1 301 ? -6.426 -24.484 -18.812 1 98.38 301 PHE B O 1
ATOM 5503 N N . ARG B 1 302 ? -7.551 -22.547 -18.859 1 98.44 302 ARG B N 1
ATOM 5504 C CA . ARG B 1 302 ? -6.574 -21.969 -19.781 1 98.44 302 ARG B CA 1
ATOM 5505 C C . ARG B 1 302 ? -5.23 -21.766 -19.094 1 98.44 302 ARG B C 1
ATOM 5507 O O . ARG B 1 302 ? -4.176 -21.984 -19.703 1 98.44 302 ARG B O 1
ATOM 5514 N N . CYS B 1 303 ? -5.254 -21.391 -17.859 1 98.69 303 CYS B N 1
ATOM 5515 C CA . CYS B 1 303 ? -4.035 -21.172 -17.094 1 98.69 303 CYS B CA 1
ATOM 5516 C C . CYS B 1 303 ? -3.305 -22.484 -16.844 1 98.69 303 CYS B C 1
ATOM 5518 O O . CYS B 1 303 ? -2.076 -22.5 -16.766 1 98.69 303 CYS B O 1
ATOM 5520 N N . THR B 1 304 ? -4.066 -23.562 -16.672 1 97.94 304 THR B N 1
ATOM 5521 C CA . THR B 1 304 ? -3.465 -24.844 -16.297 1 97.94 304 THR B CA 1
ATOM 5522 C C . THR B 1 304 ? -3.346 -25.766 -17.516 1 97.94 304 THR B C 1
ATOM 5524 O O . THR B 1 304 ? -3.199 -26.969 -17.375 1 97.94 304 THR B O 1
ATOM 5527 N N . GLY B 1 305 ? -3.451 -25.219 -18.656 1 96.31 305 GLY B N 1
ATOM 5528 C CA . GLY B 1 305 ? -3.303 -26 -19.875 1 96.31 305 GLY B CA 1
ATOM 5529 C C . GLY B 1 305 ? -1.966 -26.719 -19.969 1 96.31 305 GLY B C 1
ATOM 5530 O O . GLY B 1 305 ? -1.001 -26.328 -19.297 1 96.31 305 GLY B O 1
ATOM 5531 N N . PRO B 1 306 ? -1.834 -27.719 -20.797 1 92.5 306 PRO B N 1
ATOM 5532 C CA . PRO B 1 306 ? -0.657 -28.594 -20.797 1 92.5 306 PRO B CA 1
ATOM 5533 C C . PRO B 1 306 ? 0.582 -27.891 -21.375 1 92.5 306 PRO B C 1
ATOM 5535 O O . PRO B 1 306 ? 1.709 -28.266 -21.031 1 92.5 306 PRO B O 1
ATOM 5538 N N . ARG B 1 307 ? 0.431 -26.922 -22.25 1 93.69 307 ARG B N 1
ATOM 5539 C CA . ARG B 1 307 ? 1.57 -26.25 -22.875 1 93.69 307 ARG B CA 1
ATOM 5540 C C . ARG B 1 307 ? 1.787 -24.859 -22.297 1 93.69 307 ARG B C 1
ATOM 5542 O O . ARG B 1 307 ? 1.028 -23.938 -22.594 1 93.69 307 ARG B O 1
ATOM 5549 N N . PRO B 1 308 ? 2.885 -24.609 -21.641 1 94.38 308 PRO B N 1
ATOM 5550 C CA . PRO B 1 308 ? 3.125 -23.344 -20.938 1 94.38 308 PRO B CA 1
ATOM 5551 C C . PRO B 1 308 ? 3.068 -22.141 -21.875 1 94.38 308 PRO B C 1
ATOM 5553 O O . PRO B 1 308 ? 2.443 -21.125 -21.547 1 94.38 308 PRO B O 1
ATOM 5556 N N . PRO B 1 309 ? 3.609 -22.141 -23.094 1 94.56 309 PRO B N 1
ATOM 5557 C CA . PRO B 1 309 ? 3.615 -20.969 -23.953 1 94.56 309 PRO B CA 1
ATOM 5558 C C . PRO B 1 309 ? 2.217 -20.547 -24.406 1 94.56 309 PRO B C 1
ATOM 5560 O O . PRO B 1 309 ? 2.02 -19.438 -24.891 1 94.56 309 PRO B O 1
ATOM 5563 N N . GLU B 1 310 ? 1.254 -21.484 -24.328 1 96.94 310 GLU B N 1
ATOM 5564 C CA . GLU B 1 310 ? -0.109 -21.219 -24.766 1 96.94 310 GLU B CA 1
ATOM 5565 C C . GLU B 1 310 ? -0.947 -20.609 -23.641 1 96.94 310 GLU B C 1
ATOM 5567 O O . GLU B 1 310 ? -2.059 -20.141 -23.875 1 96.94 310 GLU B O 1
ATOM 5572 N N . ARG B 1 311 ? -0.404 -20.641 -22.5 1 98.25 311 ARG B N 1
ATOM 5573 C CA . ARG B 1 311 ? -1.132 -20.078 -21.375 1 98.25 311 ARG B CA 1
ATOM 5574 C C . ARG B 1 311 ? -1.185 -18.547 -21.453 1 98.25 311 ARG B C 1
ATOM 5576 O O . ARG B 1 311 ? -0.282 -17.922 -22.016 1 98.25 311 ARG B O 1
ATOM 5583 N N . PRO B 1 312 ? -2.27 -17.969 -20.984 1 98.38 312 PRO B N 1
ATOM 5584 C CA . PRO B 1 312 ? -2.4 -16.516 -21.094 1 98.38 312 PRO B CA 1
ATOM 5585 C C . PRO B 1 312 ? -1.355 -15.766 -20.281 1 98.38 312 PRO B C 1
ATOM 5587 O O . PRO B 1 312 ? -0.868 -16.281 -19.266 1 98.38 312 PRO B O 1
ATOM 5590 N N . LEU B 1 313 ? -1.026 -14.555 -20.719 1 98.12 313 LEU B N 1
ATOM 5591 C CA . LEU B 1 313 ? -0.188 -13.656 -19.938 1 98.12 313 LEU B CA 1
ATOM 5592 C C . LEU B 1 313 ? -0.979 -13.031 -18.781 1 98.12 313 LEU B C 1
ATOM 5594 O O . LEU B 1 313 ? -2.197 -12.867 -18.891 1 98.12 313 LEU B O 1
ATOM 5598 N N . PHE B 1 314 ? -0.319 -12.641 -17.734 1 98.56 314 PHE B N 1
ATOM 5599 C CA . PHE B 1 314 ? -0.994 -12.062 -16.578 1 98.56 314 PHE B CA 1
ATOM 5600 C C . PHE B 1 314 ? -1.724 -10.781 -16.969 1 98.56 314 PHE B C 1
ATOM 5602 O O . PHE B 1 314 ? -2.812 -10.508 -16.469 1 98.56 314 PHE B O 1
ATOM 5609 N N . LYS B 1 315 ? -1.132 -9.961 -17.844 1 97.44 315 LYS B N 1
ATOM 5610 C CA . LYS B 1 315 ? -1.779 -8.711 -18.234 1 97.44 315 LYS B CA 1
ATOM 5611 C C . LYS B 1 315 ? -3.156 -8.969 -18.844 1 97.44 315 LYS B C 1
ATOM 5613 O O . LYS B 1 315 ? -4.094 -8.203 -18.625 1 97.44 315 LYS B O 1
ATOM 5618 N N . LEU B 1 316 ? -3.312 -10.047 -19.578 1 98.06 316 LEU B N 1
ATOM 5619 C CA . LEU B 1 316 ? -4.594 -10.414 -20.172 1 98.06 316 LEU B CA 1
ATOM 5620 C C . LEU B 1 316 ? -5.547 -10.961 -19.125 1 98.06 316 LEU B C 1
ATOM 5622 O O . LEU B 1 316 ? -6.75 -10.711 -19.172 1 98.06 316 LEU B O 1
ATOM 5626 N N . LEU B 1 317 ? -4.984 -11.727 -18.203 1 98.69 317 LEU B N 1
ATOM 5627 C CA . LEU B 1 317 ? -5.801 -12.25 -17.125 1 98.69 317 LEU B CA 1
ATOM 5628 C C . LEU B 1 317 ? -6.402 -11.125 -16.297 1 98.69 317 LEU B C 1
ATOM 5630 O O . LEU B 1 317 ? -7.551 -11.211 -15.852 1 98.69 317 LEU B O 1
ATOM 5634 N N . VAL B 1 318 ? -5.609 -10.055 -16.031 1 98.5 318 VAL B N 1
ATOM 5635 C CA . VAL B 1 318 ? -6.102 -8.891 -15.305 1 98.5 318 VAL B CA 1
ATOM 5636 C C . VAL B 1 318 ? -7.324 -8.32 -16.016 1 98.5 318 VAL B C 1
ATOM 5638 O O . VAL B 1 318 ? -8.352 -8.062 -15.383 1 98.5 318 VAL B O 1
ATOM 5641 N N . GLU B 1 319 ? -7.258 -8.172 -17.281 1 97.19 319 GLU B N 1
ATOM 5642 C CA . GLU B 1 319 ? -8.367 -7.633 -18.062 1 97.19 319 GLU B CA 1
ATOM 5643 C C . GLU B 1 319 ? -9.594 -8.539 -17.984 1 97.19 319 GLU B C 1
ATOM 5645 O O . GLU B 1 319 ? -10.711 -8.062 -17.797 1 97.19 319 GLU B O 1
ATOM 5650 N N . GLU B 1 320 ? -9.367 -9.766 -18.125 1 97.62 320 GLU B N 1
ATOM 5651 C CA . GLU B 1 320 ? -10.469 -10.727 -18.141 1 97.62 320 GLU B CA 1
ATOM 5652 C C . GLU B 1 320 ? -11.156 -10.797 -16.781 1 97.62 320 GLU B C 1
ATOM 5654 O O . GLU B 1 320 ? -12.383 -10.82 -16.703 1 97.62 320 GLU B O 1
ATOM 5659 N N . LEU B 1 321 ? -10.391 -10.844 -15.766 1 98.06 321 LEU B N 1
ATOM 5660 C CA . LEU B 1 321 ? -10.961 -10.922 -14.43 1 98.06 321 LEU B CA 1
ATOM 5661 C C . LEU B 1 321 ? -11.695 -9.633 -14.07 1 98.06 321 LEU B C 1
ATOM 5663 O O . LEU B 1 321 ? -12.719 -9.672 -13.383 1 98.06 321 LEU B O 1
ATOM 5667 N N . ARG B 1 322 ? -11.125 -8.523 -14.5 1 96.56 322 ARG B N 1
ATOM 5668 C CA . ARG B 1 322 ? -11.805 -7.254 -14.289 1 96.56 322 ARG B CA 1
ATOM 5669 C C . ARG B 1 322 ? -13.18 -7.25 -14.961 1 96.56 322 ARG B C 1
ATOM 5671 O O . ARG B 1 322 ? -14.156 -6.789 -14.375 1 96.56 322 ARG B O 1
ATOM 5678 N N . GLN B 1 323 ? -13.25 -7.746 -16.172 1 95.5 323 GLN B N 1
ATOM 5679 C CA . GLN B 1 323 ? -14.516 -7.832 -16.891 1 95.5 323 GLN B CA 1
ATOM 5680 C C . GLN B 1 323 ? -15.5 -8.758 -16.172 1 95.5 323 GLN B C 1
ATOM 5682 O O . GLN B 1 323 ? -16.703 -8.469 -16.125 1 95.5 323 GLN B O 1
ATOM 5687 N N . LEU B 1 324 ? -15 -9.844 -15.688 1 95.5 324 LEU B N 1
ATOM 5688 C CA . LEU B 1 324 ? -15.844 -10.789 -14.961 1 95.5 324 LEU B CA 1
ATOM 5689 C C . LEU B 1 324 ? -16.453 -10.125 -13.734 1 95.5 324 LEU B C 1
ATOM 5691 O O . LEU B 1 324 ? -17.625 -10.375 -13.398 1 95.5 324 LEU B O 1
ATOM 5695 N N . LEU B 1 325 ? -15.695 -9.273 -13.047 1 94.06 325 LEU B N 1
ATOM 5696 C CA . LEU B 1 325 ? -16.172 -8.594 -11.852 1 94.06 325 LEU B CA 1
ATOM 5697 C C . LEU B 1 325 ? -17.234 -7.555 -12.203 1 94.06 325 LEU B C 1
ATOM 5699 O O . LEU B 1 325 ? -18.219 -7.387 -11.469 1 94.06 325 LEU B O 1
ATOM 5703 N N . LEU B 1 326 ? -17.062 -6.941 -13.289 1 89.81 326 LEU B N 1
ATOM 5704 C CA . LEU B 1 326 ? -18 -5.93 -13.727 1 89.81 326 LEU B CA 1
ATOM 5705 C C . LEU B 1 326 ? -19.344 -6.562 -14.117 1 89.81 326 LEU B C 1
ATOM 5707 O O . LEU B 1 326 ? -20.406 -5.996 -13.859 1 89.81 326 LEU B O 1
ATOM 5711 N N . LEU B 1 327 ? -19.328 -7.695 -14.656 1 84.38 327 LEU B N 1
ATOM 5712 C CA . LEU B 1 327 ? -20.531 -8.391 -15.109 1 84.38 327 LEU B CA 1
ATOM 5713 C C . LEU B 1 327 ? -21.297 -8.977 -13.922 1 84.38 327 LEU B C 1
ATOM 5715 O O . LEU B 1 327 ? -22.516 -9.148 -13.992 1 84.38 327 LEU B O 1
ATOM 5719 N N . SER B 1 328 ? -20.641 -9.297 -12.922 1 77.88 328 SER B N 1
ATOM 5720 C CA . SER B 1 328 ? -21.281 -9.875 -11.742 1 77.88 328 SER B CA 1
ATOM 5721 C C . SER B 1 328 ? -22 -8.805 -10.93 1 77.88 328 SER B C 1
ATOM 5723 O O . SER B 1 328 ? -22.891 -9.109 -10.141 1 77.88 328 SER B O 1
ATOM 5725 N N . GLN B 1 329 ? -21.625 -7.562 -10.961 1 66.25 329 GLN B N 1
ATOM 5726 C CA . GLN B 1 329 ? -22.312 -6.473 -10.281 1 66.25 329 GLN B CA 1
ATOM 5727 C C . GLN B 1 329 ? -23.719 -6.27 -10.844 1 66.25 329 GLN B C 1
ATOM 5729 O O . GLN B 1 329 ? -24.641 -5.93 -10.109 1 66.25 329 GLN B O 1
ATOM 5734 N N . ASP B 1 330 ? -23.891 -6.469 -12.164 1 53.16 330 ASP B N 1
ATOM 5735 C CA . ASP B 1 330 ? -25.172 -6.242 -12.82 1 53.16 330 ASP B CA 1
ATOM 5736 C C . ASP B 1 330 ? -26.188 -7.305 -12.414 1 53.16 330 ASP B C 1
ATOM 5738 O O . ASP B 1 330 ? -27.391 -7.051 -12.422 1 53.16 330 ASP B O 1
ATOM 5742 N N . ASP B 1 331 ? -25.703 -8.508 -12.164 1 48.25 331 ASP B N 1
ATOM 5743 C CA . ASP B 1 331 ? -26.656 -9.562 -11.844 1 48.25 331 ASP B CA 1
ATOM 5744 C C . ASP B 1 331 ? -27.188 -9.398 -10.414 1 48.25 331 ASP B C 1
ATOM 5746 O O . ASP B 1 331 ? -27.938 -10.242 -9.938 1 48.25 331 ASP B O 1
ATOM 5750 N N . SER B 1 332 ? -26.484 -8.633 -9.672 1 46.19 332 SER B N 1
ATOM 5751 C CA . SER B 1 332 ? -27.141 -8.43 -8.391 1 46.19 332 SER B CA 1
ATOM 5752 C C . SER B 1 332 ? -28.484 -7.719 -8.562 1 46.19 332 SER B C 1
ATOM 5754 O O . SER B 1 332 ? -28.578 -6.734 -9.305 1 46.19 332 SER B O 1
ATOM 5756 N N . PRO B 1 333 ? -29.609 -8.422 -8.391 1 37.06 333 PRO B N 1
ATOM 5757 C CA . PRO B 1 333 ? -30.922 -7.809 -8.609 1 37.06 333 PRO B CA 1
ATOM 5758 C C . PRO B 1 333 ? -30.984 -6.352 -8.148 1 37.06 333 PRO B C 1
ATOM 5760 O O . PRO B 1 333 ? -30.453 -6.016 -7.086 1 37.06 333 PRO B O 1
ATOM 5763 N N . VAL B 1 334 ? -30.812 -5.406 -9.062 1 35.19 334 VAL B N 1
ATOM 5764 C CA . VAL B 1 334 ? -31.391 -4.137 -8.633 1 35.19 334 VAL B CA 1
ATOM 5765 C C . VAL B 1 334 ? -32.531 -4.395 -7.664 1 35.19 334 VAL B C 1
ATOM 5767 O O . VAL B 1 334 ? -33.438 -5.172 -7.961 1 35.19 334 VAL B O 1
ATOM 5770 N N . ARG B 1 335 ? -32.344 -4.242 -6.434 1 31.36 335 ARG B N 1
ATOM 5771 C CA . ARG B 1 335 ? -33.5 -4.238 -5.559 1 31.36 335 ARG B CA 1
ATOM 5772 C C . ARG B 1 335 ? -34.688 -3.52 -6.215 1 31.36 335 ARG B C 1
ATOM 5774 O O . ARG B 1 335 ? -34.75 -2.287 -6.227 1 31.36 335 ARG B O 1
ATOM 5781 N N . GLY B 1 336 ? -35.094 -3.789 -7.434 1 26.94 336 GLY B N 1
ATOM 5782 C CA . GLY B 1 336 ? -36.406 -3.271 -7.793 1 26.94 336 GLY B CA 1
ATOM 5783 C C . GLY B 1 336 ? -37.406 -3.352 -6.66 1 26.94 336 GLY B C 1
ATOM 5784 O O . GLY B 1 336 ? -37.344 -4.25 -5.816 1 26.94 336 GLY B O 1
ATOM 5785 N N . ALA B 1 337 ? -38.062 -2.217 -6.316 1 28.03 337 ALA B N 1
ATOM 5786 C CA . ALA B 1 337 ? -39.25 -2.105 -5.508 1 28.03 337 ALA B CA 1
ATOM 5787 C C . ALA B 1 337 ? -40.156 -3.318 -5.711 1 28.03 337 ALA B C 1
ATOM 5789 O O . ALA B 1 337 ? -40.406 -3.75 -6.84 1 28.03 337 ALA B O 1
ATOM 5790 N N . ALA B 1 338 ? -40.281 -4.215 -4.738 1 25.94 338 ALA B N 1
ATOM 5791 C CA . ALA B 1 338 ? -41.156 -5.363 -4.504 1 25.94 338 ALA B CA 1
ATOM 5792 C C . ALA B 1 338 ? -42.5 -5.16 -5.164 1 25.94 338 ALA B C 1
ATOM 5794 O O . ALA B 1 338 ? -43.375 -4.504 -4.602 1 25.94 338 ALA B O 1
ATOM 5795 N N . GLN B 1 339 ? -42.562 -4.605 -6.402 1 23.66 339 GLN B N 1
ATOM 5796 C CA . GLN B 1 339 ? -44 -4.73 -6.723 1 23.66 339 GLN B CA 1
ATOM 5797 C C . GLN B 1 339 ? -44.406 -6.195 -6.816 1 23.66 339 GLN B C 1
ATOM 5799 O O . GLN B 1 339 ? -43.812 -6.965 -7.582 1 23.66 339 GLN B O 1
ATOM 5804 N N . THR B 1 340 ? -44.812 -6.676 -5.676 1 24.67 340 THR B N 1
ATOM 5805 C CA . THR B 1 340 ? -45.375 -8 -5.414 1 24.67 340 THR B CA 1
ATOM 5806 C C . THR B 1 340 ? -46.375 -8.383 -6.5 1 24.67 340 THR B C 1
ATOM 5808 O O . THR B 1 340 ? -47.469 -7.852 -6.547 1 24.67 340 THR B O 1
ATOM 5811 N N . PRO B 1 341 ? -45.906 -8.422 -7.77 1 22.06 341 PRO B N 1
ATOM 5812 C CA . PRO B 1 341 ? -47.125 -8.797 -8.523 1 22.06 341 PRO B CA 1
ATOM 5813 C C . PRO B 1 341 ? -47.688 -10.133 -8.078 1 22.06 341 PRO B C 1
ATOM 5815 O O . PRO B 1 341 ? -46.938 -11.039 -7.688 1 22.06 341 PRO B O 1
ATOM 5818 N N . LYS B 1 342 ? -48.875 -10.109 -7.551 1 21.75 342 LYS B N 1
ATOM 5819 C CA . LYS B 1 342 ? -49.75 -11.18 -7.133 1 21.75 342 LYS B CA 1
ATOM 5820 C C . LYS B 1 342 ? -49.906 -12.234 -8.227 1 21.75 342 LYS B C 1
ATOM 5822 O O . LYS B 1 342 ? -50.719 -12.062 -9.148 1 21.75 342 LYS B O 1
ATOM 5827 N N . PHE B 1 343 ? -48.75 -12.766 -8.875 1 19.83 343 PHE B N 1
ATOM 5828 C CA . PHE B 1 343 ? -49.031 -13.719 -9.945 1 19.83 343 PHE B CA 1
ATOM 5829 C C . PHE B 1 343 ? -49.688 -14.984 -9.391 1 19.83 343 PHE B C 1
ATOM 5831 O O . PHE B 1 343 ? -49.406 -15.391 -8.266 1 19.83 343 PHE B O 1
ATOM 5838 N N . GLY B 1 344 ? -50.781 -15.328 -10.008 1 21.66 344 GLY B N 1
ATOM 5839 C CA . GLY B 1 344 ? -51.75 -16.422 -9.852 1 21.66 344 GLY B CA 1
ATOM 5840 C C . GLY B 1 344 ? -51.094 -17.781 -9.898 1 21.66 344 GLY B C 1
ATOM 5841 O O . GLY B 1 344 ? -50.031 -17.953 -10.516 1 21.66 344 GLY B O 1
ATOM 5842 N N . GLN B 1 345 ? -51.438 -18.672 -9.062 1 21.41 345 GLN B N 1
ATOM 5843 C CA . GLN B 1 345 ? -51.125 -20.016 -8.555 1 21.41 345 GLN B CA 1
ATOM 5844 C C . GLN B 1 345 ? -51.219 -21.062 -9.656 1 21.41 345 GLN B C 1
ATOM 5846 O O . GLN B 1 345 ? -52.281 -21.688 -9.836 1 21.41 345 GLN B O 1
ATOM 5851 N N . GLY B 1 346 ? -50.906 -20.688 -10.969 1 20.36 346 GLY B N 1
ATOM 5852 C CA . GLY B 1 346 ? -51.344 -21.812 -11.758 1 20.36 346 GLY B CA 1
ATOM 5853 C C . GLY B 1 346 ? -50.625 -23.109 -11.414 1 20.36 346 GLY B C 1
ATOM 5854 O O . GLY B 1 346 ? -49.531 -23.078 -10.867 1 20.36 346 GLY B O 1
ATOM 5855 N N . GLU B 1 347 ? -51.281 -24.234 -11.508 1 22.53 347 GLU B N 1
ATOM 5856 C CA . GLU B 1 347 ? -51.219 -25.641 -11.125 1 22.53 347 GLU B CA 1
ATOM 5857 C C . GLU B 1 347 ? -50.125 -26.391 -11.891 1 22.53 347 GLU B C 1
ATOM 5859 O O . GLU B 1 347 ? -50.281 -26.656 -13.086 1 22.53 347 GLU B O 1
ATOM 5864 N N . CYS B 1 348 ? -48.938 -25.781 -12.078 1 20.33 348 CYS B N 1
ATOM 5865 C CA . CYS B 1 348 ? -48.125 -26.531 -13.039 1 20.33 348 CYS B CA 1
ATOM 5866 C C . CYS B 1 348 ? -47.906 -27.953 -12.57 1 20.33 348 CYS B C 1
ATOM 5868 O O . CYS B 1 348 ? -47.812 -28.219 -11.375 1 20.33 348 CYS B O 1
ATOM 5870 N N . GLY B 1 349 ? -48.156 -28.922 -13.523 1 21.3 349 GLY B N 1
ATOM 5871 C CA . GLY B 1 349 ? -48.031 -30.359 -13.57 1 21.3 349 GLY B CA 1
ATOM 5872 C C . GLY B 1 349 ? -46.656 -30.875 -13.211 1 21.3 349 GLY B C 1
ATOM 5873 O O . GLY B 1 349 ? -45.656 -30.188 -13.414 1 21.3 349 GLY B O 1
ATOM 5874 N N . GLY B 1 350 ? -46.531 -31.828 -12.344 1 20.86 350 GLY B N 1
ATOM 5875 C CA . GLY B 1 350 ? -45.562 -32.562 -11.539 1 20.86 350 GLY B CA 1
ATOM 5876 C C . GLY B 1 350 ? -44.594 -33.344 -12.383 1 20.86 350 GLY B C 1
ATOM 5877 O O . GLY B 1 350 ? -44.938 -34.375 -12.961 1 20.86 350 GLY B O 1
ATOM 5878 N N . PHE B 1 351 ? -43.906 -32.719 -13.461 1 21.45 351 PHE B N 1
ATOM 5879 C CA . PHE B 1 351 ? -43.031 -33.656 -14.148 1 21.45 351 PHE B CA 1
ATOM 5880 C C . PHE B 1 351 ? -42 -34.25 -13.195 1 21.45 351 PHE B C 1
ATOM 5882 O O . PHE B 1 351 ? -41.469 -33.531 -12.359 1 21.45 351 PHE B O 1
ATOM 5889 N N . THR B 1 352 ? -42 -35.531 -12.961 1 23.59 352 THR B N 1
ATOM 5890 C CA . THR B 1 352 ? -41.188 -36.406 -12.141 1 23.59 352 THR B CA 1
ATOM 5891 C C . THR B 1 352 ? -39.75 -36.438 -12.641 1 23.59 352 THR B C 1
ATOM 5893 O O . THR B 1 352 ? -39.5 -36.812 -13.781 1 23.59 352 THR B O 1
ATOM 5896 N N . PRO B 1 353 ? -38.906 -35.438 -12.312 1 23.2 353 PRO B N 1
ATOM 5897 C CA . PRO B 1 353 ? -37.531 -35.406 -12.836 1 23.2 353 PRO B CA 1
ATOM 5898 C C . PRO B 1 353 ? -36.781 -36.719 -12.602 1 23.2 353 PRO B C 1
ATOM 5900 O O . PRO B 1 353 ? -37.125 -37.469 -11.656 1 23.2 353 PRO B O 1
ATOM 5903 N N . ALA B 1 354 ? -36.219 -37.344 -13.664 1 26.73 354 ALA B N 1
ATOM 5904 C CA . ALA B 1 354 ? -35.406 -38.531 -13.727 1 26.73 354 ALA B CA 1
ATOM 5905 C C . ALA B 1 354 ? -34.25 -38.469 -12.727 1 26.73 354 ALA B C 1
ATOM 5907 O O . ALA B 1 354 ? -33.812 -37.375 -12.328 1 26.73 354 ALA B O 1
ATOM 5908 N N . ALA B 1 355 ? -33.812 -39.625 -12.133 1 26.09 355 ALA B N 1
ATOM 5909 C CA . ALA B 1 355 ? -32.875 -39.938 -11.062 1 26.09 355 ALA B CA 1
ATOM 5910 C C . ALA B 1 355 ? -31.469 -39.469 -11.422 1 26.09 355 ALA B C 1
ATOM 5912 O O . ALA B 1 355 ? -31 -39.656 -12.539 1 26.09 355 ALA B O 1
ATOM 5913 N N . PRO B 1 356 ? -30.969 -38.375 -10.812 1 29.61 356 PRO B N 1
ATOM 5914 C CA . PRO B 1 356 ? -29.656 -37.844 -11.156 1 29.61 356 PRO B CA 1
ATOM 5915 C C . PRO B 1 356 ? -28.562 -38.906 -11.141 1 29.61 356 PRO B C 1
ATOM 5917 O O . PRO B 1 356 ? -28.688 -39.906 -10.445 1 29.61 356 PRO B O 1
ATOM 5920 N N . PRO B 1 357 ? -27.781 -39.031 -12.188 1 27.23 357 PRO B N 1
ATOM 5921 C CA . PRO B 1 357 ? -26.688 -40.031 -12.289 1 27.23 357 PRO B CA 1
ATOM 5922 C C . PRO B 1 357 ? -25.812 -40.062 -11.047 1 27.23 357 PRO B C 1
ATOM 5924 O O . PRO B 1 357 ? -25.812 -39.125 -10.25 1 27.23 357 PRO B O 1
ATOM 5927 N N . ALA B 1 358 ? -25.094 -41.219 -10.758 1 28.83 358 ALA B N 1
ATOM 5928 C CA . ALA B 1 358 ? -24.266 -41.656 -9.625 1 28.83 358 ALA B CA 1
ATOM 5929 C C . ALA B 1 358 ? -23.156 -40.656 -9.352 1 28.83 358 ALA B C 1
ATOM 5931 O O . ALA B 1 358 ? -22.516 -40.156 -10.281 1 28.83 358 ALA B O 1
ATOM 5932 N N . ALA B 1 359 ? -23.172 -39.938 -8.258 1 33.75 359 ALA B N 1
ATOM 5933 C CA . ALA B 1 359 ? -22.234 -38.938 -7.77 1 33.75 359 ALA B CA 1
ATOM 5934 C C . ALA B 1 359 ? -20.797 -39.5 -7.75 1 33.75 359 ALA B C 1
ATOM 5936 O O . ALA B 1 359 ? -20.562 -40.594 -7.27 1 33.75 359 ALA B O 1
ATOM 5937 N N . PRO B 1 360 ? -19.938 -39.094 -8.625 1 33.88 360 PRO B N 1
ATOM 5938 C CA . PRO B 1 360 ? -18.562 -39.562 -8.516 1 33.88 360 PRO B CA 1
ATOM 5939 C C . PRO B 1 360 ? -18.016 -39.5 -7.09 1 33.88 360 PRO B C 1
ATOM 5941 O O . PRO B 1 360 ? -18.562 -38.781 -6.25 1 33.88 360 PRO B O 1
ATOM 5944 N N . SER B 1 361 ? -17.062 -40.406 -6.641 1 36.53 361 SER B N 1
ATOM 5945 C CA . SER B 1 361 ? -16.469 -40.562 -5.32 1 36.53 361 SER B CA 1
ATOM 5946 C C . SER B 1 361 ? -15.953 -39.219 -4.801 1 36.53 361 SER B C 1
ATOM 5948 O O . SER B 1 361 ? -15.336 -38.438 -5.547 1 36.53 361 SER B O 1
ATOM 5950 N N . PRO B 1 362 ? -16.406 -38.75 -3.684 1 44.16 362 PRO B N 1
ATOM 5951 C CA . PRO B 1 362 ? -16.062 -37.469 -3.104 1 44.16 362 PRO B CA 1
ATOM 5952 C C . PRO B 1 362 ? -14.555 -37.281 -2.891 1 44.16 362 PRO B C 1
ATOM 5954 O O . PRO B 1 362 ? -13.844 -38.25 -2.645 1 44.16 362 PRO B O 1
ATOM 5957 N N . PHE B 1 363 ? -13.922 -36.406 -3.639 1 46.69 363 PHE B N 1
ATOM 5958 C CA . PHE B 1 363 ? -12.57 -36 -3.283 1 46.69 363 PHE B CA 1
ATOM 5959 C C . PHE B 1 363 ? -12.391 -36 -1.771 1 46.69 363 PHE B C 1
ATOM 5961 O O . PHE B 1 363 ? -13.312 -35.594 -1.04 1 46.69 363 PHE B O 1
ATOM 5968 N N . PRO B 1 364 ? -11.469 -36.844 -1.192 1 40.16 364 PRO B N 1
ATOM 5969 C CA . PRO B 1 364 ? -11.32 -37 0.255 1 40.16 364 PRO B CA 1
ATOM 5970 C C . PRO B 1 364 ? -11.477 -35.688 1.016 1 40.16 364 PRO B C 1
ATOM 5972 O O . PRO B 1 364 ? -11.148 -34.625 0.484 1 40.16 364 PRO B O 1
ATOM 5975 N N . ASN B 1 365 ? -12.508 -35.781 1.878 1 38.53 365 ASN B N 1
ATOM 5976 C CA . ASN B 1 365 ? -12.844 -34.656 2.742 1 38.53 365 ASN B CA 1
ATOM 5977 C C . ASN B 1 365 ? -11.594 -34.031 3.365 1 38.53 365 ASN B C 1
ATOM 5979 O O . ASN B 1 365 ? -10.688 -34.75 3.795 1 38.53 365 ASN B O 1
ATOM 5983 N N . LEU B 1 366 ? -11.375 -32.844 3.113 1 36.34 366 LEU B N 1
ATOM 5984 C CA . LEU B 1 366 ? -10.305 -31.906 3.41 1 36.34 366 LEU B CA 1
ATOM 5985 C C . LEU B 1 366 ? -10.117 -31.75 4.918 1 36.34 366 LEU B C 1
ATOM 5987 O O . LEU B 1 366 ? -10.227 -30.656 5.449 1 36.34 366 LEU B O 1
ATOM 5991 N N . ALA B 1 367 ? -10.711 -32.719 5.836 1 31.88 367 ALA B N 1
ATOM 5992 C CA . ALA B 1 367 ? -10.453 -32.219 7.18 1 31.88 367 ALA B CA 1
ATOM 5993 C C . ALA B 1 367 ? -8.961 -31.953 7.391 1 31.88 367 ALA B C 1
ATOM 5995 O O . ALA B 1 367 ? -8.57 -31.016 8.094 1 31.88 367 ALA B O 1
ATOM 5996 N N . VAL B 1 368 ? -8.094 -33.062 7.195 1 26.95 368 VAL B N 1
ATOM 5997 C CA . VAL B 1 368 ? -6.84 -33.094 7.934 1 26.95 368 VAL B CA 1
ATOM 5998 C C . VAL B 1 368 ? -5.777 -32.281 7.199 1 26.95 368 VAL B C 1
ATOM 6000 O O . VAL B 1 368 ? -5.207 -32.75 6.207 1 26.95 368 VAL B O 1
ATOM 6003 N N . TYR B 1 369 ? -5.98 -31.172 6.926 1 31.14 369 TYR B N 1
ATOM 6004 C CA . TYR B 1 369 ? -4.852 -30.438 6.359 1 31.14 369 TYR B CA 1
ATOM 6005 C C . TYR B 1 369 ? -3.668 -30.438 7.32 1 31.14 369 TYR B C 1
ATOM 6007 O O . TYR B 1 369 ? -3.525 -29.531 8.141 1 31.14 369 TYR B O 1
ATOM 6015 N N . ALA B 1 370 ? -3.516 -31.469 8.203 1 26.62 370 ALA B N 1
ATOM 6016 C CA . ALA B 1 370 ? -2.363 -31.312 9.086 1 26.62 370 ALA B CA 1
ATOM 6017 C C . ALA B 1 370 ? -1.082 -31.109 8.281 1 26.62 370 ALA B C 1
ATOM 6019 O O . ALA B 1 370 ? -0.939 -31.641 7.18 1 26.62 370 ALA B O 1
ATOM 6020 N N . GLN B 1 371 ? -0.369 -30.125 8.711 1 28.45 371 GLN B N 1
ATOM 6021 C CA . GLN B 1 371 ? 0.964 -29.641 8.367 1 28.45 371 GLN B CA 1
ATOM 6022 C C . GLN B 1 371 ? 1.941 -30.797 8.188 1 28.45 371 GLN B C 1
ATOM 6024 O O . GLN B 1 371 ? 2.326 -31.438 9.164 1 28.45 371 GLN B O 1
ATOM 6029 N N . ASN B 1 372 ? 1.695 -31.797 7.43 1 26.55 372 ASN B N 1
ATOM 6030 C CA . ASN B 1 372 ? 2.732 -32.844 7.414 1 26.55 372 ASN B CA 1
ATOM 6031 C C . ASN B 1 372 ? 4.105 -32.219 7.109 1 26.55 372 ASN B C 1
ATOM 6033 O O . ASN B 1 372 ? 4.309 -31.656 6.043 1 26.55 372 ASN B O 1
ATOM 6037 N N . PRO B 1 373 ? 4.91 -32 8.078 1 28.61 373 PRO B N 1
ATOM 6038 C CA . PRO B 1 373 ? 6.266 -31.516 7.816 1 28.61 373 PRO B CA 1
ATOM 6039 C C . PRO B 1 373 ? 7.02 -32.375 6.809 1 28.61 373 PRO B C 1
ATOM 6041 O O . PRO B 1 373 ? 6.754 -33.594 6.699 1 28.61 373 PRO B O 1
ATOM 6044 N N . LEU B 1 374 ? 7.305 -31.969 5.684 1 27.91 374 LEU B N 1
ATOM 6045 C CA . LEU B 1 374 ? 8.188 -32.719 4.809 1 27.91 374 LEU B CA 1
ATOM 6046 C C . LEU B 1 374 ? 9.18 -33.562 5.625 1 27.91 374 LEU B C 1
ATOM 6048 O O . LEU B 1 374 ? 9.625 -33.125 6.691 1 27.91 374 LEU B O 1
ATOM 6052 N N . PRO B 1 375 ? 9.242 -34.844 5.543 1 28.45 375 PRO B N 1
ATOM 6053 C CA . PRO B 1 375 ? 10.156 -35.688 6.32 1 28.45 375 PRO B CA 1
ATOM 6054 C C . PRO B 1 375 ? 11.562 -35.094 6.41 1 28.45 375 PRO B C 1
ATOM 6056 O O . PRO B 1 375 ? 11.984 -34.344 5.512 1 28.45 375 PRO B O 1
ATOM 6059 N N . ALA B 1 376 ? 12.125 -34.906 7.633 1 26.8 376 ALA B N 1
ATOM 6060 C CA . ALA B 1 376 ? 13.469 -34.406 7.957 1 26.8 376 ALA B CA 1
ATOM 6061 C C . ALA B 1 376 ? 14.523 -35.062 7.09 1 26.8 376 ALA B C 1
ATOM 6063 O O . ALA B 1 376 ? 14.406 -36.25 6.773 1 26.8 376 ALA B O 1
ATOM 6064 N N . PRO B 1 377 ? 15.266 -34.406 6.293 1 28.08 377 PRO B N 1
ATOM 6065 C CA . PRO B 1 377 ? 16.266 -35.094 5.477 1 28.08 377 PRO B CA 1
ATOM 6066 C C . PRO B 1 377 ? 17.031 -36.188 6.246 1 28.08 377 PRO B C 1
ATOM 6068 O O . PRO B 1 377 ? 17.141 -36.094 7.473 1 28.08 377 PRO B O 1
ATOM 6071 N N . PRO B 1 378 ? 17.141 -37.375 5.824 1 27.58 378 PRO B N 1
ATOM 6072 C CA . PRO B 1 378 ? 17.797 -38.469 6.531 1 27.58 378 PRO B CA 1
ATOM 6073 C C . PRO B 1 378 ? 19.078 -38.031 7.25 1 27.58 378 PRO B C 1
ATOM 6075 O O . PRO B 1 378 ? 19.672 -37 6.875 1 27.58 378 PRO B O 1
ATOM 6078 N N . PRO B 1 379 ? 19.297 -38.469 8.469 1 25.92 379 PRO B N 1
ATOM 6079 C CA . PRO B 1 379 ? 20.438 -38.062 9.289 1 25.92 379 PRO B CA 1
ATOM 6080 C C . PRO B 1 379 ? 21.75 -38.094 8.516 1 25.92 379 PRO B C 1
ATOM 6082 O O . PRO B 1 379 ? 21.906 -38.906 7.59 1 25.92 379 PRO B O 1
ATOM 6085 N N . ALA B 1 380 ? 22.484 -37.094 8.492 1 24.47 380 ALA B N 1
ATOM 6086 C CA . ALA B 1 380 ? 23.797 -36.969 7.863 1 24.47 380 ALA B CA 1
ATOM 6087 C C . ALA B 1 380 ? 24.688 -38.156 8.25 1 24.47 380 ALA B C 1
ATOM 6089 O O . ALA B 1 380 ? 24.891 -38.438 9.43 1 24.47 380 ALA B O 1
ATOM 6090 N N . ALA B 1 381 ? 24.766 -39.219 7.512 1 26.25 381 ALA B N 1
ATOM 6091 C CA . ALA B 1 381 ? 25.734 -40.312 7.66 1 26.25 381 ALA B CA 1
ATOM 6092 C C . ALA B 1 381 ? 27.062 -39.812 8.219 1 26.25 381 ALA B C 1
ATOM 6094 O O . ALA B 1 381 ? 27.438 -38.656 7.992 1 26.25 381 ALA B O 1
ATOM 6095 N N . ALA B 1 382 ? 27.641 -40.5 9.211 1 23.98 382 ALA B N 1
ATOM 6096 C CA . ALA B 1 382 ? 28.922 -40.281 9.906 1 23.98 382 ALA B CA 1
ATOM 6097 C C . ALA B 1 382 ? 30.031 -39.938 8.914 1 23.98 382 ALA B C 1
ATOM 6099 O O . ALA B 1 382 ? 30.266 -40.656 7.953 1 23.98 382 ALA B O 1
ATOM 6100 N N . ALA B 1 383 ? 30.359 -38.75 8.828 1 24.42 383 ALA B N 1
ATOM 6101 C CA . ALA B 1 383 ? 31.484 -38.281 8.031 1 24.42 383 ALA B CA 1
ATOM 6102 C C . ALA B 1 383 ? 32.75 -39.062 8.336 1 24.42 383 ALA B C 1
ATOM 6104 O O . ALA B 1 383 ? 33.25 -39.031 9.461 1 24.42 383 ALA B O 1
ATOM 6105 N N . SER B 1 384 ? 32.906 -40.312 7.777 1 23.2 384 SER B N 1
ATOM 6106 C CA . SER B 1 384 ? 34.219 -40.969 7.777 1 23.2 384 SER B CA 1
ATOM 6107 C C . SER B 1 384 ? 35.344 -39.969 7.605 1 23.2 384 SER B C 1
ATOM 6109 O O . SER B 1 384 ? 35.156 -38.906 7.004 1 23.2 384 SER B O 1
ATOM 6111 N N . THR B 1 385 ? 36.469 -40.031 8.461 1 25.47 385 THR B N 1
ATOM 6112 C CA . THR B 1 385 ? 37.719 -39.312 8.609 1 25.47 385 THR B CA 1
ATOM 6113 C C . THR B 1 385 ? 38.438 -39.25 7.273 1 25.47 385 THR B C 1
ATOM 6115 O O . THR B 1 385 ? 39.656 -39.062 7.242 1 25.47 385 THR B O 1
ATOM 6118 N N . TRP B 1 386 ? 37.75 -39.219 6.133 1 21.77 386 TRP B N 1
ATOM 6119 C CA . TRP B 1 386 ? 38.469 -39.469 4.875 1 21.77 386 TRP B CA 1
ATOM 6120 C C . TRP B 1 386 ? 39.656 -38.531 4.723 1 21.77 386 TRP B C 1
ATOM 6122 O O . TRP B 1 386 ? 39.5 -37.312 4.785 1 21.77 386 TRP B O 1
ATOM 6132 N N . GLN B 1 387 ? 40.875 -38.969 5.191 1 22.14 387 GLN B N 1
ATOM 6133 C CA . GLN B 1 387 ? 42.219 -38.406 5.113 1 22.14 387 GLN B CA 1
ATOM 6134 C C . GLN B 1 387 ? 42.562 -37.969 3.695 1 22.14 387 GLN B C 1
ATOM 6136 O O . GLN B 1 387 ? 42.344 -38.719 2.736 1 22.14 387 GLN B O 1
ATOM 6141 N N . PRO B 1 388 ? 42.562 -36.719 3.473 1 22.84 388 PRO B N 1
ATOM 6142 C CA . PRO B 1 388 ? 42.781 -36.156 2.139 1 22.84 388 PRO B CA 1
ATOM 6143 C C . PRO B 1 388 ? 43.969 -36.75 1.42 1 22.84 388 PRO B C 1
ATOM 6145 O O . PRO B 1 388 ? 45.094 -36.719 1.955 1 22.84 388 PRO B O 1
ATOM 6148 N N . ALA B 1 389 ? 43.844 -37.938 0.876 1 22.25 389 ALA B N 1
ATOM 6149 C CA . ALA B 1 389 ? 44.938 -38.531 0.168 1 22.25 389 ALA B CA 1
ATOM 6150 C C . ALA B 1 389 ? 45.75 -37.5 -0.608 1 22.25 389 ALA B C 1
ATOM 6152 O O . ALA B 1 389 ? 45.188 -36.562 -1.155 1 22.25 389 ALA B O 1
ATOM 6153 N N . MET B 1 390 ? 47.031 -37.469 -0.384 1 20.94 390 MET B N 1
ATOM 6154 C CA . MET B 1 390 ? 48.125 -36.625 -0.891 1 20.94 390 MET B CA 1
ATOM 6155 C C . MET B 1 390 ? 48.125 -36.625 -2.416 1 20.94 390 MET B C 1
ATOM 6157 O O . MET B 1 390 ? 48.219 -37.656 -3.055 1 20.94 390 MET B O 1
ATOM 6161 N N . ALA B 1 391 ? 47.281 -35.812 -2.971 1 21.2 391 ALA B N 1
ATOM 6162 C CA . ALA B 1 391 ? 47.156 -35.719 -4.422 1 21.2 391 ALA B CA 1
ATOM 6163 C C . ALA B 1 391 ? 48.5 -35.719 -5.109 1 21.2 391 ALA B C 1
ATOM 6165 O O . ALA B 1 391 ? 49.375 -34.938 -4.762 1 21.2 391 ALA B O 1
ATOM 6166 N N . ARG B 1 392 ? 48.875 -36.844 -5.566 1 21.61 392 ARG B N 1
ATOM 6167 C CA . ARG B 1 392 ? 50.125 -37.062 -6.297 1 21.61 392 ARG B CA 1
ATOM 6168 C C . ARG B 1 392 ? 50.312 -36 -7.379 1 21.61 392 ARG B C 1
ATOM 6170 O O . ARG B 1 392 ? 49.344 -35.469 -7.93 1 21.61 392 ARG B O 1
ATOM 6177 N N . PRO B 1 393 ? 51.531 -35.5 -7.664 1 22.28 393 PRO B N 1
ATOM 6178 C CA . PRO B 1 393 ? 52.031 -34.406 -8.5 1 22.28 393 PRO B CA 1
ATOM 6179 C C . PRO B 1 393 ? 51.719 -34.594 -9.984 1 22.28 393 PRO B C 1
ATOM 6181 O O . PRO B 1 393 ? 52.094 -35.625 -10.57 1 22.28 393 PRO B O 1
ATOM 6184 N N . PHE B 1 394 ? 50.438 -34.469 -10.383 1 20.7 394 PHE B N 1
ATOM 6185 C CA . PHE B 1 394 ? 50.156 -34.875 -11.766 1 20.7 394 PHE B CA 1
ATOM 6186 C C . PHE B 1 394 ? 51.156 -34.25 -12.719 1 20.7 394 PHE B C 1
ATOM 6188 O O . PHE B 1 394 ? 51.438 -33.031 -12.633 1 20.7 394 PHE B O 1
ATOM 6195 N N . ALA B 1 395 ? 51.969 -35 -13.312 1 21.27 395 ALA B N 1
ATOM 6196 C CA . ALA B 1 395 ? 53.062 -34.719 -14.234 1 21.27 395 ALA B CA 1
ATOM 6197 C C . ALA B 1 395 ? 52.594 -33.938 -15.453 1 21.27 395 ALA B C 1
ATOM 6199 O O . ALA B 1 395 ? 51.469 -34.125 -15.922 1 21.27 395 ALA B O 1
ATOM 6200 N N . ALA B 1 396 ? 53.188 -32.781 -15.742 1 22.22 396 ALA B N 1
ATOM 6201 C CA . ALA B 1 396 ? 53.094 -31.688 -16.719 1 22.22 396 ALA B CA 1
ATOM 6202 C C . ALA B 1 396 ? 53.125 -32.219 -18.141 1 22.22 396 ALA B C 1
ATOM 6204 O O . ALA B 1 396 ? 54.125 -32.812 -18.562 1 22.22 396 ALA B O 1
ATOM 6205 N N . PRO B 1 397 ? 52 -32.906 -18.641 1 20.92 397 PRO B N 1
ATOM 6206 C CA . PRO B 1 397 ? 52.375 -33.531 -19.922 1 20.92 397 PRO B CA 1
ATOM 6207 C C . PRO B 1 397 ? 52.969 -32.531 -20.906 1 20.92 397 PRO B C 1
ATOM 6209 O O . PRO B 1 397 ? 52.688 -31.328 -20.844 1 20.92 397 PRO B O 1
ATOM 6212 N N . VAL B 1 398 ? 54.031 -32.844 -21.516 1 20.55 398 VAL B N 1
ATOM 6213 C CA . VAL B 1 398 ? 54.906 -32.219 -22.484 1 20.55 398 VAL B CA 1
ATOM 6214 C C . VAL B 1 398 ? 54.156 -31.922 -23.781 1 20.55 398 VAL B C 1
ATOM 6216 O O . VAL B 1 398 ? 53.469 -32.812 -24.328 1 20.55 398 VAL B O 1
ATOM 6219 N N . ALA B 1 399 ? 53.688 -30.656 -23.938 1 21.53 399 ALA B N 1
ATOM 6220 C CA . ALA B 1 399 ? 53.094 -30.016 -25.094 1 21.53 399 ALA B CA 1
ATOM 6221 C C . ALA B 1 399 ? 53.781 -30.422 -26.391 1 21.53 399 ALA B C 1
ATOM 6223 O O . ALA B 1 399 ? 54.969 -30.156 -26.562 1 21.53 399 ALA B O 1
ATOM 6224 N N . THR B 1 400 ? 53.438 -31.594 -26.906 1 20.64 400 THR B N 1
ATOM 6225 C CA . THR B 1 400 ? 54.125 -31.984 -28.141 1 20.64 400 THR B CA 1
ATOM 6226 C C . THR B 1 400 ? 54 -30.922 -29.219 1 20.64 400 THR B C 1
ATOM 6228 O O . THR B 1 400 ? 52.969 -30.25 -29.297 1 20.64 400 THR B O 1
ATOM 6231 N N . PRO B 1 401 ? 54.969 -30.609 -30.047 1 22.47 401 PRO B N 1
ATOM 6232 C CA . PRO B 1 401 ? 55.344 -29.609 -31.047 1 22.47 401 PRO B CA 1
ATOM 6233 C C . PRO B 1 401 ? 54.438 -29.641 -32.281 1 22.47 401 PRO B C 1
ATOM 6235 O O . PRO B 1 401 ? 54.406 -30.641 -33 1 22.47 401 PRO B O 1
ATOM 6238 N N . VAL B 1 402 ? 53.156 -29.594 -32.188 1 20.83 402 VAL B N 1
ATOM 6239 C CA . VAL B 1 402 ? 52.469 -29.984 -33.438 1 20.83 402 VAL B CA 1
ATOM 6240 C C . VAL B 1 402 ? 52.969 -29.125 -34.594 1 20.83 402 VAL B C 1
ATOM 6242 O O . VAL B 1 402 ? 53.125 -27.906 -34.438 1 20.83 402 VAL B O 1
ATOM 6245 N N . ALA B 1 403 ? 53.375 -29.734 -35.688 1 19.11 403 ALA B N 1
ATOM 6246 C CA . ALA B 1 403 ? 54.031 -29.438 -36.969 1 19.11 403 ALA B CA 1
ATOM 6247 C C . ALA B 1 403 ? 53.25 -28.391 -37.75 1 19.11 403 ALA B C 1
ATOM 6249 O O . ALA B 1 403 ? 52.031 -28.359 -37.688 1 19.11 403 ALA B O 1
ATOM 6250 N N . VAL B 1 404 ? 53.938 -27.328 -38.125 1 20.64 404 VAL B N 1
ATOM 6251 C CA . VAL B 1 404 ? 53.812 -26.078 -38.875 1 20.64 404 VAL B CA 1
ATOM 6252 C C . VAL B 1 404 ? 53.312 -26.391 -40.312 1 20.64 404 VAL B C 1
ATOM 6254 O O . VAL B 1 404 ? 54.094 -26.906 -41.125 1 20.64 404 VAL B O 1
ATOM 6257 N N . LEU B 1 405 ? 52.312 -27.281 -40.5 1 19.16 405 LEU B N 1
ATOM 6258 C CA . LEU B 1 405 ? 52.281 -27.625 -41.906 1 19.16 405 LEU B CA 1
ATOM 6259 C C . LEU B 1 405 ? 52.125 -26.391 -42.781 1 19.16 405 LEU B C 1
ATOM 6261 O O . LEU B 1 405 ? 51.406 -25.453 -42.438 1 19.16 405 LEU B O 1
ATOM 6265 N N . PRO B 1 406 ? 53.031 -26.188 -43.781 1 19.25 406 PRO B N 1
ATOM 6266 C CA . PRO B 1 406 ? 53.344 -25.203 -44.844 1 19.25 406 PRO B CA 1
ATOM 6267 C C . PRO B 1 406 ? 52.156 -24.906 -45.75 1 19.25 406 PRO B C 1
ATOM 6269 O O . PRO B 1 406 ? 51.438 -25.812 -46.156 1 19.25 406 PRO B O 1
ATOM 6272 N N . ALA B 1 407 ? 51.5 -23.797 -45.469 1 17.66 407 ALA B N 1
ATOM 6273 C CA . ALA B 1 407 ? 50.438 -23.344 -46.375 1 17.66 407 ALA B CA 1
ATOM 6274 C C . ALA B 1 407 ? 50.938 -23.219 -47.812 1 17.66 407 ALA B C 1
ATOM 6276 O O . ALA B 1 407 ? 51.781 -22.375 -48.094 1 17.66 407 ALA B O 1
ATOM 6277 N N . THR B 1 408 ? 51.156 -24.141 -48.656 1 17.22 408 THR B N 1
ATOM 6278 C CA . THR B 1 408 ? 51.656 -24.094 -50.031 1 17.22 408 THR B CA 1
ATOM 6279 C C . THR B 1 408 ? 50.688 -23.312 -50.906 1 17.22 408 THR B C 1
ATOM 6281 O O . THR B 1 408 ? 50.969 -23.094 -52.094 1 17.22 408 THR B O 1
ATOM 6284 N N . LEU B 1 409 ? 49.656 -22.484 -50.469 1 17.09 409 LEU B N 1
ATOM 6285 C CA . LEU B 1 409 ? 48.812 -22.375 -51.688 1 17.09 409 LEU B CA 1
ATOM 6286 C C . LEU B 1 409 ? 49.594 -21.766 -52.812 1 17.09 409 LEU B C 1
ATOM 6288 O O . LEU B 1 409 ? 50.531 -20.969 -52.594 1 17.09 409 LEU B O 1
ATOM 6292 N N . LEU B 1 410 ? 49.031 -21.688 -54.156 1 16.95 410 LEU B N 1
ATOM 6293 C CA . LEU B 1 410 ? 49.125 -21.859 -55.594 1 16.95 410 LEU B CA 1
ATOM 6294 C C . LEU B 1 410 ? 49.531 -20.562 -56.281 1 16.95 410 LEU B C 1
ATOM 6296 O O . LEU B 1 410 ? 49.312 -19.484 -55.719 1 16.95 410 LEU B O 1
ATOM 6300 N N . TYR B 1 411 ? 49.812 -20.438 -57.656 1 16.53 411 TYR B N 1
ATOM 6301 C CA . TYR B 1 411 ? 50.594 -20 -58.812 1 16.53 411 TYR B CA 1
ATOM 6302 C C . TYR B 1 411 ? 50.031 -18.719 -59.406 1 16.53 411 TYR B C 1
ATOM 6304 O O . TYR B 1 411 ? 50.656 -18.078 -60.25 1 16.53 411 TYR B O 1
ATOM 6312 N N . ALA B 1 412 ? 49.188 -17.766 -59.094 1 20.77 412 ALA B N 1
ATOM 6313 C CA . ALA B 1 412 ? 48.781 -17.188 -60.375 1 20.77 412 ALA B CA 1
ATOM 6314 C C . ALA B 1 412 ? 49.969 -16.5 -61.031 1 20.77 412 ALA B C 1
ATOM 6316 O O . ALA B 1 412 ? 50.75 -15.836 -60.375 1 20.77 412 ALA B O 1
ATOM 6317 N N . ALA B 1 413 ? 50.375 -16.703 -62.406 1 17.81 413 ALA B N 1
ATOM 6318 C CA . ALA B 1 413 ? 51.25 -16.75 -63.562 1 17.81 413 ALA B CA 1
ATOM 6319 C C . ALA B 1 413 ? 51.625 -15.336 -64.062 1 17.81 413 ALA B C 1
ATOM 6321 O O . ALA B 1 413 ? 52.812 -14.992 -64.188 1 17.81 413 ALA B O 1
ATOM 6322 N N . ALA B 1 414 ? 50.938 -14.68 -65.125 1 18.09 414 ALA B N 1
ATOM 6323 C CA . ALA B 1 414 ? 51.5 -14.281 -66.438 1 18.09 414 ALA B CA 1
ATOM 6324 C C . ALA B 1 414 ? 52 -12.836 -66.375 1 18.09 414 ALA B C 1
ATOM 6326 O O . ALA B 1 414 ? 51.219 -11.898 -66.625 1 18.09 414 ALA B O 1
ATOM 6327 N N . VAL B 1 415 ? 52.375 -12.008 -65.562 1 17.2 415 VAL B N 1
ATOM 6328 C CA . VAL B 1 415 ? 53.125 -10.891 -66.125 1 17.2 415 VAL B CA 1
ATOM 6329 C C . VAL B 1 415 ? 54.375 -11.406 -66.812 1 17.2 415 VAL B C 1
ATOM 6331 O O . VAL B 1 415 ? 55.219 -12.031 -66.188 1 17.2 415 VAL B O 1
ATOM 6334 N N . PRO B 1 416 ? 54.281 -12.211 -68.062 1 19.44 416 PRO B N 1
ATOM 6335 C CA . PRO B 1 416 ? 54.75 -11.57 -69.312 1 19.44 416 PRO B CA 1
ATOM 6336 C C . PRO B 1 416 ? 54.031 -10.242 -69.562 1 19.44 416 PRO B C 1
ATOM 6338 O O . PRO B 1 416 ? 52.906 -10.039 -69.062 1 19.44 416 PRO B O 1
#

InterPro domains:
  IPR000719 Protein kinase domain [PS50011] (55-325)
  IPR000719 Protein kinase domain [SM00220] (55-325)
  IPR001245 Serine-threonine/tyrosine-protein kinase, catalytic domain [PF07714] (59-321)
  IPR011009 Protein kinase-like domain superfamily [SSF56112] (37-321)
  IPR017441 Protein kinase, ATP binding site [PS00107] (61-83)
  IPR051824 LRR Receptor-Like Ser/Thr Protein Kinase [PTHR48006] (43-323)

Secondary structure (DSSP, 8-state):
-----GGGGTTS---HHHHHHHHHHH--S---GGGHHHHS-EE-HHHHHHHTTTT-GGGEEEE-SSEEEEEEE-TTS-EEEEEEESSTTTTTHHHHHHHHHH---TTB--EEEEEE-TTT--EEEEEE--TTEEHHHHHHHHHTTSS---HHHHHHHHHHHHHHHHHHHTSSSEEE-----GGGEEE-TT--EEE---TT-EEESSSEEE-SS----TTTS-HHHHHH-EEEHHHHHHHHHHHHHHHHH---SEEE-SSSTT-EEEHHHHHTT-HHHHHHT--GGG---HHHHHHHHHHHHHHT-S-GGGSPPHHHHHHHHHHHHHHHHHTS---------------------------------S--------------------------------------------------/-----GGGGTTS---HHHHHHHHHHH--S---GGGHHHHS-EE-HHHHHHHTTTT-GGGEEEE-SSEEEEEEE-TTS-EEEEEEESSTTTTTHHHHHHHHHH---TTB--EEEEEE-TTT--EEEEEE--TTEEHHHHHHHHHTTSS---HHHHHHHHHHHHHHHHHHHTSSSEEE-S---GGGEEE-TT--EEE---TT-EEESSSEEE-SS----TTTS-HHHHHH-EEEHHHHHHHHHHHHHHHHH---SEEE-SSSTT-EEEHHHHHTT-HHHHHHT--GGG---HHHHHHHHHHHHHHT-S-GGGSPPHHHHHHHHHHHHHHHHHTS---------------------------------TT-------------------------------------------------

Radius of gyration: 34.29 Å; Cα contacts (8 Å, |Δi|>4): 1244; chains: 2; bounding box: 122×94×116 Å

Solvent-accessible surface area (backbone atoms only — not comparable to full-atom values): 47621 Å² total; per-residue (Å²): 132,73,89,64,77,80,72,68,70,70,66,65,66,73,54,63,67,55,50,52,51,43,47,61,69,63,49,77,58,77,84,62,72,70,64,48,62,67,46,36,39,75,47,56,55,64,56,50,29,63,22,23,62,63,68,33,73,90,30,51,74,48,73,57,98,48,32,39,30,29,40,27,43,42,88,31,57,49,57,27,31,36,36,38,20,69,49,35,80,82,33,18,47,67,43,28,52,54,48,46,46,50,58,54,49,94,16,36,56,52,58,43,29,33,31,61,34,81,90,79,60,26,33,33,40,35,25,59,54,48,77,47,37,30,44,47,60,48,47,52,36,16,71,70,68,73,38,90,54,34,38,68,57,50,49,49,31,50,31,29,38,32,39,31,52,11,46,32,61,66,37,88,61,18,44,47,52,63,52,57,45,43,73,30,29,30,15,28,84,85,55,54,24,18,39,45,78,38,37,69,23,48,74,39,83,54,78,57,46,77,50,93,69,78,70,60,45,84,51,26,51,29,66,66,27,69,74,68,23,45,44,35,65,29,35,50,30,19,10,48,14,38,42,47,49,23,69,47,32,64,46,68,36,45,39,74,37,87,90,39,85,94,38,68,47,46,42,64,69,71,38,65,86,35,64,66,52,48,66,73,42,42,32,73,60,21,65,56,50,72,68,56,48,51,52,51,48,52,53,22,50,45,24,52,43,92,52,46,90,75,25,63,54,43,35,57,49,27,54,50,40,51,50,54,55,59,57,54,61,67,68,46,73,70,81,63,78,79,70,72,71,83,75,78,80,73,80,76,79,80,76,78,77,76,80,76,76,85,75,73,83,72,73,77,77,82,71,80,74,64,81,72,70,74,78,74,74,74,77,80,71,78,78,71,80,79,67,78,72,78,75,70,79,76,71,74,75,72,77,68,75,72,70,76,69,76,85,86,80,69,94,65,85,75,81,125,133,74,90,65,77,79,70,66,73,70,65,66,68,74,53,63,66,54,49,51,51,43,45,60,69,64,49,79,58,79,80,62,71,69,64,48,62,68,46,37,40,74,48,56,55,66,57,51,28,63,21,23,63,63,68,33,74,88,29,51,76,48,74,56,96,46,33,39,30,29,41,28,44,41,90,33,56,49,57,26,30,36,36,37,20,69,51,32,80,81,35,19,48,66,43,28,52,53,48,46,46,51,58,54,50,94,17,36,58,52,59,42,28,32,31,62,34,83,91,77,62,26,33,33,41,35,26,61,52,48,77,47,37,31,43,46,59,49,46,50,36,16,71,68,68,74,40,90,53,34,37,70,57,50,48,49,30,50,30,29,40,32,40,32,52,10,46,32,61,66,38,88,61,19,44,47,52,62,51,57,44,44,73,31,30,31,16,29,82,85,56,55,25,18,39,46,77,38,37,70,25,48,76,37,82,53,78,57,48,78,48,94,68,78,70,61,45,83,50,27,51,28,66,65,27,70,74,68,23,46,45,37,65,29,34,50,32,20,11,47,16,38,40,48,47,22,67,47,33,64,45,66,38,46,40,75,37,87,90,41,85,95,38,67,47,46,42,64,70,71,37,64,85,35,66,67,52,47,66,73,43,43,32,73,59,21,64,55,50,71,66,56,49,52,53,51,48,53,53,22,50,45,24,53,43,93,52,45,89,76,25,66,54,44,35,57,48,28,53,51,40,49,52,53,54,60,56,54,60,68,67,46,72,70,82,62,78,78,70,71,70,83,73,77,81,72,79,75,79,82,76,78,79,77,82,77,77,85,75,75,82,74,72,76,77,79,74,78,73,66,82,70,69,73,78,73,74,75,78,81,71,80,77,71,81,78,67,80,71,77,76,71,80,78,75,78,78,77,82,73,80,77,77,80,76,77,82,69,85,87,69,97,78,77,84,118

Nearest PDB structures (foldseek):
  5lpv-assembly1_A  TM=8.987E-01  e=2.025E-25  Arabidopsis thaliana
  4q5j-assembly1_A  TM=8.933E-01  e=5.073E-25  Arabidopsis thaliana
  5xd6-assembly1_A  TM=8.506E-01  e=3.956E-22  Arabidopsis thaliana
  3ppz-assembly1_A  TM=8.357E-01  e=5.513E-20  Arabidopsis thaliana
  3ppz-assembly1_B  TM=7.759E-01  e=2.051E-18  Arabidopsis thaliana